Protein 3OZY (pdb70)

Nearest PDB structures (foldseek):
  3h12-assembly1_A  TM=1.002E+00  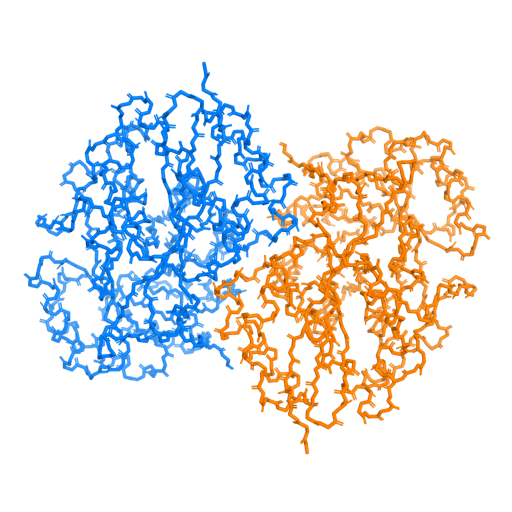e=3.584E-82  Bordetella bronchiseptica
  3op2-assembly1_B  TM=9.947E-01  e=1.536E-73  Bordetella bronchiseptica
  3op2-assembly1_A  TM=9.778E-01  e=6.578E-74  Bordetella bronchiseptica
  3bjs-assembly1_B  TM=9.320E-01  e=1.011E-35  Polaromonas sp. JS666
  1yey-assembly5_D  TM=8.910E-01  e=2.366E-25  Xanthomonas campestris pv. campestris

Foldseek 3Di:
DKAWAFKFWFKFWAADPPVQFFQFLQFTFGIFIWIWIWIAIPVGQIFIFTLFDDDDRVVLRCLGGPQLTVQRGGDDLQPLVVSLCSSCVVGCCPPQHNQHSSLLSLLRVSLRSLLSVQSVVFFESLVVVVHFPQVVFFFEEEEAAGPDDALVRLLVVLVVVVVVQHLEYEYHDADDLVRVLSNLVSNCVNPDDRGAYAYERPQRDDLVSLLVSLVSCLVSVHQEYENSHPLVCLVSLQVSVVVVGNHFYEYEQSGAFLVSVVVSLVSNRGQEHAHQSSHRRHLVRLLVNQVVCVVSVHAYAHDQPRACRSLLRVQSVQRNHPGHGHHYDHPGDHCRQPPQWPDHDDHDNSGDHHATTGRSHIDGPVVSSVVGGDDPDNGGDHGHHD/DKAWAFKFWFKFWAADPPVQFFQFLQFTFGIFIWIWIWIAIPVGQIFIFTLFDDDDRVVLRCLRGPQLTVLRGGDDLQPLVVSLCCRCVVDCCVPQHNQHSSLLSLLRVSLRSLLSVQSVVFFESLVVVVHFPQVVFFFEEEEAAGPDDALVRLLVVLVVVVVVQHLEYEYHDAPDLVRVLSNLVSNCVNPDDRGAYAYERPQRDDLVVLLVSLVSCLVSVHQEYENSHPLVCLVSLQVSVVVVGNHFYEYEQSGAFLVSVVVSLVSNRGQEHAHQSSHRRHLVRLLVNQVVCVVSVHAYAHDQPRACRSLLRVRSVSRHHPGRGHHYDHPGDHCRQPPQWPDHDDADNSGDHHAGTGRSHIDTPVVSSVVGGDDPDRGGDHGHHD

Secondary structure (DSSP, 8-state):
---EEEEEEEEEEEE--GGG--EETTEEB-EEEEEEEEEEETTS--EEE---SSS-HHHHHHIIIIIIHHHHTTS-TT-HHHHHHHHIIIIIHHHH-SBSHHHHHHHHHHHHHHHHHHHHHT-BHHHHTTS-SSTT-EEEEEEEE-SS--HHHHHHHHHHHHHTT-SEEEEE--S-HHHHHHHHHHHHHHH-TTSEEEEE-TT---HHHHHHHHHHHHHTT-SEEES-S-TT-HHHHHHHHTT--SSEEEE-TT--HHHHHHHHHHTT--SEE---TTTSS-HHHHHHHHHHHHHTT-EE----TTSHHHHHHHHHHHHH--SPP-EEEE-SS-GGGTTSBS-----BTTEE----SSBT-S-B-HHHHHHTB--S--SB------/---EEEEEEEEEEEE--GGG--EETTEEB-EEEEEEEEEEETTS--EEE---SSS-HHHHHHIIIIIIHHHHTTS-TT-HHHHHHHHIIIIIHHHH-SBSHHHHHHHHHHHHHHHHHHHHHT-BHHHHTT--SSTT-EEEEEEEE-SS--HHHHHHHHHHHHHTT-SEEEEE-SS-HHHHHHHHHHHHHHH-TTSEEEEE-TT---HHHHHHHHHHHHHTT-SEEES-S-TT-HHHHHHHHTT--SSEEEE-TT--HHHHHHHHHHTT--SEE---TTTTT-HHHHHHHHHHHHHTT-EE----TTSHHHHHHHHHHHHH--SPP-EEEE-SS-HHHHTSBS-----BTTEE----SSBTSS-B-HHHHHHTB--S--SB------

CATH classification: 3.30.390.10 (+1 more: 3.20.20.120)

Solvent-accessible surface area: 26920 Å² total; per-residue (Å²): 137,35,121,2,60,68,12,62,0,44,17,2,10,0,83,16,47,129,193,83,85,35,32,2,0,17,0,60,20,34,25,14,16,1,0,0,0,14,0,81,9,77,129,60,41,40,0,8,0,0,0,1,6,42,6,29,4,26,0,0,80,59,0,0,49,64,7,1,1,75,27,1,84,44,39,35,4,52,71,4,100,97,2,17,67,47,5,16,43,5,31,0,10,22,10,0,0,4,16,0,0,0,0,0,0,5,0,0,5,5,0,0,5,30,0,4,38,0,68,60,104,108,79,15,0,11,87,51,37,72,12,62,108,29,78,191,7,0,63,0,1,1,1,2,0,10,20,100,51,66,48,98,86,0,1,80,57,0,34,35,56,48,144,118,28,3,43,0,0,2,1,16,0,8,124,32,51,217,141,9,10,34,10,0,112,19,0,45,159,111,30,32,95,133,13,48,0,0,0,0,0,3,22,32,13,45,88,148,82,0,46,55,8,3,188,35,0,55,124,8,45,4,23,1,0,0,0,0,2,43,3,15,37,19,34,1,0,84,41,3,79,66,96,66,38,108,6,83,1,0,0,1,18,6,4,1,1,97,41,3,3,77,11,2,37,84,40,87,0,1,31,1,0,2,0,0,0,0,8,1,0,0,0,15,3,0,61,20,0,13,60,50,0,47,91,35,172,29,16,3,4,2,10,0,19,7,0,1,0,0,0,0,0,0,0,0,4,10,0,21,10,86,15,79,16,1,1,4,6,5,28,21,62,6,19,0,14,86,126,0,10,78,30,83,72,150,30,115,144,2,45,2,72,3,5,99,23,49,0,0,12,12,125,19,65,107,119,12,9,81,79,31,54,51,174,51,63,79,22,17,20,54,12,63,40,118,134,28,118,2,61,69,12,59,1,42,16,2,10,0,81,7,71,134,228,94,75,35,35,2,0,17,0,67,21,31,18,12,15,0,0,0,0,13,0,79,9,81,132,61,40,42,0,8,0,0,0,1,5,41,8,28,4,26,0,0,81,61,0,0,49,64,7,0,1,74,26,1,86,46,39,37,4,50,71,5,102,100,2,19,69,44,4,17,42,6,32,0,8,20,10,0,0,5,15,0,0,0,0,0,0,6,0,0,5,4,0,0,5,30,0,4,38,0,55,62,99,109,76,15,0,19,88,54,36,74,11,69,110,28,90,201,8,0,62,0,1,0,1,6,1,12,19,103,39,70,50,101,87,0,2,80,72,0,30,33,60,52,147,122,29,5,48,1,1,1,0,17,0,9,122,32,55,214,137,10,6,34,10,1,112,24,0,43,161,116,31,32,94,140,12,52,0,0,0,0,0,4,23,29,15,46,89,149,84,0,46,53,9,4,189,42,0,55,125,7,46,4,21,1,0,0,0,0,3,43,3,16,35,13,51,1,0,84,40,3,78,62,95,66,38,107,6,84,2,0,0,1,17,6,4,1,1,100,38,3,3,74,18,1,38,128,32,89,0,2,30,0,0,1,0,0,0,0,9,1,0,0,0,17,3,0,63,20,0,12,61,49,0,47,91,37,171,31,18,3,4,2,11,0,18,6,0,1,0,0,0,0,0,0,0,0,4,9,0,22,9,85,14,82,12,1,1,4,8,4,38,21,55,8,20,0,13,86,122,0,11,82,30,79,74,155,31,119,150,1,46,2,77,8,6,159,18,43,0,0,12,10,117,19,66,105,121,12,10,81,77,30,58,50,177,49,63,81,20,17,20,56,13,60,42,116

Organism: Bordetella bronchiseptica (strain ATCC BAA-588 / NCTC 13252 / RB50) (NCBI:txid257310)

Sequence (772 aa):
SLKITEVKAHALSTPIPERMMRVESGAGLKLNRQMILVEVRTDEGVTGVGSPSGPYDLAVLKRAIEDVIGPQLIGEDPANINYLWHKVFHGEVSRNLGHRSVGIAAMSGVDIALWDLKGRAMNQPIYQLLLGGKFHTRGVRAYASSIYWDLTPDQAADELAGWVEQGFTAAKLKVGRAPRKDAANLLRAMRQRRVGADVEILVDANQSLGRHDALAMMLRIILDEAGCYWFEEPLSIIDDIEGHRILRAQGTPVRIATGENLYTRNAFNDYIRRNDAIDVLQADASRAGGITEALAISASSAASSAHLAWNPHTFNDIITVAANLHLVAASSPHPAMFEWDITHNDLMTRLASYDLKLENGLVQPPQGPGLGFEIDWDFVAAHAWKGEPAIGAGHGMSLKITEVKAHALSTPIPERMRVESGAGLKLNRQMILVEVRTDEGVTGVGSPSGPYDLAVLKRAIEDVIGPQLIGEDPANINYLWHKVFHGEVSRNLGHRSVGIAAMSGVDIALWDLKGRAMNQPIYQLLGGKFHTRGVRAYASSIYWDLTPDQAADELAGWVEQGFTAAKLKVGRAPRKDAANLLRAMRQRRVGADVEILVVDANQSSLGRHDALAMMLRIILDEAGCYWFEEPLSIIDDIEGHRILRAQGTPVRIATGENLYTRNAFNDYIRRNDAIDVLQADASRAGGITEALAISASSAASSAHLAWNPHTFNDIITVAANLHLVAASSPHPAMFEWDITHNDLMTRLASYDLKLENGLVQPPQGPGLGFEIDWDFVAAHAWKGEPAIGAGHGM

Radius of gyration: 26.25 Å; Cα contacts (8 Å, |Δi|>4): 1987; chains: 2; bounding box: 61×63×80 Å

B-factor: mean 13.26, std 8.61, range [4.72, 69.17]

Structure (mmCIF, N/CA/C/O backbone):
data_3OZY
#
_entry.id   3OZY
#
_cell.length_a   116.769
_cell.length_b   116.769
_cell.length_c   128.417
_cell.angle_alpha   90.00
_cell.angle_beta   90.00
_cell.angle_gamma   90.00
#
_symmetry.space_group_name_H-M   'I 4'
#
loop_
_entity.id
_entity.type
_entity.pdbx_description
1 polymer 'Putative mandelate racemase'
2 non-polymer 'MAGNESIUM ION'
3 non-polymer GLYCEROL
4 non-polymer 'ACETIC ACID'
5 non-polymer 'D-xylaric acid'
6 water water
#
loop_
_atom_site.group_PDB
_atom_site.id
_atom_site.type_symbol
_atom_site.label_atom_id
_atom_site.label_alt_id
_atom_site.label_comp_id
_atom_site.label_asym_id
_atom_site.label_entity_id
_atom_site.label_seq_id
_atom_site.pdbx_PDB_ins_code
_atom_site.Cartn_x
_atom_site.Cartn_y
_atom_site.Cartn_z
_atom_site.occupancy
_atom_site.B_iso_or_equiv
_atom_site.auth_seq_id
_atom_site.auth_comp_id
_atom_site.auth_asym_id
_atom_site.auth_atom_id
_atom_site.pdbx_PDB_model_num
ATOM 1 N N . SER A 1 2 ? 52.776 -5.934 2.355 1.00 29.20 2 SER A N 1
ATOM 2 C CA . SER A 1 2 ? 51.613 -6.587 2.945 1.00 31.20 2 SER A CA 1
ATOM 3 C C . SER A 1 2 ? 51.947 -8.012 3.375 1.00 29.23 2 SER A C 1
ATOM 4 O O . SER A 1 2 ? 52.713 -8.703 2.706 1.00 26.15 2 SER A O 1
ATOM 7 N N . LEU A 1 3 ? 51.367 -8.443 4.493 1.00 16.30 3 LEU A N 1
ATOM 8 C CA . LEU A 1 3 ? 51.537 -9.810 4.984 1.00 17.21 3 LEU A CA 1
ATOM 9 C C . LEU A 1 3 ? 50.592 -10.778 4.284 1.00 14.82 3 LEU A C 1
ATOM 10 O O . LEU A 1 3 ? 49.643 -10.366 3.621 1.00 15.33 3 LEU A O 1
ATOM 15 N N . LYS A 1 4 ? 50.865 -12.071 4.435 1.00 14.13 4 LYS A N 1
ATOM 16 C CA . LYS A 1 4 ? 49.955 -13.106 3.965 1.00 14.41 4 LYS A CA 1
ATOM 17 C C . LYS A 1 4 ? 49.737 -14.130 5.072 1.00 13.53 4 LYS A C 1
ATOM 18 O O . LYS A 1 4 ? 50.682 -14.557 5.737 1.00 12.43 4 LYS A O 1
ATOM 24 N N . ILE A 1 5 ? 48.481 -14.515 5.279 1.00 11.99 5 ILE A N 1
ATOM 25 C CA . ILE A 1 5 ? 48.163 -15.538 6.264 1.00 13.28 5 ILE A CA 1
ATOM 26 C C . ILE A 1 5 ? 48.697 -16.893 5.795 1.00 11.61 5 ILE A C 1
ATOM 27 O O . ILE A 1 5 ? 48.462 -17.299 4.656 1.00 12.81 5 ILE A O 1
ATOM 32 N N . THR A 1 6 ? 49.402 -17.594 6.680 1.00 11.96 6 THR A N 1
ATOM 33 C CA . THR A 1 6 ? 49.959 -18.901 6.342 1.00 13.61 6 THR A CA 1
ATOM 34 C C . THR A 1 6 ? 49.241 -20.062 7.040 1.00 11.84 6 THR A C 1
ATOM 35 O O . THR A 1 6 ? 49.136 -21.154 6.485 1.00 14.37 6 THR A O 1
ATOM 39 N N . GLU A 1 7 ? 48.740 -19.823 8.251 1.00 13.49 7 GLU A N 1
ATOM 40 C CA . GLU A 1 7 ? 48.063 -20.871 9.011 1.00 12.16 7 GLU A CA 1
ATOM 41 C C . GLU A 1 7 ? 46.977 -20.285 9.895 1.00 11.84 7 GLU A C 1
ATOM 42 O O . GLU A 1 7 ? 47.121 -19.179 10.419 1.00 12.02 7 GLU A O 1
ATOM 48 N N . VAL A 1 8 ? 45.899 -21.043 10.058 1.00 11.58 8 VAL A N 1
ATOM 49 C CA . VAL A 1 8 ? 44.868 -20.730 11.042 1.00 9.61 8 VAL A CA 1
ATOM 50 C C . VAL A 1 8 ? 44.722 -21.957 11.937 1.00 10.17 8 VAL A C 1
ATOM 51 O O . VAL A 1 8 ? 44.254 -23.007 11.489 1.00 13.22 8 VAL A O 1
ATOM 55 N N . LYS A 1 9 ? 45.159 -21.823 13.187 1.00 10.94 9 LYS A N 1
ATOM 56 C CA . LYS A 1 9 ? 45.188 -22.942 14.127 1.00 10.55 9 LYS A CA 1
ATOM 57 C C . LYS A 1 9 ? 44.178 -22.749 15.240 1.00 9.68 9 LYS A C 1
ATOM 58 O O . LYS A 1 9 ? 43.887 -21.621 15.637 1.00 11.62 9 LYS A O 1
ATOM 64 N N . ALA A 1 10 ? 43.660 -23.859 15.748 1.00 9.31 10 ALA A N 1
ATOM 65 C CA . ALA A 1 10 ? 42.721 -23.816 16.861 1.00 9.35 10 ALA A CA 1
ATOM 66 C C . ALA A 1 10 ? 43.172 -24.809 17.929 1.00 11.33 10 ALA A C 1
ATOM 67 O O . ALA A 1 10 ? 43.041 -26.021 17.743 1.00 13.21 10 ALA A O 1
ATOM 69 N N . HIS A 1 11 ? 43.704 -24.290 19.038 1.00 10.01 11 HIS A N 1
ATOM 70 C CA . HIS A 1 11 ? 44.209 -25.124 20.137 1.00 10.53 11 HIS A CA 1
ATOM 71 C C . HIS A 1 11 ? 43.096 -25.403 21.131 1.00 9.78 11 HIS A C 1
ATOM 72 O O . HIS A 1 11 ? 42.624 -24.495 21.804 1.00 10.04 11 HIS A O 1
ATOM 79 N N . ALA A 1 12 ? 42.689 -26.661 21.240 1.00 8.72 12 ALA A N 1
ATOM 80 C CA . ALA A 1 12 ? 41.663 -27.048 22.205 1.00 9.26 12 ALA A CA 1
ATOM 81 C C . ALA A 1 12 ? 42.250 -27.214 23.603 1.00 9.13 12 ALA A C 1
ATOM 82 O O . ALA A 1 12 ? 43.169 -28.017 23.809 1.00 9.42 12 ALA A O 1
ATOM 84 N N . LEU A 1 13 ? 41.702 -26.466 24.560 1.00 8.52 13 LEU A N 1
ATOM 85 C CA . LEU A 1 13 ? 42.213 -26.443 25.925 1.00 8.20 13 LEU A CA 1
ATOM 86 C C . LEU A 1 13 ? 41.132 -26.777 26.945 1.00 9.04 13 LEU A C 1
ATOM 87 O O . LEU A 1 13 ? 39.972 -26.387 26.790 1.00 9.02 13 LEU A O 1
ATOM 92 N N . SER A 1 14 ? 41.517 -27.501 27.996 1.00 8.58 14 SER A N 1
ATOM 93 C CA . SER A 1 14 ? 40.599 -27.796 29.083 1.00 9.70 14 SER A CA 1
ATOM 94 C C . SER A 1 14 ? 41.284 -27.580 30.425 1.00 9.34 14 SER A C 1
ATOM 95 O O . SER A 1 14 ? 42.459 -27.921 30.597 1.00 10.48 14 SER A O 1
ATOM 98 N N . THR A 1 15 ? 40.552 -26.987 31.365 1.00 8.06 15 THR A N 1
ATOM 99 C CA . THR A 1 15 ? 41.055 -26.793 32.726 1.00 8.99 15 THR A CA 1
ATOM 100 C C . THR A 1 15 ? 40.017 -27.305 33.718 1.00 9.48 15 THR A C 1
ATOM 101 O O . THR A 1 15 ? 38.815 -27.147 33.507 1.00 9.40 15 THR A O 1
ATOM 105 N N . PRO A 1 16 ? 40.472 -27.925 34.815 1.00 8.85 16 PRO A N 1
ATOM 106 C CA . PRO A 1 16 ? 39.527 -28.573 35.729 1.00 8.88 16 PRO A CA 1
ATOM 107 C C . PRO A 1 16 ? 38.870 -27.600 36.705 1.00 7.19 16 PRO A C 1
ATOM 108 O O . PRO A 1 16 ? 39.321 -26.466 36.869 1.00 8.25 16 PRO A O 1
ATOM 112 N N . ILE A 1 17 ? 37.799 -28.058 37.334 1.00 7.58 17 ILE A N 1
ATOM 113 C CA . ILE A 1 17 ? 37.104 -27.299 38.366 1.00 8.27 17 ILE A CA 1
ATOM 114 C C . ILE A 1 17 ? 36.942 -28.222 39.569 1.00 8.51 17 ILE A C 1
ATOM 115 O O . ILE A 1 17 ? 36.402 -29.309 39.427 1.00 9.32 17 ILE A O 1
ATOM 120 N N . PRO A 1 18 ? 37.415 -27.802 40.757 1.00 8.48 18 PRO A N 1
ATOM 121 C CA . PRO A 1 18 ? 37.165 -28.645 41.933 1.00 9.44 18 PRO A CA 1
ATOM 122 C C . PRO A 1 18 ? 35.672 -28.907 42.076 1.00 9.91 18 PRO A C 1
ATOM 123 O O . PRO A 1 18 ? 34.876 -27.994 41.847 1.00 8.58 18 PRO A O 1
ATOM 127 N N . GLU A 1 19 ? 35.300 -30.132 42.430 1.00 8.57 19 GLU A N 1
ATOM 128 C CA . GLU A 1 19 ? 33.903 -30.533 42.488 1.00 9.78 19 GLU A CA 1
ATOM 129 C C . GLU A 1 19 ? 33.034 -29.526 43.239 1.00 9.51 19 GLU A C 1
ATOM 130 O O . GLU A 1 19 ? 31.945 -29.175 42.773 1.00 9.99 19 GLU A O 1
ATOM 136 N N . ARG A 1 20 ? 33.505 -29.057 44.394 1.00 8.84 20 ARG A N 1
ATOM 137 C CA . ARG A 1 20 ? 32.706 -28.150 45.212 1.00 8.96 20 ARG A CA 1
ATOM 138 C C . ARG A 1 20 ? 32.531 -26.771 44.580 1.00 8.11 20 ARG A C 1
ATOM 139 O O . ARG A 1 20 ? 31.607 -26.032 44.938 1.00 9.51 20 ARG A O 1
ATOM 147 N N A MET A 1 21 ? 33.434 -26.420 43.666 0.80 8.53 21 MET A N 1
ATOM 148 N N B MET A 1 21 ? 33.414 -26.428 43.650 0.20 8.58 21 MET A N 1
ATOM 149 C CA A MET A 1 21 ? 33.436 -25.102 43.026 0.80 8.80 21 MET A CA 1
ATOM 150 C CA B MET A 1 21 ? 33.402 -25.105 43.039 0.20 8.86 21 MET A CA 1
ATOM 151 C C A MET A 1 21 ? 32.637 -25.079 41.722 0.80 8.95 21 MET A C 1
ATOM 152 C C B MET A 1 21 ? 32.532 -25.059 41.788 0.20 8.97 21 MET A C 1
ATOM 153 O O A MET A 1 21 ? 32.540 -24.034 41.064 0.80 8.41 21 MET A O 1
ATOM 154 O O B MET A 1 21 ? 32.280 -23.985 41.235 0.20 8.90 21 MET A O 1
ATOM 163 N N . ARG A 1 22 ? 32.077 -26.221 41.336 1.00 8.34 22 ARG A N 1
ATOM 164 C CA . ARG A 1 22 ? 31.186 -26.263 40.186 1.00 8.28 22 ARG A CA 1
ATOM 165 C C . ARG A 1 22 ? 29.975 -25.427 40.537 1.00 9.50 22 ARG A C 1
ATOM 166 O O . ARG A 1 22 ? 29.488 -25.461 41.676 1.00 11.77 22 ARG A O 1
ATOM 174 N N . VAL A 1 23 ? 29.480 -24.668 39.565 1.00 8.90 23 VAL A N 1
ATOM 175 C CA . VAL A 1 23 ? 28.246 -23.918 39.764 1.00 8.98 23 VAL A CA 1
ATOM 176 C C . VAL A 1 23 ? 27.239 -24.287 38.682 1.00 7.55 23 VAL A C 1
ATOM 177 O O . VAL A 1 23 ? 27.623 -24.763 37.605 1.00 8.63 23 VAL A O 1
ATOM 181 N N . GLU A 1 24 ? 25.957 -24.104 38.988 1.00 7.18 24 GLU A N 1
ATOM 182 C CA . GLU A 1 24 ? 24.895 -24.411 38.042 1.00 8.38 24 GLU A CA 1
ATOM 183 C C . GLU A 1 24 ? 23.999 -23.200 37.824 1.00 8.19 24 GLU A C 1
ATOM 184 O O . GLU A 1 24 ? 23.675 -22.467 38.761 1.00 7.65 24 GLU A O 1
ATOM 190 N N . SER A 1 25 ? 23.611 -23.021 36.560 1.00 7.48 25 SER A N 1
ATOM 191 C CA . SER A 1 25 ? 22.609 -22.052 36.140 1.00 8.48 25 SER A CA 1
ATOM 192 C C . SER A 1 25 ? 21.737 -22.749 35.109 1.00 7.79 25 SER A C 1
ATOM 193 O O . SER A 1 25 ? 21.886 -23.947 34.853 1.00 7.94 25 SER A O 1
ATOM 196 N N . GLY A 1 26 ? 20.848 -21.996 34.476 1.00 7.34 26 GLY A N 1
ATOM 197 C CA . GLY A 1 26 ? 20.033 -22.572 33.422 1.00 8.61 26 GLY A CA 1
ATOM 198 C C . GLY A 1 26 ? 20.848 -23.152 32.277 1.00 8.37 26 GLY A C 1
ATOM 199 O O . GLY A 1 26 ? 20.338 -23.978 31.515 1.00 10.97 26 GLY A O 1
ATOM 200 N N . ALA A 1 27 ? 22.095 -22.712 32.133 1.00 7.30 27 ALA A N 1
ATOM 201 C CA . ALA A 1 27 ? 22.967 -23.227 31.083 1.00 8.98 27 ALA A CA 1
ATOM 202 C C . ALA A 1 27 ? 23.536 -24.608 31.401 1.00 8.99 27 ALA A C 1
ATOM 203 O O . ALA A 1 27 ? 24.104 -25.249 30.516 1.00 9.50 27 ALA A O 1
ATOM 205 N N . GLY A 1 28 ? 23.408 -25.049 32.653 1.00 8.33 28 GLY A N 1
ATOM 206 C CA . GLY A 1 28 ? 23.921 -26.347 33.076 1.00 9.14 28 GLY A CA 1
ATOM 207 C C . GLY A 1 28 ? 24.947 -26.264 34.201 1.00 8.52 28 GLY A C 1
ATOM 208 O O . GLY A 1 28 ? 25.351 -25.180 34.622 1.00 9.12 28 GLY A O 1
ATOM 209 N N . LEU A 1 29 ? 25.364 -27.428 34.684 1.00 8.56 29 LEU A N 1
ATOM 210 C CA . LEU A 1 29 ? 26.366 -27.530 35.751 1.00 7.49 29 LEU A CA 1
ATOM 211 C C . LEU A 1 29 ? 27.772 -27.525 35.141 1.00 7.42 29 LEU A C 1
ATOM 212 O O . LEU A 1 29 ? 28.085 -28.369 34.306 1.00 9.13 29 LEU A O 1
ATOM 217 N N . LYS A 1 30 ? 28.617 -26.574 35.528 1.00 7.81 30 LYS A N 1
ATOM 218 C CA . LYS A 1 30 ? 29.961 -26.500 34.960 1.00 7.91 30 LYS A CA 1
ATOM 219 C C . LYS A 1 30 ? 30.819 -27.679 35.410 1.00 8.30 30 LYS A C 1
ATOM 220 O O . LYS A 1 30 ? 30.743 -28.108 36.564 1.00 9.67 30 LYS A O 1
ATOM 226 N N . LEU A 1 31 ? 31.622 -28.202 34.485 1.00 8.30 31 LEU A N 1
ATOM 227 C CA . LEU A 1 31 ? 32.465 -29.369 34.733 1.00 7.70 31 LEU A CA 1
ATOM 228 C C . LEU A 1 31 ? 33.946 -29.076 34.500 1.00 8.98 31 LEU A C 1
ATOM 229 O O . LEU A 1 31 ? 34.795 -29.424 35.328 1.00 8.97 31 LEU A O 1
ATOM 234 N N . ASN A 1 32 ? 34.262 -28.449 33.370 1.00 8.19 32 ASN A N 1
ATOM 235 C CA . ASN A 1 32 ? 35.627 -28.030 33.063 1.00 8.74 32 ASN A CA 1
ATOM 236 C C . ASN A 1 32 ? 35.553 -26.732 32.294 1.00 7.91 32 ASN A C 1
ATOM 237 O O . ASN A 1 32 ? 34.704 -26.606 31.415 1.00 10.61 32 ASN A O 1
ATOM 242 N N . ARG A 1 33 ? 36.400 -25.762 32.626 1.00 7.71 33 ARG A N 1
ATOM 243 C CA . ARG A 1 33 ? 36.441 -24.523 31.859 1.00 7.30 33 ARG A CA 1
ATOM 244 C C . ARG A 1 33 ? 37.336 -24.724 30.641 1.00 9.43 33 ARG A C 1
ATOM 245 O O . ARG A 1 33 ? 38.528 -25.027 30.758 1.00 8.96 33 ARG A O 1
ATOM 253 N N . GLN A 1 34 ? 36.740 -24.580 29.465 1.00 7.73 34 GLN A N 1
ATOM 254 C CA . GLN A 1 34 ? 37.416 -24.904 28.220 1.00 7.21 34 GLN A CA 1
ATOM 255 C C . GLN A 1 34 ? 37.424 -23.717 27.272 1.00 8.06 34 GLN A C 1
ATOM 256 O O . GLN A 1 34 ? 36.677 -22.749 27.450 1.00 8.59 34 GLN A O 1
ATOM 262 N N . MET A 1 35 ? 38.266 -23.814 26.249 1.00 8.33 35 MET A N 1
ATOM 263 C CA . MET A 1 35 ? 38.289 -22.819 25.185 1.00 7.55 35 MET A CA 1
ATOM 264 C C . MET A 1 35 ? 39.052 -23.360 23.999 1.00 8.33 35 MET A C 1
ATOM 265 O O . MET A 1 35 ? 39.785 -24.353 24.099 1.00 9.14 35 MET A O 1
ATOM 270 N N . ILE A 1 36 ? 38.849 -22.704 22.865 1.00 8.04 36 ILE A N 1
ATOM 271 C CA . ILE A 1 36 ? 39.784 -22.772 21.756 1.00 7.77 36 ILE A CA 1
ATOM 272 C C . ILE A 1 36 ? 40.631 -21.511 21.774 1.00 8.19 36 ILE A C 1
ATOM 273 O O . ILE A 1 36 ? 40.102 -20.401 21.822 1.00 8.37 36 ILE A O 1
ATOM 278 N N . LEU A 1 37 ? 41.950 -21.682 21.737 1.00 8.76 37 LEU A N 1
ATOM 279 C CA . LEU A 1 37 ? 42.861 -20.577 21.504 1.00 10.29 37 LEU A CA 1
ATOM 280 C C . LEU A 1 37 ? 43.163 -20.541 20.013 1.00 10.38 37 LEU A C 1
ATOM 281 O O . LEU A 1 37 ? 43.826 -21.439 19.488 1.00 9.80 37 LEU A O 1
ATOM 286 N N . VAL A 1 38 ? 42.637 -19.530 19.327 1.00 8.90 38 VAL A N 1
ATOM 287 C CA . VAL A 1 38 ? 42.892 -19.365 17.904 1.00 9.35 38 VAL A CA 1
ATOM 288 C C . VAL A 1 38 ? 44.257 -18.725 17.720 1.00 8.04 38 VAL A C 1
ATOM 289 O O . VAL A 1 38 ? 44.627 -17.819 18.465 1.00 9.81 38 VAL A O 1
ATOM 293 N N . GLU A 1 39 ? 45.002 -19.213 16.731 1.00 9.54 39 GLU A N 1
ATOM 294 C CA . GLU A 1 39 ? 46.295 -18.642 16.382 1.00 11.69 39 GLU A CA 1
ATOM 295 C C . GLU A 1 39 ? 46.359 -18.445 14.872 1.00 11.90 39 GLU A C 1
ATOM 296 O O . GLU A 1 39 ? 46.290 -19.410 14.112 1.00 12.39 39 GLU A O 1
ATOM 302 N N . VAL A 1 40 ? 46.454 -17.193 14.435 1.00 10.77 40 VAL A N 1
ATOM 303 C CA . VAL A 1 40 ? 46.602 -16.890 13.016 1.00 10.86 40 VAL A CA 1
ATOM 304 C C . VAL A 1 40 ? 48.045 -16.484 12.753 1.00 11.68 40 VAL A C 1
ATOM 305 O O . VAL A 1 40 ? 48.551 -15.531 13.346 1.00 12.68 40 VAL A O 1
ATOM 309 N N . ARG A 1 41 ? 48.706 -17.230 11.874 1.00 10.55 41 ARG A N 1
ATOM 310 C CA . ARG A 1 41 ? 50.108 -16.982 11.555 1.00 12.35 41 ARG A CA 1
ATOM 311 C C . ARG A 1 41 ? 50.255 -16.345 10.182 1.00 10.69 41 ARG A C 1
ATOM 312 O O . ARG A 1 41 ? 49.408 -16.523 9.309 1.00 11.49 41 ARG A O 1
ATOM 320 N N . THR A 1 42 ? 51.348 -15.610 9.998 1.00 12.39 42 THR A N 1
ATOM 321 C CA . THR A 1 42 ? 51.641 -14.978 8.713 1.00 11.85 42 THR A CA 1
ATOM 322 C C . THR A 1 42 ? 53.048 -15.310 8.236 1.00 14.25 42 THR A C 1
ATOM 323 O O . THR A 1 42 ? 53.889 -15.791 9.002 1.00 15.31 42 THR A O 1
ATOM 327 N N . ASP A 1 43 ? 53.298 -15.020 6.966 1.00 14.24 43 ASP A N 1
ATOM 328 C CA . ASP A 1 43 ? 54.599 -15.286 6.360 1.00 14.21 43 ASP A CA 1
ATOM 329 C C . ASP A 1 43 ? 55.753 -14.561 7.051 1.00 17.93 43 ASP A C 1
ATOM 330 O O . ASP A 1 43 ? 56.863 -15.087 7.114 1.00 22.03 43 ASP A O 1
ATOM 335 N N . GLU A 1 44 ? 55.496 -13.369 7.580 1.00 16.54 44 GLU A N 1
ATOM 336 C CA . GLU A 1 44 ? 56.539 -12.586 8.239 1.00 19.59 44 GLU A CA 1
ATOM 337 C C . GLU A 1 44 ? 56.582 -12.784 9.756 1.00 21.76 44 GLU A C 1
ATOM 338 O O . GLU A 1 44 ? 57.309 -12.085 10.462 1.00 23.25 44 GLU A O 1
ATOM 344 N N . GLY A 1 45 ? 55.798 -13.734 10.254 1.00 16.97 45 GLY A N 1
ATOM 345 C CA . GLY A 1 45 ? 55.856 -14.107 11.655 1.00 19.88 45 GLY A CA 1
ATOM 346 C C . GLY A 1 45 ? 55.085 -13.224 12.620 1.00 18.43 45 GLY A C 1
ATOM 347 O O . GLY A 1 45 ? 55.307 -13.299 13.831 1.00 19.48 45 GLY A O 1
ATOM 348 N N . VAL A 1 46 ? 54.193 -12.380 12.105 1.00 16.43 46 VAL A N 1
ATOM 349 C CA . VAL A 1 46 ? 53.290 -11.627 12.977 1.00 15.55 46 VAL A CA 1
ATOM 350 C C . VAL A 1 46 ? 52.069 -12.496 13.247 1.00 13.26 46 VAL A C 1
ATOM 351 O O . VAL A 1 46 ? 51.407 -12.960 12.316 1.00 14.58 46 VAL A O 1
ATOM 355 N N . THR A 1 47 ? 51.786 -12.723 14.524 1.00 13.63 47 THR A N 1
ATOM 356 C CA . THR A 1 47 ? 50.750 -13.667 14.929 1.00 13.61 47 THR A CA 1
ATOM 357 C C . THR A 1 47 ? 49.649 -12.965 15.710 1.00 13.38 47 THR A C 1
ATOM 358 O O . THR A 1 47 ? 49.924 -12.066 16.498 1.00 15.19 47 THR A O 1
ATOM 362 N N . GLY A 1 48 ? 48.402 -13.368 15.474 1.00 11.72 48 GLY A N 1
ATOM 363 C CA . GLY A 1 48 ? 47.292 -12.915 16.299 1.00 10.26 48 GLY A CA 1
ATOM 364 C C . GLY A 1 48 ? 46.621 -14.087 16.986 1.00 10.66 48 GLY A C 1
ATOM 365 O O . GLY A 1 48 ? 46.599 -15.192 16.450 1.00 9.89 48 GLY A O 1
ATOM 366 N N . VAL A 1 49 ? 46.073 -13.853 18.174 1.00 9.41 49 VAL A N 1
ATOM 367 C CA . VAL A 1 49 ? 45.321 -14.889 18.882 1.00 9.96 49 VAL A CA 1
ATOM 368 C C . VAL A 1 49 ? 43.903 -14.424 19.209 1.00 9.21 49 VAL A C 1
ATOM 369 O O . VAL A 1 49 ? 43.617 -13.220 19.256 1.00 9.54 49 VAL A O 1
ATOM 373 N N . GLY A 1 50 ? 43.022 -15.395 19.426 1.00 8.13 50 GLY A N 1
ATOM 374 C CA . GLY A 1 50 ? 41.630 -15.104 19.722 1.00 8.76 50 GLY A CA 1
ATOM 375 C C . GLY A 1 50 ? 40.954 -16.270 20.412 1.00 9.07 50 GLY A C 1
ATOM 376 O O . GLY A 1 50 ? 41.577 -17.297 20.687 1.00 9.66 50 GLY A O 1
ATOM 377 N N . SER A 1 51 ? 39.665 -16.108 20.700 1.00 8.79 51 SER A N 1
ATOM 378 C CA . SER A 1 51 ? 38.855 -17.161 21.311 1.00 7.94 51 SER A CA 1
ATOM 379 C C . SER A 1 51 ? 37.423 -17.023 20.824 1.00 6.97 51 SER A C 1
ATOM 380 O O . SER A 1 51 ? 36.887 -15.914 20.818 1.00 7.80 51 SER A O 1
ATOM 383 N N . PRO A 1 52 ? 36.793 -18.143 20.437 1.00 6.72 52 PRO A N 1
ATOM 384 C CA . PRO A 1 52 ? 35.377 -18.180 20.034 1.00 6.76 52 PRO A CA 1
ATOM 385 C C . PRO A 1 52 ? 34.431 -18.506 21.194 1.00 6.65 52 PRO A C 1
ATOM 386 O O . PRO A 1 52 ? 33.326 -19.001 20.964 1.00 7.85 52 PRO A O 1
ATOM 390 N N . SER A 1 53 ? 34.877 -18.238 22.420 1.00 6.58 53 SER A N 1
ATOM 391 C CA . SER A 1 53 ? 34.042 -18.387 23.606 1.00 7.50 53 SER A CA 1
ATOM 392 C C . SER A 1 53 ? 33.647 -19.847 23.867 1.00 7.46 53 SER A C 1
ATOM 393 O O . SER A 1 53 ? 34.300 -20.790 23.404 1.00 7.56 53 SER A O 1
ATOM 396 N N . GLY A 1 54 ? 32.580 -20.022 24.633 1.00 6.86 54 GLY A N 1
ATOM 397 C CA . GLY A 1 54 ? 32.108 -21.338 25.031 1.00 7.90 54 GLY A CA 1
ATOM 398 C C . GLY A 1 54 ? 30.958 -21.165 26.004 1.00 6.66 54 GLY A C 1
ATOM 399 O O . GLY A 1 54 ? 30.650 -20.046 26.396 1.00 7.07 54 GLY A O 1
ATOM 400 N N . PRO A 1 55 ? 30.313 -22.262 26.410 1.00 7.17 55 PRO A N 1
ATOM 401 C CA . PRO A 1 55 ? 30.621 -23.629 25.989 1.00 7.57 55 PRO A CA 1
ATOM 402 C C . PRO A 1 55 ? 30.092 -23.940 24.591 1.00 9.12 55 PRO A C 1
ATOM 403 O O . PRO A 1 55 ? 28.911 -23.738 24.280 1.00 9.16 55 PRO A O 1
ATOM 407 N N . TYR A 1 56 ? 31.004 -24.421 23.756 1.00 7.97 56 TYR A N 1
ATOM 408 C CA . TYR A 1 56 ? 30.687 -25.025 22.467 1.00 8.09 56 TYR A CA 1
ATOM 409 C C . TYR A 1 56 ? 31.666 -26.183 22.338 1.00 7.91 56 TYR A C 1
ATOM 410 O O . TYR A 1 56 ? 32.840 -26.044 22.715 1.00 8.52 56 TYR A O 1
ATOM 419 N N . ASP A 1 57 ? 31.215 -27.302 21.776 1.00 7.46 57 ASP A N 1
ATOM 420 C CA . ASP A 1 57 ? 32.091 -28.464 21.626 1.00 8.25 57 ASP A CA 1
ATOM 421 C C . ASP A 1 57 ? 33.420 -28.089 20.972 1.00 7.74 57 ASP A C 1
ATOM 422 O O . ASP A 1 57 ? 33.448 -27.446 19.921 1.00 8.27 57 ASP A O 1
ATOM 427 N N . LEU A 1 58 ? 34.524 -28.509 21.585 1.00 8.63 58 LEU A N 1
ATOM 428 C CA . LEU A 1 58 ? 35.837 -28.069 21.130 1.00 7.67 58 LEU A CA 1
ATOM 429 C C . LEU A 1 58 ? 36.216 -28.651 19.771 1.00 7.71 58 LEU A C 1
ATOM 430 O O . LEU A 1 58 ? 36.888 -27.976 18.995 1.00 8.41 58 LEU A O 1
ATOM 435 N N . ALA A 1 59 ? 35.805 -29.888 19.490 1.00 8.17 59 ALA A N 1
ATOM 436 C CA . ALA A 1 59 ? 36.100 -30.491 18.187 1.00 7.41 59 ALA A CA 1
ATOM 437 C C . ALA A 1 59 ? 35.308 -29.796 17.079 1.00 8.07 59 ALA A C 1
ATOM 438 O O . ALA A 1 59 ? 35.841 -29.545 15.994 1.00 9.13 59 ALA A O 1
ATOM 440 N N . VAL A 1 60 ? 34.042 -29.474 17.347 1.00 7.82 60 VAL A N 1
ATOM 441 C CA . VAL A 1 60 ? 33.250 -28.708 16.383 1.00 8.01 60 VAL A CA 1
ATOM 442 C C . VAL A 1 60 ? 33.923 -27.367 16.082 1.00 7.77 60 VAL A C 1
ATOM 443 O O . VAL A 1 60 ? 34.106 -27.004 14.919 1.00 8.89 60 VAL A O 1
ATOM 447 N N . LEU A 1 61 ? 34.318 -26.638 17.121 1.00 7.32 61 LEU A N 1
ATOM 448 C CA . LEU A 1 61 ? 35.000 -25.368 16.927 1.00 8.33 61 LEU A CA 1
ATOM 449 C C . LEU A 1 61 ? 36.306 -25.514 16.153 1.00 9.07 61 LEU A C 1
ATOM 450 O O . LEU A 1 61 ? 36.587 -24.735 15.234 1.00 8.92 61 LEU A O 1
ATOM 455 N N . LYS A 1 62 ? 37.124 -26.482 16.550 1.00 8.59 62 LYS A N 1
ATOM 456 C CA . LYS A 1 62 ? 38.418 -26.676 15.905 1.00 9.23 62 LYS A CA 1
ATOM 457 C C . LYS A 1 62 ? 38.261 -26.954 14.414 1.00 8.08 62 LYS A C 1
ATOM 458 O O . LYS A 1 62 ? 38.966 -26.372 13.582 1.00 8.69 62 LYS A O 1
ATOM 464 N N . ARG A 1 63 ? 37.340 -27.848 14.082 1.00 7.97 63 ARG A N 1
ATOM 465 C CA . ARG A 1 63 ? 37.070 -28.181 12.687 1.00 7.42 63 ARG A CA 1
ATOM 466 C C . ARG A 1 63 ? 36.560 -26.966 11.915 1.00 9.19 63 ARG A C 1
ATOM 467 O O . ARG A 1 63 ? 37.024 -26.682 10.809 1.00 9.42 63 ARG A O 1
ATOM 475 N N . ALA A 1 64 ? 35.597 -26.244 12.482 1.00 7.78 64 ALA A N 1
ATOM 476 C CA . ALA A 1 64 ? 35.065 -25.072 11.797 1.00 8.96 64 ALA A CA 1
ATOM 477 C C . ALA A 1 64 ? 36.153 -24.036 11.543 1.00 8.91 64 ALA A C 1
ATOM 478 O O . ALA A 1 64 ? 36.216 -23.433 10.474 1.00 9.63 64 ALA A O 1
ATOM 480 N N . ILE A 1 65 ? 37.009 -23.818 12.533 1.00 8.28 65 ILE A N 1
ATOM 481 C CA . ILE A 1 65 ? 38.039 -22.801 12.425 1.00 8.50 65 ILE A CA 1
ATOM 482 C C . ILE A 1 65 ? 39.150 -23.204 11.446 1.00 10.01 65 ILE A C 1
ATOM 483 O O . ILE A 1 65 ? 39.504 -22.437 10.545 1.00 9.32 65 ILE A O 1
ATOM 488 N N . GLU A 1 66 ? 39.680 -24.410 11.601 1.00 10.51 66 GLU A N 1
ATOM 489 C CA . GLU A 1 66 ? 40.812 -24.827 10.776 1.00 9.84 66 GLU A CA 1
ATOM 490 C C . GLU A 1 66 ? 40.432 -25.216 9.345 1.00 10.28 66 GLU A C 1
ATOM 491 O O . GLU A 1 66 ? 41.188 -24.949 8.404 1.00 10.83 66 GLU A O 1
ATOM 497 N N . ASP A 1 67 ? 39.259 -25.814 9.174 1.00 9.41 67 ASP A N 1
ATOM 498 C CA . ASP A 1 67 ? 38.946 -26.506 7.922 1.00 10.34 67 ASP A CA 1
ATOM 499 C C . ASP A 1 67 ? 37.752 -25.945 7.150 1.00 11.13 67 ASP A C 1
ATOM 500 O O . ASP A 1 67 ? 37.522 -26.330 5.997 1.00 11.38 67 ASP A O 1
ATOM 505 N N . VAL A 1 68 ? 36.983 -25.055 7.771 1.00 9.40 68 VAL A N 1
ATOM 506 C CA . VAL A 1 68 ? 35.897 -24.382 7.068 1.00 9.38 68 VAL A CA 1
ATOM 507 C C . VAL A 1 68 ? 36.267 -22.917 6.864 1.00 10.10 68 VAL A C 1
ATOM 508 O O . VAL A 1 68 ? 36.323 -22.436 5.734 1.00 10.41 68 VAL A O 1
ATOM 512 N N . ILE A 1 69 ? 36.564 -22.210 7.946 1.00 8.99 69 ILE A N 1
ATOM 513 C CA . ILE A 1 69 ? 36.960 -20.817 7.850 1.00 8.93 69 ILE A CA 1
ATOM 514 C C . ILE A 1 69 ? 38.400 -20.667 7.339 1.00 10.52 69 ILE A C 1
ATOM 515 O O . ILE A 1 69 ? 38.663 -19.870 6.435 1.00 10.86 69 ILE A O 1
ATOM 520 N N . GLY A 1 70 ? 39.319 -21.441 7.913 1.00 11.45 70 GLY A N 1
ATOM 521 C CA . GLY A 1 70 ? 40.735 -21.348 7.592 1.00 11.84 70 GLY A CA 1
ATOM 522 C C . GLY A 1 70 ? 41.082 -21.268 6.111 1.00 10.56 70 GLY A C 1
ATOM 523 O O . GLY A 1 70 ? 41.823 -20.376 5.694 1.00 11.51 70 GLY A O 1
ATOM 524 N N . PRO A 1 71 ? 40.546 -22.194 5.302 1.00 11.09 71 PRO A N 1
ATOM 525 C CA . PRO A 1 71 ? 40.875 -22.186 3.871 1.00 11.34 71 PRO A CA 1
ATOM 526 C C . PRO A 1 71 ? 40.505 -20.879 3.166 1.00 13.04 71 PRO A C 1
ATOM 527 O O . PRO A 1 71 ? 41.124 -20.554 2.154 1.00 14.20 71 PRO A O 1
ATOM 531 N N . GLN A 1 72 ? 39.525 -20.142 3.680 1.00 11.53 72 GLN A N 1
ATOM 532 C CA . GLN A 1 72 ? 39.158 -18.857 3.090 1.00 11.65 72 GLN A CA 1
ATOM 533 C C . GLN A 1 72 ? 40.161 -17.760 3.418 1.00 12.03 72 GLN A C 1
ATOM 534 O O . GLN A 1 72 ? 40.129 -16.688 2.813 1.00 13.08 72 GLN A O 1
ATOM 540 N N . LEU A 1 73 ? 41.041 -18.022 4.377 1.00 10.42 73 LEU A N 1
ATOM 541 C CA . LEU A 1 73 ? 41.993 -17.022 4.837 1.00 11.04 73 LEU A CA 1
ATOM 542 C C . LEU A 1 73 ? 43.412 -17.258 4.330 1.00 11.28 73 LEU A C 1
ATOM 543 O O . LEU A 1 73 ? 44.178 -16.313 4.211 1.00 11.09 73 LEU A O 1
ATOM 548 N N . ILE A 1 74 ? 43.770 -18.512 4.068 1.00 12.32 74 ILE A N 1
ATOM 549 C CA . ILE A 1 74 ? 45.149 -18.808 3.688 1.00 12.87 74 ILE A CA 1
ATOM 550 C C . ILE A 1 74 ? 45.521 -18.060 2.414 1.00 11.02 74 ILE A C 1
ATOM 551 O O . ILE A 1 74 ? 44.807 -18.130 1.413 1.00 13.16 74 ILE A O 1
ATOM 556 N N . GLY A 1 75 ? 46.625 -17.321 2.468 1.00 11.27 75 GLY A N 1
ATOM 557 C CA . GLY A 1 75 ? 47.102 -16.578 1.314 1.00 13.21 75 GLY A CA 1
ATOM 558 C C . GLY A 1 75 ? 46.595 -15.149 1.257 1.00 15.49 75 GLY A C 1
ATOM 559 O O . GLY A 1 75 ? 47.030 -14.358 0.419 1.00 15.32 75 GLY A O 1
ATOM 560 N N . GLU A 1 76 ? 45.666 -14.812 2.147 1.00 12.60 76 GLU A N 1
ATOM 561 C CA . GLU A 1 76 ? 45.075 -13.478 2.160 1.00 11.57 76 GLU A CA 1
ATOM 562 C C . GLU A 1 76 ? 45.861 -12.493 3.017 1.00 11.44 76 GLU A C 1
ATOM 563 O O . GLU A 1 76 ? 46.497 -12.872 3.994 1.00 12.91 76 GLU A O 1
ATOM 569 N N . ASP A 1 77 ? 45.788 -11.219 2.650 1.00 11.28 77 ASP A N 1
ATOM 570 C CA . ASP A 1 77 ? 46.316 -10.140 3.472 1.00 10.41 77 ASP A CA 1
ATOM 571 C C . ASP A 1 77 ? 45.439 -9.986 4.730 1.00 11.06 77 ASP A C 1
ATOM 572 O O . ASP A 1 77 ? 44.260 -9.657 4.628 1.00 9.97 77 ASP A O 1
ATOM 577 N N . PRO A 1 78 ? 46.005 -10.233 5.921 1.00 9.34 78 PRO A N 1
ATOM 578 C CA . PRO A 1 78 ? 45.188 -10.154 7.140 1.00 9.44 78 PRO A CA 1
ATOM 579 C C . PRO A 1 78 ? 44.723 -8.734 7.450 1.00 9.57 78 PRO A C 1
ATOM 580 O O . PRO A 1 78 ? 43.821 -8.561 8.273 1.00 9.25 78 PRO A O 1
ATOM 584 N N . ALA A 1 79 ? 45.315 -7.730 6.813 1.00 9.76 79 ALA A N 1
ATOM 585 C CA . ALA A 1 79 ? 44.953 -6.348 7.113 1.00 9.90 79 ALA A CA 1
ATOM 586 C C . ALA A 1 79 ? 43.520 -6.006 6.721 1.00 9.30 79 ALA A C 1
ATOM 587 O O . ALA A 1 79 ? 42.931 -5.093 7.292 1.00 9.18 79 ALA A O 1
ATOM 589 N N . ASN A 1 80 ? 42.985 -6.715 5.733 1.00 9.37 80 ASN A N 1
ATOM 590 C CA . ASN A 1 80 ? 41.625 -6.483 5.237 1.00 8.48 80 ASN A CA 1
ATOM 591 C C . ASN A 1 80 ? 40.603 -7.256 6.058 1.00 8.78 80 ASN A C 1
ATOM 592 O O . ASN A 1 80 ? 39.929 -8.153 5.546 1.00 9.12 80 ASN A O 1
ATOM 597 N N . ILE A 1 81 ? 40.490 -6.906 7.335 1.00 8.86 81 ILE A N 1
ATOM 598 C CA . ILE A 1 81 ? 39.599 -7.632 8.233 1.00 8.40 81 ILE A CA 1
ATOM 599 C C . ILE A 1 81 ? 38.160 -7.532 7.753 1.00 8.70 81 ILE A C 1
ATOM 600 O O . ILE A 1 81 ? 37.419 -8.515 7.768 1.00 8.00 81 ILE A O 1
ATOM 605 N N . ASN A 1 82 ? 37.766 -6.348 7.299 1.00 8.05 82 ASN A N 1
ATOM 606 C CA . ASN A 1 82 ? 36.401 -6.170 6.812 1.00 7.76 82 ASN A CA 1
ATOM 607 C C . ASN A 1 82 ? 36.073 -7.064 5.617 1.00 10.59 82 ASN A C 1
ATOM 608 O O . ASN A 1 82 ? 35.037 -7.748 5.599 1.00 10.04 82 ASN A O 1
ATOM 613 N N . TYR A 1 83 ? 36.962 -7.077 4.626 1.00 8.07 83 TYR A N 1
ATOM 614 C CA . TYR A 1 83 ? 36.795 -7.972 3.491 1.00 8.59 83 TYR A CA 1
ATOM 615 C C . TYR A 1 83 ? 36.696 -9.426 3.952 1.00 8.27 83 TYR A C 1
ATOM 616 O O . TYR A 1 83 ? 35.813 -10.166 3.521 1.00 8.87 83 TYR A O 1
ATOM 625 N N . LEU A 1 84 ? 37.603 -9.834 4.834 1.00 8.31 84 LEU A N 1
ATOM 626 C CA . LEU A 1 84 ? 37.670 -11.238 5.236 1.00 9.12 84 LEU A CA 1
ATOM 627 C C . LEU A 1 84 ? 36.443 -11.699 6.023 1.00 8.22 84 LEU A C 1
ATOM 628 O O . LEU A 1 84 ? 36.021 -12.857 5.895 1.00 8.94 84 LEU A O 1
ATOM 633 N N . TRP A 1 85 ? 35.847 -10.798 6.806 1.00 7.75 85 TRP A N 1
ATOM 634 C CA . TRP A 1 85 ? 34.628 -11.142 7.539 1.00 8.03 85 TRP A CA 1
ATOM 635 C C . TRP A 1 85 ? 33.554 -11.574 6.553 1.00 8.05 85 TRP A C 1
ATOM 636 O O . TRP A 1 85 ? 32.913 -12.616 6.705 1.00 7.83 85 TRP A O 1
ATOM 647 N N . HIS A 1 86 ? 33.364 -10.755 5.528 1.00 7.71 86 HIS A N 1
ATOM 648 C CA . HIS A 1 86 ? 32.317 -11.006 4.550 1.00 9.17 86 HIS A CA 1
ATOM 649 C C . HIS A 1 86 ? 32.637 -12.162 3.617 1.00 8.27 86 HIS A C 1
ATOM 650 O O . HIS A 1 86 ? 31.748 -12.948 3.272 1.00 9.54 86 HIS A O 1
ATOM 657 N N . LYS A 1 87 ? 33.908 -12.316 3.265 1.00 8.80 87 LYS A N 1
ATOM 658 C CA . LYS A 1 87 ? 34.319 -13.458 2.469 1.00 9.06 87 LYS A CA 1
ATOM 659 C C . LYS A 1 87 ? 33.932 -14.751 3.193 1.00 8.37 87 LYS A C 1
ATOM 660 O O . LYS A 1 87 ? 33.399 -15.688 2.589 1.00 9.53 87 LYS A O 1
ATOM 666 N N . VAL A 1 88 ? 34.190 -14.799 4.495 1.00 8.79 88 VAL A N 1
ATOM 667 C CA . VAL A 1 88 ? 33.912 -15.998 5.282 1.00 9.04 88 VAL A CA 1
ATOM 668 C C . VAL A 1 88 ? 32.412 -16.215 5.506 1.00 7.31 88 VAL A C 1
ATOM 669 O O . VAL A 1 88 ? 31.901 -17.327 5.340 1.00 8.25 88 VAL A O 1
ATOM 673 N N . PHE A 1 89 ? 31.702 -15.149 5.863 1.00 7.64 89 PHE A N 1
ATOM 674 C CA . PHE A 1 89 ? 30.271 -15.266 6.151 1.00 8.29 89 PHE A CA 1
ATOM 675 C C . PHE A 1 89 ? 29.463 -15.712 4.934 1.00 8.03 89 PHE A C 1
ATOM 676 O O . PHE A 1 89 ? 28.677 -16.657 5.004 1.00 8.58 89 PHE A O 1
ATOM 684 N N . HIS A 1 90 ? 29.655 -15.017 3.816 1.00 7.89 90 HIS A N 1
ATOM 685 C CA . HIS A 1 90 ? 28.896 -15.311 2.602 1.00 9.34 90 HIS A CA 1
ATOM 686 C C . HIS A 1 90 ? 29.437 -16.526 1.859 1.00 9.30 90 HIS A C 1
ATOM 687 O O . HIS A 1 90 ? 28.679 -17.249 1.206 1.00 10.07 90 HIS A O 1
ATOM 694 N N . GLY A 1 91 ? 30.741 -16.758 1.962 1.00 9.28 91 GLY A N 1
ATOM 695 C CA . GLY A 1 91 ? 31.351 -17.868 1.252 1.00 9.87 91 GLY A CA 1
ATOM 696 C C . GLY A 1 91 ? 31.045 -19.213 1.875 1.00 9.94 91 GLY A C 1
ATOM 697 O O . GLY A 1 91 ? 30.829 -20.191 1.158 1.00 11.11 91 GLY A O 1
ATOM 698 N N . GLU A 1 92 ? 31.008 -19.264 3.207 1.00 9.69 92 GLU A N 1
ATOM 699 C CA . GLU A 1 92 ? 30.850 -20.529 3.933 1.00 9.32 92 GLU A CA 1
ATOM 700 C C . GLU A 1 92 ? 29.855 -20.527 5.086 1.00 9.20 92 GLU A C 1
ATOM 701 O O . GLU A 1 92 ? 28.987 -21.386 5.159 1.00 8.87 92 GLU A O 1
ATOM 707 N N . VAL A 1 93 ? 30.034 -19.611 6.033 1.00 9.20 93 VAL A N 1
ATOM 708 C CA . VAL A 1 93 ? 29.465 -19.820 7.365 1.00 7.15 93 VAL A CA 1
ATOM 709 C C . VAL A 1 93 ? 27.942 -19.697 7.440 1.00 6.93 93 VAL A C 1
ATOM 710 O O . VAL A 1 93 ? 27.284 -20.564 8.017 1.00 7.71 93 VAL A O 1
ATOM 714 N N . SER A 1 94 ? 27.374 -18.648 6.855 1.00 8.36 94 SER A N 1
ATOM 715 C CA . SER A 1 94 ? 25.934 -18.454 6.960 1.00 8.68 94 SER A CA 1
ATOM 716 C C . SER A 1 94 ? 25.162 -19.680 6.464 1.00 7.72 94 SER A C 1
ATOM 717 O O . SER A 1 94 ? 24.386 -20.288 7.197 1.00 8.31 94 SER A O 1
ATOM 720 N N . ARG A 1 95 ? 25.400 -20.068 5.215 1.00 7.10 95 ARG A N 1
ATOM 721 C CA . ARG A 1 95 ? 24.677 -21.204 4.657 1.00 7.76 95 ARG A CA 1
ATOM 722 C C . ARG A 1 95 ? 25.147 -22.539 5.216 1.00 7.20 95 ARG A C 1
ATOM 723 O O . ARG A 1 95 ? 24.330 -23.403 5.532 1.00 7.79 95 ARG A O 1
ATOM 731 N N . ASN A 1 96 ? 26.457 -22.720 5.328 1.00 8.53 96 ASN A N 1
ATOM 732 C CA . ASN A 1 96 ? 26.994 -24.060 5.554 1.00 7.61 96 ASN A CA 1
ATOM 733 C C . ASN A 1 96 ? 27.249 -24.404 7.021 1.00 8.08 96 ASN A C 1
ATOM 734 O O . ASN A 1 96 ? 27.546 -25.555 7.342 1.00 7.98 96 ASN A O 1
ATOM 739 N N . LEU A 1 97 ? 27.133 -23.413 7.908 1.00 7.61 97 LEU A N 1
ATOM 740 C CA . LEU A 1 97 ? 27.114 -23.693 9.345 1.00 7.70 97 LEU A CA 1
ATOM 741 C C . LEU A 1 97 ? 25.875 -23.134 10.038 1.00 6.57 97 LEU A C 1
ATOM 742 O O . LEU A 1 97 ? 25.646 -23.431 11.208 1.00 7.38 97 LEU A O 1
ATOM 747 N N . GLY A 1 98 ? 25.064 -22.360 9.310 1.00 6.99 98 GLY A N 1
ATOM 748 C CA . GLY A 1 98 ? 23.842 -21.771 9.843 1.00 6.19 98 GLY A CA 1
ATOM 749 C C . GLY A 1 98 ? 24.032 -20.331 10.266 1.00 6.25 98 GLY A C 1
ATOM 750 O O . GLY A 1 98 ? 25.068 -19.966 10.824 1.00 7.22 98 GLY A O 1
ATOM 751 N N . HIS A 1 99 ? 23.031 -19.500 10.004 1.00 6.45 99 HIS A N 1
ATOM 752 C CA . HIS A 1 99 ? 23.207 -18.065 10.179 1.00 6.41 99 HIS A CA 1
ATOM 753 C C . HIS A 1 99 ? 23.307 -17.584 11.643 1.00 6.83 99 HIS A C 1
ATOM 754 O O . HIS A 1 99 ? 23.825 -16.494 11.871 1.00 6.82 99 HIS A O 1
ATOM 761 N N . ARG A 1 100 ? 22.828 -18.376 12.612 1.00 5.99 100 ARG A N 1
ATOM 762 C CA . ARG A 1 100 ? 22.920 -18.004 14.039 1.00 5.44 100 ARG A CA 1
ATOM 763 C C . ARG A 1 100 ? 23.461 -19.202 14.807 1.00 6.87 100 ARG A C 1
ATOM 764 O O . ARG A 1 100 ? 22.711 -19.954 15.436 1.00 7.38 100 ARG A O 1
ATOM 772 N N . SER A 1 101 ? 24.776 -19.377 14.753 1.00 7.47 101 SER A N 1
ATOM 773 C CA . SER A 1 101 ? 25.340 -20.688 15.014 1.00 6.90 101 SER A CA 1
ATOM 774 C C . SER A 1 101 ? 26.709 -20.650 15.664 1.00 7.42 101 SER A C 1
ATOM 775 O O . SER A 1 101 ? 27.366 -19.610 15.742 1.00 6.51 101 SER A O 1
ATOM 778 N N . VAL A 1 102 ? 27.147 -21.832 16.089 1.00 6.85 102 VAL A N 1
ATOM 779 C CA . VAL A 1 102 ? 28.527 -22.058 16.493 1.00 7.45 102 VAL A CA 1
ATOM 780 C C . VAL A 1 102 ? 29.529 -21.610 15.412 1.00 6.97 102 VAL A C 1
ATOM 781 O O . VAL A 1 102 ? 30.666 -21.260 15.731 1.00 7.59 102 VAL A O 1
ATOM 785 N N . GLY A 1 103 ? 29.122 -21.618 14.140 1.00 6.57 103 GLY A N 1
ATOM 786 C CA . GLY A 1 103 ? 29.991 -21.112 13.090 1.00 7.10 103 GLY A CA 1
ATOM 787 C C . GLY A 1 103 ? 30.242 -19.615 13.216 1.00 7.25 103 GLY A C 1
ATOM 788 O O . GLY A 1 103 ? 31.323 -19.122 12.882 1.00 6.96 103 GLY A O 1
ATOM 789 N N . ILE A 1 104 ? 29.238 -18.883 13.687 1.00 7.25 104 ILE A N 1
ATOM 790 C CA . ILE A 1 104 ? 29.405 -17.453 13.940 1.00 7.26 104 ILE A CA 1
ATOM 791 C C . ILE A 1 104 ? 30.361 -17.217 15.120 1.00 6.78 104 ILE A C 1
ATOM 792 O O . ILE A 1 104 ? 31.192 -16.308 15.073 1.00 6.95 104 ILE A O 1
ATOM 797 N N . ALA A 1 105 ? 30.256 -18.049 16.159 1.00 6.61 105 ALA A N 1
ATOM 798 C CA . ALA A 1 105 ? 31.219 -17.985 17.256 1.00 6.72 105 ALA A CA 1
ATOM 799 C C . ALA A 1 105 ? 32.630 -18.291 16.742 1.00 5.94 105 ALA A C 1
ATOM 800 O O . ALA A 1 105 ? 33.581 -17.581 17.058 1.00 6.59 105 ALA A O 1
ATOM 802 N N . ALA A 1 106 ? 32.758 -19.328 15.921 1.00 6.70 106 ALA A N 1
ATOM 803 C CA . ALA A 1 106 ? 34.047 -19.651 15.302 1.00 8.89 106 ALA A CA 1
ATOM 804 C C . ALA A 1 106 ? 34.632 -18.457 14.531 1.00 7.45 106 ALA A C 1
ATOM 805 O O . ALA A 1 106 ? 35.808 -18.114 14.690 1.00 8.86 106 ALA A O 1
ATOM 807 N N . MET A 1 107 ? 33.801 -17.810 13.716 1.00 7.12 107 MET A N 1
ATOM 808 C CA . MET A 1 107 ? 34.223 -16.615 12.976 1.00 8.93 107 MET A CA 1
ATOM 809 C C . MET A 1 107 ? 34.708 -15.543 13.929 1.00 7.47 107 MET A C 1
ATOM 810 O O . MET A 1 107 ? 35.626 -14.773 13.620 1.00 8.02 107 MET A O 1
ATOM 815 N N . SER A 1 108 ? 34.026 -15.445 15.066 1.00 7.02 108 SER A N 1
ATOM 816 C CA . SER A 1 108 ? 34.336 -14.426 16.055 1.00 7.00 108 SER A CA 1
ATOM 817 C C . SER A 1 108 ? 35.739 -14.589 16.617 1.00 6.85 108 SER A C 1
ATOM 818 O O . SER A 1 108 ? 36.462 -13.613 16.789 1.00 7.62 108 SER A O 1
ATOM 821 N N . GLY A 1 109 ? 36.110 -15.831 16.910 1.00 6.92 109 GLY A N 1
ATOM 822 C CA . GLY A 1 109 ? 37.440 -16.134 17.423 1.00 7.44 109 GLY A CA 1
ATOM 823 C C . GLY A 1 109 ? 38.522 -15.754 16.423 1.00 6.96 109 GLY A C 1
ATOM 824 O O . GLY A 1 109 ? 39.558 -15.182 16.783 1.00 7.37 109 GLY A O 1
ATOM 825 N N . VAL A 1 110 ? 38.263 -16.053 15.150 1.00 7.64 110 VAL A N 1
ATOM 826 C CA . VAL A 1 110 ? 39.196 -15.716 14.079 1.00 8.09 110 VAL A CA 1
ATOM 827 C C . VAL A 1 110 ? 39.275 -14.202 13.873 1.00 8.05 110 VAL A C 1
ATOM 828 O O . VAL A 1 110 ? 40.363 -13.633 13.721 1.00 8.09 110 VAL A O 1
ATOM 832 N N . ASP A 1 111 ? 38.122 -13.540 13.899 1.00 7.65 111 ASP A N 1
ATOM 833 C CA . ASP A 1 111 ? 38.070 -12.083 13.772 1.00 8.83 111 ASP A CA 1
ATOM 834 C C . ASP A 1 111 ? 38.854 -11.385 14.891 1.00 7.58 111 ASP A C 1
ATOM 835 O O . ASP A 1 111 ? 39.603 -10.435 14.640 1.00 7.58 111 ASP A O 1
ATOM 840 N N . ILE A 1 112 ? 38.685 -11.850 16.124 1.00 6.75 112 ILE A N 1
ATOM 841 C CA . ILE A 1 112 ? 39.466 -11.316 17.233 1.00 7.95 112 ILE A CA 1
ATOM 842 C C . ILE A 1 112 ? 40.959 -11.501 16.957 1.00 8.37 112 ILE A C 1
ATOM 843 O O . ILE A 1 112 ? 41.744 -10.582 17.167 1.00 8.10 112 ILE A O 1
ATOM 848 N N . ALA A 1 113 ? 41.346 -12.674 16.461 1.00 7.73 113 ALA A N 1
ATOM 849 C CA . ALA A 1 113 ? 42.757 -12.920 16.160 1.00 9.30 113 ALA A CA 1
ATOM 850 C C . ALA A 1 113 ? 43.278 -11.958 15.088 1.00 8.91 113 ALA A C 1
ATOM 851 O O . ALA A 1 113 ? 44.419 -11.498 15.169 1.00 8.80 113 ALA A O 1
ATOM 853 N N . LEU A 1 114 ? 42.451 -11.644 14.091 1.00 7.59 114 LEU A N 1
ATOM 854 C CA . LEU A 1 114 ? 42.868 -10.699 13.060 1.00 8.18 114 LEU A CA 1
ATOM 855 C C . LEU A 1 114 ? 43.069 -9.301 13.643 1.00 9.04 114 LEU A C 1
ATOM 856 O O . LEU A 1 114 ? 43.990 -8.593 13.256 1.00 9.50 114 LEU A O 1
ATOM 861 N N . TRP A 1 115 ? 42.209 -8.897 14.577 1.00 8.51 115 TRP A N 1
ATOM 862 C CA . TRP A 1 115 ? 42.370 -7.602 15.230 1.00 7.49 115 TRP A CA 1
ATOM 863 C C . TRP A 1 115 ? 43.611 -7.583 16.126 1.00 8.55 115 TRP A C 1
ATOM 864 O O . TRP A 1 115 ? 44.324 -6.577 16.194 1.00 9.24 115 TRP A O 1
ATOM 875 N N . ASP A 1 116 ? 43.865 -8.686 16.819 1.00 8.87 116 ASP A N 1
ATOM 876 C CA . ASP A 1 116 ? 45.064 -8.796 17.638 1.00 9.72 116 ASP A CA 1
ATOM 877 C C . ASP A 1 116 ? 46.292 -8.671 16.741 1.00 9.77 116 ASP A C 1
ATOM 878 O O . ASP A 1 116 ? 47.228 -7.935 17.046 1.00 10.09 116 ASP A O 1
ATOM 883 N N . LEU A 1 117 ? 46.263 -9.374 15.615 1.00 9.63 117 LEU A N 1
ATOM 884 C CA . LEU A 1 117 ? 47.352 -9.353 14.648 1.00 8.91 117 LEU A CA 1
ATOM 885 C C . LEU A 1 117 ? 47.577 -7.930 14.144 1.00 10.31 117 LEU A C 1
ATOM 886 O O . LEU A 1 117 ? 48.707 -7.438 14.112 1.00 11.63 117 LEU A O 1
ATOM 891 N N . LYS A 1 118 ? 46.487 -7.256 13.778 1.00 8.53 118 LYS A N 1
ATOM 892 C CA . LYS A 1 118 ? 46.576 -5.879 13.302 1.00 9.26 118 LYS A CA 1
ATOM 893 C C . LYS A 1 118 ? 47.211 -4.950 14.349 1.00 11.41 118 LYS A C 1
ATOM 894 O O . LYS A 1 118 ? 48.118 -4.165 14.035 1.00 9.72 118 LYS A O 1
ATOM 900 N N . GLY A 1 119 ? 46.740 -5.032 15.592 1.00 9.40 119 GLY A N 1
ATOM 901 C CA . GLY A 1 119 ? 47.322 -4.237 16.658 1.00 9.50 119 GLY A CA 1
ATOM 902 C C . GLY A 1 119 ? 48.795 -4.554 16.870 1.00 10.50 119 GLY A C 1
ATOM 903 O O . GLY A 1 119 ? 49.598 -3.651 17.085 1.00 11.72 119 GLY A O 1
ATOM 904 N N . ARG A 1 120 ? 49.158 -5.831 16.820 1.00 10.58 120 ARG A N 1
ATOM 905 C CA . ARG A 1 120 ? 50.572 -6.189 16.979 1.00 10.78 120 ARG A CA 1
ATOM 906 C C . ARG A 1 120 ? 51.416 -5.636 15.828 1.00 11.69 120 ARG A C 1
ATOM 907 O O . ARG A 1 120 ? 52.505 -5.092 16.052 1.00 15.70 120 ARG A O 1
ATOM 915 N N . ALA A 1 121 ? 50.902 -5.742 14.607 1.00 11.15 121 ALA A N 1
ATOM 916 C CA . ALA A 1 121 ? 51.601 -5.216 13.435 1.00 12.86 121 ALA A CA 1
ATOM 917 C C . ALA A 1 121 ? 51.807 -3.709 13.542 1.00 13.77 121 ALA A C 1
ATOM 918 O O . ALA A 1 121 ? 52.842 -3.183 13.120 1.00 17.07 121 ALA A O 1
ATOM 920 N N . MET A 1 122 ? 50.826 -3.016 14.112 1.00 11.12 122 MET A N 1
ATOM 921 C CA . MET A 1 122 ? 50.892 -1.564 14.257 1.00 12.03 122 MET A CA 1
ATOM 922 C C . MET A 1 122 ? 51.549 -1.125 15.562 1.00 13.74 122 MET A C 1
ATOM 923 O O . MET A 1 122 ? 51.799 0.066 15.767 1.00 14.74 122 MET A O 1
ATOM 928 N N . ASN A 1 123 ? 51.812 -2.080 16.453 1.00 11.83 123 ASN A N 1
ATOM 929 C CA . ASN A 1 123 ? 52.308 -1.774 17.798 1.00 11.51 123 ASN A CA 1
ATOM 930 C C . ASN A 1 123 ? 51.371 -0.857 18.585 1.00 12.58 123 ASN A C 1
ATOM 931 O O . ASN A 1 123 ? 51.811 0.089 19.246 1.00 13.82 123 ASN A O 1
ATOM 936 N N . GLN A 1 124 ? 50.073 -1.150 18.515 1.00 12.30 124 GLN A N 1
ATOM 937 C CA . GLN A 1 124 ? 49.056 -0.371 19.214 1.00 11.92 124 GLN A CA 1
ATOM 938 C C . GLN A 1 124 ? 48.024 -1.284 19.867 1.00 10.25 124 GLN A C 1
ATOM 939 O O . GLN A 1 124 ? 47.641 -2.295 19.279 1.00 10.81 124 GLN A O 1
ATOM 945 N N . PRO A 1 125 ? 47.539 -0.912 21.064 1.00 11.12 125 PRO A N 1
ATOM 946 C CA . PRO A 1 125 ? 46.411 -1.625 21.676 1.00 9.35 125 PRO A CA 1
ATOM 947 C C . PRO A 1 125 ? 45.173 -1.486 20.793 1.00 9.58 125 PRO A C 1
ATOM 948 O O . PRO A 1 125 ? 44.991 -0.451 20.153 1.00 10.43 125 PRO A O 1
ATOM 952 N N . ILE A 1 126 ? 44.329 -2.508 20.766 1.00 8.68 126 ILE A N 1
ATOM 953 C CA . ILE A 1 126 ? 43.125 -2.440 19.948 1.00 9.00 126 ILE A CA 1
ATOM 954 C C . ILE A 1 126 ? 42.288 -1.200 20.269 1.00 9.11 126 ILE A C 1
ATOM 955 O O . ILE A 1 126 ? 41.792 -0.544 19.351 1.00 8.79 126 ILE A O 1
ATOM 960 N N . TYR A 1 127 ? 42.139 -0.847 21.545 1.00 8.86 127 TYR A N 1
ATOM 961 C CA . TYR A 1 127 ? 41.275 0.290 21.858 1.00 7.55 127 TYR A CA 1
ATOM 962 C C . TYR A 1 127 ? 41.767 1.576 21.189 1.00 8.85 127 TYR A C 1
ATOM 963 O O . TYR A 1 127 ? 40.968 2.451 20.887 1.00 9.29 127 TYR A O 1
ATOM 972 N N . GLN A 1 128 ? 43.072 1.698 20.949 1.00 8.08 128 GLN A N 1
ATOM 973 C CA . GLN A 1 128 ? 43.579 2.887 20.253 1.00 9.35 128 GLN A CA 1
ATOM 974 C C . GLN A 1 128 ? 43.146 2.939 18.789 1.00 8.44 128 GLN A C 1
ATOM 975 O O . GLN A 1 128 ? 42.853 4.013 18.264 1.00 9.73 128 GLN A O 1
ATOM 981 N N A LEU A 1 129 ? 43.115 1.789 18.124 0.40 8.90 129 LEU A N 1
ATOM 982 N N B LEU A 1 129 ? 43.100 1.777 18.141 0.60 8.89 129 LEU A N 1
ATOM 983 C CA A LEU A 1 129 ? 42.632 1.744 16.748 0.40 10.08 129 LEU A CA 1
ATOM 984 C CA B LEU A 1 129 ? 42.637 1.683 16.759 0.60 10.12 129 LEU A CA 1
ATOM 985 C C A LEU A 1 129 ? 41.176 2.189 16.685 0.40 8.71 129 LEU A C 1
ATOM 986 C C B LEU A 1 129 ? 41.167 2.073 16.639 0.60 8.65 129 LEU A C 1
ATOM 987 O O A LEU A 1 129 ? 40.769 2.891 15.758 0.40 9.01 129 LEU A O 1
ATOM 988 O O B LEU A 1 129 ? 40.741 2.609 15.619 0.60 9.86 129 LEU A O 1
ATOM 997 N N . LEU A 1 130 ? 40.403 1.788 17.691 1.00 8.54 130 LEU A N 1
ATOM 998 C CA . LEU A 1 130 ? 38.959 2.033 17.715 1.00 8.06 130 LEU A CA 1
ATOM 999 C C . LEU A 1 130 ? 38.597 3.454 18.101 1.00 9.35 130 LEU A C 1
ATOM 1000 O O . LEU A 1 130 ? 37.463 3.724 18.511 1.00 12.45 130 LEU A O 1
ATOM 1005 N N . GLY A 1 131 ? 39.554 4.369 17.996 1.00 9.09 131 GLY A N 1
ATOM 1006 C CA . GLY A 1 131 ? 39.292 5.760 18.309 1.00 8.97 131 GLY A CA 1
ATOM 1007 C C . GLY A 1 131 ? 39.692 6.153 19.720 1.00 8.30 131 GLY A C 1
ATOM 1008 O O . GLY A 1 131 ? 39.407 7.261 20.161 1.00 8.44 131 GLY A O 1
ATOM 1009 N N . GLY A 1 132 ? 40.354 5.247 20.431 1.00 8.28 132 GLY A N 1
ATOM 1010 C CA . GLY A 1 132 ? 40.814 5.533 21.783 1.00 9.35 132 GLY A CA 1
ATOM 1011 C C . GLY A 1 132 ? 39.726 5.414 22.840 1.00 9.15 132 GLY A C 1
ATOM 1012 O O . GLY A 1 132 ? 38.575 5.061 22.551 1.00 10.03 132 GLY A O 1
ATOM 1013 N N . LYS A 1 133 ? 40.079 5.719 24.081 1.00 9.42 133 LYS A N 1
ATOM 1014 C CA . LYS A 1 133 ? 39.135 5.530 25.172 1.00 8.36 133 LYS A CA 1
ATOM 1015 C C . LYS A 1 133 ? 38.004 6.542 25.154 1.00 8.70 133 LYS A C 1
ATOM 1016 O O . LYS A 1 133 ? 38.198 7.702 24.778 1.00 9.74 133 LYS A O 1
ATOM 1022 N N . PHE A 1 134 ? 36.817 6.077 25.537 1.00 8.49 134 PHE A N 1
ATOM 1023 C CA . PHE A 1 134 ? 35.785 6.945 26.075 1.00 8.92 134 PHE A CA 1
ATOM 1024 C C . PHE A 1 134 ? 35.908 6.970 27.606 1.00 9.80 134 PHE A C 1
ATOM 1025 O O . PHE A 1 134 ? 35.928 8.031 28.223 1.00 11.20 134 PHE A O 1
ATOM 1033 N N . HIS A 1 135 ? 35.986 5.784 28.207 1.00 9.05 135 HIS A N 1
ATOM 1034 C CA . HIS A 1 135 ? 36.075 5.653 29.658 1.00 10.17 135 HIS A CA 1
ATOM 1035 C C . HIS A 1 135 ? 37.520 5.820 30.105 1.00 10.65 135 HIS A C 1
ATOM 1036 O O . HIS A 1 135 ? 38.193 4.854 30.452 1.00 12.04 135 HIS A O 1
ATOM 1043 N N . THR A 1 136 ? 37.990 7.063 30.096 1.00 12.03 136 THR A N 1
ATOM 1044 C CA . THR A 1 136 ? 39.408 7.333 30.316 1.00 12.02 136 THR A CA 1
ATOM 1045 C C . THR A 1 136 ? 39.906 6.917 31.705 1.00 12.74 136 THR A C 1
ATOM 1046 O O . THR A 1 136 ? 41.072 6.546 31.856 1.00 15.96 136 THR A O 1
ATOM 1050 N N . ARG A 1 137 ? 39.028 6.969 32.704 1.00 12.78 137 ARG A N 1
ATOM 1051 C CA . ARG A 1 137 ? 39.413 6.634 34.077 1.00 13.95 137 ARG A CA 1
ATOM 1052 C C . ARG A 1 137 ? 39.331 5.136 34.364 1.00 14.75 137 ARG A C 1
ATOM 1053 O O . ARG A 1 137 ? 39.813 4.668 35.399 1.00 19.37 137 ARG A O 1
ATOM 1061 N N . GLY A 1 138 ? 38.708 4.389 33.459 1.00 11.45 138 GLY A N 1
ATOM 1062 C CA . GLY A 1 138 ? 38.492 2.968 33.662 1.00 12.04 138 GLY A CA 1
ATOM 1063 C C . GLY A 1 138 ? 37.040 2.575 33.470 1.00 9.89 138 GLY A C 1
ATOM 1064 O O . GLY A 1 138 ? 36.170 3.434 33.341 1.00 10.61 138 GLY A O 1
ATOM 1065 N N . VAL A 1 139 ? 36.801 1.269 33.486 1.00 9.18 139 VAL A N 1
ATOM 1066 C CA . VAL A 1 139 ? 35.519 0.679 33.137 1.00 9.47 139 VAL A CA 1
ATOM 1067 C C . VAL A 1 139 ? 34.893 -0.019 34.349 1.00 8.04 139 VAL A C 1
ATOM 1068 O O . VAL A 1 139 ? 35.495 -0.921 34.928 1.00 9.01 139 VAL A O 1
ATOM 1072 N N . ARG A 1 140 ? 33.689 0.397 34.730 1.00 8.23 140 ARG A N 1
ATOM 1073 C CA . ARG A 1 140 ? 33.010 -0.226 35.864 1.00 10.00 140 ARG A CA 1
ATOM 1074 C C . ARG A 1 140 ? 32.653 -1.684 35.578 1.00 9.44 140 ARG A C 1
ATOM 1075 O O . ARG A 1 140 ? 31.990 -1.984 34.573 1.00 8.92 140 ARG A O 1
ATOM 1083 N N . ALA A 1 141 ? 33.099 -2.580 36.457 1.00 8.44 141 ALA A N 1
ATOM 1084 C CA . ALA A 1 141 ? 32.892 -4.019 36.291 1.00 8.18 141 ALA A CA 1
ATOM 1085 C C . ALA A 1 141 ? 31.839 -4.557 37.250 1.00 8.19 141 ALA A C 1
ATOM 1086 O O . ALA A 1 141 ? 31.532 -3.942 38.283 1.00 9.08 141 ALA A O 1
ATOM 1088 N N . TYR A 1 142 ? 31.282 -5.710 36.914 1.00 6.49 142 TYR A N 1
ATOM 1089 C CA . TYR A 1 142 ? 30.420 -6.420 37.835 1.00 7.48 142 TYR A CA 1
ATOM 1090 C C . TYR A 1 142 ? 30.899 -7.846 38.004 1.00 6.39 142 TYR A C 1
ATOM 1091 O O . TYR A 1 142 ? 31.453 -8.440 37.078 1.00 7.39 142 TYR A O 1
ATOM 1100 N N . ALA A 1 143 ? 30.660 -8.395 39.191 1.00 7.77 143 ALA A N 1
ATOM 1101 C CA . ALA A 1 143 ? 31.080 -9.750 39.518 1.00 6.81 143 ALA A CA 1
ATOM 1102 C C . ALA A 1 143 ? 30.069 -10.736 38.954 1.00 6.84 143 ALA A C 1
ATOM 1103 O O . ALA A 1 143 ? 28.892 -10.709 39.323 1.00 7.69 143 ALA A O 1
ATOM 1105 N N . SER A 1 144 ? 30.542 -11.614 38.075 1.00 6.82 144 SER A N 1
ATOM 1106 C CA . SER A 1 144 ? 29.685 -12.564 37.391 1.00 6.81 144 SER A CA 1
ATOM 1107 C C . SER A 1 144 ? 30.078 -13.990 37.794 1.00 7.38 144 SER A C 1
ATOM 1108 O O . SER A 1 144 ? 31.180 -14.415 37.457 1.00 7.53 144 SER A O 1
ATOM 1111 N N . SER A 1 145 ? 29.240 -14.741 38.519 1.00 7.16 145 SER A N 1
ATOM 1112 C CA . SER A 1 145 ? 27.963 -14.348 39.116 1.00 7.06 145 SER A CA 1
ATOM 1113 C C . SER A 1 145 ? 27.814 -15.158 40.400 1.00 7.52 145 SER A C 1
ATOM 1114 O O . SER A 1 145 ? 28.613 -16.052 40.673 1.00 8.78 145 SER A O 1
ATOM 1117 N N . ILE A 1 146 ? 26.777 -14.841 41.164 1.00 7.07 146 ILE A N 1
ATOM 1118 C CA . ILE A 1 146 ? 26.310 -15.643 42.293 1.00 7.37 146 ILE A CA 1
ATOM 1119 C C . ILE A 1 146 ? 25.331 -16.650 41.694 1.00 7.77 146 ILE A C 1
ATOM 1120 O O . ILE A 1 146 ? 24.355 -16.257 41.041 1.00 7.75 146 ILE A O 1
ATOM 1125 N N . TYR A 1 147 ? 25.616 -17.940 41.849 1.00 7.43 147 TYR A N 1
ATOM 1126 C CA . TYR A 1 147 ? 24.879 -18.985 41.141 1.00 6.97 147 TYR A CA 1
ATOM 1127 C C . TYR A 1 147 ? 23.738 -19.593 41.967 1.00 7.04 147 TYR A C 1
ATOM 1128 O O . TYR A 1 147 ? 23.418 -19.108 43.059 1.00 8.23 147 TYR A O 1
ATOM 1137 N N . TRP A 1 148 ? 23.106 -20.631 41.428 1.00 8.02 148 TRP A N 1
ATOM 1138 C CA . TRP A 1 148 ? 22.048 -21.351 42.122 1.00 8.56 148 TRP A CA 1
ATOM 1139 C C . TRP A 1 148 ? 22.591 -22.060 43.365 1.00 9.89 148 TRP A C 1
ATOM 1140 O O . TRP A 1 148 ? 23.783 -21.995 43.659 1.00 10.00 148 TRP A O 1
ATOM 1151 N N . ASP A 1 149 ? 21.701 -22.735 44.088 1.00 10.21 149 ASP A N 1
ATOM 1152 C CA . ASP A 1 149 ? 22.082 -23.598 45.212 1.00 9.90 149 ASP A CA 1
ATOM 1153 C C . ASP A 1 149 ? 22.532 -22.845 46.466 1.00 10.66 149 ASP A C 1
ATOM 1154 O O . ASP A 1 149 ? 23.306 -23.374 47.266 1.00 10.96 149 ASP A O 1
ATOM 1159 N N . LEU A 1 150 ? 22.041 -21.624 46.650 1.00 9.67 150 LEU A N 1
ATOM 1160 C CA . LEU A 1 150 ? 22.339 -20.851 47.853 1.00 9.84 150 LEU A CA 1
ATOM 1161 C C . LEU A 1 150 ? 21.072 -20.511 48.619 1.00 11.20 150 LEU A C 1
ATOM 1162 O O . LEU A 1 150 ? 19.999 -20.372 48.031 1.00 11.86 150 LEU A O 1
ATOM 1167 N N . THR A 1 151 ? 21.200 -20.358 49.933 1.00 9.77 151 THR A N 1
ATOM 1168 C CA . THR A 1 151 ? 20.137 -19.784 50.754 1.00 9.71 151 THR A CA 1
ATOM 1169 C C . THR A 1 151 ? 20.200 -18.261 50.651 1.00 10.19 151 THR A C 1
ATOM 1170 O O . THR A 1 151 ? 21.184 -17.712 50.172 1.00 10.03 151 THR A O 1
ATOM 1174 N N . PRO A 1 152 ? 19.167 -17.562 51.141 1.00 10.40 152 PRO A N 1
ATOM 1175 C CA . PRO A 1 152 ? 19.234 -16.096 51.051 1.00 11.63 152 PRO A CA 1
ATOM 1176 C C . PRO A 1 152 ? 20.420 -15.483 51.804 1.00 9.60 152 PRO A C 1
ATOM 1177 O O . PRO A 1 152 ? 21.083 -14.578 51.290 1.00 10.95 152 PRO A O 1
ATOM 1181 N N . ASP A 1 153 ? 20.694 -15.961 53.017 1.00 10.50 153 ASP A N 1
ATOM 1182 C CA . ASP A 1 153 ? 21.829 -15.429 53.765 1.00 11.98 153 ASP A CA 1
ATOM 1183 C C . ASP A 1 153 ? 23.140 -15.684 53.040 1.00 8.82 153 ASP A C 1
ATOM 1184 O O . ASP A 1 153 ? 24.038 -14.852 53.071 1.00 10.32 153 ASP A O 1
ATOM 1189 N N . GLN A 1 154 ? 23.250 -16.849 52.408 1.00 10.55 154 GLN A N 1
ATOM 1190 C CA . GLN A 1 154 ? 24.459 -17.191 51.662 1.00 9.61 154 GLN A CA 1
ATOM 1191 C C . GLN A 1 154 ? 24.625 -16.319 50.418 1.00 9.66 154 GLN A C 1
ATOM 1192 O O . GLN A 1 154 ? 25.730 -15.899 50.096 1.00 9.57 154 GLN A O 1
ATOM 1198 N N . ALA A 1 155 ? 23.525 -16.053 49.721 1.00 9.25 155 ALA A N 1
ATOM 1199 C CA . ALA A 1 155 ? 23.569 -15.172 48.555 1.00 9.35 155 ALA A CA 1
ATOM 1200 C C . ALA A 1 155 ? 24.001 -13.772 48.984 1.00 7.92 155 ALA A C 1
ATOM 1201 O O . ALA A 1 155 ? 24.830 -13.132 48.337 1.00 9.10 155 ALA A O 1
ATOM 1203 N N . ALA A 1 156 ? 23.457 -13.303 50.105 1.00 9.20 156 ALA A N 1
ATOM 1204 C CA . ALA A 1 156 ? 23.843 -12.007 50.643 1.00 9.80 156 ALA A CA 1
ATOM 1205 C C . ALA A 1 156 ? 25.312 -11.989 51.061 1.00 9.50 156 ALA A C 1
ATOM 1206 O O . ALA A 1 156 ? 26.022 -11.025 50.796 1.00 9.74 156 ALA A O 1
ATOM 1208 N N . ASP A 1 157 ? 25.763 -13.061 51.711 1.00 9.73 157 ASP A N 1
ATOM 1209 C CA . ASP A 1 157 ? 27.168 -13.183 52.111 1.00 10.94 157 ASP A CA 1
ATOM 1210 C C . ASP A 1 157 ? 28.077 -13.113 50.891 1.00 9.74 157 ASP A C 1
ATOM 1211 O O . ASP A 1 157 ? 29.092 -12.420 50.898 1.00 10.88 157 ASP A O 1
ATOM 1216 N N . GLU A 1 158 ? 27.723 -13.848 49.838 1.00 9.35 158 GLU A N 1
ATOM 1217 C CA . GLU A 1 158 ? 28.579 -13.852 48.662 1.00 9.76 158 GLU A CA 1
ATOM 1218 C C . GLU A 1 158 ? 28.619 -12.467 48.010 1.00 9.26 158 GLU A C 1
ATOM 1219 O O . GLU A 1 158 ? 29.688 -11.995 47.614 1.00 10.07 158 GLU A O 1
ATOM 1225 N N . LEU A 1 159 ? 27.466 -11.804 47.919 1.00 8.79 159 LEU A N 1
ATOM 1226 C CA . LEU A 1 159 ? 27.439 -10.451 47.369 1.00 8.77 159 LEU A CA 1
ATOM 1227 C C . LEU A 1 159 ? 28.321 -9.512 48.175 1.00 9.92 159 LEU A C 1
ATOM 1228 O O . LEU A 1 159 ? 29.135 -8.770 47.617 1.00 10.66 159 LEU A O 1
ATOM 1233 N N . ALA A 1 160 ? 28.158 -9.539 49.495 1.00 9.99 160 ALA A N 1
ATOM 1234 C CA . ALA A 1 160 ? 28.968 -8.693 50.365 1.00 11.43 160 ALA A CA 1
ATOM 1235 C C . ALA A 1 160 ? 30.460 -8.963 50.173 1.00 10.15 160 ALA A C 1
ATOM 1236 O O . ALA A 1 160 ? 31.263 -8.036 50.187 1.00 12.08 160 ALA A O 1
ATOM 1238 N N . GLY A 1 161 ? 30.820 -10.229 49.974 1.00 11.46 161 GLY A N 1
ATOM 1239 C CA . GLY A 1 161 ? 32.198 -10.598 49.693 1.00 11.49 161 GLY A CA 1
ATOM 1240 C C . GLY A 1 161 ? 32.749 -9.958 48.422 1.00 12.39 161 GLY A C 1
ATOM 1241 O O . GLY A 1 161 ? 33.864 -9.435 48.414 1.00 12.29 161 GLY A O 1
ATOM 1242 N N . TRP A 1 162 ? 31.979 -9.992 47.333 1.00 11.09 162 TRP A N 1
ATOM 1243 C CA . TRP A 1 162 ? 32.446 -9.378 46.083 1.00 11.72 162 TRP A CA 1
ATOM 1244 C C . TRP A 1 162 ? 32.535 -7.855 46.199 1.00 9.80 162 TRP A C 1
ATOM 1245 O O . TRP A 1 162 ? 33.449 -7.231 45.653 1.00 12.09 162 TRP A O 1
ATOM 1256 N N . VAL A 1 163 ? 31.599 -7.257 46.927 1.00 10.18 163 VAL A N 1
ATOM 1257 C CA . VAL A 1 163 ? 31.663 -5.827 47.206 1.00 12.89 163 VAL A CA 1
ATOM 1258 C C . VAL A 1 163 ? 32.934 -5.478 47.994 1.00 13.94 163 VAL A C 1
ATOM 1259 O O . VAL A 1 163 ? 33.607 -4.489 47.694 1.00 13.94 163 VAL A O 1
ATOM 1263 N N . GLU A 1 164 ? 33.268 -6.306 48.982 1.00 12.99 164 GLU A N 1
ATOM 1264 C CA . GLU A 1 164 ? 34.486 -6.106 49.769 1.00 16.63 164 GLU A CA 1
ATOM 1265 C C . GLU A 1 164 ? 35.736 -6.163 48.889 1.00 17.71 164 GLU A C 1
ATOM 1266 O O . GLU A 1 164 ? 36.730 -5.485 49.159 1.00 17.73 164 GLU A O 1
ATOM 1272 N N . GLN A 1 165 ? 35.681 -6.960 47.827 1.00 15.52 165 GLN A N 1
ATOM 1273 C CA . GLN A 1 165 ? 36.802 -7.075 46.895 1.00 15.35 165 GLN A CA 1
ATOM 1274 C C . GLN A 1 165 ? 36.926 -5.867 45.968 1.00 16.20 165 GLN A C 1
ATOM 1275 O O . GLN A 1 165 ? 37.919 -5.729 45.251 1.00 19.71 165 GLN A O 1
ATOM 1281 N N . GLY A 1 166 ? 35.921 -4.998 45.981 1.00 13.79 166 GLY A N 1
ATOM 1282 C CA . GLY A 1 166 ? 35.971 -3.771 45.206 1.00 14.28 166 GLY A CA 1
ATOM 1283 C C . GLY A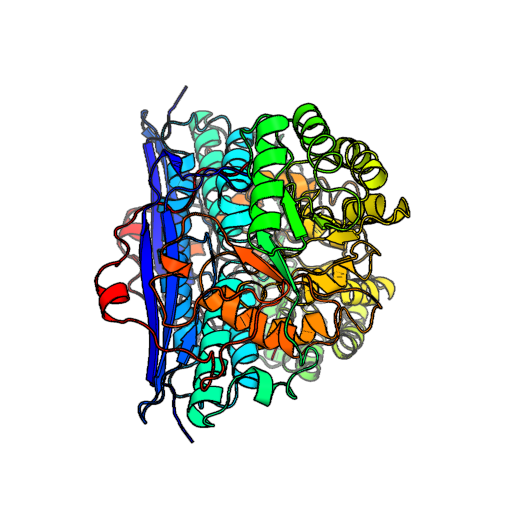 1 166 ? 34.891 -3.630 44.147 1.00 13.37 166 GLY A C 1
ATOM 1284 O O . GLY A 1 166 ? 34.787 -2.586 43.513 1.00 15.22 166 GLY A O 1
ATOM 1285 N N . PHE A 1 167 ? 34.080 -4.664 43.949 1.00 12.50 167 PHE A N 1
ATOM 1286 C CA . PHE A 1 167 ? 33.011 -4.570 42.953 1.00 9.69 167 PHE A CA 1
ATOM 1287 C C . PHE A 1 167 ? 31.873 -3.664 43.428 1.00 10.64 167 PHE A C 1
ATOM 1288 O O . PHE A 1 167 ? 31.486 -3.704 44.599 1.00 12.30 167 PHE A O 1
ATOM 1296 N N . THR A 1 168 ? 31.324 -2.866 42.513 1.00 9.17 168 THR A N 1
ATOM 1297 C CA . THR A 1 168 ? 30.194 -1.992 42.806 1.00 10.07 168 THR A CA 1
ATOM 1298 C C . THR A 1 168 ? 28.901 -2.551 42.212 1.00 8.32 168 THR A C 1
ATOM 1299 O O . THR A 1 168 ? 27.862 -1.894 42.232 1.00 9.34 168 THR A O 1
ATOM 1303 N N . ALA A 1 169 ? 28.980 -3.772 41.689 1.00 8.60 169 ALA A N 1
ATOM 1304 C CA . ALA A 1 169 ? 27.868 -4.405 40.990 1.00 8.09 169 ALA A CA 1
ATOM 1305 C C . ALA A 1 169 ? 28.134 -5.902 40.916 1.00 7.27 169 ALA A C 1
ATOM 1306 O O . ALA A 1 169 ? 29.289 -6.334 40.884 1.00 8.00 169 ALA A O 1
ATOM 1308 N N . ALA A 1 170 ? 27.071 -6.700 40.882 1.00 6.98 170 ALA A N 1
ATOM 1309 C CA . ALA A 1 170 ? 27.212 -8.146 40.767 1.00 6.92 170 ALA A CA 1
ATOM 1310 C C . ALA A 1 170 ? 25.920 -8.725 40.217 1.00 7.56 170 ALA A C 1
ATOM 1311 O O . ALA A 1 170 ? 24.876 -8.072 40.251 1.00 7.28 170 ALA A O 1
ATOM 1313 N N . LYS A 1 171 ? 26.002 -9.954 39.725 1.00 6.36 171 LYS A N 1
ATOM 1314 C CA . LYS A 1 171 ? 24.875 -10.617 39.080 1.00 6.43 171 LYS A CA 1
ATOM 1315 C C . LYS A 1 171 ? 24.487 -11.905 39.802 1.00 8.23 171 LYS A C 1
ATOM 1316 O O . LYS A 1 171 ? 25.349 -12.656 40.269 1.00 7.99 171 LYS A O 1
ATOM 1322 N N . LEU A 1 172 ? 23.181 -12.148 39.880 1.00 6.77 172 LEU A N 1
ATOM 1323 C CA . LEU A 1 172 ? 22.597 -13.347 40.472 1.00 6.40 172 LEU A CA 1
ATOM 1324 C C . LEU A 1 172 ? 21.922 -14.209 39.414 1.00 6.61 172 LEU A C 1
ATOM 1325 O O . LEU A 1 172 ? 21.122 -13.708 38.614 1.00 7.36 172 LEU A O 1
ATOM 1330 N N . LYS A 1 173 ? 22.235 -15.498 39.401 1.00 6.49 173 LYS A N 1
ATOM 1331 C CA . LYS A 1 173 ? 21.523 -16.444 38.552 1.00 7.08 173 LYS A CA 1
ATOM 1332 C C . LYS A 1 173 ? 20.204 -16.860 39.190 1.00 6.92 173 LYS A C 1
ATOM 1333 O O . LYS A 1 173 ? 20.150 -17.163 40.388 1.00 8.11 173 LYS A O 1
ATOM 1339 N N . VAL A 1 174 ? 19.151 -16.905 38.383 1.00 7.01 174 VAL A N 1
ATOM 1340 C CA . VAL A 1 174 ? 17.817 -17.256 38.850 1.00 7.73 174 VAL A CA 1
ATOM 1341 C C . VAL A 1 174 ? 17.143 -18.177 37.837 1.00 8.66 174 VAL A C 1
ATOM 1342 O O . VAL A 1 174 ? 17.708 -18.498 36.786 1.00 8.40 174 VAL A O 1
ATOM 1346 N N . GLY A 1 175 ? 15.940 -18.633 38.170 1.00 9.88 175 GLY A N 1
ATOM 1347 C CA . GLY A 1 175 ? 15.107 -19.278 37.174 1.00 11.16 175 GLY A CA 1
ATOM 1348 C C . GLY A 1 175 ? 14.547 -20.639 37.521 1.00 13.63 175 GLY A C 1
ATOM 1349 O O . GLY A 1 175 ? 13.548 -21.055 36.931 1.00 16.40 175 GLY A O 1
ATOM 1350 N N . ARG A 1 176 ? 15.180 -21.343 38.450 1.00 12.22 176 ARG A N 1
ATOM 1351 C CA . ARG A 1 176 ? 14.713 -22.676 38.815 1.00 13.35 176 ARG A CA 1
ATOM 1352 C C . ARG A 1 176 ? 13.618 -22.634 39.871 1.00 12.53 176 ARG A C 1
ATOM 1353 O O . ARG A 1 176 ? 12.614 -23.343 39.771 1.00 15.81 176 ARG A O 1
ATOM 1361 N N . ALA A 1 177 ? 13.824 -21.805 40.885 1.00 12.90 177 ALA A N 1
ATOM 1362 C CA . ALA A 1 177 ? 12.881 -21.703 41.993 1.00 12.72 177 ALA A CA 1
ATOM 1363 C C . ALA A 1 177 ? 12.629 -20.237 42.300 1.00 10.16 177 ALA A C 1
ATOM 1364 O O . ALA A 1 177 ? 13.278 -19.659 43.163 1.00 10.96 177 ALA A O 1
ATOM 1366 N N . PRO A 1 178 ? 11.699 -19.615 41.559 1.00 12.68 178 PRO A N 1
ATOM 1367 C CA . PRO A 1 178 ? 11.493 -18.167 41.670 1.00 13.60 178 PRO A CA 1
ATOM 1368 C C . PRO A 1 178 ? 11.234 -17.645 43.082 1.00 14.73 178 PRO A C 1
ATOM 1369 O O . PRO A 1 178 ? 11.625 -16.522 43.379 1.00 13.97 178 PRO A O 1
ATOM 1373 N N . ARG A 1 179 ? 10.591 -18.429 43.944 1.00 13.91 179 ARG A N 1
ATOM 1374 C CA . ARG A 1 179 ? 10.379 -17.983 45.317 1.00 14.67 179 ARG A CA 1
ATOM 1375 C C . ARG A 1 179 ? 11.700 -17.865 46.075 1.00 12.61 179 ARG A C 1
ATOM 1376 O O . ARG A 1 179 ? 11.910 -16.932 46.865 1.00 13.21 179 ARG A O 1
ATOM 1384 N N . LYS A 1 180 ? 12.602 -18.809 45.829 1.00 12.81 180 LYS A N 1
ATOM 1385 C CA . LYS A 1 180 ? 13.922 -18.741 46.439 1.00 13.80 180 LYS A CA 1
ATOM 1386 C C . LYS A 1 180 ? 14.738 -17.607 45.834 1.00 9.93 180 LYS A C 1
ATOM 1387 O O . LYS A 1 180 ? 15.462 -16.908 46.537 1.00 11.06 180 LYS A O 1
ATOM 1393 N N . ASP A 1 181 ? 14.616 -17.432 44.520 1.00 11.47 181 ASP A N 1
ATOM 1394 C CA . ASP A 1 181 ? 15.306 -16.341 43.833 1.00 10.40 181 ASP A CA 1
ATOM 1395 C C . ASP A 1 181 ? 14.903 -15.011 44.451 1.00 9.76 181 ASP A C 1
ATOM 1396 O O . ASP A 1 181 ? 15.749 -14.150 44.712 1.00 10.61 181 ASP A O 1
ATOM 1401 N N . ALA A 1 182 ? 13.601 -14.841 44.683 1.00 10.36 182 ALA A N 1
ATOM 1402 C CA . ALA A 1 182 ? 13.101 -13.609 45.280 1.00 12.46 182 ALA A CA 1
ATOM 1403 C C . ALA A 1 182 ? 13.654 -13.406 46.681 1.00 12.09 182 ALA A C 1
ATOM 1404 O O . ALA A 1 182 ? 14.048 -12.304 47.052 1.00 11.58 182 ALA A O 1
ATOM 1406 N N . ALA A 1 183 ? 13.683 -14.477 47.467 1.00 10.86 183 ALA A N 1
ATOM 1407 C CA . ALA A 1 183 ? 14.187 -14.366 48.830 1.00 12.95 183 ALA A CA 1
ATOM 1408 C C . ALA A 1 183 ? 15.671 -14.002 48.819 1.00 9.05 183 ALA A C 1
ATOM 1409 O O . ALA A 1 183 ? 16.125 -13.194 49.623 1.00 10.79 183 ALA A O 1
ATOM 1411 N N . ASN A 1 184 ? 16.421 -14.589 47.888 1.00 9.34 184 ASN A N 1
ATOM 1412 C CA . ASN A 1 184 ? 17.838 -14.272 47.745 1.00 10.42 184 ASN A CA 1
ATOM 1413 C C . ASN A 1 184 ? 18.044 -12.797 47.423 1.00 10.89 184 ASN A C 1
ATOM 1414 O O . ASN A 1 184 ? 18.869 -12.115 48.030 1.00 11.82 184 ASN A O 1
ATOM 1419 N N A LEU A 1 185 ? 17.287 -12.300 46.448 0.57 11.50 185 LEU A N 1
ATOM 1420 N N B LEU A 1 185 ? 17.270 -12.314 46.460 0.43 11.47 185 LEU A N 1
ATOM 1421 C CA A LEU A 1 185 ? 17.394 -10.898 46.047 0.57 11.21 185 LEU A CA 1
ATOM 1422 C CA B LEU A 1 185 ? 17.369 -10.932 46.021 0.43 11.26 185 LEU A CA 1
ATOM 1423 C C A LEU A 1 185 ? 17.047 -9.947 47.178 0.57 11.71 185 LEU A C 1
ATOM 1424 C C B LEU A 1 185 ? 17.023 -9.949 47.138 0.43 11.69 185 LEU A C 1
ATOM 1425 O O A LEU A 1 185 ? 17.727 -8.943 47.389 0.57 12.35 185 LEU A O 1
ATOM 1426 O O B LEU A 1 185 ? 17.696 -8.933 47.311 0.43 12.34 185 LEU A O 1
ATOM 1435 N N . ARG A 1 186 ? 15.977 -10.253 47.902 1.00 11.11 186 ARG A N 1
ATOM 1436 C CA . ARG A 1 186 ? 15.585 -9.396 49.009 1.00 12.92 186 ARG A CA 1
ATOM 1437 C C . ARG A 1 186 ? 16.692 -9.347 50.068 1.00 11.78 186 ARG A C 1
ATOM 1438 O O . ARG A 1 186 ? 17.010 -8.286 50.586 1.00 12.95 186 ARG A O 1
ATOM 1446 N N . ALA A 1 187 ? 17.294 -10.495 50.370 1.00 10.79 187 ALA A N 1
ATOM 1447 C CA . ALA A 1 187 ? 18.360 -10.538 51.369 1.00 11.82 187 ALA A CA 1
ATOM 1448 C C . ALA A 1 187 ? 19.597 -9.793 50.874 1.00 10.63 187 ALA A C 1
ATOM 1449 O O . ALA A 1 187 ? 20.251 -9.076 51.628 1.00 11.94 187 ALA A O 1
ATOM 1451 N N . MET A 1 188 ? 19.922 -9.979 49.596 1.00 10.40 188 MET A N 1
ATOM 1452 C CA . MET A 1 188 ? 21.055 -9.291 48.987 1.00 9.25 188 MET A CA 1
ATOM 1453 C C . MET A 1 188 ? 20.923 -7.772 49.061 1.00 9.58 188 MET A C 1
ATOM 1454 O O . MET A 1 188 ? 21.846 -7.082 49.477 1.00 10.57 188 MET A O 1
ATOM 1459 N N . ARG A 1 189 ? 19.764 -7.253 48.662 1.00 9.95 189 ARG A N 1
ATOM 1460 C CA . ARG A 1 189 ? 19.541 -5.811 48.678 1.00 11.58 189 ARG A CA 1
ATOM 1461 C C . ARG A 1 189 ? 19.608 -5.248 50.097 1.00 11.98 189 ARG A C 1
ATOM 1462 O O . ARG A 1 189 ? 20.201 -4.195 50.331 1.00 11.76 189 ARG A O 1
ATOM 1470 N N . GLN A 1 190 ? 19.010 -5.958 51.046 1.00 11.67 190 GLN A N 1
ATOM 1471 C CA . GLN A 1 190 ? 19.040 -5.505 52.432 1.00 12.99 190 GLN A CA 1
ATOM 1472 C C . GLN A 1 190 ? 20.472 -5.435 52.954 1.00 15.19 190 GLN A C 1
ATOM 1473 O O . GLN A 1 190 ? 20.841 -4.513 53.680 1.00 14.28 190 GLN A O 1
ATOM 1479 N N A ARG A 1 191 ? 21.284 -6.412 52.571 0.58 13.09 191 ARG A N 1
ATOM 1480 N N B ARG A 1 191 ? 21.277 -6.415 52.563 0.42 13.11 191 ARG A N 1
ATOM 1481 C CA A ARG A 1 191 ? 22.657 -6.488 53.056 0.58 13.11 191 ARG A CA 1
ATOM 1482 C CA B ARG A 1 191 ? 22.655 -6.514 53.025 0.42 13.15 191 ARG A CA 1
ATOM 1483 C C A ARG A 1 191 ? 23.535 -5.341 52.545 0.58 13.62 191 ARG A C 1
ATOM 1484 C C B ARG A 1 191 ? 23.537 -5.362 52.539 0.42 13.62 191 ARG A C 1
ATOM 1485 O O A ARG A 1 191 ? 24.281 -4.731 53.313 0.58 15.51 191 ARG A O 1
ATOM 1486 O O B ARG A 1 191 ? 24.284 -4.771 53.319 0.42 15.54 191 ARG A O 1
ATOM 1501 N N . VAL A 1 192 ? 23.447 -5.036 51.252 1.00 13.10 192 VAL A N 1
ATOM 1502 C CA . VAL A 1 192 ? 24.371 -4.073 50.657 1.00 13.21 192 VAL A CA 1
ATOM 1503 C C . VAL A 1 192 ? 23.873 -2.636 50.539 1.00 12.19 192 VAL A C 1
ATOM 1504 O O . VAL A 1 192 ? 24.669 -1.721 50.337 1.00 15.70 192 VAL A O 1
ATOM 1508 N N . GLY A 1 193 ? 22.565 -2.442 50.653 1.00 14.92 193 GLY A N 1
ATOM 1509 C CA . GLY A 1 193 ? 21.995 -1.119 50.506 1.00 15.89 193 GLY A CA 1
ATOM 1510 C C . GLY A 1 193 ? 21.829 -0.724 49.051 1.00 16.60 193 GLY A C 1
ATOM 1511 O O . GLY A 1 193 ? 21.998 -1.543 48.142 1.00 15.30 193 GLY A O 1
ATOM 1512 N N . ALA A 1 194 ? 21.525 0.548 48.824 1.00 17.18 194 ALA A N 1
ATOM 1513 C CA . ALA A 1 194 ? 21.136 1.020 47.496 1.00 18.46 194 ALA A CA 1
ATOM 1514 C C . ALA A 1 194 ? 22.281 1.318 46.520 1.00 20.86 194 ALA A C 1
ATOM 1515 O O . ALA A 1 194 ? 22.046 1.465 45.319 1.00 24.85 194 ALA A O 1
ATOM 1517 N N . ASP A 1 195 ? 23.511 1.404 47.017 1.00 18.29 195 ASP A N 1
ATOM 1518 C CA . ASP A 1 195 ? 24.627 1.875 46.194 1.00 23.66 195 ASP A CA 1
ATOM 1519 C C . ASP A 1 195 ? 25.344 0.790 45.386 1.00 20.72 195 ASP A C 1
ATOM 1520 O O . ASP A 1 195 ? 26.303 1.077 44.666 1.00 23.96 195 ASP A O 1
ATOM 1525 N N . VAL A 1 196 ? 24.884 -0.448 45.505 1.00 13.15 196 VAL A N 1
ATOM 1526 C CA . VAL A 1 196 ? 25.462 -1.548 44.745 1.00 11.47 196 VAL A CA 1
ATOM 1527 C C . VAL A 1 196 ? 24.431 -2.007 43.729 1.00 10.71 196 VAL A C 1
ATOM 1528 O O . VAL A 1 196 ? 23.277 -2.222 44.081 1.00 12.12 196 VAL A O 1
ATOM 1532 N N . GLU A 1 197 ? 24.834 -2.142 42.466 1.00 7.50 197 GLU A N 1
ATOM 1533 C CA . GLU A 1 197 ? 23.893 -2.598 41.443 1.00 7.82 197 GLU A CA 1
ATOM 1534 C C . GLU A 1 197 ? 23.755 -4.107 41.491 1.00 8.54 197 GLU A C 1
ATOM 1535 O O . GLU A 1 197 ? 24.753 -4.825 41.597 1.00 9.21 197 GLU A O 1
ATOM 1541 N N . ILE A 1 198 ? 22.518 -4.587 41.434 1.00 6.89 198 ILE A N 1
ATOM 1542 C CA . ILE A 1 198 ? 22.257 -6.015 41.418 1.00 8.14 198 ILE A CA 1
ATOM 1543 C C . ILE A 1 198 ? 21.586 -6.371 40.103 1.00 6.85 198 ILE A C 1
ATOM 1544 O O . ILE A 1 198 ? 20.516 -5.840 39.771 1.00 7.98 198 ILE A O 1
ATOM 1549 N N . LEU A 1 199 ? 22.239 -7.255 39.359 1.00 6.48 199 LEU A N 1
ATOM 1550 C CA . LEU A 1 199 ? 21.771 -7.736 38.062 1.00 5.69 199 LEU A CA 1
ATOM 1551 C C . LEU A 1 199 ? 21.238 -9.149 38.251 1.00 6.82 199 LEU A C 1
ATOM 1552 O O . LEU A 1 199 ? 21.693 -9.859 39.144 1.00 6.94 199 LEU A O 1
ATOM 1557 N N . VAL A 1 200 ? 20.285 -9.563 37.421 1.00 7.73 200 VAL A N 1
ATOM 1558 C CA . VAL A 1 200 ? 19.700 -10.896 37.513 1.00 8.21 200 VAL A CA 1
ATOM 1559 C C . VAL A 1 200 ? 19.743 -11.556 36.133 1.00 6.68 200 VAL A C 1
ATOM 1560 O O . VAL A 1 200 ? 19.591 -10.864 35.113 1.00 8.18 200 VAL A O 1
ATOM 1564 N N . ASP A 1 201 ? 19.965 -12.871 36.094 1.00 6.64 201 ASP A N 1
ATOM 1565 C CA . ASP A 1 201 ? 20.130 -13.601 34.840 1.00 5.84 201 ASP A CA 1
ATOM 1566 C C . ASP A 1 201 ? 19.435 -14.951 34.959 1.00 6.76 201 ASP A C 1
ATOM 1567 O O . ASP A 1 201 ? 19.829 -15.781 35.792 1.00 6.70 201 ASP A O 1
ATOM 1572 N N . ALA A 1 202 ? 18.392 -15.156 34.147 1.00 6.64 202 ALA A N 1
ATOM 1573 C CA . ALA A 1 202 ? 17.587 -16.372 34.209 1.00 6.76 202 A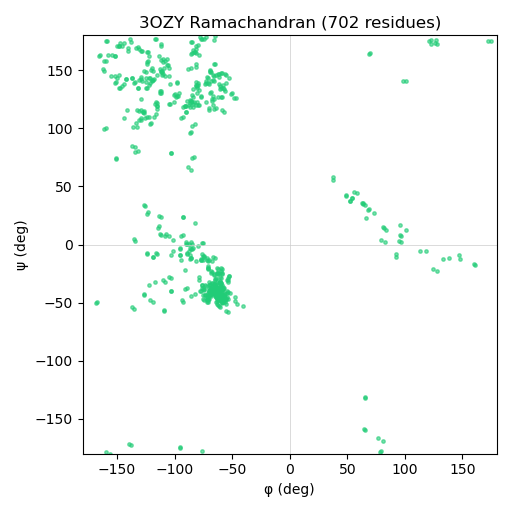LA A CA 1
ATOM 1574 C C . ALA A 1 202 ? 18.014 -17.446 33.207 1.00 5.97 202 ALA A C 1
ATOM 1575 O O . ALA A 1 202 ? 17.433 -18.520 33.198 1.00 7.18 202 ALA A O 1
ATOM 1577 N N . ASN A 1 203 ? 19.004 -17.169 32.361 1.00 6.99 203 ASN A N 1
ATOM 1578 C CA . ASN A 1 203 ? 19.454 -18.167 31.384 1.00 6.20 203 ASN A CA 1
ATOM 1579 C C . ASN A 1 203 ? 18.301 -18.814 30.605 1.00 6.73 203 ASN A C 1
ATOM 1580 O O . ASN A 1 203 ? 18.300 -20.028 30.367 1.00 6.91 203 ASN A O 1
ATOM 1585 N N . GLN A 1 204 ? 17.333 -17.992 30.197 1.00 6.05 204 GLN A N 1
ATOM 1586 C CA . GLN A 1 204 ? 16.208 -18.439 29.364 1.00 6.15 204 GLN A CA 1
ATOM 1587 C C . GLN A 1 204 ? 15.272 -19.415 30.064 1.00 8.62 204 GLN A C 1
ATOM 1588 O O . GLN A 1 204 ? 14.546 -20.162 29.400 1.00 9.22 204 GLN A O 1
ATOM 1594 N N . SER A 1 205 ? 15.269 -19.405 31.395 1.00 8.57 205 SER A N 1
ATOM 1595 C CA . SER A 1 205 ? 14.591 -20.449 32.169 1.00 8.72 205 SER A CA 1
ATOM 1596 C C . SER A 1 205 ? 13.121 -20.228 32.448 1.00 9.28 205 SER A C 1
ATOM 1597 O O . SER A 1 205 ? 12.451 -21.140 32.935 1.00 12.60 205 SER A O 1
ATOM 1600 N N . LEU A 1 206 ? 12.619 -19.028 32.200 1.00 7.76 206 LEU A N 1
ATOM 1601 C CA . LEU A 1 206 ? 11.250 -18.707 32.583 1.00 8.42 206 LEU A CA 1
ATOM 1602 C C . LEU A 1 206 ? 10.337 -18.576 31.384 1.00 8.54 206 LEU A C 1
ATOM 1603 O O . LEU A 1 206 ? 10.785 -18.212 30.289 1.00 8.74 206 LEU A O 1
ATOM 1608 N N . GLY A 1 207 ? 9.057 -18.856 31.602 1.00 7.65 207 GLY A N 1
ATOM 1609 C CA . GLY A 1 207 ? 8.019 -18.477 30.663 1.00 7.87 207 GLY A CA 1
ATOM 1610 C C . GLY A 1 207 ? 7.550 -17.053 30.924 1.00 7.00 207 GLY A C 1
ATOM 1611 O O . GLY A 1 207 ? 7.957 -16.425 31.903 1.00 7.68 207 GLY A O 1
ATOM 1612 N N . ARG A 1 208 ? 6.686 -16.543 30.055 1.00 7.99 208 ARG A N 1
ATOM 1613 C CA . ARG A 1 208 ? 6.281 -15.141 30.131 1.00 6.98 208 ARG A CA 1
ATOM 1614 C C . ARG A 1 208 ? 5.635 -14.744 31.451 1.00 7.41 208 ARG A C 1
ATOM 1615 O O . ARG A 1 208 ? 5.952 -13.693 32.010 1.00 6.71 208 ARG A O 1
ATOM 1623 N N . HIS A 1 209 ? 4.718 -15.569 31.946 1.00 7.12 209 HIS A N 1
ATOM 1624 C CA . HIS A 1 209 ? 3.981 -15.191 33.148 1.00 6.32 209 HIS A CA 1
ATOM 1625 C C . HIS A 1 209 ? 4.837 -15.217 34.394 1.00 6.66 209 HIS A C 1
ATOM 1626 O O . HIS A 1 209 ? 4.772 -14.296 35.210 1.00 7.13 209 HIS A O 1
ATOM 1633 N N . ASP A 1 210 ? 5.675 -16.239 34.520 1.00 6.34 210 ASP A N 1
ATOM 1634 C CA . ASP A 1 210 ? 6.623 -16.271 35.626 1.00 7.66 210 ASP A CA 1
ATOM 1635 C C . ASP A 1 210 ? 7.632 -15.130 35.507 1.00 6.66 210 ASP A C 1
ATOM 1636 O O . ASP A 1 210 ? 8.064 -14.571 36.512 1.00 7.09 210 ASP A O 1
ATOM 1641 N N . ALA A 1 211 ? 8.015 -14.768 34.284 1.00 7.06 211 ALA A N 1
ATOM 1642 C CA . ALA A 1 211 ? 8.926 -13.640 34.101 1.00 6.10 211 ALA A CA 1
ATOM 1643 C C . ALA A 1 211 ? 8.270 -12.316 34.502 1.00 6.20 211 ALA A C 1
ATOM 1644 O O . ALA A 1 211 ? 8.916 -11.464 35.112 1.00 6.65 211 ALA A O 1
ATOM 1646 N N . LEU A 1 212 ? 6.991 -12.141 34.179 1.00 6.05 212 LEU A N 1
ATOM 1647 C CA . LEU A 1 212 ? 6.264 -10.957 34.625 1.00 6.38 212 LEU A CA 1
ATOM 1648 C C . LEU A 1 212 ? 6.184 -10.893 36.148 1.00 6.13 212 LEU A C 1
ATOM 1649 O O . LEU A 1 212 ? 6.349 -9.826 36.742 1.00 6.93 212 LEU A O 1
ATOM 1654 N N . ALA A 1 213 ? 5.940 -12.034 36.786 1.00 6.50 213 ALA A N 1
ATOM 1655 C CA . ALA A 1 213 ? 5.885 -12.068 38.246 1.00 6.79 213 ALA A CA 1
ATOM 1656 C C . ALA A 1 213 ? 7.259 -11.718 38.810 1.00 7.48 213 ALA A C 1
ATOM 1657 O O . ALA A 1 213 ? 7.367 -10.943 39.769 1.00 7.56 213 ALA A O 1
ATOM 1659 N N A MET A 1 214 ? 8.310 -12.271 38.221 0.74 6.52 214 MET A N 1
ATOM 1660 N N B MET A 1 214 ? 8.305 -12.281 38.207 0.26 6.58 214 MET A N 1
ATOM 1661 C CA A MET A 1 214 ? 9.634 -11.975 38.745 0.74 7.59 214 MET A CA 1
ATOM 1662 C CA B MET A 1 214 ? 9.682 -12.029 38.639 0.26 7.73 214 MET A CA 1
ATOM 1663 C C A MET A 1 214 ? 10.006 -10.511 38.523 0.74 7.22 214 MET A C 1
ATOM 1664 C C B MET A 1 214 ? 10.065 -10.558 38.478 0.26 7.24 214 MET A C 1
ATOM 1665 O O A MET A 1 214 ? 10.586 -9.879 39.410 0.74 7.96 214 MET A O 1
ATOM 1666 O O B MET A 1 214 ? 10.710 -9.978 39.351 0.26 7.96 214 MET A O 1
ATOM 1675 N N . LEU A 1 215 ? 9.666 -9.963 37.357 1.00 6.82 215 LEU A N 1
ATOM 1676 C CA . LEU A 1 215 ? 9.976 -8.558 37.067 1.00 6.17 215 LEU A CA 1
ATOM 1677 C C . LEU A 1 215 ? 9.452 -7.623 38.168 1.00 7.44 215 LEU A C 1
ATOM 1678 O O . LEU A 1 215 ? 10.110 -6.639 38.537 1.00 6.74 215 LEU A O 1
ATOM 1683 N N . ARG A 1 216 ? 8.278 -7.923 38.713 1.00 6.68 216 ARG A N 1
ATOM 1684 C CA . ARG A 1 216 ? 7.740 -7.115 39.814 1.00 7.16 216 ARG A CA 1
ATOM 1685 C C . ARG A 1 216 ? 8.694 -7.098 41.008 1.00 7.48 216 ARG A C 1
ATOM 1686 O O . ARG A 1 216 ? 8.910 -6.060 41.637 1.00 9.11 216 ARG A O 1
ATOM 1694 N N A ILE A 1 217 ? 9.241 -8.272 41.325 0.50 7.36 217 ILE A N 1
ATOM 1695 N N B ILE A 1 217 ? 9.281 -8.242 41.317 0.50 7.36 217 ILE A N 1
ATOM 1696 C CA A ILE A 1 217 ? 10.224 -8.431 42.396 0.50 7.94 217 ILE A CA 1
ATOM 1697 C CA B ILE A 1 217 ? 10.190 -8.308 42.449 0.50 7.92 217 ILE A CA 1
ATOM 1698 C C A ILE A 1 217 ? 11.482 -7.633 42.081 0.50 7.55 217 ILE A C 1
ATOM 1699 C C B ILE A 1 217 ? 11.552 -7.690 42.114 0.50 7.60 217 ILE A C 1
ATOM 1700 O O A ILE A 1 217 ? 12.001 -6.896 42.926 0.50 7.15 217 ILE A O 1
ATOM 1701 O O B ILE A 1 217 ? 12.205 -7.109 42.983 0.50 7.31 217 ILE A O 1
ATOM 1710 N N . LEU A 1 218 ? 11.978 -7.784 40.855 1.00 7.30 218 LEU A N 1
ATOM 1711 C CA . LEU A 1 218 ? 13.211 -7.105 40.440 1.00 6.01 218 LEU A CA 1
ATOM 1712 C C . LEU A 1 218 ? 13.044 -5.594 40.551 1.00 7.17 218 LEU A C 1
ATOM 1713 O O . LEU A 1 218 ? 13.963 -4.868 40.938 1.00 6.91 218 LEU A O 1
ATOM 1718 N N . ASP A 1 219 ? 11.856 -5.116 40.204 1.00 6.91 219 ASP A N 1
ATOM 1719 C CA . ASP A 1 219 ? 11.541 -3.695 40.293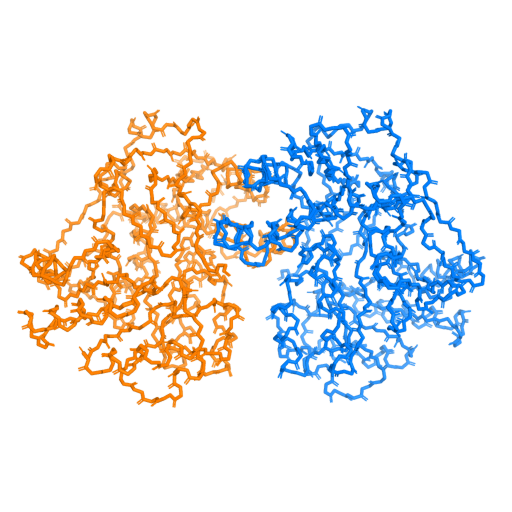 1.00 7.09 219 ASP A CA 1
ATOM 1720 C C . ASP A 1 219 ? 11.586 -3.248 41.764 1.00 7.16 219 ASP A C 1
ATOM 1721 O O . ASP A 1 219 ? 12.252 -2.275 42.109 1.00 7.97 219 ASP A O 1
ATOM 1726 N N . GLU A 1 220 ? 10.913 -3.995 42.625 1.00 7.90 220 GLU A N 1
ATOM 1727 C CA . GLU A 1 220 ? 10.921 -3.721 44.056 1.00 9.32 220 GLU A CA 1
ATOM 1728 C C . GLU A 1 220 ? 12.348 -3.639 44.607 1.00 9.44 220 GLU A C 1
ATOM 1729 O O . GLU A 1 220 ? 12.656 -2.764 45.435 1.00 11.06 220 GLU A O 1
ATOM 1735 N N . ALA A 1 221 ? 13.216 -4.539 44.143 1.00 8.19 221 ALA A N 1
ATOM 1736 C CA . ALA A 1 221 ? 14.607 -4.611 44.607 1.00 9.77 221 ALA A CA 1
ATOM 1737 C C . ALA A 1 221 ? 15.537 -3.655 43.867 1.00 10.17 221 ALA A C 1
ATOM 1738 O O . ALA A 1 221 ? 16.738 -3.618 44.135 1.00 9.49 221 ALA A O 1
ATOM 1740 N N . GLY A 1 222 ? 14.994 -2.892 42.928 1.00 8.14 222 GLY A N 1
ATOM 1741 C CA . GLY A 1 222 ? 15.789 -1.924 42.195 1.00 8.33 222 GLY A CA 1
ATOM 1742 C C . GLY A 1 222 ? 16.892 -2.534 41.350 1.00 7.67 222 GLY A C 1
ATOM 1743 O O . GLY A 1 222 ? 17.961 -1.948 41.182 1.00 8.35 222 GLY A O 1
ATOM 1744 N N . CYS A 1 223 ? 16.627 -3.707 40.785 1.00 6.49 223 CYS A N 1
ATOM 1745 C CA . CYS A 1 223 ? 17.641 -4.379 39.972 1.00 7.07 223 CYS A CA 1
ATOM 1746 C C . CYS A 1 223 ? 17.991 -3.620 38.696 1.00 6.98 223 CYS A C 1
ATOM 1747 O O . CYS A 1 223 ? 17.135 -3.001 38.061 1.00 8.08 223 CYS A O 1
ATOM 1750 N N . TYR A 1 224 ? 19.258 -3.688 38.309 1.00 6.34 224 TYR A N 1
ATOM 1751 C CA . TYR A 1 224 ? 19.752 -2.982 37.129 1.00 6.88 224 TYR A CA 1
ATOM 1752 C C . TYR A 1 224 ? 19.219 -3.575 35.816 1.00 5.54 224 TYR A C 1
ATOM 1753 O O . TYR A 1 224 ? 18.773 -2.842 34.922 1.00 6.34 224 TYR A O 1
ATOM 1762 N N . TRP A 1 225 ? 19.282 -4.897 35.686 1.00 6.04 225 TRP A N 1
ATOM 1763 C CA . TRP A 1 225 ? 18.759 -5.565 34.504 1.00 5.36 225 TRP A CA 1
ATOM 1764 C C . TRP A 1 225 ? 18.288 -6.976 34.793 1.00 6.27 225 TRP A C 1
ATOM 1765 O O . TRP A 1 225 ? 18.634 -7.548 35.832 1.00 6.68 225 TRP A O 1
ATOM 1776 N N . PHE A 1 226 ? 17.478 -7.490 33.865 1.00 5.36 226 PHE A N 1
ATOM 1777 C CA . PHE A 1 226 ? 16.899 -8.836 33.865 1.00 5.49 226 PHE A CA 1
ATOM 1778 C C . PHE A 1 226 ? 17.411 -9.462 32.567 1.00 5.72 226 PHE A C 1
ATOM 1779 O O . PHE A 1 226 ? 16.939 -9.122 31.471 1.00 6.58 226 PHE A O 1
ATOM 1787 N N . GLU A 1 227 ? 18.392 -10.354 32.684 1.00 6.14 227 GLU A N 1
ATOM 1788 C CA . GLU A 1 227 ? 19.105 -10.925 31.541 1.00 6.05 227 GLU A CA 1
ATOM 1789 C C . GLU A 1 227 ? 18.552 -12.301 31.167 1.00 6.32 227 GLU A C 1
ATOM 1790 O O . GLU A 1 227 ? 18.237 -13.109 32.048 1.00 5.85 227 GLU A O 1
ATOM 1796 N N . GLU A 1 228 ? 18.443 -12.556 29.859 1.00 6.49 228 GLU A N 1
ATOM 1797 C CA . GLU A 1 228 ? 17.830 -13.781 29.333 1.00 5.47 228 GLU A CA 1
ATOM 1798 C C . GLU A 1 228 ? 16.623 -14.217 30.165 1.00 5.72 228 GLU A C 1
ATOM 1799 O O . GLU A 1 228 ? 16.542 -15.351 30.639 1.00 5.67 228 GLU A O 1
ATOM 1805 N N . PRO A 1 229 ? 15.648 -13.319 30.330 1.00 5.70 229 PRO A N 1
ATOM 1806 C CA . PRO A 1 229 ? 14.483 -13.703 31.136 1.00 6.36 229 PRO A CA 1
ATOM 1807 C C . PRO A 1 229 ? 13.695 -14.840 30.489 1.00 6.65 229 PRO A C 1
ATOM 1808 O O . PRO A 1 229 ? 13.092 -15.650 31.203 1.00 8.78 229 PRO A O 1
ATOM 1812 N N . LEU A 1 230 ? 13.713 -14.900 29.154 1.00 6.59 230 LEU A N 1
ATOM 1813 C CA . LEU A 1 230 ? 12.935 -15.863 28.376 1.00 5.92 230 LEU A CA 1
ATOM 1814 C C . LEU A 1 230 ? 13.826 -16.524 27.345 1.00 5.63 230 LEU A C 1
ATOM 1815 O O . LEU A 1 230 ? 14.950 -16.088 27.103 1.00 6.53 230 LEU A O 1
ATOM 1820 N N . SER A 1 231 ? 13.303 -17.564 26.711 1.00 7.06 231 SER A N 1
ATOM 1821 C CA . SER A 1 231 ? 13.905 -18.087 25.497 1.00 6.16 231 SER A CA 1
ATOM 1822 C C . SER A 1 231 ? 14.284 -16.946 24.563 1.00 6.46 231 SER A C 1
ATOM 1823 O O . SER A 1 231 ? 13.472 -16.043 24.311 1.00 6.86 231 SER A O 1
ATOM 1826 N N A ILE A 1 232 ? 15.500 -16.987 24.027 0.48 6.45 232 ILE A N 1
ATOM 1827 N N B ILE A 1 232 ? 15.497 -16.995 24.017 0.52 6.44 232 ILE A N 1
ATOM 1828 C CA A ILE A 1 232 ? 15.909 -15.987 23.043 0.48 6.75 232 ILE A CA 1
ATOM 1829 C CA B ILE A 1 232 ? 15.907 -15.979 23.049 0.52 6.75 232 ILE A CA 1
ATOM 1830 C C A ILE A 1 232 ? 15.015 -16.008 21.808 0.48 7.10 232 ILE A C 1
ATOM 1831 C C B ILE A 1 232 ? 15.089 -16.047 21.764 0.52 7.07 232 ILE A C 1
ATOM 1832 O O A ILE A 1 232 ? 14.967 -15.038 21.057 0.48 6.56 232 ILE A O 1
ATOM 1833 O O B ILE A 1 232 ? 15.163 -15.141 20.942 0.52 6.60 232 ILE A O 1
ATOM 1842 N N . ASP A 1 233 ? 14.312 -17.115 21.603 1.00 5.57 233 ASP A N 1
ATOM 1843 C CA . ASP A 1 233 ? 13.452 -17.260 20.441 1.00 7.39 233 ASP A CA 1
ATOM 1844 C C . ASP A 1 233 ? 12.123 -16.531 20.571 1.00 8.35 233 ASP A C 1
ATOM 1845 O O . ASP A 1 233 ? 11.382 -16.421 19.584 1.00 7.59 233 ASP A O 1
ATOM 1850 N N . ASP A 1 234 ? 11.805 -16.048 21.773 1.00 7.22 234 ASP A N 1
ATOM 1851 C CA . ASP A 1 234 ? 10.529 -15.384 22.021 1.00 7.06 234 ASP A CA 1
ATOM 1852 C C . ASP A 1 234 ? 10.719 -13.863 22.073 1.00 5.52 234 ASP A C 1
ATOM 1853 O O . ASP A 1 234 ? 10.779 -13.261 23.154 1.00 6.18 234 ASP A O 1
ATOM 1858 N N . ILE A 1 235 ? 10.834 -13.235 20.906 1.00 6.32 235 ILE A N 1
ATOM 1859 C CA . ILE A 1 235 ? 11.042 -11.791 20.860 1.00 7.37 235 ILE A CA 1
ATOM 1860 C C . ILE A 1 235 ? 9.867 -11.022 21.477 1.00 7.20 235 ILE A C 1
ATOM 1861 O O . ILE A 1 235 ? 10.060 -10.079 22.259 1.00 7.34 235 ILE A O 1
ATOM 1866 N N . GLU A 1 236 ? 8.648 -11.427 21.135 1.00 7.60 236 GLU A N 1
ATOM 1867 C CA . GLU A 1 236 ? 7.455 -10.750 21.637 1.00 8.37 236 GLU A CA 1
ATOM 1868 C C . GLU A 1 236 ? 7.364 -10.773 23.168 1.00 6.99 236 GLU A C 1
ATOM 1869 O O . GLU A 1 236 ? 6.936 -9.792 23.788 1.00 7.95 236 GLU A O 1
ATOM 1875 N N . GLY A 1 237 ? 7.775 -11.879 23.783 1.00 6.73 237 GLY A N 1
ATOM 1876 C CA . GLY A 1 237 ? 7.795 -11.948 25.235 1.00 7.20 237 GLY A CA 1
ATOM 1877 C C . GLY A 1 237 ? 8.669 -10.873 25.850 1.00 6.41 237 GLY A C 1
ATOM 1878 O O . GLY A 1 237 ? 8.333 -10.306 26.896 1.00 7.21 237 GLY A O 1
ATOM 1879 N N . HIS A 1 238 ? 9.803 -10.591 25.217 1.00 6.24 238 HIS A N 1
ATOM 1880 C CA . HIS A 1 238 ? 10.697 -9.558 25.726 1.00 7.69 238 HIS A CA 1
ATOM 1881 C C . HIS A 1 238 ? 10.051 -8.181 25.578 1.00 6.84 238 HIS A C 1
ATOM 1882 O O . HIS A 1 238 ? 10.187 -7.318 26.450 1.00 7.43 238 HIS A O 1
ATOM 1889 N N . ARG A 1 239 ? 9.333 -7.971 24.474 1.00 7.54 239 ARG A N 1
ATOM 1890 C CA . ARG A 1 239 ? 8.594 -6.725 24.311 1.00 6.97 239 ARG A CA 1
ATOM 1891 C C . ARG A 1 239 ? 7.570 -6.559 25.434 1.00 6.89 239 ARG A C 1
ATOM 1892 O O . ARG A 1 239 ? 7.431 -5.475 26.000 1.00 7.50 239 ARG A O 1
ATOM 1900 N N . ILE A 1 240 ? 6.863 -7.637 25.759 1.00 7.05 240 ILE A N 1
ATOM 1901 C CA . ILE A 1 240 ? 5.870 -7.591 26.827 1.00 7.50 240 ILE A CA 1
ATOM 1902 C C . ILE A 1 240 ? 6.511 -7.168 28.151 1.00 7.16 240 ILE A C 1
ATOM 1903 O O . ILE A 1 240 ? 5.965 -6.334 28.881 1.00 7.46 240 ILE A O 1
ATOM 1908 N N . LEU A 1 241 ? 7.676 -7.724 28.461 1.00 6.33 241 LEU A N 1
ATOM 1909 C CA . LEU A 1 241 ? 8.374 -7.351 29.694 1.00 7.02 241 LEU A CA 1
ATOM 1910 C C . LEU A 1 241 ? 8.782 -5.879 29.679 1.00 6.86 241 LEU A C 1
ATOM 1911 O O . LEU A 1 241 ? 8.575 -5.151 30.646 1.00 7.55 241 LEU A O 1
ATOM 1916 N N . ARG A 1 242 ? 9.351 -5.443 28.565 1.00 6.68 242 ARG A N 1
ATOM 1917 C CA . ARG A 1 242 ? 9.777 -4.064 28.444 1.00 8.73 242 ARG A CA 1
ATOM 1918 C C . ARG A 1 242 ? 8.592 -3.093 28.496 1.00 9.48 242 ARG A C 1
ATOM 1919 O O . ARG A 1 242 ? 8.702 -1.993 29.046 1.00 10.10 242 ARG A O 1
ATOM 1927 N N . ALA A 1 243 ? 7.456 -3.509 27.940 1.00 8.78 243 ALA A N 1
ATOM 1928 C CA . ALA A 1 243 ? 6.254 -2.683 27.909 1.00 10.28 243 ALA A CA 1
ATOM 1929 C C . ALA A 1 243 ? 5.688 -2.403 29.299 1.00 10.07 243 ALA A C 1
ATOM 1930 O O . ALA A 1 243 ? 4.798 -1.562 29.454 1.00 12.30 243 ALA A O 1
ATOM 1932 N N . GLN A 1 244 ? 6.179 -3.100 30.322 1.00 8.41 244 GLN A N 1
ATOM 1933 C CA . GLN A 1 244 ? 5.701 -2.822 31.671 1.00 9.07 244 GLN A CA 1
ATOM 1934 C C . GLN A 1 244 ? 6.229 -1.485 32.188 1.00 8.15 244 GLN A C 1
ATOM 1935 O O . GLN A 1 244 ? 5.737 -0.971 33.189 1.00 10.95 244 GLN A O 1
ATOM 1941 N N . GLY A 1 245 ? 7.225 -0.930 31.504 1.00 8.52 245 GLY A N 1
ATOM 1942 C CA . GLY A 1 245 ? 7.714 0.404 31.814 1.00 10.99 245 GLY A CA 1
ATOM 1943 C C . GLY A 1 245 ? 8.428 0.534 33.146 1.00 10.17 245 GLY A C 1
ATOM 1944 O O . GLY A 1 245 ? 8.408 1.597 33.764 1.00 9.76 245 GLY A O 1
ATOM 1945 N N . THR A 1 246 ? 9.073 -0.532 33.601 1.00 8.03 246 THR A N 1
ATOM 1946 C CA . THR A 1 246 ? 9.809 -0.451 34.856 1.00 7.64 246 THR A CA 1
ATOM 1947 C C . THR A 1 246 ? 11.207 0.101 34.617 1.00 7.53 246 THR A C 1
ATOM 1948 O O . THR A 1 246 ? 11.672 0.161 33.483 1.00 8.02 246 THR A O 1
ATOM 1952 N N . PRO A 1 247 ? 11.886 0.518 35.691 1.00 6.86 247 PRO A N 1
ATOM 1953 C CA . PRO A 1 247 ? 13.283 0.942 35.543 1.00 7.00 247 PRO A CA 1
ATOM 1954 C C . PRO A 1 247 ? 14.260 -0.222 35.383 1.00 7.27 247 PRO A C 1
ATOM 1955 O O . PRO A 1 247 ? 15.463 0.026 35.284 1.00 8.61 247 PRO A O 1
ATOM 1959 N N . VAL A 1 248 ? 13.761 -1.456 35.363 1.00 7.30 248 VAL A N 1
ATOM 1960 C CA . VAL A 1 248 ? 14.631 -2.619 35.185 1.00 6.26 248 VAL A CA 1
ATOM 1961 C C . VAL A 1 248 ? 14.845 -2.862 33.695 1.00 6.58 248 VAL A C 1
ATOM 1962 O O . VAL A 1 248 ? 13.880 -3.014 32.941 1.00 7.12 248 VAL A O 1
ATOM 1966 N N . ARG A 1 249 ? 16.103 -2.877 33.264 1.00 5.55 249 ARG A N 1
ATOM 1967 C CA . ARG A 1 249 ? 16.419 -3.073 31.851 1.00 6.44 249 ARG A CA 1
ATOM 1968 C C . ARG A 1 249 ? 16.207 -4.525 31.439 1.00 5.98 249 ARG A C 1
ATOM 1969 O O . ARG A 1 249 ? 16.582 -5.436 32.182 1.00 6.75 249 ARG A O 1
ATOM 1977 N N . ILE A 1 250 ? 15.626 -4.741 30.262 1.00 5.69 250 ILE A N 1
ATOM 1978 C CA . ILE A 1 250 ? 15.542 -6.081 29.692 1.00 5.84 250 ILE A CA 1
ATOM 1979 C C . ILE A 1 250 ? 16.796 -6.317 28.843 1.00 5.92 250 ILE A C 1
ATOM 1980 O O . ILE A 1 250 ? 17.060 -5.579 27.882 1.00 6.91 250 ILE A O 1
ATOM 1985 N N . ALA A 1 251 ? 17.587 -7.323 29.219 1.00 4.82 251 ALA A N 1
ATOM 1986 C CA . ALA A 1 251 ? 18.884 -7.581 28.602 1.00 5.79 251 ALA A CA 1
ATOM 1987 C C . ALA A 1 251 ? 18.943 -8.973 28.001 1.00 5.52 251 ALA A C 1
ATOM 1988 O O . ALA A 1 251 ? 18.465 -9.933 28.597 1.00 5.45 251 ALA A O 1
ATOM 1990 N N . THR A 1 252 ? 19.542 -9.085 26.823 1.00 5.69 252 THR A N 1
ATOM 1991 C CA . THR A 1 252 ? 19.817 -10.390 26.245 1.00 6.83 252 THR A CA 1
ATOM 1992 C C . THR A 1 252 ? 20.879 -10.232 25.169 1.00 6.26 252 THR A C 1
ATOM 1993 O O . THR A 1 252 ? 21.111 -9.134 24.659 1.00 6.36 252 THR A O 1
ATOM 1997 N N . GLY A 1 253 ? 21.572 -11.320 24.853 1.00 5.97 253 GLY A N 1
ATOM 1998 C CA . GLY A 1 253 ? 22.460 -11.281 23.708 1.00 6.47 253 GLY A CA 1
ATOM 1999 C C . GLY A 1 253 ? 23.561 -12.312 23.616 1.00 5.80 253 GLY A C 1
ATOM 2000 O O . GLY A 1 253 ? 24.115 -12.493 22.531 1.00 6.59 253 GLY A O 1
ATOM 2001 N N . GLU A 1 254 ? 23.895 -12.996 24.705 1.00 6.66 254 GLU A N 1
ATOM 2002 C CA . GLU A 1 254 ? 24.973 -13.980 24.606 1.00 7.02 254 GLU A CA 1
ATOM 2003 C C . GLU A 1 254 ? 24.629 -15.113 23.643 1.00 9.17 254 GLU A C 1
ATOM 2004 O O . GLU A 1 254 ? 25.524 -15.748 23.089 1.00 8.79 254 GLU A O 1
ATOM 2010 N N . ASN A 1 255 ? 23.338 -15.359 23.430 1.00 6.71 255 ASN A N 1
ATOM 2011 C CA . ASN A 1 255 ? 22.920 -16.460 22.573 1.00 6.46 255 ASN A CA 1
ATOM 2012 C C . ASN A 1 255 ? 22.216 -16.014 21.293 1.00 6.19 255 ASN A C 1
ATOM 2013 O O . ASN A 1 255 ? 21.607 -16.823 20.597 1.00 7.53 255 ASN A O 1
ATOM 2018 N N . LEU A 1 256 ? 22.341 -14.724 20.989 1.00 5.94 256 LEU A N 1
ATOM 2019 C CA . LEU A 1 256 ? 21.871 -14.137 19.734 1.00 7.07 256 LEU A CA 1
ATOM 2020 C C . LEU A 1 256 ? 23.084 -13.785 18.896 1.00 6.36 256 LEU A C 1
ATOM 2021 O O . LEU A 1 256 ? 24.118 -13.390 19.425 1.00 7.82 256 LEU A O 1
ATOM 2026 N N . TYR A 1 257 ? 22.959 -13.935 17.582 1.00 6.37 257 TYR A N 1
ATOM 2027 C CA . TYR A 1 257 ? 24.106 -13.854 16.686 1.00 6.77 257 TYR A CA 1
ATOM 2028 C C . TYR A 1 257 ? 23.925 -12.825 15.580 1.00 7.05 257 TYR A C 1
ATOM 2029 O O . TYR A 1 257 ? 22.883 -12.791 14.917 1.00 6.60 257 TYR A O 1
ATOM 2038 N N . THR A 1 258 ? 24.975 -12.032 15.365 1.00 6.12 258 THR A N 1
ATOM 2039 C CA . THR A 1 258 ? 25.050 -10.971 14.348 1.00 6.46 258 THR A CA 1
ATOM 2040 C C . THR A 1 258 ? 24.139 -9.796 14.656 1.00 7.06 258 THR A C 1
ATOM 2041 O O . THR A 1 258 ? 23.206 -9.885 15.463 1.00 7.35 258 THR A O 1
ATOM 2045 N N . ARG A 1 259 ? 24.402 -8.692 13.967 1.00 6.69 259 ARG A N 1
ATOM 2046 C CA . ARG A 1 259 ? 23.573 -7.510 14.120 1.00 6.91 259 ARG A CA 1
ATOM 2047 C C . ARG A 1 259 ? 22.126 -7.770 13.692 1.00 6.97 259 ARG A C 1
ATOM 2048 O O . ARG A 1 259 ? 21.221 -7.041 14.101 1.00 8.87 259 ARG A O 1
ATOM 2056 N N . ASN A 1 260 ? 21.905 -8.799 12.876 1.00 6.96 260 ASN A N 1
ATOM 2057 C CA . ASN A 1 260 ? 20.553 -9.091 12.399 1.00 7.58 260 ASN A CA 1
ATOM 2058 C C . ASN A 1 260 ? 19.613 -9.489 13.530 1.00 6.40 260 ASN A C 1
ATOM 2059 O O . ASN A 1 260 ? 18.440 -9.112 13.543 1.00 7.42 260 ASN A O 1
ATOM 2064 N N . ALA A 1 261 ? 20.127 -10.259 14.486 1.00 6.27 261 ALA A N 1
ATOM 2065 C CA . ALA A 1 261 ? 19.315 -10.677 15.627 1.00 6.48 261 ALA A CA 1
ATOM 2066 C C . ALA A 1 261 ? 18.888 -9.463 16.440 1.00 6.97 261 ALA A C 1
ATOM 2067 O O . ALA A 1 261 ? 17.724 -9.316 16.823 1.00 6.88 261 ALA A O 1
ATOM 2069 N N . PHE A 1 262 ? 19.848 -8.582 16.704 1.00 6.35 262 PHE A N 1
ATOM 2070 C CA . PHE A 1 262 ? 19.576 -7.415 17.534 1.00 7.53 262 PHE A CA 1
ATOM 2071 C C . PHE A 1 262 ? 18.659 -6.413 16.837 1.00 7.23 262 PHE A C 1
ATOM 2072 O O . PHE A 1 262 ? 17.832 -5.774 17.482 1.00 7.48 262 PHE A O 1
ATOM 2080 N N . ASN A 1 263 ? 18.781 -6.308 15.517 1.00 7.66 263 ASN A N 1
ATOM 2081 C CA . ASN A 1 263 ? 17.880 -5.459 14.747 1.00 7.48 263 ASN A CA 1
ATOM 2082 C C . ASN A 1 263 ? 16.442 -5.941 14.902 1.00 6.91 263 ASN A C 1
ATOM 2083 O O . ASN A 1 263 ? 15.523 -5.141 15.077 1.00 7.65 263 ASN A O 1
ATOM 2088 N N . ASP A 1 264 ? 16.245 -7.253 14.878 1.00 7.20 264 ASP A N 1
ATOM 2089 C CA . ASP A 1 264 ? 14.899 -7.785 15.072 1.00 7.74 264 ASP A CA 1
ATOM 2090 C C . ASP A 1 264 ? 14.350 -7.443 16.457 1.00 6.46 264 ASP A C 1
ATOM 2091 O O . ASP A 1 264 ? 13.178 -7.120 16.593 1.00 8.22 264 ASP A O 1
ATOM 2096 N N . TYR A 1 265 ? 15.185 -7.531 17.493 1.00 6.91 265 TYR A N 1
ATOM 2097 C CA . TYR A 1 265 ? 14.732 -7.126 18.819 1.00 6.90 265 TYR A CA 1
ATOM 2098 C C . TYR A 1 265 ? 14.405 -5.640 18.867 1.00 7.75 265 TYR A C 1
ATOM 2099 O O . TYR A 1 265 ? 13.375 -5.249 19.410 1.00 9.19 265 TYR A O 1
ATOM 2108 N N . ILE A 1 266 ? 15.274 -4.815 18.299 1.00 7.11 266 ILE A N 1
ATOM 2109 C CA . ILE A 1 266 ? 15.054 -3.370 18.323 1.00 8.63 266 ILE A CA 1
ATOM 2110 C C . ILE A 1 266 ? 13.776 -2.981 17.576 1.00 9.97 266 ILE A C 1
ATOM 2111 O O . ILE A 1 266 ? 12.987 -2.166 18.062 1.00 10.12 266 ILE A O 1
ATOM 2116 N N A ARG A 1 267 ? 13.584 -3.582 16.404 0.45 9.21 267 ARG A N 1
ATOM 2117 N N B ARG A 1 267 ? 13.556 -3.583 16.413 0.55 9.19 267 ARG A N 1
ATOM 2118 C CA A ARG A 1 267 ? 12.404 -3.328 15.575 0.45 10.66 267 ARG A CA 1
ATOM 2119 C CA B ARG A 1 267 ? 12.380 -3.266 15.595 0.55 10.59 267 ARG A CA 1
ATOM 2120 C C A ARG A 1 267 ? 11.131 -3.586 16.360 0.45 11.22 267 ARG A C 1
ATOM 2121 C C B ARG A 1 267 ? 11.077 -3.692 16.261 0.55 11.31 267 ARG A C 1
ATOM 2122 O O A ARG A 1 267 ? 10.122 -2.902 16.171 0.45 13.62 267 ARG A O 1
ATOM 2123 O O B ARG A 1 267 ? 9.989 -3.231 15.893 0.55 12.76 267 ARG A O 1
ATOM 2138 N N . ASN A 1 268 ? 11.186 -4.588 17.231 1.00 9.34 268 ASN A N 1
ATOM 2139 C CA . ASN A 1 268 ? 10.029 -5.013 17.989 1.00 9.72 268 ASN A CA 1
ATOM 2140 C C . ASN A 1 268 ? 9.969 -4.431 19.399 1.00 7.70 268 ASN A C 1
ATOM 2141 O O . ASN A 1 268 ? 9.210 -4.917 20.236 1.00 9.18 268 ASN A O 1
ATOM 2146 N N . ASP A 1 269 ? 10.767 -3.394 19.649 1.00 8.69 269 ASP A N 1
ATOM 2147 C CA . ASP A 1 269 ? 10.761 -2.705 20.944 1.00 7.68 269 ASP A CA 1
ATOM 2148 C C . ASP A 1 269 ? 10.970 -3.687 22.099 1.00 7.96 269 ASP A C 1
ATOM 2149 O O . ASP A 1 269 ? 10.362 -3.567 23.165 1.00 8.40 269 ASP A O 1
ATOM 2154 N N . ALA A 1 270 ? 11.867 -4.643 21.883 1.00 7.37 270 ALA A N 1
ATOM 2155 C CA . ALA A 1 270 ? 11.966 -5.798 22.760 1.00 7.41 270 ALA A CA 1
ATOM 2156 C C . ALA A 1 270 ? 13.260 -5.852 23.579 1.00 7.06 270 ALA A C 1
ATOM 2157 O O . ALA A 1 270 ? 13.528 -6.861 24.226 1.00 7.83 270 ALA A O 1
ATOM 2159 N N . ILE A 1 271 ? 14.065 -4.793 23.571 1.00 6.29 271 ILE A N 1
ATOM 2160 C CA . ILE A 1 271 ? 15.359 -4.883 24.259 1.00 6.41 271 ILE A CA 1
ATOM 2161 C C . ILE A 1 271 ? 15.849 -3.536 24.778 1.00 6.39 271 ILE A C 1
ATOM 2162 O O . ILE A 1 271 ? 15.717 -2.516 24.094 1.00 7.66 271 ILE A O 1
ATOM 2167 N N . ASP A 1 272 ? 16.416 -3.534 25.985 1.00 6.56 272 ASP A N 1
ATOM 2168 C CA . ASP A 1 272 ? 17.049 -2.345 26.560 1.00 6.17 272 ASP A CA 1
ATOM 2169 C C . ASP A 1 272 ? 18.569 -2.411 26.476 1.00 6.38 272 ASP A C 1
ATOM 2170 O O . ASP A 1 272 ? 19.234 -1.403 26.230 1.00 7.29 272 ASP A O 1
ATOM 2175 N N . VAL A 1 273 ? 19.112 -3.601 26.726 1.00 5.91 273 VAL A N 1
ATOM 2176 C CA . VAL A 1 273 ? 20.555 -3.808 26.772 1.00 5.05 273 VAL A CA 1
ATOM 2177 C C . VAL A 1 273 ? 20.918 -4.951 25.834 1.00 5.97 273 VAL A C 1
ATOM 2178 O O . VAL A 1 273 ? 20.504 -6.097 26.044 1.00 6.61 273 VAL A O 1
ATOM 2182 N N . LEU A 1 274 ? 21.675 -4.617 24.790 1.00 5.64 274 LEU A N 1
ATOM 2183 C CA . LEU A 1 274 ? 22.177 -5.609 23.847 1.00 5.54 274 LEU A CA 1
ATOM 2184 C C . LEU A 1 274 ? 23.457 -6.188 24.423 1.00 6.07 274 LEU A C 1
ATOM 2185 O O . LEU A 1 274 ? 24.359 -5.438 24.785 1.00 6.91 274 LEU A O 1
ATOM 2190 N N . GLN A 1 275 ? 23.547 -7.513 24.489 1.00 5.79 275 GLN A N 1
ATOM 2191 C CA . GLN A 1 275 ? 24.695 -8.140 25.144 1.00 6.08 275 GLN A CA 1
ATOM 2192 C C . GLN A 1 275 ? 25.587 -8.928 24.191 1.00 6.37 275 GLN A C 1
ATOM 2193 O O . GLN A 1 275 ? 26.326 -9.822 24.602 1.00 7.06 275 GLN A O 1
ATOM 2199 N N . ALA A 1 276 ? 25.544 -8.560 22.914 1.00 7.04 276 ALA A N 1
ATOM 2200 C CA . ALA A 1 276 ? 26.416 -9.174 21.912 1.00 6.59 276 ALA A CA 1
ATOM 2201 C C . ALA A 1 276 ? 27.866 -9.218 22.396 1.00 6.03 276 ALA A C 1
ATOM 2202 O O . ALA A 1 276 ? 28.438 -8.193 22.763 1.00 7.79 276 ALA A O 1
ATOM 2204 N N . ASP A 1 277 ? 28.440 -10.415 22.372 1.00 6.03 277 ASP A N 1
ATOM 2205 C CA . ASP A 1 277 ? 29.800 -10.687 22.825 1.00 6.89 277 ASP A CA 1
ATOM 2206 C C . ASP A 1 277 ? 30.694 -10.694 21.586 1.00 6.28 277 ASP A C 1
ATOM 2207 O O . ASP A 1 277 ? 30.408 -11.397 20.613 1.00 6.53 277 ASP A O 1
ATOM 2212 N N . ALA A 1 278 ? 31.774 -9.922 21.599 1.00 6.75 278 ALA A N 1
ATOM 2213 C CA . ALA A 1 278 ? 32.691 -9.913 20.458 1.00 6.80 278 ALA A CA 1
ATOM 2214 C C . ALA A 1 278 ? 33.178 -11.309 20.067 1.00 7.84 278 ALA A C 1
ATOM 2215 O O . ALA A 1 278 ? 33.499 -11.549 18.900 1.00 7.46 278 ALA A O 1
ATOM 2217 N N . SER A 1 279 ? 33.251 -12.217 21.044 1.00 6.03 279 SER A N 1
ATOM 2218 C CA . SER A 1 279 ? 33.758 -13.574 20.810 1.00 6.53 279 SER A CA 1
ATOM 2219 C C . SER A 1 279 ? 32.685 -14.596 20.415 1.00 5.81 279 SER A C 1
ATOM 2220 O O . SER A 1 279 ? 33.001 -15.770 20.213 1.00 6.97 279 SER A O 1
ATOM 2223 N N . ARG A 1 280 ? 31.427 -14.155 20.323 1.00 6.01 280 ARG A N 1
ATOM 2224 C CA . ARG A 1 280 ? 30.317 -15.046 19.980 1.00 6.47 280 ARG A CA 1
ATOM 2225 C C . ARG A 1 280 ? 29.479 -14.547 18.806 1.00 6.66 280 ARG A C 1
ATOM 2226 O O . ARG A 1 280 ? 29.109 -15.331 17.937 1.00 7.40 280 ARG A O 1
ATOM 2234 N N . ALA A 1 281 ? 29.168 -13.250 18.797 1.00 6.51 281 ALA A N 1
ATOM 2235 C CA . ALA A 1 281 ? 28.131 -12.710 17.921 1.00 6.01 281 ALA A CA 1
ATOM 2236 C C . ALA A 1 281 ? 28.649 -12.343 16.536 1.00 5.97 281 ALA A C 1
ATOM 2237 O O . ALA A 1 281 ? 27.865 -11.909 15.688 1.00 6.82 281 ALA A O 1
ATOM 2239 N N . GLY A 1 282 ? 29.952 -12.501 16.316 1.00 6.30 282 GLY A N 1
ATOM 2240 C CA . GLY A 1 282 ? 30.540 -12.312 14.999 1.00 6.59 282 GLY A CA 1
ATOM 2241 C C . GLY A 1 282 ? 31.963 -11.775 15.002 1.00 9.26 282 GLY A C 1
ATOM 2242 O O . GLY A 1 282 ? 32.626 -11.799 13.960 1.00 12.61 282 GLY A O 1
ATOM 2243 N N . GLY A 1 283 ? 32.455 -11.287 16.142 1.00 7.08 283 GLY A N 1
ATOM 2244 C CA . GLY A 1 283 ? 33.810 -10.755 16.201 1.00 8.30 283 GLY A CA 1
ATOM 2245 C C . GLY A 1 283 ? 33.846 -9.354 16.770 1.00 6.98 283 GLY A C 1
ATOM 2246 O O . GLY A 1 283 ? 32.801 -8.779 17.070 1.00 8.28 283 GLY A O 1
ATOM 2247 N N . ILE A 1 284 ? 35.046 -8.808 16.943 1.00 7.35 284 ILE A N 1
ATOM 2248 C CA . ILE A 1 284 ? 35.174 -7.383 17.205 1.00 7.78 284 ILE A CA 1
ATOM 2249 C C . ILE A 1 284 ? 34.501 -6.580 16.078 1.00 8.06 284 ILE A C 1
ATOM 2250 O O . ILE A 1 284 ? 33.787 -5.618 16.334 1.00 8.06 284 ILE A O 1
ATOM 2255 N N . THR A 1 285 ? 34.702 -7.000 14.835 1.00 7.90 285 THR A N 1
ATOM 2256 C CA . THR A 1 285 ? 34.098 -6.309 13.696 1.00 8.15 285 THR A CA 1
ATOM 2257 C C . THR A 1 285 ? 32.578 -6.191 13.851 1.00 8.96 285 THR A C 1
ATOM 2258 O O . THR A 1 285 ? 31.991 -5.122 13.652 1.00 8.66 285 THR A O 1
ATOM 2262 N N . GLU A 1 286 ? 31.948 -7.289 14.242 1.00 6.46 286 GLU A N 1
ATOM 2263 C CA . GLU A 1 286 ? 30.497 -7.313 14.357 1.00 7.85 286 GLU A CA 1
ATOM 2264 C C . GLU A 1 286 ? 30.003 -6.613 15.634 1.00 8.27 286 GLU A C 1
ATOM 2265 O O . GLU A 1 286 ? 29.005 -5.884 15.606 1.00 8.01 286 GLU A O 1
ATOM 2271 N N . ALA A 1 287 ? 30.698 -6.810 16.750 1.00 7.24 287 ALA A N 1
ATOM 2272 C CA . ALA A 1 287 ? 30.314 -6.131 17.986 1.00 6.90 287 ALA A CA 1
ATOM 2273 C C . ALA A 1 287 ? 30.380 -4.611 17.844 1.00 8.11 287 ALA A C 1
ATOM 2274 O O . ALA A 1 287 ? 29.551 -3.899 18.413 1.00 7.95 287 ALA A O 1
ATOM 2276 N N . LEU A 1 288 ? 31.360 -4.109 17.093 1.00 8.33 288 LEU A N 1
ATOM 2277 C CA . LEU A 1 288 ? 31.451 -2.674 16.836 1.00 8.77 288 LEU A CA 1
ATOM 2278 C C . LEU A 1 288 ? 30.169 -2.157 16.197 1.00 8.16 288 LEU A C 1
ATOM 2279 O O . LEU A 1 288 ? 29.649 -1.097 16.577 1.00 8.83 288 LEU A O 1
ATOM 2284 N N . ALA A 1 289 ? 29.665 -2.899 15.219 1.00 7.74 289 ALA A N 1
ATOM 2285 C CA . ALA A 1 289 ? 28.466 -2.489 14.500 1.00 8.40 289 ALA A CA 1
ATOM 2286 C C . ALA A 1 289 ? 27.252 -2.568 15.422 1.00 7.64 289 ALA A C 1
ATOM 2287 O O . ALA A 1 289 ? 26.376 -1.701 15.388 1.00 8.53 289 ALA A O 1
ATOM 2289 N N . ILE A 1 290 ? 27.198 -3.606 16.251 1.00 7.39 290 ILE A N 1
ATOM 2290 C CA . ILE A 1 290 ? 26.074 -3.784 17.166 1.00 8.12 290 ILE A CA 1
ATOM 2291 C C . ILE A 1 290 ? 26.057 -2.683 18.222 1.00 8.10 290 ILE A C 1
ATOM 2292 O O . ILE A 1 290 ? 24.998 -2.138 18.541 1.00 8.36 290 ILE A O 1
ATOM 2297 N N . SER A 1 291 ? 27.227 -2.330 18.748 1.00 6.70 291 SER A N 1
ATOM 2298 C CA . SER A 1 291 ? 27.320 -1.262 19.737 1.00 8.30 291 SER A CA 1
ATOM 2299 C C . SER A 1 291 ? 26.817 0.060 19.158 1.00 8.41 291 SER A C 1
ATOM 2300 O O . SER A 1 291 ? 26.080 0.811 19.804 1.00 7.92 291 SER A O 1
ATOM 2303 N N . ALA A 1 292 ? 27.233 0.343 17.928 1.00 8.36 292 ALA A N 1
ATOM 2304 C CA . ALA A 1 292 ? 26.791 1.553 17.240 1.00 8.47 292 ALA A CA 1
ATOM 2305 C C . ALA A 1 292 ? 25.285 1.563 17.031 1.00 7.56 292 ALA A C 1
ATOM 2306 O O . ALA A 1 292 ? 24.624 2.590 17.255 1.00 9.23 292 ALA A O 1
ATOM 2308 N N A SER A 1 293 ? 24.742 0.424 16.621 0.75 7.31 293 SER A N 1
ATOM 2309 N N B SER A 1 293 ? 24.741 0.424 16.610 0.25 7.38 293 SER A N 1
ATOM 2310 C CA A SER A 1 293 ? 23.310 0.317 16.360 0.75 8.71 293 SER A CA 1
ATOM 2311 C CA B SER A 1 293 ? 23.307 0.310 16.367 0.25 8.69 293 SER A CA 1
ATOM 2312 C C A SER A 1 293 ? 22.487 0.472 17.637 0.75 7.26 293 SER A C 1
ATOM 2313 C C B SER A 1 293 ? 22.521 0.535 17.652 0.25 7.33 293 SER A C 1
ATOM 2314 O O A SER A 1 293 ? 21.389 1.030 17.605 0.75 7.95 293 SER A O 1
ATOM 2315 O O B SER A 1 293 ? 21.487 1.203 17.640 0.25 8.03 293 SER A O 1
ATOM 2320 N N . ALA A 1 294 ? 23.007 -0.020 18.761 1.00 7.40 294 ALA A N 1
ATOM 2321 C CA . ALA A 1 294 ? 22.348 0.185 20.046 1.00 6.18 294 ALA A CA 1
ATOM 2322 C C . ALA A 1 294 ? 22.275 1.679 20.352 1.00 7.86 294 ALA A C 1
ATOM 2323 O O . ALA A 1 294 ? 21.220 2.195 20.720 1.00 7.57 294 ALA A O 1
ATOM 2325 N N . ALA A 1 295 ? 23.391 2.380 20.184 1.00 7.27 295 ALA A N 1
ATOM 2326 C CA . ALA A 1 295 ? 23.430 3.805 20.498 1.00 8.55 295 ALA A CA 1
ATOM 2327 C C . ALA A 1 295 ? 22.465 4.603 19.609 1.00 8.11 295 ALA A C 1
ATOM 2328 O O . ALA A 1 295 ? 21.777 5.511 20.078 1.00 8.27 295 ALA A O 1
ATOM 2330 N N A SER A 1 296 ? 22.418 4.261 18.326 0.68 8.07 296 SER A N 1
ATOM 2331 N N B SER A 1 296 ? 22.414 4.248 18.330 0.32 8.13 296 SER A N 1
ATOM 2332 C CA A SER A 1 296 ? 21.496 4.925 17.406 0.68 8.47 296 SER A CA 1
ATOM 2333 C CA B SER A 1 296 ? 21.517 4.918 17.396 0.32 8.54 296 SER A CA 1
ATOM 2334 C C A SER A 1 296 ? 20.056 4.823 17.875 0.68 9.40 296 SER A C 1
ATOM 2335 C C B SER A 1 296 ? 20.057 4.803 17.834 0.32 9.38 296 SER A C 1
ATOM 2336 O O A SER A 1 296 ? 19.270 5.758 17.706 0.68 9.10 296 SER A O 1
ATOM 2337 O O B SER A 1 296 ? 19.261 5.716 17.609 0.32 9.15 296 SER A O 1
ATOM 2342 N N . ALA A 1 297 ? 19.716 3.684 18.467 1.00 8.08 297 ALA A N 1
ATOM 2343 C CA . ALA A 1 297 ? 18.355 3.440 18.937 1.00 8.47 297 ALA A CA 1
ATOM 2344 C C . ALA A 1 297 ? 18.118 3.913 20.364 1.00 8.15 297 ALA A C 1
ATOM 2345 O O . ALA A 1 297 ? 17.049 3.658 20.930 1.00 9.97 297 ALA A O 1
ATOM 2347 N N . HIS A 1 298 ? 19.109 4.582 20.954 1.00 7.53 298 HIS A N 1
ATOM 2348 C CA . HIS A 1 298 ? 19.016 5.089 22.328 1.00 7.12 298 HIS A CA 1
ATOM 2349 C C . HIS A 1 298 ? 18.921 3.949 23.336 1.00 8.43 298 HIS A C 1
ATOM 2350 O O . HIS A 1 298 ? 18.266 4.072 24.375 1.00 8.87 298 HIS A O 1
ATOM 2357 N N . LEU A 1 299 ? 19.600 2.851 23.004 1.00 7.13 299 LEU A N 1
ATOM 2358 C CA . LEU A 1 299 ? 19.702 1.676 23.860 1.00 8.18 299 LEU A CA 1
ATOM 2359 C C . LEU A 1 299 ? 21.161 1.482 24.264 1.00 7.73 299 LEU A C 1
ATOM 2360 O O . LEU A 1 299 ? 22.039 2.210 23.810 1.00 10.32 299 LEU A O 1
ATOM 2365 N N . ALA A 1 300 ? 21.424 0.486 25.103 1.00 7.38 300 ALA A N 1
ATOM 2366 C CA . ALA A 1 300 ? 22.767 0.256 25.612 1.00 7.51 300 ALA A CA 1
ATOM 2367 C C . ALA A 1 300 ? 23.351 -1.023 25.030 1.00 7.33 300 ALA A C 1
ATOM 2368 O O . ALA A 1 300 ? 22.616 -1.960 24.725 1.00 7.77 300 ALA A O 1
ATOM 2370 N N . TRP A 1 301 ? 24.674 -1.045 24.865 1.00 7.03 301 TRP A N 1
ATOM 2371 C CA . TRP A 1 301 ? 25.415 -2.276 24.588 1.00 7.10 301 TRP A CA 1
ATOM 2372 C C . TRP A 1 301 ? 26.338 -2.535 25.768 1.00 6.72 301 TRP A C 1
ATOM 2373 O O . TRP A 1 301 ? 27.187 -1.700 26.083 1.00 7.55 301 TRP A O 1
ATOM 2384 N N . ASN A 1 302 ? 26.132 -3.676 26.427 1.00 6.18 302 ASN A N 1
ATOM 2385 C CA . ASN A 1 302 ? 26.954 -4.135 27.551 1.00 5.06 302 ASN A CA 1
ATOM 2386 C C . ASN A 1 302 ? 27.186 -5.612 27.266 1.00 6.13 302 ASN A C 1
ATOM 2387 O O . ASN A 1 302 ? 26.293 -6.432 27.479 1.00 6.58 302 ASN A O 1
ATOM 2392 N N . PRO A 1 303 ? 28.373 -5.965 26.742 1.00 5.79 303 PRO A N 1
ATOM 2393 C CA . PRO A 1 303 ? 28.565 -7.329 26.239 1.00 6.93 303 PRO A CA 1
ATOM 2394 C C . PRO A 1 303 ? 28.594 -8.390 27.329 1.00 6.18 303 PRO A C 1
ATOM 2395 O O . PRO A 1 303 ? 29.045 -8.145 28.447 1.00 6.65 303 PRO A O 1
ATOM 2399 N N . HIS A 1 304 ? 28.124 -9.576 26.971 1.00 6.40 304 HIS A N 1
ATOM 2400 C CA . HIS A 1 304 ? 28.526 -10.792 27.649 1.00 6.17 304 HIS A CA 1
ATOM 2401 C C . HIS A 1 304 ? 30.017 -11.006 27.347 1.00 6.53 304 HIS A C 1
ATOM 2402 O O . HIS A 1 304 ? 30.473 -10.725 26.232 1.00 7.27 304 HIS A O 1
ATOM 2409 N N . THR A 1 305 ? 30.784 -11.469 28.339 1.00 7.08 305 THR A N 1
ATOM 2410 C CA . THR A 1 305 ? 32.231 -11.660 28.171 1.00 6.68 305 THR A CA 1
ATOM 2411 C C . THR A 1 305 ? 32.733 -13.004 28.718 1.00 6.75 305 THR A C 1
ATOM 2412 O O . THR A 1 305 ? 33.932 -13.284 28.682 1.00 8.72 305 THR A O 1
ATOM 2416 N N . PHE A 1 306 ? 31.813 -13.827 29.205 1.00 7.54 306 PHE A N 1
ATOM 2417 C CA . PHE A 1 306 ? 32.128 -14.953 30.087 1.00 7.31 306 PHE A CA 1
ATOM 2418 C C . PHE A 1 306 ? 32.590 -16.196 29.321 1.00 8.22 306 PHE A C 1
ATOM 2419 O O . PHE A 1 306 ? 31.776 -16.887 28.714 1.00 8.17 306 PHE A O 1
ATOM 2427 N N . ASN A 1 307 ? 33.903 -16.448 29.337 1.00 8.37 307 ASN A N 1
ATOM 2428 C CA . ASN A 1 307 ? 34.486 -17.750 28.986 1.00 8.33 307 ASN A CA 1
ATOM 2429 C C . ASN A 1 307 ? 35.953 -17.836 29.371 1.00 7.33 307 ASN A C 1
ATOM 2430 O O . ASN A 1 307 ? 36.370 -18.804 30.000 1.00 8.17 307 ASN A O 1
ATOM 2435 N N . ASP A 1 308 ? 36.742 -16.845 28.977 1.00 6.75 308 ASP A N 1
ATOM 2436 C CA . ASP A 1 308 ? 38.181 -16.879 29.238 1.00 7.72 308 ASP A CA 1
ATOM 2437 C C . ASP A 1 308 ? 38.749 -15.463 29.177 1.00 8.32 308 ASP A C 1
ATOM 2438 O O . ASP A 1 308 ? 38.033 -14.519 28.853 1.00 8.64 308 ASP A O 1
ATOM 2443 N N . ILE A 1 309 ? 40.029 -15.302 29.486 1.00 8.33 309 ILE A N 1
ATOM 2444 C CA . ILE A 1 309 ? 40.590 -13.965 29.574 1.00 8.17 309 ILE A CA 1
ATOM 2445 C C . ILE A 1 309 ? 40.675 -13.274 28.207 1.00 8.94 309 ILE A C 1
ATOM 2446 O O . ILE A 1 309 ? 40.699 -12.049 28.128 1.00 7.84 309 ILE A O 1
ATOM 2451 N N . ILE A 1 310 ? 40.728 -14.057 27.136 1.00 9.07 310 ILE A N 1
ATOM 2452 C CA . ILE A 1 310 ? 40.747 -13.469 25.801 1.00 8.94 310 ILE A CA 1
ATOM 2453 C C . ILE A 1 310 ? 39.382 -12.895 25.452 1.00 8.15 310 ILE A C 1
ATOM 2454 O O . ILE A 1 310 ? 39.292 -11.778 24.941 1.00 8.04 310 ILE A O 1
ATOM 2459 N N . THR A 1 311 ? 38.317 -13.629 25.756 1.00 7.54 311 THR A N 1
ATOM 2460 C CA . THR A 1 311 ? 36.992 -13.075 25.482 1.00 7.22 311 THR A CA 1
ATOM 2461 C C . THR A 1 311 ? 36.749 -11.834 26.334 1.00 8.90 311 THR A C 1
ATOM 2462 O O . THR A 1 311 ? 36.146 -10.865 25.880 1.00 8.45 311 THR A O 1
ATOM 2466 N N . VAL A 1 312 ? 37.226 -11.855 27.573 1.00 7.48 312 VAL A N 1
ATOM 2467 C CA . VAL A 1 312 ? 37.164 -10.675 28.419 1.00 7.35 312 VAL A CA 1
ATOM 2468 C C . VAL A 1 312 ? 37.945 -9.501 27.816 1.00 7.62 312 VAL A C 1
ATOM 2469 O O . VAL A 1 312 ? 37.402 -8.404 27.645 1.00 8.09 312 VAL A O 1
ATOM 2473 N N . ALA A 1 313 ? 39.215 -9.723 27.490 1.00 7.88 313 ALA A N 1
ATOM 2474 C CA . ALA A 1 313 ? 40.037 -8.650 26.948 1.00 8.20 313 ALA A CA 1
ATOM 2475 C C . ALA A 1 313 ? 39.487 -8.074 25.648 1.00 8.18 313 ALA A C 1
ATOM 2476 O O . ALA A 1 313 ? 39.488 -6.860 25.465 1.00 8.71 313 ALA A O 1
ATOM 2478 N N . ALA A 1 314 ? 39.037 -8.938 24.742 1.00 7.71 314 ALA A N 1
ATOM 2479 C CA . ALA A 1 314 ? 38.541 -8.472 23.445 1.00 8.72 314 ALA A CA 1
ATOM 2480 C C . ALA A 1 314 ? 37.376 -7.514 23.654 1.00 8.44 314 ALA A C 1
ATOM 2481 O O . ALA A 1 314 ? 37.339 -6.429 23.069 1.00 9.27 314 ALA A O 1
ATOM 2483 N N . ASN A 1 315 ? 36.412 -7.917 24.477 1.00 7.58 315 ASN A N 1
ATOM 2484 C CA . ASN A 1 315 ? 35.294 -7.027 24.782 1.00 7.25 315 ASN A CA 1
ATOM 2485 C C . ASN A 1 315 ? 35.723 -5.760 25.517 1.00 7.58 315 ASN A C 1
ATOM 2486 O O . ASN A 1 315 ? 35.179 -4.687 25.273 1.00 8.19 315 ASN A O 1
ATOM 2491 N N . LEU A 1 316 ? 36.696 -5.874 26.416 1.00 7.51 316 LEU A N 1
ATOM 2492 C CA . LEU A 1 316 ? 37.100 -4.721 27.210 1.00 7.62 316 LEU A CA 1
ATOM 2493 C C . LEU A 1 316 ? 37.693 -3.596 26.355 1.00 8.04 316 LEU A C 1
ATOM 2494 O O . LEU A 1 316 ? 37.470 -2.420 26.642 1.00 8.15 316 LEU A O 1
ATOM 2499 N N . HIS A 1 317 ? 38.458 -3.945 25.324 1.00 7.92 317 HIS A N 1
ATOM 2500 C CA . HIS A 1 317 ? 38.956 -2.916 24.412 1.00 7.38 317 HIS A CA 1
ATOM 2501 C C . HIS A 1 317 ? 37.799 -2.120 23.822 1.00 7.58 317 HIS A C 1
ATOM 2502 O O . HIS A 1 317 ? 37.842 -0.888 23.747 1.00 9.73 317 HIS A O 1
ATOM 2509 N N . LEU A 1 318 ? 36.755 -2.831 23.403 1.00 8.10 318 LEU A N 1
ATOM 2510 C CA . LEU A 1 318 ? 35.610 -2.164 22.794 1.00 8.64 318 LEU A CA 1
ATOM 2511 C C . LEU A 1 318 ? 34.827 -1.353 23.815 1.00 8.18 318 LEU A C 1
ATOM 2512 O O . LEU A 1 318 ? 34.426 -0.223 23.546 1.00 8.45 318 LEU A O 1
ATOM 2517 N N . VAL A 1 319 ? 34.601 -1.936 24.989 1.00 7.47 319 VAL A N 1
ATOM 2518 C CA . VAL A 1 319 ? 33.855 -1.246 26.032 1.00 7.92 319 VAL A CA 1
ATOM 2519 C C . VAL A 1 319 ? 34.572 0.029 26.471 1.00 8.64 319 VAL A C 1
ATOM 2520 O O . VAL A 1 319 ? 33.942 1.075 26.651 1.00 9.60 319 VAL A O 1
ATOM 2524 N N . ALA A 1 320 ? 35.891 -0.049 26.623 1.00 8.55 320 ALA A N 1
ATOM 2525 C CA . ALA A 1 320 ? 36.659 1.129 27.023 1.00 9.77 320 ALA A CA 1
ATOM 2526 C C . ALA A 1 320 ? 36.504 2.279 26.018 1.00 9.93 320 ALA A C 1
ATOM 2527 O O . ALA A 1 320 ? 36.521 3.455 26.397 1.00 9.29 320 ALA A O 1
ATOM 2529 N N . ALA A 1 321 ? 36.355 1.921 24.746 1.00 9.28 321 ALA A N 1
ATOM 2530 C CA . ALA A 1 321 ? 36.261 2.895 23.656 1.00 9.88 321 ALA A CA 1
ATOM 2531 C C . ALA A 1 321 ? 34.842 3.408 23.416 1.00 10.44 321 ALA A C 1
ATOM 2532 O O . ALA A 1 321 ? 34.646 4.383 22.686 1.00 12.78 321 ALA A O 1
ATOM 2534 N N A SER A 1 322 ? 33.863 2.759 24.042 0.76 10.03 322 SER A N 1
ATOM 2535 N N B SER A 1 322 ? 33.857 2.752 24.024 0.24 10.08 322 SER A N 1
ATOM 2536 C CA A SER A 1 322 ? 32.454 3.046 23.778 0.76 11.44 322 SER A CA 1
ATOM 2537 C CA B SER A 1 322 ? 32.451 3.053 23.754 0.24 11.43 322 SER A CA 1
ATOM 2538 C C A SER A 1 322 ? 31.813 3.985 24.800 0.76 10.42 322 SER A C 1
ATOM 2539 C C B SER A 1 322 ? 31.821 3.985 24.789 0.24 10.47 322 SER A C 1
ATOM 2540 O O A SER A 1 322 ? 32.037 3.849 26.002 0.76 10.48 322 SER A O 1
ATOM 2541 O O B SER A 1 322 ? 32.074 3.852 25.986 0.24 10.52 322 SER A O 1
ATOM 2546 N N . PRO A 1 323 ? 30.987 4.932 24.327 1.00 11.06 323 PRO A N 1
ATOM 2547 C CA . PRO A 1 323 ? 30.275 5.843 25.232 1.00 10.92 323 PRO A CA 1
ATOM 2548 C C . PRO A 1 323 ? 29.131 5.186 26.012 1.00 10.30 323 PRO A C 1
ATOM 2549 O O . PRO A 1 323 ? 28.522 5.837 26.858 1.00 13.17 323 PRO A O 1
ATOM 2553 N N . HIS A 1 324 ? 28.834 3.918 25.766 1.00 9.10 324 HIS A N 1
ATOM 2554 C CA . HIS A 1 324 ? 27.791 3.265 26.551 1.00 9.63 324 HIS A CA 1
ATOM 2555 C C . HIS A 1 324 ? 28.155 3.240 28.028 1.00 10.36 324 HIS A C 1
ATOM 2556 O O . HIS A 1 324 ? 29.324 3.103 28.367 1.00 9.87 324 HIS A O 1
ATOM 2563 N N . PRO A 1 325 ? 27.147 3.339 28.914 1.00 10.32 325 PRO A N 1
ATOM 2564 C CA . PRO A 1 325 ? 27.437 3.226 30.349 1.00 10.36 325 PRO A CA 1
ATOM 2565 C C . PRO A 1 325 ? 28.106 1.889 30.612 1.00 10.37 325 PRO A C 1
ATOM 2566 O O . PRO A 1 325 ? 27.684 0.863 30.077 1.00 12.86 325 PRO A O 1
ATOM 2570 N N . ALA A 1 326 ? 29.141 1.885 31.435 1.00 8.57 326 ALA A N 1
ATOM 2571 C CA . ALA A 1 326 ? 29.889 0.657 31.678 1.00 9.24 326 ALA A CA 1
ATOM 2572 C C . ALA A 1 326 ? 29.199 -0.258 32.685 1.00 8.61 326 ALA A C 1
ATOM 2573 O O . ALA A 1 326 ? 28.804 0.186 33.763 1.00 10.13 326 ALA A O 1
ATOM 2575 N N . MET A 1 327 ? 29.061 -1.528 32.326 1.00 8.24 327 MET A N 1
ATOM 2576 C CA . MET A 1 327 ? 28.581 -2.545 33.254 1.00 6.95 327 MET A CA 1
ATOM 2577 C C . MET A 1 327 ? 29.240 -3.831 32.776 1.00 6.63 327 MET A C 1
ATOM 2578 O O . MET A 1 327 ? 28.617 -4.679 32.127 1.00 7.84 327 MET A O 1
ATOM 2583 N N . PHE A 1 328 ? 30.533 -3.932 33.068 1.00 7.48 328 PHE A N 1
ATOM 2584 C CA . PHE A 1 328 ? 31.413 -4.856 32.370 1.00 7.48 328 PHE A CA 1
ATOM 2585 C C . PHE A 1 328 ? 31.523 -6.196 33.077 1.00 6.76 328 PHE A C 1
ATOM 2586 O O . PHE A 1 328 ? 31.991 -6.274 34.214 1.00 7.56 328 PHE A O 1
ATOM 2594 N N . GLU A 1 329 ? 31.110 -7.261 32.391 1.00 6.54 329 GLU A N 1
ATOM 2595 C CA . GLU A 1 329 ? 31.067 -8.593 32.991 1.00 6.98 329 GLU A CA 1
ATOM 2596 C C . GLU A 1 329 ? 32.458 -9.145 33.304 1.00 7.22 329 GLU A C 1
ATOM 2597 O O . GLU A 1 329 ? 33.316 -9.225 32.426 1.00 7.42 329 GLU A O 1
ATOM 2603 N N . TRP A 1 330 ? 32.664 -9.539 34.562 1.00 6.82 330 TRP A N 1
ATOM 2604 C CA . TRP A 1 330 ? 33.921 -10.156 34.975 1.00 8.19 330 TRP A CA 1
ATOM 2605 C C . TRP A 1 330 ? 33.674 -11.465 35.723 1.00 6.46 330 TRP A C 1
ATOM 2606 O O . TRP A 1 330 ? 33.210 -11.462 36.863 1.00 7.68 330 TRP A O 1
ATOM 2617 N N . ASP A 1 331 ? 34.010 -12.573 35.072 1.00 7.32 331 ASP A N 1
ATOM 2618 C CA . ASP A 1 331 ? 33.878 -13.926 35.624 1.00 8.24 331 ASP A CA 1
ATOM 2619 C C . ASP A 1 331 ? 34.694 -14.070 36.906 1.00 8.57 331 ASP A C 1
ATOM 2620 O O . ASP A 1 331 ? 35.928 -13.985 36.864 1.00 8.60 331 ASP A O 1
ATOM 2625 N N . ILE A 1 332 ? 34.009 -14.304 38.030 1.00 7.60 332 ILE A N 1
ATOM 2626 C CA . ILE A 1 332 ? 34.688 -14.506 39.320 1.00 8.90 332 ILE A CA 1
ATOM 2627 C C . ILE A 1 332 ? 34.626 -15.950 39.806 1.00 8.32 332 ILE A C 1
ATOM 2628 O O . ILE A 1 332 ? 35.032 -16.255 40.936 1.00 9.25 332 ILE A O 1
ATOM 2633 N N . THR A 1 333 ? 34.123 -16.845 38.963 1.00 7.91 333 THR A N 1
ATOM 2634 C CA . THR A 1 333 ? 34.053 -18.260 39.318 1.00 7.68 333 THR A CA 1
ATOM 2635 C C . THR A 1 333 ? 35.423 -18.918 39.128 1.00 8.13 333 THR A C 1
ATOM 2636 O O . THR A 1 333 ? 36.338 -18.311 38.574 1.00 9.24 333 THR A O 1
ATOM 2640 N N . HIS A 1 334 ? 35.566 -20.161 39.574 1.00 8.54 334 HIS A N 1
ATOM 2641 C CA . HIS A 1 334 ? 36.841 -20.848 39.416 1.00 8.39 334 HIS A CA 1
ATOM 2642 C C . HIS A 1 334 ? 37.154 -21.099 37.944 1.00 8.05 334 HIS A C 1
ATOM 2643 O O . HIS A 1 334 ? 36.450 -21.850 37.281 1.00 8.72 334 HIS A O 1
ATOM 2650 N N . ASN A 1 335 ? 38.226 -20.496 37.448 1.00 8.12 335 ASN A N 1
ATOM 2651 C CA . ASN A 1 335 ? 38.520 -20.567 36.022 1.00 8.85 335 ASN A CA 1
ATOM 2652 C C . ASN A 1 335 ? 39.981 -20.260 35.737 1.00 8.16 335 ASN A C 1
ATOM 2653 O O . ASN A 1 335 ? 40.386 -19.101 35.708 1.00 8.97 335 ASN A O 1
ATOM 2658 N N . ASP A 1 336 ? 40.772 -21.309 35.523 1.00 8.27 336 ASP A N 1
ATOM 2659 C CA . ASP A 1 336 ? 42.188 -21.125 35.223 1.00 9.67 336 ASP A CA 1
ATOM 2660 C C . ASP A 1 336 ? 42.417 -20.314 33.950 1.00 9.46 336 ASP A C 1
ATOM 2661 O O . ASP A 1 336 ? 43.471 -19.703 33.782 1.00 8.99 336 ASP A O 1
ATOM 2666 N N . LEU A 1 337 ? 41.438 -20.306 33.048 1.00 8.11 337 LEU A N 1
ATOM 2667 C CA . LEU A 1 337 ? 41.569 -19.519 31.826 1.00 8.88 337 LEU A CA 1
ATOM 2668 C C . LEU A 1 337 ? 41.459 -18.014 32.079 1.00 9.30 337 LEU A C 1
ATOM 2669 O O . LEU A 1 337 ? 41.780 -17.207 31.198 1.00 11.15 337 LEU A O 1
ATOM 2674 N N . MET A 1 338 ? 41.025 -17.644 33.286 1.00 9.85 338 MET A N 1
ATOM 2675 C CA . MET A 1 338 ? 40.969 -16.241 33.701 1.00 10.44 338 MET A CA 1
ATOM 2676 C C . MET A 1 338 ? 42.216 -15.797 34.459 1.00 12.99 338 MET A C 1
ATOM 2677 O O . MET A 1 338 ? 42.420 -14.601 34.680 1.00 17.28 338 MET A O 1
ATOM 2682 N N . THR A 1 339 ? 43.036 -16.747 34.887 1.00 11.15 339 THR A N 1
ATOM 2683 C CA . THR A 1 339 ? 44.156 -16.410 35.769 1.00 12.46 339 THR A CA 1
ATOM 2684 C C . THR A 1 339 ? 45.520 -16.808 35.223 1.00 14.40 339 THR A C 1
ATOM 2685 O O . THR A 1 339 ? 46.503 -16.105 35.446 1.00 16.51 339 THR A O 1
ATOM 2689 N N . ARG A 1 340 ? 45.588 -17.928 34.514 1.00 13.02 340 ARG A N 1
ATOM 2690 C CA . ARG A 1 340 ? 46.884 -18.521 34.172 1.00 14.49 340 ARG A CA 1
ATOM 2691 C C . ARG A 1 340 ? 47.219 -18.570 32.683 1.00 14.28 340 ARG A C 1
ATOM 2692 O O . ARG A 1 340 ? 48.336 -18.927 32.299 1.00 14.76 340 ARG A O 1
ATOM 2700 N N . LEU A 1 341 ? 46.261 -18.213 31.835 1.00 12.98 341 LEU A N 1
ATOM 2701 C CA . LEU A 1 341 ? 46.497 -18.244 30.398 1.00 13.71 341 LEU A CA 1
ATOM 2702 C C . LEU A 1 341 ? 47.356 -17.077 29.932 1.00 11.72 341 LEU A C 1
ATOM 2703 O O . LEU A 1 341 ? 48.201 -17.235 29.045 1.00 13.83 341 LEU A O 1
ATOM 2708 N N . ALA A 1 342 ? 47.135 -15.906 30.517 1.00 13.06 342 ALA A N 1
ATOM 2709 C CA . ALA A 1 342 ? 47.806 -14.697 30.055 1.00 14.75 342 ALA A CA 1
ATOM 2710 C C . ALA A 1 342 ? 48.233 -13.782 31.193 1.00 17.99 342 ALA A C 1
ATOM 2711 O O . ALA A 1 342 ? 47.788 -13.929 32.326 1.00 18.19 342 ALA A O 1
ATOM 2713 N N . SER A 1 343 ? 49.082 -12.819 30.857 1.00 21.27 343 SER A N 1
ATOM 2714 C CA . SER A 1 343 ? 49.671 -11.907 31.828 1.00 19.41 343 SER A CA 1
ATOM 2715 C C . SER A 1 343 ? 48.706 -10.837 32.343 1.00 21.84 343 SER A C 1
ATOM 2716 O O . SER A 1 343 ? 49.024 -10.121 33.289 1.00 28.15 343 SER A O 1
ATOM 2719 N N . TYR A 1 344 ? 47.535 -10.726 31.722 1.00 22.76 344 TYR A N 1
ATOM 2720 C CA . TYR A 1 344 ? 46.550 -9.724 32.130 1.00 20.35 344 TYR A CA 1
ATOM 2721 C C . TYR A 1 344 ? 45.606 -10.266 33.204 1.00 19.60 344 TYR A C 1
ATOM 2722 O O . TYR A 1 344 ? 44.947 -11.285 32.991 1.00 22.44 344 TYR A O 1
ATOM 2731 N N . ASP A 1 345 ? 45.544 -9.570 34.342 1.00 17.77 345 ASP A N 1
ATOM 2732 C CA . ASP A 1 345 ? 44.820 -10.019 35.537 1.00 21.52 345 ASP A CA 1
ATOM 2733 C C . ASP A 1 345 ? 43.756 -9.020 35.991 1.00 17.58 345 ASP A C 1
ATOM 2734 O O . ASP A 1 345 ? 43.812 -7.849 35.629 1.00 18.74 345 ASP A O 1
ATOM 2739 N N . LEU A 1 346 ? 42.814 -9.479 36.816 1.00 15.98 346 LEU A N 1
ATOM 2740 C CA . LEU A 1 346 ? 41.859 -8.573 37.459 1.00 15.55 346 LEU A CA 1
ATOM 2741 C C . LEU A 1 346 ? 42.570 -7.581 38.370 1.00 19.91 346 LEU A C 1
ATOM 2742 O O . LEU A 1 346 ? 43.346 -7.974 39.246 1.00 20.33 346 LEU A O 1
ATOM 2747 N N . LYS A 1 347 ? 42.294 -6.299 38.164 1.00 16.28 347 LYS A N 1
ATOM 2748 C CA . LYS A 1 347 ? 42.750 -5.246 39.067 1.00 16.26 347 LYS A CA 1
ATOM 2749 C C . LYS A 1 347 ? 41.681 -4.167 39.165 1.00 17.19 347 LYS A C 1
ATOM 2750 O O . LYS A 1 347 ? 41.448 -3.422 38.205 1.00 18.20 347 LYS A O 1
ATOM 2756 N N . LEU A 1 348 ? 41.019 -4.098 40.316 1.00 17.12 348 LEU A N 1
ATOM 2757 C CA . LEU A 1 348 ? 39.974 -3.104 40.553 1.00 17.19 348 LEU A CA 1
ATOM 2758 C C . LEU A 1 348 ? 40.494 -1.883 41.289 1.00 22.31 348 LEU A C 1
ATOM 2759 O O . LEU A 1 348 ? 41.147 -2.001 42.323 1.00 23.57 348 LEU A O 1
ATOM 2764 N N . GLU A 1 349 ? 40.187 -0.711 40.750 1.00 17.20 349 GLU A N 1
ATOM 2765 C CA . GLU A 1 349 ? 40.432 0.557 41.426 1.00 19.94 349 GLU A CA 1
ATOM 2766 C C . GLU A 1 349 ? 39.143 1.358 41.440 1.00 20.13 349 GLU A C 1
ATOM 2767 O O . GLU A 1 349 ? 38.649 1.767 40.389 1.00 17.41 349 GLU A O 1
ATOM 2773 N N . ASN A 1 350 ? 38.599 1.581 42.631 1.00 19.06 350 ASN A N 1
ATOM 2774 C CA . ASN A 1 350 ? 37.321 2.265 42.760 1.00 21.00 350 ASN A CA 1
ATOM 2775 C C . ASN A 1 350 ? 36.266 1.602 41.881 1.00 15.48 350 ASN A C 1
ATOM 2776 O O . ASN A 1 350 ? 35.423 2.274 41.292 1.00 17.49 350 ASN A O 1
ATOM 2781 N N . GLY A 1 351 ? 36.331 0.276 41.805 1.00 15.23 351 GLY A N 1
ATOM 2782 C CA . GLY A 1 351 ? 35.341 -0.506 41.082 1.00 12.61 351 GLY A CA 1
ATOM 2783 C C . GLY A 1 351 ? 35.575 -0.609 39.585 1.00 11.28 351 GLY A C 1
ATOM 2784 O O . GLY A 1 351 ? 34.773 -1.229 38.877 1.00 10.53 351 GLY A O 1
ATOM 2785 N N . LEU A 1 352 ? 36.673 -0.025 39.106 1.00 11.21 352 LEU A N 1
ATOM 2786 C CA . LEU A 1 352 ? 36.963 0.053 37.674 1.00 10.68 352 LEU A CA 1
ATOM 2787 C C . LEU A 1 352 ? 38.131 -0.833 37.266 1.00 11.73 352 LEU A C 1
ATOM 2788 O O . LEU A 1 352 ? 39.082 -1.015 38.033 1.00 13.30 352 LEU A O 1
ATOM 2793 N N . VAL A 1 353 ? 38.067 -1.367 36.046 1.00 11.84 353 VAL A N 1
ATOM 2794 C CA . VAL A 1 353 ? 39.202 -2.056 35.436 1.00 11.44 353 VAL A CA 1
ATOM 2795 C C . VAL A 1 353 ? 39.719 -1.230 34.256 1.00 12.69 353 VAL A C 1
ATOM 2796 O O . VAL A 1 353 ? 39.003 -0.392 33.709 1.00 13.31 353 VAL A O 1
ATOM 2800 N N . GLN A 1 354 ? 40.967 -1.467 33.870 1.00 15.53 354 GLN A N 1
ATOM 2801 C CA . GLN A 1 354 ? 41.537 -0.815 32.695 1.00 15.54 354 GLN A CA 1
ATOM 2802 C C . GLN A 1 354 ? 41.847 -1.865 31.644 1.00 14.16 354 GLN A C 1
ATOM 2803 O O . GLN A 1 354 ? 42.226 -2.986 31.979 1.00 13.51 354 GLN A O 1
ATOM 2809 N N . PRO A 1 355 ? 41.691 -1.513 30.361 1.00 16.30 355 PRO A N 1
ATOM 2810 C CA . PRO A 1 355 ? 42.046 -2.476 29.318 1.00 14.29 355 PRO A CA 1
ATOM 2811 C C . PRO A 1 355 ? 43.548 -2.760 29.333 1.00 16.13 355 PRO A C 1
ATOM 2812 O O . PRO A 1 355 ? 44.314 -1.929 29.816 1.00 15.54 355 PRO A O 1
ATOM 2816 N N . PRO A 1 356 ? 43.959 -3.929 28.824 1.00 16.80 356 PRO A N 1
ATOM 2817 C CA . PRO A 1 356 ? 45.387 -4.230 28.679 1.00 18.78 356 PRO A CA 1
ATOM 2818 C C . PRO A 1 356 ? 46.065 -3.159 27.831 1.00 15.35 356 PRO A C 1
ATOM 2819 O O . PRO A 1 356 ? 45.454 -2.619 26.906 1.00 16.86 356 PRO A O 1
ATOM 2823 N N . GLN A 1 357 ? 47.326 -2.863 28.132 1.00 17.56 357 GLN A N 1
ATOM 2824 C CA . GLN A 1 357 ? 47.997 -1.721 27.523 1.00 17.79 357 GLN A CA 1
ATOM 2825 C C . GLN A 1 357 ? 48.993 -2.054 26.410 1.00 16.36 357 GLN A C 1
ATOM 2826 O O . GLN A 1 357 ? 49.485 -1.156 25.727 1.00 19.10 357 GLN A O 1
ATOM 2832 N N . GLY A 1 358 ? 49.286 -3.333 26.223 1.00 13.50 358 GLY A N 1
ATOM 2833 C CA . GLY A 1 358 ? 50.210 -3.739 25.177 1.00 12.62 358 GLY A CA 1
ATOM 2834 C C . GLY A 1 358 ? 49.589 -3.701 23.789 1.00 12.77 358 GLY A C 1
ATOM 2835 O O . GLY A 1 358 ? 48.434 -3.303 23.615 1.00 13.34 358 GLY A O 1
ATOM 2836 N N . PRO A 1 359 ? 50.355 -4.112 22.776 1.00 11.81 359 PRO A N 1
ATOM 2837 C CA . PRO A 1 359 ? 49.845 -4.133 21.400 1.00 11.86 359 PRO A CA 1
ATOM 2838 C C . PRO A 1 359 ? 48.773 -5.199 21.195 1.00 11.68 359 PRO A C 1
ATOM 2839 O O . PRO A 1 359 ? 48.805 -6.244 21.841 1.00 11.75 359 PRO A O 1
ATOM 2843 N N . GLY A 1 360 ? 47.842 -4.942 20.282 1.00 11.00 360 GLY A N 1
ATOM 2844 C CA . GLY A 1 360 ? 46.779 -5.891 19.996 1.00 10.77 360 GLY A CA 1
ATOM 2845 C C . GLY A 1 360 ? 45.873 -6.058 21.205 1.00 9.21 360 GLY A C 1
ATOM 2846 O O . GLY A 1 360 ? 45.444 -5.072 21.824 1.00 10.02 360 GLY A O 1
ATOM 2847 N N . LEU A 1 361 ? 45.591 -7.306 21.569 1.00 10.34 361 LEU A N 1
ATOM 2848 C CA . LEU A 1 361 ? 44.829 -7.569 22.787 1.00 10.25 361 LEU A CA 1
ATOM 2849 C C . LEU A 1 361 ? 45.585 -7.078 24.021 1.00 10.03 361 LEU A C 1
ATOM 2850 O O . LEU A 1 361 ? 44.986 -6.806 25.053 1.00 10.94 361 LEU A O 1
ATOM 2855 N N . GLY A 1 362 ? 46.908 -6.991 23.907 1.00 11.60 362 GLY A N 1
ATOM 2856 C CA . GLY A 1 362 ? 47.695 -6.253 24.881 1.00 14.84 362 GLY A CA 1
ATOM 2857 C C . GLY A 1 362 ? 48.327 -7.022 26.024 1.00 14.04 362 GLY A C 1
ATOM 2858 O O . GLY A 1 362 ? 48.724 -6.420 27.018 1.00 15.87 362 GLY A O 1
ATOM 2859 N N . PHE A 1 363 ? 48.413 -8.339 25.893 1.00 13.12 363 PHE A N 1
ATOM 2860 C CA . PHE A 1 363 ? 49.082 -9.166 26.896 1.00 16.83 363 PHE A CA 1
ATOM 2861 C C . PHE A 1 363 ? 49.817 -10.315 26.226 1.00 17.08 363 PHE A C 1
ATOM 2862 O O . PHE A 1 363 ? 49.680 -10.531 25.027 1.00 17.98 363 PHE A O 1
ATOM 2870 N N . GLU A 1 364 ? 50.576 -11.062 27.023 1.00 19.88 364 GLU A N 1
ATOM 2871 C CA . GLU A 1 364 ? 51.305 -12.224 26.535 1.00 25.40 364 GLU A CA 1
ATOM 2872 C C . GLU A 1 364 ? 50.623 -13.529 26.941 1.00 14.56 364 GLU A C 1
ATOM 2873 O O . GLU A 1 364 ? 50.160 -13.672 28.073 1.00 20.29 364 GLU A O 1
ATOM 2879 N N . ILE A 1 365 ? 50.567 -14.474 26.005 1.00 18.28 365 ILE A N 1
ATOM 2880 C CA . ILE A 1 365 ? 50.079 -15.823 26.289 1.00 18.70 365 ILE A CA 1
ATOM 2881 C C . ILE A 1 365 ? 51.185 -16.657 26.936 1.00 18.02 365 ILE A C 1
ATOM 2882 O O . ILE A 1 365 ? 52.340 -16.616 26.497 1.00 19.75 365 ILE A O 1
ATOM 2887 N N . ASP A 1 366 ? 50.833 -17.421 27.966 1.00 15.18 366 ASP A N 1
ATOM 2888 C CA . ASP A 1 366 ? 51.770 -18.384 28.552 1.00 15.35 366 ASP A CA 1
ATOM 2889 C C . ASP A 1 366 ? 51.658 -19.670 27.748 1.00 15.10 366 ASP A C 1
ATOM 2890 O O . ASP A 1 366 ? 50.766 -20.489 27.981 1.00 15.62 366 ASP A O 1
ATOM 2895 N N . TRP A 1 367 ? 52.566 -19.846 26.795 1.00 15.78 367 TRP A N 1
ATOM 2896 C CA . TRP A 1 367 ? 52.496 -20.991 25.898 1.00 15.85 367 TRP A CA 1
ATOM 2897 C C . TRP A 1 367 ? 52.836 -22.311 26.592 1.00 14.40 367 TRP A C 1
ATOM 2898 O O . TRP A 1 367 ? 52.443 -23.377 26.127 1.00 15.06 367 TRP A O 1
ATOM 2909 N N . ASP A 1 368 ? 53.539 -22.238 27.718 1.00 17.42 368 ASP A N 1
ATOM 2910 C CA . ASP A 1 368 ? 53.772 -23.438 28.511 1.00 18.38 368 ASP A CA 1
ATOM 2911 C C . ASP A 1 368 ? 52.453 -23.903 29.130 1.00 16.04 368 ASP A C 1
ATOM 2912 O O . ASP A 1 368 ? 52.145 -25.096 29.142 1.00 17.18 368 ASP A O 1
ATOM 2917 N N . PHE A 1 369 ? 51.667 -22.956 29.638 1.00 14.52 369 PHE A N 1
ATOM 2918 C CA . PHE A 1 369 ? 50.346 -23.285 30.154 1.00 15.30 369 PHE A CA 1
ATOM 2919 C C . PHE A 1 369 ? 49.491 -23.912 29.046 1.00 13.67 369 PHE A C 1
ATOM 2920 O O . PHE A 1 369 ? 48.853 -24.939 29.255 1.00 13.12 369 PHE A O 1
ATOM 2928 N N . VAL A 1 370 ? 49.498 -23.303 27.862 1.00 12.98 370 VAL A N 1
ATOM 2929 C CA . VAL A 1 370 ? 48.749 -23.836 26.727 1.00 13.42 370 VAL A CA 1
ATOM 2930 C C . VAL A 1 370 ? 49.138 -25.285 26.445 1.00 12.38 370 VAL A C 1
ATOM 2931 O O . VAL A 1 370 ? 48.286 -26.165 26.352 1.00 13.41 370 VAL A O 1
ATOM 2935 N N . ALA A 1 371 ? 50.440 -25.531 26.335 1.00 14.63 371 ALA A N 1
ATOM 2936 C CA . ALA A 1 371 ? 50.926 -26.871 26.024 1.00 17.52 371 ALA A CA 1
ATOM 2937 C C . ALA A 1 371 ? 50.515 -27.900 27.080 1.00 16.30 371 ALA A C 1
ATOM 2938 O O . ALA A 1 371 ? 50.281 -29.065 26.759 1.00 20.19 371 ALA A O 1
ATOM 2940 N N . ALA A 1 372 ? 50.416 -27.464 28.334 1.00 13.17 372 ALA A N 1
ATOM 2941 C CA . ALA A 1 372 ? 50.097 -28.374 29.438 1.00 14.73 372 ALA A CA 1
ATOM 2942 C C . ALA A 1 372 ? 48.602 -28.620 29.647 1.00 15.83 372 ALA A C 1
ATOM 2943 O O . ALA A 1 372 ? 48.223 -29.416 30.501 1.00 16.00 372 ALA A O 1
ATOM 2945 N N . HIS A 1 373 ? 47.754 -27.941 28.879 1.00 13.45 373 HIS A N 1
ATOM 2946 C CA . HIS A 1 373 ? 46.310 -28.078 29.080 1.00 11.75 373 HIS A CA 1
ATOM 2947 C C . HIS A 1 373 ? 45.542 -28.479 27.827 1.00 12.76 373 HIS A C 1
ATOM 2948 O O . HIS A 1 373 ? 44.380 -28.090 27.640 1.00 11.81 373 HIS A O 1
ATOM 2955 N N . ALA A 1 374 ? 46.176 -29.278 26.982 1.00 11.68 374 ALA A N 1
ATOM 2956 C CA . ALA A 1 374 ? 45.490 -29.812 25.814 1.00 11.88 374 ALA A CA 1
ATOM 2957 C C . ALA A 1 374 ? 44.256 -30.618 26.212 1.00 13.87 374 ALA A C 1
ATOM 2958 O O . ALA A 1 374 ? 44.292 -31.442 27.127 1.00 13.96 374 ALA A O 1
ATOM 2960 N N . TRP A 1 375 ? 43.157 -30.373 25.512 1.00 11.19 375 TRP A N 1
ATOM 2961 C CA . TRP A 1 375 ? 41.913 -31.093 25.715 1.00 10.73 375 TRP A CA 1
ATOM 2962 C C . TRP A 1 375 ? 42.089 -32.580 25.435 1.00 11.37 375 TRP A C 1
ATOM 2963 O O . TRP A 1 375 ? 42.748 -32.965 24.467 1.00 13.37 375 TRP A O 1
ATOM 2974 N N . LYS A 1 376 ? 41.497 -33.410 26.288 1.00 11.93 376 LYS A N 1
ATOM 2975 C CA . LYS A 1 376 ? 41.553 -34.860 26.111 1.00 12.15 376 LYS A CA 1
ATOM 2976 C C . LYS A 1 376 ? 40.159 -35.486 26.046 1.00 15.69 376 LYS A C 1
ATOM 2977 O O . LYS A 1 376 ? 39.970 -36.653 26.389 1.00 19.87 376 LYS A O 1
ATOM 2983 N N . GLY A 1 377 ? 39.179 -34.701 25.612 1.00 12.78 377 GLY A N 1
ATOM 2984 C CA . GLY A 1 377 ? 37.819 -35.191 25.463 1.00 13.33 377 GLY A CA 1
ATOM 2985 C C . GLY A 1 377 ? 36.898 -34.925 26.647 1.00 12.33 377 GLY A C 1
ATOM 2986 O O . GLY A 1 377 ? 35.746 -35.351 26.632 1.00 15.33 377 GLY A O 1
ATOM 2987 N N . GLU A 1 378 ? 37.395 -34.225 27.666 1.00 10.54 378 GLU A N 1
ATOM 2988 C CA . GLU A 1 378 ? 36.576 -33.863 28.824 1.00 11.16 378 GLU A CA 1
ATOM 2989 C C . GLU A 1 378 ? 35.374 -33.017 28.396 1.00 10.29 378 GLU A C 1
ATOM 2990 O O . GLU A 1 378 ? 35.461 -32.242 27.434 1.00 9.96 378 GLU A O 1
ATOM 2996 N N . PRO A 1 379 ? 34.248 -33.155 29.105 1.00 11.31 379 PRO A N 1
ATOM 2997 C CA . PRO A 1 379 ? 33.089 -32.301 28.828 1.00 10.77 379 PRO A CA 1
ATOM 2998 C C . PRO A 1 379 ? 33.246 -30.938 29.504 1.00 9.79 379 PRO A C 1
ATOM 2999 O O . PRO A 1 379 ? 33.927 -30.835 30.526 1.00 10.84 379 PRO A O 1
ATOM 3003 N N . ALA A 1 380 ? 32.628 -29.897 28.955 1.00 9.07 380 ALA A N 1
ATOM 3004 C CA . ALA A 1 380 ? 32.689 -28.579 29.585 1.00 9.25 380 ALA A CA 1
ATOM 3005 C C . ALA A 1 380 ? 31.565 -28.355 30.594 1.00 8.31 380 ALA A C 1
ATOM 3006 O O . ALA A 1 380 ? 31.769 -27.727 31.636 1.00 8.74 380 ALA A O 1
ATOM 3008 N N . ILE A 1 381 ? 30.375 -28.856 30.290 1.00 8.39 381 ILE A N 1
ATOM 3009 C CA . ILE A 1 381 ? 29.187 -28.469 31.038 1.00 8.91 381 ILE A CA 1
ATOM 3010 C C . ILE A 1 381 ? 28.141 -29.565 30.931 1.00 8.42 381 ILE A C 1
ATOM 3011 O O . ILE A 1 381 ? 28.041 -30.250 29.911 1.00 9.97 381 ILE A O 1
ATOM 3016 N N . GLY A 1 382 ? 27.380 -29.759 31.998 1.00 9.15 382 GLY A N 1
ATOM 3017 C CA . GLY A 1 382 ? 26.300 -30.724 31.998 1.00 9.46 382 GLY A CA 1
ATOM 3018 C C . GLY A 1 382 ? 25.096 -30.197 31.257 1.00 9.78 382 GLY A C 1
ATOM 3019 O O . GLY A 1 382 ? 25.093 -29.043 30.820 1.00 10.60 382 GLY A O 1
ATOM 3020 N N . ALA A 1 383 ? 24.067 -31.026 31.130 1.00 10.48 383 ALA A N 1
ATOM 3021 C CA . ALA A 1 383 ? 22.911 -30.674 30.310 1.00 10.48 383 ALA A CA 1
ATOM 3022 C C . ALA A 1 383 ? 22.240 -29.405 30.810 1.00 10.15 383 ALA A C 1
ATOM 3023 O O . ALA A 1 383 ? 22.010 -29.236 32.016 1.00 12.52 383 ALA A O 1
ATOM 3025 N N . GLY A 1 384 ? 21.912 -28.512 29.881 1.00 9.29 384 GLY A N 1
ATOM 3026 C CA . GLY A 1 384 ? 21.188 -27.299 30.210 1.00 10.11 384 GLY A CA 1
ATOM 3027 C C . GLY A 1 384 ? 19.706 -27.524 30.469 1.00 9.21 384 GLY A C 1
ATOM 3028 O O . GLY A 1 384 ? 19.186 -28.632 30.327 1.00 10.47 384 GLY A O 1
ATOM 3029 N N . HIS A 1 385 ? 19.029 -26.446 30.838 1.00 10.10 385 HIS A N 1
ATOM 3030 C CA . HIS A 1 385 ? 17.627 -26.506 31.229 1.00 10.49 385 HIS A CA 1
ATOM 3031 C C . HIS A 1 385 ? 16.731 -25.808 30.206 1.00 13.37 385 HIS A C 1
ATOM 3032 O O . HIS A 1 385 ? 17.216 -25.134 29.299 1.00 13.45 385 HIS A O 1
ATOM 3039 N N . GLY A 1 386 ? 15.420 -25.967 30.354 1.00 16.19 386 GLY A N 1
ATOM 3040 C CA . GLY A 1 386 ? 14.483 -25.243 29.511 1.00 16.34 386 GLY A CA 1
ATOM 3041 C C . GLY A 1 386 ? 13.327 -26.091 29.039 1.00 27.03 386 GLY A C 1
ATOM 3042 O O . GLY A 1 386 ? 12.337 -25.588 28.493 1.00 24.18 386 GLY A O 1
ATOM 3043 N N . MET A 1 387 ? 13.466 -27.392 29.245 1.00 23.44 387 MET A N 1
ATOM 3044 C CA . MET A 1 387 ? 12.429 -28.343 28.892 1.00 28.36 387 MET A CA 1
ATOM 3045 C C . MET A 1 387 ? 11.141 -28.060 29.653 1.00 36.53 387 MET A C 1
ATOM 3046 O O . MET A 1 387 ? 10.083 -28.589 29.310 1.00 40.19 387 MET A O 1
ATOM 3051 N N . SER B 1 2 ? 9.891 -52.292 25.964 1.00 33.49 2 SER B N 1
ATOM 3052 C CA . SER B 1 2 ? 10.398 -51.081 25.325 1.00 26.61 2 SER B CA 1
ATOM 3053 C C . SER B 1 2 ? 11.885 -51.198 24.996 1.00 28.99 2 SER B C 1
ATOM 3054 O O . SER B 1 2 ? 12.643 -51.839 25.725 1.00 29.23 2 SER B O 1
ATOM 3057 N N . LEU B 1 3 ? 12.292 -50.571 23.897 1.00 16.67 3 LEU B N 1
ATOM 3058 C CA . LEU B 1 3 ? 13.676 -50.612 23.441 1.00 15.31 3 LEU B CA 1
ATOM 3059 C C . LEU B 1 3 ? 14.548 -49.589 24.152 1.00 13.89 3 LEU B C 1
ATOM 3060 O O . LEU B 1 3 ? 14.054 -48.672 24.815 1.00 14.24 3 LEU B O 1
ATOM 3065 N N . LYS B 1 4 ? 15.857 -49.760 24.004 1.00 13.60 4 LYS B N 1
ATOM 3066 C CA . LYS B 1 4 ? 16.819 -48.779 24.475 1.00 12.65 4 LYS B CA 1
ATOM 3067 C C . LYS B 1 4 ? 17.826 -48.485 23.374 1.00 14.35 4 LYS B C 1
ATOM 3068 O O . LYS B 1 4 ? 18.330 -49.398 22.717 1.00 13.53 4 LYS B O 1
ATOM 3074 N N . ILE B 1 5 ? 18.109 -47.204 23.169 1.00 11.20 5 ILE B N 1
ATOM 3075 C CA . ILE B 1 5 ? 19.113 -46.802 22.196 1.00 12.09 5 ILE B CA 1
ATOM 3076 C C . ILE B 1 5 ? 20.506 -47.200 22.684 1.00 9.96 5 ILE B C 1
ATOM 3077 O O . ILE B 1 5 ? 20.880 -46.909 23.822 1.00 12.30 5 ILE B O 1
ATOM 3082 N N . THR B 1 6 ? 21.272 -47.850 21.812 1.00 10.72 6 THR B N 1
ATOM 3083 C CA . THR B 1 6 ? 22.615 -48.302 22.166 1.00 12.06 6 THR B CA 1
ATOM 3084 C C . THR B 1 6 ? 23.713 -47.521 21.456 1.00 10.99 6 THR B C 1
ATOM 3085 O O . THR B 1 6 ? 24.802 -47.360 22.001 1.00 14.70 6 THR B O 1
ATOM 3089 N N . GLU B 1 7 ? 23.433 -47.042 20.244 1.00 12.13 7 GLU B N 1
ATOM 3090 C CA . GLU B 1 7 ? 24.429 -46.306 19.470 1.00 11.79 7 GLU B CA 1
ATOM 3091 C C . GLU B 1 7 ? 23.756 -45.284 18.565 1.00 10.37 7 GLU B C 1
ATOM 3092 O O . GLU B 1 7 ? 22.676 -45.535 18.030 1.00 12.24 7 GLU B O 1
ATOM 3098 N N . VAL B 1 8 ? 24.410 -44.137 18.414 1.00 10.86 8 VAL B N 1
ATOM 3099 C CA . VAL B 1 8 ? 24.035 -43.143 17.414 1.00 10.11 8 VAL B CA 1
ATOM 3100 C C . VAL B 1 8 ? 25.257 -42.910 16.525 1.00 10.84 8 VAL B C 1
ATOM 3101 O O . VAL B 1 8 ? 26.262 -42.359 16.980 1.00 11.50 8 VAL B O 1
ATOM 3105 N N . LYS B 1 9 ? 25.173 -43.369 15.279 1.00 10.22 9 LYS B N 1
ATOM 3106 C CA . LYS B 1 9 ? 26.297 -43.315 14.345 1.00 10.51 9 LYS B CA 1
ATOM 3107 C C . LYS B 1 9 ? 26.026 -42.334 13.223 1.00 8.81 9 LYS B C 1
ATOM 3108 O O . LYS B 1 9 ? 24.879 -42.152 12.811 1.00 10.62 9 LYS B O 1
ATOM 3114 N N . ALA B 1 10 ? 27.093 -41.722 12.730 1.00 9.37 10 ALA B N 1
ATOM 3115 C CA . ALA B 1 10 ? 27.001 -40.794 11.610 1.00 9.52 10 ALA B CA 1
ATOM 3116 C C . ALA B 1 10 ? 28.025 -41.183 10.553 1.00 10.51 10 ALA B C 1
ATOM 3117 O O . ALA B 1 10 ? 29.220 -40.966 10.739 1.00 12.38 10 ALA B O 1
ATOM 3119 N N . HIS B 1 11 ? 27.551 -41.750 9.447 1.00 9.41 11 HIS B N 1
ATOM 3120 C CA . HIS B 1 11 ? 28.433 -42.186 8.364 1.00 9.18 11 HIS B CA 1
ATOM 3121 C C . HIS B 1 11 ? 28.629 -41.053 7.369 1.00 8.81 11 HIS B C 1
ATOM 3122 O O . HIS B 1 11 ? 27.679 -40.653 6.685 1.00 9.30 11 HIS B O 1
ATOM 3129 N N . ALA B 1 12 ? 29.853 -40.542 7.279 1.00 9.23 12 ALA B N 1
ATOM 3130 C CA . ALA B 1 12 ? 30.170 -39.476 6.328 1.00 8.97 12 ALA B CA 1
ATOM 3131 C C . ALA B 1 12 ? 30.382 -40.044 4.928 1.00 9.03 12 ALA B C 1
ATOM 3132 O O . ALA B 1 12 ? 31.284 -40.871 4.716 1.00 10.13 12 ALA B O 1
ATOM 3134 N N . LEU B 1 13 ? 29.565 -39.598 3.974 1.00 9.37 13 LEU B N 1
ATOM 3135 C CA . LEU B 1 13 ? 29.603 -40.113 2.605 1.00 8.49 13 LEU B CA 1
ATOM 3136 C C . LEU B 1 13 ? 29.853 -39.007 1.592 1.00 8.57 13 LEU B C 1
ATOM 3137 O O . LEU B 1 13 ? 29.339 -37.893 1.737 1.00 8.84 13 LEU B O 1
ATOM 3142 N N . SER B 1 14 ? 30.618 -39.321 0.547 1.00 8.79 14 SER B N 1
ATOM 3143 C CA . SER B 1 14 ? 30.838 -38.379 -0.551 1.00 9.82 14 SER B CA 1
ATOM 3144 C C . SER B 1 14 ? 30.675 -39.083 -1.891 1.00 9.26 14 SER B C 1
ATOM 3145 O O . SER B 1 14 ? 31.084 -40.235 -2.046 1.00 10.82 14 SER B O 1
ATOM 3148 N N . THR B 1 15 ? 30.040 -38.400 -2.839 1.00 8.68 15 THR B N 1
ATOM 3149 C CA . THR B 1 15 ? 29.887 -38.924 -4.196 1.00 9.85 15 THR B CA 1
ATOM 3150 C C . THR B 1 15 ? 30.307 -37.839 -5.177 1.00 10.46 15 THR B C 1
ATOM 3151 O O . THR B 1 15 ? 30.043 -36.656 -4.963 1.00 9.83 15 THR B O 1
ATOM 3155 N N . PRO B 1 16 ? 30.981 -38.235 -6.265 1.00 9.73 16 PRO B N 1
ATOM 3156 C CA . PRO B 1 16 ? 31.530 -37.214 -7.158 1.00 8.75 16 PRO B CA 1
ATOM 3157 C C . PRO B 1 16 ? 30.504 -36.587 -8.099 1.00 8.09 16 PRO B C 1
ATOM 3158 O O . PRO B 1 16 ? 29.411 -37.118 -8.314 1.00 9.02 16 PRO B O 1
ATOM 3162 N N . ILE B 1 17 ? 30.886 -35.444 -8.654 1.00 9.14 17 ILE B N 1
ATOM 3163 C CA . ILE B 1 17 ? 30.112 -34.827 -9.726 1.00 8.39 17 ILE B CA 1
ATOM 3164 C C . ILE B 1 17 ? 31.061 -34.544 -10.881 1.00 8.30 17 ILE B C 1
ATOM 3165 O O . ILE B 1 17 ? 31.958 -33.712 -10.758 1.00 8.72 17 ILE B O 1
ATOM 3170 N N . PRO B 1 18 ? 30.869 -35.235 -12.017 1.00 8.66 18 PRO B N 1
ATOM 3171 C CA . PRO B 1 18 ? 31.706 -34.942 -13.187 1.00 9.69 18 PRO B CA 1
ATOM 3172 C C . PRO B 1 18 ? 31.695 -33.450 -13.524 1.00 8.72 18 PRO B C 1
ATOM 3173 O O . PRO B 1 18 ? 30.660 -32.790 -13.386 1.00 8.74 18 PRO B O 1
ATOM 3177 N N . GLU B 1 19 ? 32.836 -32.930 -13.965 1.00 8.27 19 GLU B N 1
ATOM 3178 C CA . GLU B 1 19 ? 33.006 -31.509 -14.277 1.00 10.56 19 GLU B CA 1
ATOM 3179 C C . GLU B 1 19 ? 31.819 -30.874 -14.995 1.00 9.41 19 GLU B C 1
ATOM 3180 O O . GLU B 1 19 ? 31.309 -29.833 -14.573 1.00 9.32 19 GLU B O 1
ATOM 3186 N N . ARG B 1 20 ? 31.384 -31.482 -16.095 1.00 8.99 20 ARG B N 1
ATOM 3187 C CA . ARG B 1 20 ? 30.334 -30.877 -16.904 1.00 9.04 20 ARG B CA 1
ATOM 3188 C C . ARG B 1 20 ? 28.989 -30.863 -16.189 1.00 10.00 20 ARG B C 1
ATOM 3189 O O . ARG B 1 20 ? 28.117 -30.058 -16.517 1.00 8.81 20 ARG B O 1
ATOM 3197 N N . MET B 1 21 ? 28.820 -31.760 -15.222 1.00 8.65 21 MET B N 1
ATOM 3198 C CA . MET B 1 21 ? 27.563 -31.864 -14.487 1.00 8.71 21 MET B CA 1
ATOM 3199 C C . MET B 1 21 ? 27.486 -30.931 -13.281 1.00 8.49 21 MET B C 1
ATOM 3200 O O . MET B 1 21 ? 26.437 -30.832 -12.639 1.00 10.02 21 MET B O 1
ATOM 3205 N N . ARG B 1 22 ? 28.579 -30.243 -12.977 1.00 8.50 22 ARG B N 1
ATOM 3206 C CA . ARG B 1 22 ? 28.608 -29.328 -11.837 1.00 9.30 22 ARG B CA 1
ATOM 3207 C C . ARG B 1 22 ? 27.796 -28.086 -12.164 1.00 9.16 22 ARG B C 1
ATOM 3208 O O . ARG B 1 22 ? 28.063 -27.408 -13.163 1.00 10.59 22 ARG B O 1
ATOM 3216 N N . VAL B 1 23 ? 26.793 -27.800 -11.337 1.00 10.06 23 VAL B N 1
ATOM 3217 C CA . VAL B 1 23 ? 25.961 -26.611 -11.533 1.00 9.95 23 VAL B CA 1
ATOM 3218 C C . VAL B 1 23 ? 26.268 -25.565 -10.470 1.00 8.03 23 VAL B C 1
ATOM 3219 O O . VAL B 1 23 ? 26.798 -25.891 -9.400 1.00 9.75 23 VAL B O 1
ATOM 3223 N N . GLU B 1 24 ? 25.953 -24.308 -10.774 1.00 9.50 24 GLU B N 1
ATOM 3224 C CA . GLU B 1 24 ? 26.214 -23.217 -9.849 1.00 10.78 24 GLU B CA 1
ATOM 3225 C C . GLU B 1 24 ? 24.955 -22.387 -9.623 1.00 9.64 24 GLU B C 1
ATOM 3226 O O . GLU B 1 24 ? 24.176 -22.139 -10.549 1.00 9.83 24 GLU B O 1
ATOM 3232 N N . SER B 1 25 ? 24.766 -21.981 -8.368 1.00 9.07 25 SER B N 1
ATOM 3233 C CA . SER B 1 25 ? 23.724 -21.038 -7.976 1.00 8.89 25 SER B CA 1
ATOM 3234 C C . SER B 1 25 ? 24.343 -20.105 -6.942 1.00 9.47 25 SER B C 1
ATOM 3235 O O . SER B 1 25 ? 25.549 -20.166 -6.677 1.00 10.26 25 SER B O 1
ATOM 3238 N N . GLY B 1 26 ? 23.524 -19.266 -6.315 1.00 8.98 26 GLY B N 1
ATOM 3239 C CA . GLY B 1 26 ? 24.040 -18.398 -5.268 1.00 9.65 26 GLY B CA 1
ATOM 3240 C C . GLY B 1 26 ? 24.658 -19.150 -4.097 1.00 10.42 26 GLY B C 1
ATOM 3241 O O . GLY B 1 26 ? 25.439 -18.579 -3.334 1.00 12.45 26 GLY B O 1
ATOM 3242 N N . ALA B 1 27 ? 24.308 -20.424 -3.929 1.00 9.91 27 ALA B N 1
ATOM 3243 C CA . ALA B 1 27 ? 24.874 -21.224 -2.846 1.00 10.49 27 ALA B CA 1
ATOM 3244 C C . ALA B 1 27 ? 26.299 -21.693 -3.138 1.00 11.40 27 ALA B C 1
ATOM 3245 O O . ALA B 1 27 ? 26.982 -22.186 -2.239 1.00 11.60 27 ALA B O 1
ATOM 3247 N N . GLY B 1 28 ? 26.731 -21.553 -4.390 1.00 10.04 28 GLY B N 1
ATOM 3248 C CA . GLY B 1 28 ? 28.059 -21.980 -4.806 1.00 9.71 28 GLY B CA 1
ATOM 3249 C C . GLY B 1 28 ? 28.056 -22.987 -5.950 1.00 10.85 28 GLY B C 1
ATOM 3250 O O . GLY B 1 28 ? 27.000 -23.474 -6.374 1.00 11.61 28 GLY B O 1
ATOM 3251 N N . LEU B 1 29 ? 29.255 -23.283 -6.449 1.00 9.81 29 LEU B N 1
ATOM 3252 C CA . LEU B 1 29 ? 29.462 -24.300 -7.481 1.00 9.81 29 LEU B CA 1
ATOM 3253 C C . LEU B 1 29 ? 29.539 -25.668 -6.814 1.00 8.66 29 LEU B C 1
ATOM 3254 O O . LEU B 1 29 ? 30.371 -25.879 -5.930 1.00 10.34 29 LEU B O 1
ATOM 3259 N N . LYS B 1 30 ? 28.672 -26.596 -7.215 1.00 8.81 30 LYS B N 1
ATOM 3260 C CA . LYS B 1 30 ? 28.666 -27.930 -6.614 1.00 9.07 30 LYS B CA 1
ATOM 3261 C C . LYS B 1 30 ? 29.902 -28.722 -7.020 1.00 10.38 30 LYS B C 1
ATOM 3262 O O . LYS B 1 30 ? 30.315 -28.684 -8.185 1.00 9.71 30 LYS B O 1
ATOM 3268 N N . LEU B 1 31 ? 30.486 -29.431 -6.055 1.00 8.67 31 LEU B N 1
ATOM 3269 C CA . LEU B 1 31 ? 31.720 -30.183 -6.277 1.00 8.73 31 LEU B CA 1
ATOM 3270 C C . LEU B 1 31 ? 31.528 -31.679 -6.039 1.00 10.33 31 LEU B C 1
ATOM 3271 O O . LEU B 1 31 ? 31.913 -32.503 -6.873 1.00 9.59 31 LEU B O 1
ATOM 3276 N N . ASN B 1 32 ? 30.931 -32.025 -4.903 1.00 8.78 32 ASN B N 1
ATOM 3277 C CA . ASN B 1 32 ? 30.614 -33.410 -4.570 1.00 9.20 32 ASN B CA 1
ATOM 3278 C C . ASN B 1 32 ? 29.290 -33.432 -3.828 1.00 8.17 32 ASN B C 1
ATOM 3279 O O . ASN B 1 32 ? 29.062 -32.581 -2.967 1.00 10.55 32 ASN B O 1
ATOM 3284 N N . ARG B 1 33 ? 28.422 -34.390 -4.134 1.00 8.24 33 ARG B N 1
ATOM 3285 C CA . ARG B 1 33 ? 27.187 -34.532 -3.368 1.00 7.85 33 ARG B CA 1
ATOM 3286 C C . ARG B 1 33 ? 27.473 -35.404 -2.153 1.00 9.34 33 ARG B C 1
ATOM 3287 O O . ARG B 1 33 ? 27.894 -36.564 -2.273 1.00 9.59 33 ARG B O 1
ATOM 3295 N N . GLN B 1 34 ? 27.282 -34.812 -0.979 1.00 7.95 34 GLN B N 1
ATOM 3296 C CA . GLN B 1 34 ? 27.667 -35.434 0.278 1.00 7.75 34 GLN B CA 1
ATOM 3297 C C . GLN B 1 34 ? 26.479 -35.554 1.216 1.00 8.74 34 GLN B C 1
ATOM 3298 O O . GLN B 1 34 ? 25.429 -34.934 1.008 1.00 8.88 34 GLN B O 1
ATOM 3304 N N . MET B 1 35 ? 26.655 -36.368 2.251 1.00 7.65 35 MET B N 1
ATOM 3305 C CA . MET B 1 35 ? 25.662 -36.491 3.306 1.00 7.85 35 MET B CA 1
ATOM 3306 C C . MET B 1 35 ? 26.264 -37.188 4.504 1.00 8.24 35 MET B C 1
ATOM 3307 O O . MET B 1 35 ? 27.303 -37.844 4.402 1.00 8.13 35 MET B O 1
ATOM 3312 N N . ILE B 1 36 ? 25.599 -37.030 5.641 1.00 7.74 36 ILE B N 1
ATOM 3313 C CA . ILE B 1 36 ? 25.724 -37.961 6.756 1.00 7.19 36 ILE B CA 1
ATOM 3314 C C . ILE B 1 36 ? 24.544 -38.921 6.715 1.00 7.90 36 ILE B C 1
ATOM 3315 O O . ILE B 1 36 ? 23.391 -38.501 6.654 1.00 7.79 36 ILE B O 1
ATOM 3320 N N . LEU B 1 37 ? 24.835 -40.219 6.733 1.00 8.63 37 LEU B N 1
ATOM 3321 C CA . LEU B 1 37 ? 23.807 -41.215 6.969 1.00 9.24 37 LEU B CA 1
ATOM 3322 C C . LEU B 1 37 ? 23.793 -41.489 8.467 1.00 8.38 37 LEU B C 1
ATOM 3323 O O . LEU B 1 37 ? 24.743 -42.061 9.014 1.00 8.62 37 LEU B O 1
ATOM 3328 N N . VAL B 1 38 ? 22.732 -41.041 9.137 1.00 8.22 38 VAL B N 1
ATOM 3329 C CA . VAL B 1 38 ? 22.568 -41.311 10.558 1.00 8.53 38 VAL B CA 1
ATOM 3330 C C . VAL B 1 38 ? 22.032 -42.722 10.744 1.00 8.45 38 VAL B C 1
ATOM 3331 O O . VAL B 1 38 ? 21.134 -43.154 10.023 1.00 8.82 38 VAL B O 1
ATOM 3335 N N . GLU B 1 39 ? 22.585 -43.434 11.726 1.00 8.88 39 GLU B N 1
ATOM 3336 C CA . GLU B 1 39 ? 22.117 -44.763 12.082 1.00 11.15 39 GLU B CA 1
ATOM 3337 C C . GLU B 1 39 ? 21.919 -44.830 13.596 1.00 11.03 39 GLU B C 1
ATOM 3338 O O . GLU B 1 39 ? 22.876 -44.686 14.357 1.00 12.06 39 GLU B O 1
ATOM 3344 N N . VAL B 1 40 ? 20.674 -45.011 14.025 1.00 11.17 40 VAL B N 1
ATOM 3345 C CA . VAL B 1 40 ? 20.358 -45.184 15.442 1.00 9.93 40 VAL B CA 1
ATOM 3346 C C . VAL B 1 40 ? 20.065 -46.656 15.691 1.00 11.14 40 VAL B C 1
ATOM 3347 O O . VAL B 1 40 ? 19.166 -47.234 15.076 1.00 11.96 40 VAL B O 1
ATOM 3351 N N . ARG B 1 41 ? 20.850 -47.259 16.582 1.00 10.82 41 ARG B N 1
ATOM 3352 C CA . ARG B 1 41 ? 20.722 -48.680 16.898 1.00 12.58 41 ARG B CA 1
ATOM 3353 C C . ARG B 1 41 ? 20.099 -48.870 18.272 1.00 11.25 41 ARG B C 1
ATOM 3354 O O . ARG B 1 41 ? 20.218 -48.007 19.141 1.00 11.30 41 ARG B O 1
ATOM 3362 N N . THR B 1 42 ? 19.456 -50.016 18.472 1.00 13.18 42 THR B N 1
ATOM 3363 C CA . THR B 1 42 ? 18.857 -50.328 19.762 1.00 13.23 42 THR B CA 1
ATOM 3364 C C . THR B 1 42 ? 19.286 -51.699 20.260 1.00 16.84 42 THR B C 1
ATOM 3365 O O . THR B 1 42 ? 19.833 -52.509 19.504 1.00 15.49 42 THR B O 1
ATOM 3369 N N . ASP B 1 43 ? 19.018 -51.952 21.536 1.00 14.10 43 ASP B N 1
ATOM 3370 C CA . ASP B 1 43 ? 19.380 -53.227 22.149 1.00 16.53 43 ASP B CA 1
ATOM 3371 C C . ASP B 1 43 ? 18.740 -54.432 21.460 1.00 18.16 43 ASP B C 1
ATOM 3372 O O . ASP B 1 43 ? 19.351 -55.499 21.376 1.00 20.58 43 ASP B O 1
ATOM 3377 N N . GLU B 1 44 ? 17.520 -54.272 20.959 1.00 15.63 44 GLU B N 1
ATOM 3378 C CA . GLU B 1 44 ? 16.843 -55.370 20.275 1.00 20.26 44 GLU B CA 1
ATOM 3379 C C . GLU B 1 44 ? 17.048 -55.407 18.758 1.00 21.91 44 GLU B C 1
ATOM 3380 O O . GLU B 1 44 ? 16.412 -56.200 18.064 1.00 21.83 44 GLU B O 1
ATOM 3386 N N . GLY B 1 45 ? 17.930 -54.556 18.242 1.00 16.42 45 GLY B N 1
ATOM 3387 C CA . GLY B 1 45 ? 18.298 -54.627 16.841 1.00 19.13 45 GLY B CA 1
ATOM 3388 C C . GLY B 1 45 ? 17.373 -53.928 15.858 1.00 18.23 45 GLY B C 1
ATOM 3389 O O . GLY B 1 45 ? 17.489 -54.139 14.651 1.00 20.75 45 GLY B O 1
ATOM 3390 N N . VAL B 1 46 ? 16.451 -53.107 16.357 1.00 16.06 46 VAL B N 1
ATOM 3391 C CA . VAL B 1 46 ? 15.649 -52.256 15.477 1.00 15.95 46 VAL B CA 1
ATOM 3392 C C . VAL B 1 46 ? 16.423 -50.970 15.207 1.00 13.76 46 VAL B C 1
ATOM 3393 O O . VAL B 1 46 ? 16.805 -50.253 16.134 1.00 15.00 46 VAL B O 1
ATOM 3397 N N . THR B 1 47 ? 16.651 -50.683 13.932 1.00 13.54 47 THR B N 1
ATOM 3398 C CA . THR B 1 47 ? 17.509 -49.568 13.539 1.00 13.38 47 THR B CA 1
ATOM 3399 C C . THR B 1 47 ? 16.713 -48.538 12.754 1.00 11.71 47 THR B C 1
ATOM 3400 O O . THR B 1 47 ? 15.837 -48.896 11.968 1.00 15.48 47 THR B O 1
ATOM 3404 N N . GLY B 1 48 ? 17.016 -47.259 12.968 1.00 10.39 48 GLY B N 1
ATOM 3405 C CA . GLY B 1 48 ? 16.469 -46.210 12.120 1.00 11.11 48 GLY B CA 1
ATOM 3406 C C . GLY B 1 48 ? 17.580 -45.433 11.440 1.00 8.42 48 GLY B C 1
ATOM 3407 O O . GLY B 1 48 ? 18.668 -45.309 11.987 1.00 8.83 48 GLY B O 1
ATOM 3408 N N . VAL B 1 49 ? 17.309 -44.902 10.249 1.00 8.81 49 VAL B N 1
ATOM 3409 C CA . VAL B 1 49 ? 18.300 -44.093 9.547 1.00 9.57 49 VAL B CA 1
ATOM 3410 C C . VAL B 1 49 ? 17.736 -42.714 9.217 1.00 8.31 49 VAL B C 1
ATOM 3411 O O . VAL B 1 49 ? 16.514 -42.523 9.156 1.00 8.37 49 VAL B O 1
ATOM 3415 N N . GLY B 1 50 ? 18.639 -41.752 9.032 1.00 7.87 50 GLY B N 1
ATOM 3416 C CA . GLY B 1 50 ? 18.240 -40.384 8.738 1.00 7.91 50 GLY B CA 1
ATOM 3417 C C . GLY B 1 50 ? 19.339 -39.625 8.024 1.00 8.44 50 GLY B C 1
ATOM 3418 O O . GLY B 1 50 ? 20.412 -40.160 7.762 1.00 8.90 50 GLY B O 1
ATOM 3419 N N . SER B 1 51 ? 19.069 -38.360 7.712 1.00 7.39 51 SER B N 1
ATOM 3420 C CA . SER B 1 51 ? 20.054 -37.477 7.101 1.00 7.74 51 SER B CA 1
ATOM 3421 C C . SER B 1 51 ? 19.806 -36.058 7.587 1.00 6.47 51 SER B C 1
ATOM 3422 O O . SER B 1 51 ? 18.656 -35.615 7.599 1.00 7.49 51 SER B O 1
ATOM 3425 N N . PRO B 1 52 ? 20.873 -35.336 7.971 1.00 6.77 52 PRO B N 1
ATOM 3426 C CA . PRO B 1 52 ? 20.787 -33.916 8.350 1.00 6.46 52 PRO B CA 1
ATOM 3427 C C . PRO B 1 52 ? 21.044 -32.969 7.168 1.00 6.74 52 PRO B C 1
ATOM 3428 O O . PRO B 1 52 ? 21.457 -31.837 7.396 1.00 7.63 52 PRO B O 1
ATOM 3432 N N . SER B 1 53 ? 20.827 -33.444 5.941 1.00 6.58 53 SER B N 1
ATOM 3433 C CA . SER B 1 53 ? 20.916 -32.596 4.755 1.00 6.84 53 SER B CA 1
ATOM 3434 C C . SER B 1 53 ? 22.342 -32.068 4.523 1.00 6.61 53 SER B C 1
ATOM 3435 O O . SER B 1 53 ? 23.329 -32.635 5.013 1.00 7.79 53 SER B O 1
ATOM 3438 N N . GLY B 1 54 ? 22.440 -30.985 3.764 1.00 6.90 54 GLY B N 1
ATOM 3439 C CA . GLY B 1 54 ? 23.714 -30.415 3.369 1.00 8.63 54 GLY B CA 1
ATOM 3440 C C . GLY B 1 54 ? 23.458 -29.316 2.355 1.00 6.56 54 GLY B C 1
ATOM 3441 O O . GLY B 1 54 ? 22.321 -29.097 1.929 1.00 8.17 54 GLY B O 1
ATOM 3442 N N . PRO B 1 55 ? 24.509 -28.609 1.950 1.00 7.52 55 PRO B N 1
ATOM 3443 C CA . PRO B 1 55 ? 25.887 -28.810 2.395 1.00 7.81 55 PRO B CA 1
ATOM 3444 C C . PRO B 1 55 ? 26.168 -28.251 3.795 1.00 8.52 55 PRO B C 1
ATOM 3445 O O . PRO B 1 55 ? 25.860 -27.092 4.093 1.00 9.33 55 PRO B O 1
ATOM 3449 N N . TYR B 1 56 ? 26.733 -29.113 4.639 1.00 7.79 56 TYR B N 1
ATOM 3450 C CA . TYR B 1 56 ? 27.299 -28.739 5.930 1.00 7.49 56 TYR B CA 1
ATOM 3451 C C . TYR B 1 56 ? 28.538 -29.605 6.095 1.00 8.57 56 TYR B C 1
ATOM 3452 O O . TYR B 1 56 ? 28.507 -30.785 5.732 1.00 9.67 56 TYR B O 1
ATOM 3461 N N . ASP B 1 57 ? 29.604 -29.056 6.666 1.00 7.90 57 ASP B N 1
ATOM 3462 C CA . ASP B 1 57 ? 30.833 -29.830 6.825 1.00 8.06 57 ASP B CA 1
ATOM 3463 C C . ASP B 1 57 ? 30.561 -31.181 7.478 1.00 8.20 57 ASP B C 1
ATOM 3464 O O . ASP B 1 57 ? 29.919 -31.261 8.528 1.00 8.10 57 ASP B O 1
ATOM 3469 N N . LEU B 1 58 ? 31.068 -32.249 6.874 1.00 7.85 58 LEU B N 1
ATOM 3470 C CA . LEU B 1 58 ? 30.727 -33.582 7.362 1.00 8.59 58 LEU B CA 1
ATOM 3471 C C . LEU B 1 58 ? 31.336 -33.921 8.721 1.00 8.22 58 LEU B C 1
ATOM 3472 O O . LEU B 1 58 ? 30.723 -34.654 9.499 1.00 8.48 58 LEU B O 1
ATOM 3477 N N . ALA B 1 59 ? 32.526 -33.397 9.003 1.00 7.96 59 ALA B N 1
ATOM 3478 C CA . ALA B 1 59 ? 33.157 -33.651 10.298 1.00 7.59 59 ALA B CA 1
ATOM 3479 C C . ALA B 1 59 ? 32.406 -32.913 11.405 1.00 7.88 59 ALA B C 1
ATOM 3480 O O . ALA B 1 59 ? 32.226 -33.442 12.507 1.00 8.60 59 ALA B O 1
ATOM 3482 N N . VAL B 1 60 ? 31.956 -31.693 11.118 1.00 8.37 60 VAL B N 1
ATOM 3483 C CA . VAL B 1 60 ? 31.148 -30.950 12.083 1.00 7.70 60 VAL B CA 1
ATOM 3484 C C . VAL B 1 60 ? 29.871 -31.728 12.383 1.00 8.27 60 VAL B C 1
ATOM 3485 O O . VAL B 1 60 ? 29.512 -31.928 13.550 1.00 8.06 60 VAL B O 1
ATOM 3489 N N . LEU B 1 61 ? 29.193 -32.189 11.337 1.00 7.47 61 LEU B N 1
ATOM 3490 C CA . LEU B 1 61 ? 27.971 -32.964 11.517 1.00 7.27 61 LEU B CA 1
ATOM 3491 C C . LEU B 1 61 ? 28.206 -34.252 12.298 1.00 8.32 61 LEU B C 1
ATOM 3492 O O . LEU B 1 61 ? 27.451 -34.580 13.218 1.00 8.37 61 LEU B O 1
ATOM 3497 N N . LYS B 1 62 ? 29.244 -34.990 11.920 1.00 7.82 62 LYS B N 1
ATOM 3498 C CA . LYS B 1 62 ? 29.532 -36.276 12.554 1.00 8.37 62 LYS B CA 1
ATOM 3499 C C . LYS B 1 62 ? 29.789 -36.098 14.049 1.00 7.74 62 LYS B C 1
ATOM 3500 O O . LYS B 1 62 ? 29.238 -36.835 14.875 1.00 8.68 62 LYS B O 1
ATOM 3506 N N . ARG B 1 63 ? 30.614 -35.123 14.391 1.00 8.31 63 ARG B N 1
ATOM 3507 C CA . ARG B 1 63 ? 30.908 -34.834 15.792 1.00 8.03 63 ARG B CA 1
ATOM 3508 C C . ARG B 1 63 ? 29.649 -34.398 16.540 1.00 8.33 63 ARG B C 1
ATOM 3509 O O . ARG B 1 63 ? 29.371 -34.879 17.641 1.00 8.66 63 ARG B O 1
ATOM 3517 N N . ALA B 1 64 ? 28.872 -33.494 15.952 1.00 8.45 64 ALA B N 1
ATOM 3518 C CA . ALA B 1 64 ? 27.663 -33.040 16.627 1.00 8.68 64 ALA B CA 1
ATOM 3519 C C . ALA B 1 64 ? 26.713 -34.196 16.883 1.00 7.49 64 ALA B C 1
ATOM 3520 O O . ALA B 1 64 ? 26.128 -34.306 17.958 1.00 9.04 64 ALA B O 1
ATOM 3522 N N . ILE B 1 65 ? 26.557 -35.066 15.897 1.00 7.52 65 ILE B N 1
ATOM 3523 C CA . ILE B 1 65 ? 25.625 -36.167 16.015 1.00 8.56 65 ILE B CA 1
ATOM 3524 C C . ILE B 1 65 ? 26.106 -37.234 17.002 1.00 8.50 65 ILE B C 1
ATOM 3525 O O . ILE B 1 65 ? 25.354 -37.648 17.885 1.00 8.03 65 ILE B O 1
ATOM 3530 N N . GLU B 1 66 ? 27.353 -37.680 16.858 1.00 9.26 66 GLU B N 1
ATOM 3531 C CA . GLU B 1 66 ? 27.848 -38.787 17.684 1.00 8.11 66 GLU B CA 1
ATOM 3532 C C . GLU B 1 66 ? 28.189 -38.373 19.108 1.00 9.53 66 GLU B C 1
ATOM 3533 O O . GLU B 1 66 ? 27.978 -39.143 20.046 1.00 11.04 66 GLU B O 1
ATOM 3539 N N . ASP B 1 67 ? 28.699 -37.161 19.274 1.00 8.47 67 ASP B N 1
ATOM 3540 C CA . ASP B 1 67 ? 29.336 -36.802 20.535 1.00 8.76 67 ASP B CA 1
ATOM 3541 C C . ASP B 1 67 ? 28.684 -35.648 21.293 1.00 10.19 67 ASP B C 1
ATOM 3542 O O . ASP B 1 67 ? 29.036 -35.395 22.450 1.00 10.40 67 ASP B O 1
ATOM 3547 N N . VAL B 1 68 ? 27.751 -34.941 20.660 1.00 8.34 68 VAL B N 1
ATOM 3548 C CA . VAL B 1 68 ? 27.000 -33.907 21.362 1.00 8.85 68 VAL B CA 1
ATOM 3549 C C . VAL B 1 68 ? 25.561 -34.379 21.567 1.00 9.50 68 VAL B C 1
ATOM 3550 O O . VAL B 1 68 ? 25.071 -34.451 22.696 1.00 9.77 68 VAL B O 1
ATOM 3554 N N . ILE B 1 69 ? 24.883 -34.717 20.476 1.00 8.71 69 ILE B N 1
ATOM 3555 C CA . ILE B 1 69 ? 23.515 -35.207 20.559 1.00 8.43 69 ILE B CA 1
ATOM 3556 C C . ILE B 1 69 ? 23.468 -36.646 21.079 1.00 9.77 69 ILE B C 1
ATOM 3557 O O . ILE B 1 69 ? 22.702 -36.963 21.990 1.00 9.46 69 ILE B O 1
ATOM 3562 N N . GLY B 1 70 ? 24.305 -37.505 20.510 1.00 9.68 70 GLY B N 1
ATOM 3563 C CA . GLY B 1 70 ? 24.302 -38.918 20.844 1.00 10.48 70 GLY B CA 1
ATOM 3564 C C . GLY B 1 70 ? 24.277 -39.250 22.328 1.00 9.36 70 GLY B C 1
ATOM 3565 O O . GLY B 1 70 ? 23.470 -40.071 22.759 1.00 10.39 70 GLY B O 1
ATOM 3566 N N . PRO B 1 71 ? 25.157 -38.624 23.123 1.00 10.09 71 PRO B N 1
ATOM 3567 C CA . PRO B 1 71 ? 25.157 -38.967 24.552 1.00 11.00 71 PRO B CA 1
ATOM 3568 C C . PRO B 1 71 ? 23.827 -38.698 25.252 1.00 11.42 71 PRO B C 1
ATOM 3569 O O . PRO B 1 71 ? 23.562 -39.318 26.285 1.00 12.20 71 PRO B O 1
ATOM 3573 N N . GLN B 1 72 ? 23.006 -37.802 24.710 1.00 9.83 72 GLN B N 1
ATOM 3574 C CA . GLN B 1 72 ? 21.695 -37.536 25.298 1.00 11.66 72 GLN B CA 1
ATOM 3575 C C . GLN B 1 72 ? 20.681 -38.624 24.968 1.00 9.66 72 GLN B C 1
ATOM 3576 O O . GLN B 1 72 ? 19.607 -38.674 25.570 1.00 11.07 72 GLN B O 1
ATOM 3582 N N . LEU B 1 73 ? 21.013 -39.482 24.007 1.00 8.77 73 LEU B N 1
ATOM 3583 C CA . LEU B 1 73 ? 20.104 -40.525 23.560 1.00 10.66 73 LEU B CA 1
ATOM 3584 C C . LEU B 1 73 ? 20.446 -41.918 24.089 1.00 11.53 73 LEU B C 1
ATOM 3585 O O . LEU B 1 73 ? 19.558 -42.758 24.216 1.00 11.19 73 LEU B O 1
ATOM 3590 N N . ILE B 1 74 ? 21.725 -42.175 24.361 1.00 10.98 74 ILE B N 1
ATOM 3591 C CA . ILE B 1 74 ? 22.135 -43.521 24.768 1.00 12.26 74 ILE B CA 1
ATOM 3592 C C . ILE B 1 74 ? 21.398 -43.939 26.034 1.00 11.06 74 ILE B C 1
ATOM 3593 O O . ILE B 1 74 ? 21.390 -43.206 27.024 1.00 12.79 74 ILE B O 1
ATOM 3598 N N . GLY B 1 75 ? 20.758 -45.102 25.986 1.00 10.60 75 GLY B N 1
ATOM 3599 C CA . GLY B 1 75 ? 20.046 -45.629 27.139 1.00 12.16 75 GLY B CA 1
ATOM 3600 C C . GLY B 1 75 ? 18.576 -45.247 27.191 1.00 13.48 75 GLY B C 1
ATOM 3601 O O . GLY B 1 75 ? 17.817 -45.784 27.999 1.00 14.71 75 GLY B O 1
ATOM 3602 N N . GLU B 1 76 ? 18.173 -44.321 26.327 1.00 11.15 76 GLU B N 1
ATOM 3603 C CA . GLU B 1 76 ? 16.793 -43.844 26.284 1.00 11.66 76 GLU B CA 1
ATOM 3604 C C . GLU B 1 76 ? 15.893 -44.717 25.416 1.00 9.85 76 GLU B C 1
ATOM 3605 O O . GLU B 1 76 ? 16.345 -45.336 24.459 1.00 11.16 76 GLU B O 1
ATOM 3611 N N . ASP B 1 77 ? 14.609 -44.746 25.751 1.00 9.46 77 ASP B N 1
ATOM 3612 C CA . ASP B 1 77 ? 13.583 -45.360 24.917 1.00 10.06 77 ASP B CA 1
ATOM 3613 C C . ASP B 1 77 ? 13.387 -44.506 23.659 1.00 10.61 77 ASP B C 1
ATOM 3614 O O . ASP B 1 77 ? 12.983 -43.348 23.756 1.00 10.19 77 ASP B O 1
ATOM 3619 N N . PRO B 1 78 ? 13.657 -45.070 22.471 1.00 8.86 78 PRO B N 1
ATOM 3620 C CA . PRO B 1 78 ? 13.547 -44.248 21.258 1.00 8.48 78 PRO B CA 1
ATOM 3621 C C . PRO B 1 78 ? 12.105 -43.885 20.920 1.00 9.83 78 PRO B C 1
ATOM 3622 O O . PRO B 1 78 ? 11.894 -43.002 20.086 1.00 8.91 78 PRO B O 1
ATOM 3626 N N . ALA B 1 79 ? 11.135 -44.540 21.550 1.00 8.88 79 ALA B N 1
ATOM 3627 C CA . ALA B 1 79 ? 9.731 -44.292 21.240 1.00 8.94 79 ALA B CA 1
ATOM 3628 C C . ALA B 1 79 ? 9.292 -42.883 21.631 1.00 9.10 79 ALA B C 1
ATOM 3629 O O . ALA B 1 79 ? 8.342 -42.359 21.059 1.00 8.67 79 ALA B O 1
ATOM 3631 N N . ASN B 1 80 ? 9.971 -42.290 22.609 1.00 9.03 80 ASN B N 1
ATOM 3632 C CA . ASN B 1 80 ? 9.600 -40.960 23.102 1.00 8.70 80 ASN B CA 1
ATOM 3633 C C . ASN B 1 80 ? 10.295 -39.872 22.292 1.00 7.91 80 ASN B C 1
ATOM 3634 O O . ASN B 1 80 ? 11.131 -39.135 22.814 1.00 8.43 80 ASN B O 1
ATOM 3639 N N . ILE B 1 81 ? 9.930 -39.765 21.021 1.00 7.89 81 ILE B N 1
ATOM 3640 C CA . ILE B 1 81 ? 10.599 -38.831 20.127 1.00 8.48 81 ILE B CA 1
ATOM 3641 C C . ILE B 1 81 ? 10.387 -37.400 20.592 1.00 9.23 81 ILE B C 1
ATOM 3642 O O . ILE B 1 81 ? 11.306 -36.589 20.556 1.00 7.96 81 ILE B O 1
ATOM 3647 N N . ASN B 1 82 ? 9.180 -37.089 21.050 1.00 7.84 82 ASN B N 1
ATOM 3648 C CA . ASN B 1 82 ? 8.906 -35.741 21.527 1.00 8.67 82 ASN B CA 1
ATOM 3649 C C . ASN B 1 82 ? 9.762 -35.361 22.731 1.00 8.24 82 ASN B C 1
ATOM 3650 O O . ASN B 1 82 ? 10.362 -34.282 22.753 1.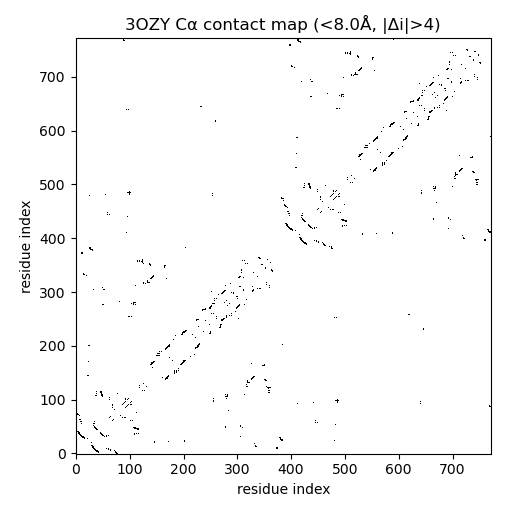00 9.14 82 ASN B O 1
ATOM 3655 N N . TYR B 1 83 ? 9.830 -36.244 23.728 1.00 7.66 83 TYR B N 1
ATOM 3656 C CA . TYR B 1 83 ? 10.709 -36.025 24.871 1.00 8.97 83 TYR B CA 1
ATOM 3657 C C . TYR B 1 83 ? 12.155 -35.826 24.418 1.00 7.73 83 TYR B C 1
ATOM 3658 O O . TYR B 1 83 ? 12.824 -34.886 24.851 1.00 9.31 83 TYR B O 1
ATOM 3667 N N . LEU B 1 84 ? 12.633 -36.696 23.535 1.00 7.55 84 LEU B N 1
ATOM 3668 C CA . LEU B 1 84 ? 14.041 -36.636 23.139 1.00 8.45 84 LEU B CA 1
ATOM 3669 C C . LEU B 1 84 ? 14.404 -35.379 22.343 1.00 7.42 84 LEU B C 1
ATOM 3670 O O . LEU B 1 84 ? 15.522 -34.872 22.453 1.00 8.19 84 LEU B O 1
ATOM 3675 N N . TRP B 1 85 ? 13.467 -34.871 21.547 1.00 7.85 85 TRP B N 1
ATOM 3676 C CA . TRP B 1 85 ? 13.718 -33.643 20.795 1.00 7.42 85 TRP B CA 1
ATOM 3677 C C . TRP B 1 85 ? 14.079 -32.527 21.772 1.00 6.98 85 TRP B C 1
ATOM 3678 O O . TRP B 1 85 ? 15.061 -31.796 21.603 1.00 7.71 85 TRP B O 1
ATOM 3689 N N . HIS B 1 86 ? 13.262 -32.401 22.808 1.00 6.98 86 HIS B N 1
ATOM 3690 C CA . HIS B 1 86 ? 13.445 -31.335 23.780 1.00 7.28 86 HIS B CA 1
ATOM 3691 C C . HIS B 1 86 ? 14.626 -31.572 24.708 1.00 7.98 86 HIS B C 1
ATOM 3692 O O . HIS B 1 86 ? 15.333 -30.631 25.080 1.00 8.19 86 HIS B O 1
ATOM 3699 N N . LYS B 1 87 ? 14.869 -32.828 25.055 1.00 7.94 87 LYS B N 1
ATOM 3700 C CA . LYS B 1 87 ? 16.029 -33.144 25.859 1.00 9.06 87 LYS B CA 1
ATOM 3701 C C . LYS B 1 87 ? 17.286 -32.664 25.138 1.00 8.18 87 LYS B C 1
ATOM 3702 O O . LYS B 1 87 ? 18.190 -32.072 25.735 1.00 8.17 87 LYS B O 1
ATOM 3708 N N . VAL B 1 88 ? 17.332 -32.914 23.834 1.00 7.14 88 VAL B N 1
ATOM 3709 C CA . VAL B 1 88 ? 18.490 -32.540 23.028 1.00 8.33 88 VAL B CA 1
ATOM 3710 C C . VAL B 1 88 ? 18.591 -31.029 22.805 1.00 6.51 88 VAL B C 1
ATOM 3711 O O . VAL B 1 88 ? 19.665 -30.447 22.954 1.00 7.31 88 VAL B O 1
ATOM 3715 N N . PHE B 1 89 ? 17.477 -30.402 22.440 1.00 7.53 89 PHE B N 1
ATOM 3716 C CA . PHE B 1 89 ? 17.482 -28.967 22.143 1.00 7.01 89 PHE B CA 1
ATOM 3717 C C . PHE B 1 89 ? 17.868 -28.137 23.370 1.00 7.35 89 PHE B C 1
ATOM 3718 O O . PHE B 1 89 ? 18.763 -27.293 23.307 1.00 7.12 89 PHE B O 1
ATOM 3726 N N . HIS B 1 90 ? 17.182 -28.369 24.489 1.00 7.30 90 HIS B N 1
ATOM 3727 C CA . HIS B 1 90 ? 17.457 -27.594 25.707 1.00 8.56 90 HIS B CA 1
ATOM 3728 C C . HIS B 1 90 ? 18.696 -28.063 26.453 1.00 8.14 90 HIS B C 1
ATOM 3729 O O . HIS B 1 90 ? 19.352 -27.269 27.120 1.00 9.49 90 HIS B O 1
ATOM 3736 N N . GLY B 1 91 ? 19.027 -29.341 26.322 1.00 7.55 91 GLY B N 1
ATOM 3737 C CA . GLY B 1 91 ? 20.174 -29.886 27.032 1.00 9.16 91 GLY B CA 1
ATOM 3738 C C . GLY B 1 91 ? 21.488 -29.444 26.421 1.00 8.95 91 GLY B C 1
ATOM 3739 O O . GLY B 1 91 ? 22.448 -29.145 27.138 1.00 9.89 91 GLY B O 1
ATOM 3740 N N . GLU B 1 92 ? 21.528 -29.389 25.090 1.00 7.56 92 GLU B N 1
ATOM 3741 C CA . GLU B 1 92 ? 22.770 -29.140 24.362 1.00 7.60 92 GLU B CA 1
ATOM 3742 C C . GLU B 1 92 ? 22.688 -28.164 23.194 1.00 7.11 92 GLU B C 1
ATOM 3743 O O . GLU B 1 92 ? 23.496 -27.248 23.094 1.00 7.78 92 GLU B O 1
ATOM 3749 N N . VAL B 1 93 ? 21.771 -28.409 22.262 1.00 7.12 93 VAL B N 1
ATOM 3750 C CA . VAL B 1 93 ? 21.945 -27.836 20.927 1.00 7.16 93 VAL B CA 1
ATOM 3751 C C . VAL B 1 93 ? 21.712 -26.325 20.842 1.00 7.78 93 VAL B C 1
ATOM 3752 O O . VAL B 1 93 ? 22.529 -25.591 20.277 1.00 6.96 93 VAL B O 1
ATOM 3756 N N . SER B 1 94 ? 20.617 -25.850 21.421 1.00 6.79 94 SER B N 1
ATOM 3757 C CA . SER B 1 94 ? 20.320 -24.426 21.334 1.00 7.92 94 SER B CA 1
ATOM 3758 C C . SER B 1 94 ? 21.489 -23.577 21.815 1.00 6.52 94 SER B C 1
ATOM 3759 O O . SER B 1 94 ? 22.024 -22.754 21.073 1.00 6.70 94 SER B O 1
ATOM 3762 N N . ARG B 1 95 ? 21.908 -23.785 23.060 1.00 7.06 95 ARG B N 1
ATOM 3763 C CA . ARG B 1 95 ? 22.970 -22.963 23.623 1.00 7.20 95 ARG B CA 1
ATOM 3764 C C . ARG B 1 95 ? 24.346 -23.335 23.074 1.00 6.69 95 ARG B C 1
ATOM 3765 O O . ARG B 1 95 ? 25.151 -22.450 22.772 1.00 7.46 95 ARG B O 1
ATOM 3773 N N . ASN B 1 96 ? 24.624 -24.636 22.971 1.00 6.37 96 ASN B N 1
ATOM 3774 C CA . ASN B 1 96 ? 25.999 -25.078 22.759 1.00 6.72 96 ASN B CA 1
ATOM 3775 C C . ASN B 1 96 ? 26.356 -25.311 21.295 1.00 7.92 96 ASN B C 1
ATOM 3776 O O . ASN B 1 96 ? 27.525 -25.523 20.973 1.00 7.77 96 ASN B O 1
ATOM 3781 N N . LEU B 1 97 ? 25.357 -25.265 20.410 1.00 7.15 97 LEU B N 1
ATOM 3782 C CA . LEU B 1 97 ? 25.639 -25.228 18.976 1.00 6.99 97 LEU B CA 1
ATOM 3783 C C . LEU B 1 97 ? 24.997 -24.032 18.282 1.00 6.53 97 LEU B C 1
ATOM 3784 O O . LEU B 1 97 ? 25.306 -23.768 17.120 1.00 6.81 97 LEU B O 1
ATOM 3789 N N . GLY B 1 98 ? 24.143 -23.292 18.991 1.00 6.67 98 GLY B N 1
ATOM 3790 C CA . GLY B 1 98 ? 23.483 -22.118 18.426 1.00 7.01 98 GLY B CA 1
ATOM 3791 C C . GLY B 1 98 ? 22.054 -22.422 18.009 1.00 6.53 98 GLY B C 1
ATOM 3792 O O . GLY B 1 98 ? 21.766 -23.481 17.440 1.00 6.56 98 GLY B O 1
ATOM 3793 N N . HIS B 1 99 ? 21.154 -21.482 18.250 1.00 6.71 99 HIS B N 1
ATOM 3794 C CA . HIS B 1 99 ? 19.732 -21.762 18.065 1.00 6.99 99 HIS B CA 1
ATOM 3795 C C . HIS B 1 99 ? 19.259 -21.904 16.610 1.00 6.44 99 HIS B C 1
ATOM 3796 O O . HIS B 1 99 ? 18.201 -22.478 16.381 1.00 6.61 99 HIS B O 1
ATOM 3803 N N . ARG B 1 100 ? 20.032 -21.403 15.645 1.00 5.99 100 ARG B N 1
ATOM 3804 C CA . ARG B 1 100 ? 19.661 -21.514 14.223 1.00 5.46 100 ARG B CA 1
ATOM 3805 C C . ARG B 1 100 ? 20.892 -21.961 13.449 1.00 6.46 100 ARG B C 1
ATOM 3806 O O . ARG B 1 100 ? 21.580 -21.157 12.817 1.00 6.74 100 ARG B O 1
ATOM 3814 N N . SER B 1 101 ? 21.172 -23.259 13.513 1.00 6.08 101 SER B N 1
ATOM 3815 C CA . SER B 1 101 ? 22.531 -23.720 13.266 1.00 6.37 101 SER B CA 1
ATOM 3816 C C . SER B 1 101 ? 22.610 -25.094 12.640 1.00 5.32 101 SER B C 1
ATOM 3817 O O . SER B 1 101 ? 21.632 -25.834 12.566 1.00 6.52 101 SER B O 1
ATOM 3820 N N . VAL B 1 102 ? 23.832 -25.434 12.236 1.00 6.29 102 VAL B N 1
ATOM 3821 C CA . VAL B 1 102 ? 24.176 -26.796 11.848 1.00 7.84 102 VAL B CA 1
ATOM 3822 C C . VAL B 1 102 ? 23.798 -27.820 12.937 1.00 6.32 102 VAL B C 1
ATOM 3823 O O . VAL B 1 102 ? 23.523 -28.973 12.635 1.00 6.94 102 VAL B O 1
ATOM 3827 N N . GLY B 1 103 ? 23.769 -27.391 14.199 1.00 6.58 103 GLY B N 1
ATOM 3828 C CA . GLY B 1 103 ? 23.284 -28.254 15.269 1.00 6.39 103 GLY B CA 1
ATOM 3829 C C . GLY B 1 103 ? 21.817 -28.625 15.133 1.00 5.01 103 GLY B C 1
ATOM 3830 O O . GLY B 1 103 ? 21.417 -29.741 15.462 1.00 6.87 103 GLY B O 1
ATOM 3831 N N . ILE B 1 104 ? 21.012 -27.680 14.656 1.00 6.76 104 ILE B N 1
ATOM 3832 C CA . ILE B 1 104 ? 19.609 -27.954 14.378 1.00 6.83 104 ILE B CA 1
ATOM 3833 C C . ILE B 1 104 ? 19.467 -28.945 13.213 1.00 6.16 104 ILE B C 1
ATOM 3834 O O . ILE B 1 104 ? 18.636 -29.843 13.268 1.00 6.34 104 ILE B O 1
ATOM 3839 N N . ALA B 1 105 ? 20.286 -28.787 12.173 1.00 6.90 105 ALA B N 1
ATOM 3840 C CA . ALA B 1 105 ? 20.286 -29.756 11.076 1.00 6.25 105 ALA B CA 1
ATOM 3841 C C . ALA B 1 105 ? 20.683 -31.145 11.604 1.00 5.68 105 ALA B C 1
ATOM 3842 O O . ALA B 1 105 ? 20.023 -32.147 11.306 1.00 6.16 105 ALA B O 1
ATOM 3844 N N . ALA B 1 106 ? 21.745 -31.196 12.411 1.00 6.36 106 ALA B N 1
ATOM 3845 C CA . ALA B 1 106 ? 22.171 -32.446 13.042 1.00 7.60 106 ALA B CA 1
ATOM 3846 C C . ALA B 1 106 ? 21.024 -33.112 13.820 1.00 6.52 106 ALA B C 1
ATOM 3847 O O . ALA B 1 106 ? 20.770 -34.319 13.677 1.00 7.68 106 ALA B O 1
ATOM 3849 N N . MET B 1 107 ? 20.317 -32.319 14.629 1.00 6.86 107 MET B N 1
ATOM 3850 C CA . MET B 1 107 ? 19.145 -32.817 15.364 1.00 8.22 107 MET B CA 1
ATOM 3851 C C . MET B 1 107 ? 18.114 -33.386 14.420 1.00 6.58 107 MET B C 1
ATOM 3852 O O . MET B 1 107 ? 17.408 -34.343 14.749 1.00 7.82 107 MET B O 1
ATOM 3857 N N . SER B 1 108 ? 17.972 -32.735 13.268 1.00 6.81 108 SER B N 1
ATOM 3858 C CA . SER B 1 108 ? 16.961 -33.125 12.288 1.00 7.58 108 SER B CA 1
ATOM 3859 C C . SER B 1 108 ? 17.239 -34.517 11.740 1.00 5.83 108 SER B C 1
ATOM 3860 O O . SER B 1 108 ? 16.326 -35.319 11.569 1.00 7.99 108 SER B O 1
ATOM 3863 N N . GLY B 1 109 ? 18.501 -34.788 11.440 1.00 6.46 109 GLY B N 1
ATOM 3864 C CA . GLY B 1 109 ? 18.896 -36.099 10.948 1.00 8.24 109 GLY B CA 1
ATOM 3865 C C . GLY B 1 109 ? 18.599 -37.195 11.963 1.00 7.37 109 GLY B C 1
ATOM 3866 O O . GLY B 1 109 ? 18.147 -38.290 11.607 1.00 7.67 109 GLY B O 1
ATOM 3867 N N . VAL B 1 110 ? 18.864 -36.891 13.233 1.00 6.77 110 VAL B N 1
ATOM 3868 C CA . VAL B 1 110 ? 18.630 -37.835 14.322 1.00 8.75 110 VAL B CA 1
ATOM 3869 C C . VAL B 1 110 ? 17.130 -38.041 14.519 1.00 8.08 110 VAL B C 1
ATOM 3870 O O . VAL B 1 110 ? 16.657 -39.173 14.656 1.00 8.00 110 VAL B O 1
ATOM 3874 N N . ASP B 1 111 ? 16.372 -36.948 14.483 1.00 6.72 111 ASP B N 1
ATOM 3875 C CA . ASP B 1 111 ? 14.917 -37.013 14.602 1.00 7.43 111 ASP B CA 1
ATOM 3876 C C . ASP B 1 111 ? 14.299 -37.863 13.483 1.00 7.50 111 ASP B C 1
ATOM 3877 O O . ASP B 1 111 ? 13.425 -38.698 13.731 1.00 7.63 111 ASP B O 1
ATOM 3882 N N . ILE B 1 112 ? 14.766 -37.673 12.254 1.00 6.88 112 ILE B N 1
ATOM 3883 C CA . ILE B 1 112 ? 14.272 -38.484 11.154 1.00 7.83 112 ILE B CA 1
ATOM 3884 C C . ILE B 1 112 ? 14.563 -39.963 11.428 1.00 7.82 112 ILE B C 1
ATOM 3885 O O . ILE B 1 112 ? 13.705 -40.815 11.221 1.00 7.60 112 ILE B O 1
ATOM 3890 N N . ALA B 1 113 ? 15.771 -40.256 11.903 1.00 8.17 113 ALA B N 1
ATOM 3891 C CA . ALA B 1 113 ? 16.131 -41.636 12.223 1.00 8.61 113 ALA B CA 1
ATOM 3892 C C . ALA B 1 113 ? 15.224 -42.226 13.307 1.00 7.94 113 ALA B C 1
ATOM 3893 O O . ALA B 1 113 ? 14.869 -43.404 13.243 1.00 8.43 113 ALA B O 1
ATOM 3895 N N . LEU B 1 114 ? 14.836 -41.422 14.297 1.00 7.96 114 LEU B N 1
ATOM 3896 C CA . LEU B 1 114 ? 13.915 -41.903 15.334 1.00 7.50 114 LEU B CA 1
ATOM 3897 C C . LEU B 1 114 ? 12.529 -42.217 14.753 1.00 7.90 114 LEU B C 1
ATOM 3898 O O . LEU B 1 114 ? 11.888 -43.194 15.146 1.00 8.45 114 LEU B O 1
ATOM 3903 N N . TRP B 1 115 ? 12.057 -41.396 13.815 1.00 7.92 115 TRP B N 1
ATOM 3904 C CA . TRP B 1 115 ? 10.781 -41.664 13.153 1.00 8.35 115 TRP B CA 1
ATOM 3905 C C . TRP B 1 115 ? 10.855 -42.911 12.261 1.00 7.63 115 TRP B C 1
ATOM 3906 O O . TRP B 1 115 ? 9.908 -43.695 12.195 1.00 8.35 115 TRP B O 1
ATOM 3917 N N . ASP B 1 116 ? 11.984 -43.080 11.579 1.00 7.89 116 ASP B N 1
ATOM 3918 C CA . ASP B 1 116 ? 12.209 -44.266 10.759 1.00 8.87 116 ASP B CA 1
ATOM 3919 C C . ASP B 1 116 ? 12.171 -45.502 11.656 1.00 8.92 116 ASP B C 1
ATOM 3920 O O . ASP B 1 116 ? 11.511 -46.499 11.340 1.00 9.94 116 ASP B O 1
ATOM 3925 N N . LEU B 1 117 ? 12.876 -45.426 12.779 1.00 8.83 117 LEU B N 1
ATOM 3926 C CA . LEU B 1 117 ? 12.913 -46.519 13.747 1.00 8.91 117 LEU B CA 1
ATOM 3927 C C . LEU B 1 117 ? 11.503 -46.837 14.245 1.00 9.82 117 LEU B C 1
ATOM 3928 O O . LEU B 1 117 ? 11.101 -47.998 14.298 1.00 10.98 117 LEU B O 1
ATOM 3933 N N . LYS B 1 118 ? 10.743 -45.801 14.602 1.00 7.55 118 LYS B N 1
ATOM 3934 C CA . LYS B 1 118 ? 9.374 -45.988 15.077 1.00 8.40 118 LYS B CA 1
ATOM 3935 C C . LYS B 1 118 ? 8.511 -46.696 14.023 1.00 9.68 118 LYS B C 1
ATOM 3936 O O . LYS B 1 118 ? 7.793 -47.660 14.325 1.00 9.86 118 LYS B O 1
ATOM 3942 N N . GLY B 1 119 ? 8.571 -46.228 12.778 1.00 9.06 119 GLY B N 1
ATOM 3943 C CA . GLY B 1 119 ? 7.829 -46.871 11.706 1.00 9.62 119 GLY B CA 1
ATOM 3944 C C . GLY B 1 119 ? 8.238 -48.324 11.494 1.00 9.17 119 GLY B C 1
ATOM 3945 O O . GLY B 1 119 ? 7.391 -49.199 11.276 1.00 11.22 119 GLY B O 1
ATOM 3946 N N . ARG B 1 120 ? 9.535 -48.584 11.561 1.00 9.32 120 ARG B N 1
ATOM 3947 C CA . ARG B 1 120 ? 10.022 -49.955 11.403 1.00 10.21 120 ARG B CA 1
ATOM 3948 C C . ARG B 1 120 ? 9.547 -50.839 12.554 1.00 12.09 120 ARG B C 1
ATOM 3949 O O . ARG B 1 120 ? 9.121 -51.968 12.330 1.00 13.96 120 ARG B O 1
ATOM 3957 N N . ALA B 1 121 ? 9.599 -50.320 13.777 1.00 11.63 121 ALA B N 1
ATOM 3958 C CA . ALA B 1 121 ? 9.109 -51.052 14.946 1.00 10.01 121 ALA B CA 1
ATOM 3959 C C . ALA B 1 121 ? 7.621 -51.380 14.808 1.00 13.74 121 ALA B C 1
ATOM 3960 O O . ALA B 1 121 ? 7.170 -52.460 15.211 1.00 15.87 121 ALA B O 1
ATOM 3962 N N . MET B 1 122 ? 6.860 -50.453 14.234 1.00 12.39 122 MET B N 1
ATOM 3963 C CA . MET B 1 122 ? 5.412 -50.613 14.094 1.00 12.20 122 MET B CA 1
ATOM 3964 C C . MET B 1 122 ? 5.019 -51.302 12.795 1.00 13.09 122 MET B C 1
ATOM 3965 O O . MET B 1 122 ? 3.841 -51.608 12.578 1.00 15.83 122 MET B O 1
ATOM 3970 N N . ASN B 1 123 ? 6.003 -51.514 11.924 1.00 12.75 123 ASN B N 1
ATOM 3971 C CA . ASN B 1 123 ? 5.756 -52.025 10.581 1.00 11.00 123 ASN B CA 1
ATOM 3972 C C . ASN B 1 123 ? 4.763 -51.166 9.796 1.00 12.44 123 ASN B C 1
ATOM 3973 O O . ASN B 1 123 ? 3.856 -51.684 9.149 1.00 13.99 123 ASN B O 1
ATOM 3978 N N . GLN B 1 124 ? 4.954 -49.847 9.854 1.00 11.90 124 GLN B N 1
ATOM 3979 C CA . GLN B 1 124 ? 4.101 -48.896 9.146 1.00 11.01 124 GLN B CA 1
ATOM 3980 C C . GLN B 1 124 ? 4.932 -47.797 8.491 1.00 11.51 124 GLN B C 1
ATOM 3981 O O . GLN B 1 124 ? 5.905 -47.333 9.071 1.00 11.32 124 GLN B O 1
ATOM 3987 N N . PRO B 1 125 ? 4.519 -47.342 7.298 1.00 10.15 125 PRO B N 1
ATOM 3988 C CA . PRO B 1 125 ? 5.163 -46.174 6.685 1.00 10.45 125 PRO B CA 1
ATOM 3989 C C . PRO B 1 125 ? 4.924 -44.952 7.565 1.00 9.90 125 PRO B C 1
ATOM 3990 O O . PRO B 1 125 ? 3.862 -44.838 8.183 1.00 10.04 125 PRO B O 1
ATOM 3994 N N . ILE B 1 126 ? 5.890 -44.044 7.623 1.00 8.01 126 ILE B N 1
ATOM 3995 C CA . ILE B 1 126 ? 5.716 -42.837 8.425 1.00 8.98 126 ILE B CA 1
ATOM 3996 C C . ILE B 1 126 ? 4.410 -42.104 8.100 1.00 8.80 126 ILE B C 1
ATOM 3997 O O . ILE B 1 126 ? 3.708 -41.667 9.020 1.00 9.02 126 ILE B O 1
ATOM 4002 N N . TYR B 1 127 ? 4.041 -41.995 6.826 1.00 8.42 127 TYR B N 1
ATOM 4003 C CA . TYR B 1 127 ? 2.844 -41.212 6.520 1.00 8.47 127 TYR B CA 1
ATOM 4004 C C . TYR B 1 127 ? 1.594 -41.792 7.183 1.00 9.61 127 TYR B C 1
ATOM 4005 O O . TYR B 1 127 ? 0.662 -41.057 7.485 1.00 8.96 127 TYR B O 1
ATOM 4014 N N . GLN B 1 128 ? 1.568 -43.099 7.430 1.00 8.68 128 GLN B N 1
ATOM 4015 C CA . GLN B 1 128 ? 0.413 -43.687 8.104 1.00 10.09 128 GLN B CA 1
ATOM 4016 C C . GLN B 1 128 ? 0.341 -43.259 9.570 1.00 8.62 128 GLN B C 1
ATOM 4017 O O . GLN B 1 128 ? -0.745 -43.053 10.103 1.00 9.58 128 GLN B O 1
ATOM 4023 N N . LEU B 1 129 ? 1.498 -43.141 10.222 1.00 9.14 129 LEU B N 1
ATOM 4024 C CA . LEU B 1 129 ? 1.544 -42.668 11.601 1.00 9.46 129 LEU B CA 1
ATOM 4025 C C . LEU B 1 129 ? 1.026 -41.244 11.696 1.00 9.26 129 LEU B C 1
ATOM 4026 O O . LEU B 1 129 ? 0.420 -40.874 12.702 1.00 10.12 129 LEU B O 1
ATOM 4031 N N . LEU B 1 130 ? 1.287 -40.454 10.653 1.00 8.25 130 LEU B N 1
ATOM 4032 C CA . LEU B 1 130 ? 0.941 -39.033 10.633 1.00 9.15 130 LEU B CA 1
ATOM 4033 C C . LEU B 1 130 ? -0.508 -38.774 10.251 1.00 10.45 130 LEU B C 1
ATOM 4034 O O . LEU B 1 130 ? -0.863 -37.659 9.847 1.00 13.95 130 LEU B O 1
ATOM 4039 N N . GLY B 1 131 ? -1.347 -39.798 10.365 1.00 9.89 131 GLY B N 1
ATOM 4040 C CA . GLY B 1 131 ? -2.755 -39.653 10.040 1.00 10.53 131 GLY B CA 1
ATOM 4041 C C . GLY B 1 131 ? -3.120 -40.077 8.629 1.00 8.12 131 GLY B C 1
ATOM 4042 O O . GLY B 1 131 ? -4.250 -39.865 8.187 1.00 8.83 131 GLY B O 1
ATOM 4043 N N . GLY B 1 132 ? -2.172 -40.687 7.922 1.00 8.90 132 GLY B N 1
ATOM 4044 C CA . GLY B 1 132 ? -2.421 -41.145 6.567 1.00 10.34 132 GLY B CA 1
ATOM 4045 C C . GLY B 1 132 ? -2.381 -40.048 5.524 1.00 8.54 132 GLY B C 1
ATOM 4046 O O . GLY B 1 132 ? -2.128 -38.883 5.818 1.00 9.23 132 GLY B O 1
ATOM 4047 N N . LYS B 1 133 ? -2.643 -40.432 4.283 1.00 9.49 133 LYS B N 1
ATOM 4048 C CA . LYS B 1 133 ? -2.552 -39.484 3.186 1.00 8.44 133 LYS B CA 1
ATOM 4049 C C . LYS B 1 133 ? -3.662 -38.443 3.193 1.00 8.20 133 LYS B C 1
ATOM 4050 O O . LYS B 1 133 ? -4.807 -38.725 3.563 1.00 9.59 133 LYS B O 1
ATOM 4056 N N . PHE B 1 134 ? -3.293 -37.227 2.806 1.00 8.97 134 PHE B N 1
ATOM 4057 C CA . PHE B 1 134 ? -4.241 -36.272 2.271 1.00 10.37 134 PHE B CA 1
ATOM 4058 C C . PHE B 1 134 ? -4.249 -36.396 0.746 1.00 11.35 134 PHE B C 1
ATOM 4059 O O . PHE B 1 134 ? -5.309 -36.482 0.124 1.00 12.18 134 PHE B O 1
ATOM 4067 N N . HIS B 1 135 ? -3.056 -36.410 0.149 1.00 9.65 135 HIS B N 1
ATOM 4068 C CA . HIS B 1 135 ? -2.903 -36.489 -1.304 1.00 9.35 135 HIS B CA 1
ATOM 4069 C C . HIS B 1 135 ? -2.959 -37.942 -1.749 1.00 10.41 135 HIS B C 1
ATOM 4070 O O . HIS B 1 135 ? -1.943 -38.539 -2.106 1.00 11.42 135 HIS B O 1
ATOM 4077 N N . THR B 1 136 ? -4.160 -38.509 -1.736 1.00 11.33 136 THR B N 1
ATOM 4078 C CA . THR B 1 136 ? -4.297 -39.949 -1.943 1.00 12.06 136 THR B CA 1
ATOM 4079 C C . THR B 1 136 ? -3.842 -40.411 -3.334 1.00 12.89 136 THR B C 1
ATOM 4080 O O . THR B 1 136 ? -3.375 -41.536 -3.487 1.00 15.83 136 THR B O 1
ATOM 4084 N N . ARG B 1 137 ? -3.958 -39.537 -4.332 1.00 14.06 137 ARG B N 1
ATOM 4085 C CA . ARG B 1 137 ? -3.614 -39.897 -5.711 1.00 13.01 137 ARG B CA 1
ATOM 4086 C C . ARG B 1 137 ? -2.129 -39.705 -6.010 1.00 13.32 137 ARG B C 1
ATOM 4087 O O . ARG B 1 137 ? -1.630 -40.166 -7.042 1.00 17.09 137 ARG B O 1
ATOM 4095 N N . GLY B 1 138 ? -1.429 -39.028 -5.104 1.00 12.15 138 GLY B N 1
ATOM 4096 C CA . GLY B 1 138 ? -0.032 -38.694 -5.299 1.00 12.09 138 GLY B CA 1
ATOM 4097 C C . GLY B 1 138 ? 0.223 -37.206 -5.128 1.00 10.04 138 GLY B C 1
ATOM 4098 O O . GLY B 1 138 ? -0.713 -36.406 -5.027 1.00 10.98 138 GLY B O 1
ATOM 4099 N N . VAL B 1 139 ? 1.503 -36.852 -5.149 1.00 9.63 139 VAL B N 1
ATOM 4100 C CA . VAL B 1 139 ? 1.980 -35.519 -4.800 1.00 8.77 139 VAL B CA 1
ATOM 4101 C C . VAL B 1 139 ? 2.630 -34.850 -6.012 1.00 8.22 139 VAL B C 1
ATOM 4102 O O . VAL B 1 139 ? 3.582 -35.389 -6.595 1.00 8.68 139 VAL B O 1
ATOM 4106 N N . ARG B 1 140 ? 2.127 -33.679 -6.396 1.00 8.28 140 ARG B N 1
ATOM 4107 C CA . ARG B 1 140 ? 2.675 -32.972 -7.551 1.00 8.24 140 ARG B CA 1
ATOM 4108 C C . ARG B 1 140 ? 4.096 -32.500 -7.273 1.00 7.86 140 ARG B C 1
ATOM 4109 O O . ARG B 1 140 ? 4.348 -31.829 -6.271 1.00 8.53 140 ARG B O 1
ATOM 4117 N N . ALA B 1 141 ? 5.017 -32.840 -8.172 1.00 7.69 141 ALA B N 1
ATOM 4118 C CA . ALA B 1 141 ? 6.429 -32.519 -7.986 1.00 7.88 141 ALA B CA 1
ATOM 4119 C C . ALA B 1 141 ? 6.900 -31.456 -8.966 1.00 7.97 141 ALA B C 1
ATOM 4120 O O . ALA B 1 141 ? 6.280 -31.233 -10.015 1.00 8.82 141 ALA B O 1
ATOM 4122 N N . TYR B 1 142 ? 8.008 -30.807 -8.627 1.00 6.76 142 TYR B N 1
ATOM 4123 C CA . TYR B 1 142 ? 8.662 -29.914 -9.572 1.00 6.66 142 TYR B CA 1
ATOM 4124 C C . TYR B 1 142 ? 10.121 -30.309 -9.765 1.00 6.16 142 TYR B C 1
ATOM 4125 O O . TYR B 1 142 ? 10.760 -30.816 -8.841 1.00 7.36 142 TYR B O 1
ATOM 4134 N N . ALA B 1 143 ? 10.637 -30.071 -10.970 1.00 7.53 143 ALA B N 1
ATOM 4135 C CA . ALA B 1 143 ? 12.023 -30.370 -11.303 1.00 6.58 143 ALA B CA 1
ATOM 4136 C C . ALA B 1 143 ? 12.934 -29.278 -10.748 1.00 6.53 143 ALA B C 1
ATOM 4137 O O . ALA B 1 143 ? 12.800 -28.102 -11.107 1.00 7.45 143 ALA B O 1
ATOM 4139 N N . SER B 1 144 ? 13.860 -29.674 -9.878 1.00 7.55 144 SER B N 1
ATOM 4140 C CA . SER B 1 144 ? 14.744 -28.734 -9.186 1.00 6.83 144 SER B CA 1
ATOM 4141 C C . SER B 1 144 ? 16.190 -29.037 -9.587 1.00 8.67 144 SER B C 1
ATOM 4142 O O . SER B 1 144 ? 16.710 -30.076 -9.192 1.00 7.99 144 SER B O 1
ATOM 4145 N N . SER B 1 145 ? 16.862 -28.180 -10.361 1.00 7.12 145 SER B N 1
ATOM 4146 C CA . SER B 1 145 ? 16.376 -26.941 -10.956 1.00 7.29 145 SER B CA 1
ATOM 4147 C C . SER B 1 145 ? 17.159 -26.743 -12.251 1.00 7.60 145 SER B C 1
ATOM 4148 O O . SER B 1 145 ? 18.138 -27.450 -12.504 1.00 8.54 145 SER B O 1
ATOM 4151 N N . ILE B 1 146 ? 16.742 -25.763 -13.041 1.00 6.80 146 ILE B N 1
ATOM 4152 C CA . ILE B 1 146 ? 17.533 -25.238 -14.151 1.00 7.15 146 ILE B CA 1
ATOM 4153 C C . ILE B 1 146 ? 18.479 -24.203 -13.545 1.00 7.84 146 ILE B C 1
ATOM 4154 O O . ILE B 1 146 ? 18.025 -23.248 -12.900 1.00 8.84 146 ILE B O 1
ATOM 4159 N N . TYR B 1 147 ? 19.787 -24.401 -13.700 1.00 8.01 147 TYR B N 1
ATOM 4160 C CA . TYR B 1 147 ? 20.784 -23.589 -13.009 1.00 7.87 147 TYR B CA 1
ATOM 4161 C C . TYR B 1 147 ? 21.315 -22.426 -13.846 1.00 8.05 147 TYR B C 1
ATOM 4162 O O . TYR B 1 147 ? 20.809 -22.159 -14.941 1.00 9.91 147 TYR B O 1
ATOM 4171 N N . TRP B 1 148 ? 22.303 -21.722 -13.300 1.00 9.38 148 TRP B N 1
ATOM 4172 C CA . TRP B 1 148 ? 22.935 -20.594 -13.973 1.00 9.76 148 TRP B CA 1
ATOM 4173 C C . TRP B 1 148 ? 23.698 -21.039 -15.225 1.00 12.36 148 TRP B C 1
ATOM 4174 O O . TRP B 1 148 ? 23.806 -22.233 -15.506 1.00 11.93 148 TRP B O 1
ATOM 4185 N N . ASP B 1 149 ? 24.240 -20.069 -15.961 1.00 12.95 149 ASP B N 1
ATOM 4186 C CA . ASP B 1 149 ? 25.172 -20.347 -17.065 1.00 15.18 149 ASP B CA 1
ATOM 4187 C C . ASP B 1 149 ? 24.522 -20.766 -18.396 1.00 15.80 149 ASP B C 1
ATOM 4188 O O . ASP B 1 149 ? 25.215 -21.257 -19.287 1.00 17.91 149 ASP B O 1
ATOM 4193 N N . LEU B 1 150 ? 23.218 -20.551 -18.543 1.00 12.72 150 LEU B N 1
ATOM 4194 C CA . LEU B 1 150 ? 22.514 -20.926 -19.770 1.00 11.35 150 LEU B CA 1
ATOM 4195 C C . LEU B 1 150 ? 22.091 -19.702 -20.570 1.00 12.91 150 LEU B C 1
ATOM 4196 O O . LEU B 1 150 ? 21.943 -18.617 -20.011 1.00 13.97 150 LEU B O 1
ATOM 4201 N N . THR B 1 151 ? 21.890 -19.890 -21.874 1.00 11.94 151 THR B N 1
ATOM 4202 C CA . THR B 1 151 ? 21.252 -18.887 -22.721 1.00 12.35 151 THR B CA 1
ATOM 4203 C C . THR B 1 151 ? 19.742 -19.046 -22.598 1.00 11.77 151 THR B C 1
ATOM 4204 O O . THR B 1 151 ? 19.264 -20.057 -22.094 1.00 11.40 151 THR B O 1
ATOM 4208 N N . PRO B 1 152 ? 18.975 -18.058 -23.084 1.00 10.85 152 PRO B N 1
ATOM 4209 C CA . PRO B 1 152 ? 17.517 -18.195 -23.006 1.00 12.25 152 PRO B CA 1
ATOM 4210 C C . PRO B 1 152 ? 16.985 -19.405 -23.782 1.00 12.32 152 PRO B C 1
ATOM 4211 O O . PRO B 1 152 ? 16.091 -20.095 -23.295 1.00 11.79 152 PRO B O 1
ATOM 4215 N N . ASP B 1 153 ? 17.527 -19.681 -24.968 1.00 12.08 153 ASP B N 1
ATOM 4216 C CA . ASP B 1 153 ? 17.078 -20.857 -25.705 1.00 12.68 153 ASP B CA 1
ATOM 4217 C C . ASP B 1 153 ? 17.400 -22.145 -24.944 1.00 8.89 153 ASP B C 1
ATOM 4218 O O . ASP B 1 153 ? 16.615 -23.093 -24.954 1.00 10.17 153 ASP B O 1
ATOM 4223 N N . GLN B 1 154 ? 18.558 -22.170 -24.288 1.00 10.36 154 GLN B N 1
ATOM 4224 C CA . GLN B 1 154 ? 18.946 -23.321 -23.480 1.00 10.55 154 GLN B CA 1
ATOM 4225 C C . GLN B 1 154 ? 18.007 -23.508 -22.291 1.00 9.52 154 GLN B C 1
ATOM 4226 O O . GLN B 1 154 ? 17.554 -24.617 -22.018 1.00 9.94 154 GLN B O 1
ATOM 4232 N N . ALA B 1 155 ? 17.684 -22.417 -21.607 1.00 9.38 155 ALA B N 1
ATOM 4233 C CA . ALA B 1 155 ? 16.773 -22.508 -20.465 1.00 10.76 155 ALA B CA 1
ATOM 4234 C C . ALA B 1 155 ? 15.400 -23.005 -20.902 1.00 9.52 155 ALA B C 1
ATOM 4235 O O . ALA B 1 155 ? 14.787 -23.838 -20.240 1.00 10.13 155 ALA B O 1
ATOM 4237 N N . ALA B 1 156 ? 14.919 -22.502 -22.036 1.00 8.49 156 ALA B N 1
ATOM 4238 C CA . ALA B 1 156 ? 13.620 -22.917 -22.542 1.00 10.73 156 ALA B CA 1
ATOM 4239 C C . ALA B 1 156 ? 13.630 -24.388 -22.956 1.00 9.72 156 ALA B C 1
ATOM 4240 O O . ALA B 1 156 ? 12.677 -25.120 -22.703 1.00 10.62 156 ALA B O 1
ATOM 4242 N N . ASP B 1 157 ? 14.710 -24.813 -23.612 1.00 9.65 157 ASP B N 1
ATOM 4243 C CA . ASP B 1 157 ? 14.841 -26.220 -23.986 1.00 10.24 157 ASP B CA 1
ATOM 4244 C C . ASP B 1 157 ? 14.894 -27.137 -22.762 1.00 9.20 157 ASP B C 1
ATOM 4245 O O . ASP B 1 157 ? 14.255 -28.188 -22.752 1.00 10.17 157 ASP B O 1
ATOM 4250 N N . GLU B 1 158 ? 15.616 -26.730 -21.717 1.00 9.69 158 GLU B N 1
ATOM 4251 C CA . GLU B 1 158 ? 15.675 -27.554 -20.509 1.00 9.36 158 GLU B CA 1
ATOM 4252 C C . GLU B 1 158 ? 14.293 -27.671 -19.871 1.00 8.07 158 GLU B C 1
ATOM 4253 O O . GLU B 1 158 ? 13.880 -28.757 -19.468 1.00 9.47 158 GLU B O 1
ATOM 4259 N N . LEU B 1 159 ? 13.561 -26.564 -19.820 1.00 8.53 159 LEU B N 1
ATOM 4260 C CA . LEU B 1 159 ? 12.213 -26.597 -19.263 1.00 10.12 159 LEU B CA 1
ATOM 4261 C C . LEU B 1 159 ? 11.297 -27.513 -20.072 1.00 8.00 159 LEU B C 1
ATOM 4262 O O . LEU B 1 159 ? 10.577 -28.348 -19.515 1.00 10.14 159 LEU B O 1
ATOM 4267 N N . ALA B 1 160 ? 11.339 -27.363 -21.396 1.00 9.72 160 ALA B N 1
ATOM 4268 C CA . ALA B 1 160 ? 10.535 -28.215 -22.264 1.00 10.11 160 ALA B CA 1
ATOM 4269 C C . ALA B 1 160 ? 10.882 -29.686 -22.046 1.00 9.60 160 ALA B C 1
ATOM 4270 O O . ALA B 1 160 ? 10.010 -30.555 -22.087 1.00 11.48 160 ALA B O 1
ATOM 4272 N N . GLY B 1 161 ? 12.161 -29.956 -21.802 1.00 9.81 161 GLY B N 1
ATOM 4273 C CA . GLY B 1 161 ? 12.608 -31.310 -21.519 1.00 11.79 161 GLY B CA 1
ATOM 4274 C C . GLY B 1 161 ? 11.982 -31.888 -20.258 1.00 9.76 161 GLY B C 1
ATOM 4275 O O . GLY B 1 161 ? 11.550 -33.043 -20.239 1.00 12.53 161 GLY B O 1
ATOM 4276 N N . TRP B 1 162 ? 11.921 -31.096 -19.187 1.00 9.70 162 TRP B N 1
ATOM 4277 C CA . TRP B 1 162 ? 11.298 -31.591 -17.955 1.00 8.88 162 TRP B CA 1
ATOM 4278 C C . TRP B 1 162 ? 9.805 -31.809 -18.132 1.00 8.62 162 TRP B C 1
ATOM 4279 O O . TRP B 1 162 ? 9.243 -32.759 -17.595 1.00 11.15 162 TRP B O 1
ATOM 4290 N N . VAL B 1 163 ? 9.167 -30.933 -18.899 1.00 9.82 163 VAL B N 1
ATOM 4291 C CA . VAL B 1 163 ? 7.749 -31.090 -19.197 1.00 10.31 163 VAL B CA 1
ATOM 4292 C C . VAL B 1 163 ? 7.509 -32.391 -19.971 1.00 12.70 163 VAL B C 1
ATOM 4293 O O . VAL B 1 163 ? 6.561 -33.127 -19.683 1.00 13.96 163 VAL B O 1
ATOM 4297 N N . GLU B 1 164 ? 8.385 -32.680 -20.932 1.00 13.47 164 GLU B N 1
ATOM 4298 C CA . GLU B 1 164 ? 8.289 -33.918 -21.714 1.00 14.85 164 GLU B CA 1
ATOM 4299 C C . GLU B 1 164 ? 8.418 -35.157 -20.824 1.00 17.87 164 GLU B C 1
ATOM 4300 O O . GLU B 1 164 ? 7.797 -36.194 -21.093 1.00 16.53 164 GLU B O 1
ATOM 4306 N N . GLN B 1 165 ? 9.220 -35.043 -19.766 1.00 14.49 165 GLN B N 1
ATOM 4307 C CA . GLN B 1 165 ? 9.410 -36.135 -18.815 1.00 15.87 165 GLN B CA 1
ATOM 4308 C C . GLN B 1 165 ? 8.220 -36.300 -17.871 1.00 16.17 165 GLN B C 1
ATOM 4309 O O . GLN B 1 165 ? 8.164 -37.264 -17.107 1.00 19.54 165 GLN B O 1
ATOM 4315 N N . GLY B 1 166 ? 7.276 -35.361 -17.919 1.00 13.65 166 GLY B N 1
ATOM 4316 C CA . GLY B 1 166 ? 6.076 -35.450 -17.102 1.00 14.28 166 GLY B CA 1
ATOM 4317 C C . GLY B 1 166 ? 5.919 -34.402 -16.007 1.00 13.36 166 GLY B C 1
ATOM 4318 O O . GLY B 1 166 ? 4.880 -34.352 -15.342 1.00 13.37 166 GLY B O 1
ATOM 4319 N N . PHE B 1 167 ? 6.927 -33.562 -15.808 1.00 10.89 167 PHE B N 1
ATOM 4320 C CA . PHE B 1 167 ? 6.804 -32.517 -14.787 1.00 9.36 167 PHE B CA 1
ATOM 4321 C C . PHE B 1 167 ? 5.813 -31.434 -15.210 1.00 10.34 167 PHE B C 1
ATOM 4322 O O . PHE B 1 167 ? 5.795 -31.010 -16.375 1.00 11.13 167 PHE B O 1
ATOM 4330 N N . THR B 1 168 ? 4.998 -30.978 -14.259 1.00 7.77 168 THR B N 1
ATOM 4331 C CA . THR B 1 168 ? 4.043 -29.897 -14.483 1.00 10.07 168 THR B CA 1
ATOM 4332 C C . THR B 1 168 ? 4.570 -28.583 -13.918 1.00 7.80 168 THR B C 1
ATOM 4333 O O . THR B 1 168 ? 3.879 -27.565 -13.946 1.00 9.29 168 THR B O 1
ATOM 4337 N N . ALA B 1 169 ? 5.797 -28.616 -13.407 1.00 7.99 169 ALA B N 1
ATOM 4338 C CA . ALA B 1 169 ? 6.406 -27.466 -12.742 1.00 6.93 169 ALA B CA 1
ATOM 4339 C C . ALA B 1 169 ? 7.913 -27.655 -12.697 1.00 7.26 169 ALA B C 1
ATOM 4340 O O . ALA B 1 169 ? 8.406 -28.782 -12.617 1.00 7.20 169 ALA B O 1
ATOM 4342 N N . ALA B 1 170 ? 8.652 -26.552 -12.731 1.00 6.35 170 ALA B N 1
ATOM 4343 C CA . ALA B 1 170 ? 10.108 -26.593 -12.591 1.00 5.91 170 ALA B CA 1
ATOM 4344 C C . ALA B 1 170 ? 10.623 -25.276 -12.038 1.00 6.73 170 ALA B C 1
ATOM 4345 O O . ALA B 1 170 ? 9.917 -24.267 -12.082 1.00 6.99 170 ALA B O 1
ATOM 4347 N N . LYS B 1 171 ? 11.857 -25.286 -11.543 1.00 6.35 171 LYS B N 1
ATOM 4348 C CA . LYS B 1 171 ? 12.446 -24.115 -10.890 1.00 6.08 171 LYS B CA 1
ATOM 4349 C C . LYS B 1 171 ? 13.696 -23.655 -11.630 1.00 7.04 171 LYS B C 1
ATOM 4350 O O . LYS B 1 171 ? 14.482 -24.479 -12.117 1.00 7.78 171 LYS B O 1
ATOM 4356 N N . LEU B 1 172 ? 13.845 -22.334 -11.725 1.00 7.06 172 LEU B N 1
ATOM 4357 C CA . LEU B 1 172 ? 14.996 -21.680 -12.335 1.00 6.56 172 LEU B CA 1
ATOM 4358 C C . LEU B 1 172 ? 15.818 -20.933 -11.291 1.00 6.11 172 LEU B C 1
ATOM 4359 O O . LEU B 1 172 ? 15.263 -20.175 -10.490 1.00 7.41 172 LEU B O 1
ATOM 4364 N N . LYS B 1 173 ? 17.133 -21.128 -11.301 1.00 7.50 173 LYS B N 1
ATOM 4365 C CA . LYS B 1 173 ? 18.032 -20.354 -10.450 1.00 7.87 173 LYS B CA 1
ATOM 4366 C C . LYS B 1 173 ? 18.334 -19.010 -11.086 1.00 8.25 173 LYS B C 1
ATOM 4367 O O . LYS B 1 173 ? 18.584 -18.931 -12.294 1.00 8.92 173 LYS B O 1
ATOM 4373 N N . VAL B 1 174 ? 18.310 -17.956 -10.273 1.00 7.99 174 VAL B N 1
ATOM 4374 C CA . VAL B 1 174 ? 18.540 -16.590 -10.751 1.00 8.81 174 VAL B CA 1
ATOM 4375 C C . VAL B 1 174 ? 19.434 -15.842 -9.764 1.00 9.09 174 VAL B C 1
ATOM 4376 O O . VAL B 1 174 ? 19.793 -16.371 -8.713 1.00 9.10 174 VAL B O 1
ATOM 4380 N N . GLY B 1 175 ? 19.824 -14.623 -10.122 1.00 11.40 175 GLY B N 1
ATOM 4381 C CA . GLY B 1 175 ? 20.432 -13.729 -9.156 1.00 12.74 175 GLY B CA 1
ATOM 4382 C C . GLY B 1 175 ? 21.793 -13.173 -9.509 1.00 16.51 175 GLY B C 1
ATOM 4383 O O . GLY B 1 175 ? 22.195 -12.150 -8.959 1.00 19.93 175 GLY B O 1
ATOM 4384 N N . ARG B 1 176 ? 22.515 -13.834 -10.405 1.00 14.33 176 ARG B N 1
ATOM 4385 C CA . ARG B 1 176 ? 23.828 -13.320 -10.791 1.00 17.15 176 ARG B CA 1
ATOM 4386 C C . ARG B 1 176 ? 23.722 -12.226 -11.852 1.00 18.36 176 ARG B C 1
ATOM 4387 O O . ARG B 1 176 ? 24.412 -11.201 -11.779 1.00 18.82 176 ARG B O 1
ATOM 4395 N N . ALA B 1 177 ? 22.855 -12.447 -12.833 1.00 14.53 177 ALA B N 1
ATOM 4396 C CA . ALA B 1 177 ? 22.691 -11.504 -13.937 1.00 13.30 177 ALA B CA 1
ATOM 4397 C C . ALA B 1 177 ? 21.208 -11.317 -14.249 1.00 12.60 177 ALA B C 1
ATOM 4398 O O . ALA B 1 177 ? 20.662 -11.982 -15.124 1.00 12.31 177 ALA B O 1
ATOM 4400 N N . PRO B 1 178 ? 20.539 -10.416 -13.511 1.00 13.85 178 PRO B N 1
ATOM 4401 C CA . PRO B 1 178 ? 19.082 -10.291 -13.639 1.00 13.61 178 PRO B CA 1
ATOM 4402 C C . PRO B 1 178 ? 18.546 -10.050 -15.055 1.00 14.62 178 PRO B C 1
ATOM 4403 O O . PRO B 1 178 ? 17.435 -10.485 -15.352 1.00 15.04 178 PRO B O 1
ATOM 4407 N N . ARG B 1 179 ? 19.304 -9.390 -15.926 1.00 14.92 179 ARG B N 1
ATOM 4408 C CA . ARG B 1 179 ? 18.841 -9.214 -17.299 1.00 15.78 179 ARG B CA 1
ATOM 4409 C C . ARG B 1 179 ? 18.785 -10.545 -18.043 1.00 12.88 179 ARG B C 1
ATOM 4410 O O . ARG B 1 179 ? 17.871 -10.797 -18.830 1.00 14.51 179 ARG B O 1
ATOM 4418 N N . LYS B 1 180 ? 19.777 -11.395 -17.799 1.00 13.28 180 LYS B N 1
ATOM 4419 C CA . LYS B 1 180 ? 19.787 -12.729 -18.387 1.00 13.76 180 LYS B CA 1
ATOM 4420 C C . LYS B 1 180 ? 18.681 -13.585 -17.773 1.00 11.15 180 LYS B C 1
ATOM 4421 O O . LYS B 1 180 ? 17.990 -14.320 -18.474 1.00 11.74 180 LYS B O 1
ATOM 4427 N N . ASP B 1 181 ? 18.508 -13.475 -16.455 1.00 11.81 181 ASP B N 1
ATOM 4428 C CA . ASP B 1 181 ? 17.432 -14.195 -15.773 1.00 10.86 181 ASP B CA 1
ATOM 4429 C C . ASP B 1 181 ? 16.091 -13.862 -16.414 1.00 10.40 181 ASP B C 1
ATOM 4430 O O . ASP B 1 181 ? 15.275 -14.747 -16.689 1.00 12.22 181 ASP B O 1
ATOM 4435 N N . ALA B 1 182 ? 15.853 -12.573 -16.647 1.00 11.52 182 ALA B N 1
ATOM 4436 C CA . ALA B 1 182 ? 14.609 -12.132 -17.268 1.00 11.41 182 ALA B CA 1
ATOM 4437 C C . ALA B 1 182 ? 14.438 -12.708 -18.667 1.00 12.68 182 ALA B C 1
ATOM 4438 O O . ALA B 1 182 ? 13.358 -13.162 -19.036 1.00 13.25 182 ALA B O 1
ATOM 4440 N N . ALA B 1 183 ? 15.505 -12.677 -19.458 1.00 11.89 183 ALA B N 1
ATOM 4441 C CA . ALA B 1 183 ? 15.432 -13.233 -20.804 1.00 13.21 183 ALA B CA 1
ATOM 4442 C C . ALA B 1 183 ? 15.149 -14.741 -20.777 1.00 8.84 183 ALA B C 1
ATOM 4443 O O . ALA B 1 183 ? 14.377 -15.252 -21.592 1.00 11.48 183 ALA B O 1
ATOM 4445 N N . ASN B 1 184 ? 15.769 -15.445 -19.835 1.00 10.62 184 ASN B N 1
ATOM 4446 C CA . ASN B 1 184 ? 15.525 -16.878 -19.676 1.00 9.91 184 ASN B CA 1
ATOM 4447 C C . ASN B 1 184 ? 14.062 -17.147 -19.363 1.00 10.71 184 ASN B C 1
ATOM 4448 O O . ASN B 1 184 ? 13.426 -18.001 -19.976 1.00 10.79 184 ASN B O 1
ATOM 4453 N N A LEU B 1 185 ? 13.525 -16.411 -18.393 0.58 12.07 185 LEU B N 1
ATOM 4454 N N B LEU B 1 185 ? 13.536 -16.395 -18.405 0.42 12.05 185 LEU B N 1
ATOM 4455 C CA A LEU B 1 185 ? 12.133 -16.588 -17.985 0.58 11.94 185 LEU B CA 1
ATOM 4456 C CA B LEU B 1 185 ? 12.165 -16.573 -17.959 0.42 11.96 185 LEU B CA 1
ATOM 4457 C C A LEU B 1 185 ? 11.167 -16.322 -19.123 0.58 11.58 185 LEU B C 1
ATOM 4458 C C B LEU B 1 185 ? 11.161 -16.294 -19.078 0.42 11.56 185 LEU B C 1
ATOM 4459 O O A LEU B 1 185 ? 10.219 -17.075 -19.337 0.58 12.61 185 LEU B O 1
ATOM 4460 O O B LEU B 1 185 ? 10.192 -17.032 -19.248 0.42 12.62 185 LEU B O 1
ATOM 4469 N N . ARG B 1 186 ? 11.399 -15.236 -19.848 1.00 12.55 186 ARG B N 1
ATOM 4470 C CA . ARG B 1 186 ? 10.510 -14.890 -20.941 1.00 12.16 186 ARG B CA 1
ATOM 4471 C C . ARG B 1 186 ? 10.505 -15.990 -21.998 1.00 10.51 186 ARG B C 1
ATOM 4472 O O . ARG B 1 186 ? 9.451 -16.383 -22.484 1.00 13.33 186 ARG B O 1
ATOM 4480 N N . ALA B 1 187 ? 11.688 -16.506 -22.324 1.00 12.50 187 ALA B N 1
ATOM 4481 C CA . ALA B 1 187 ? 11.788 -17.577 -23.313 1.00 13.05 187 ALA B CA 1
ATOM 4482 C C . ALA B 1 187 ? 11.123 -18.857 -22.808 1.00 11.97 187 ALA B C 1
ATOM 4483 O O . ALA B 1 187 ? 10.424 -19.552 -23.553 1.00 13.08 187 ALA B O 1
ATOM 4485 N N . MET B 1 188 ? 11.338 -19.160 -21.532 1.00 11.11 188 MET B N 1
ATOM 4486 C CA . MET B 1 188 ? 10.723 -20.325 -20.910 1.00 10.90 188 MET B CA 1
ATOM 4487 C C . MET B 1 188 ? 9.197 -20.279 -20.968 1.00 12.38 188 MET B C 1
ATOM 4488 O O . MET B 1 188 ? 8.551 -21.240 -21.381 1.00 11.68 188 MET B O 1
ATOM 4493 N N . ARG B 1 189 ? 8.621 -19.156 -20.549 1.00 11.99 189 ARG B N 1
ATOM 4494 C CA . ARG B 1 189 ? 7.171 -19.037 -20.516 1.00 12.14 189 ARG B CA 1
ATOM 4495 C C . ARG B 1 189 ? 6.585 -19.113 -21.926 1.00 13.06 189 ARG B C 1
ATOM 4496 O O . ARG B 1 189 ? 5.551 -19.744 -22.137 1.00 14.06 189 ARG B O 1
ATOM 4504 N N . GLN B 1 190 ? 7.250 -18.486 -22.893 1.00 12.31 190 GLN B N 1
ATOM 4505 C CA . GLN B 1 190 ? 6.756 -18.516 -24.263 1.00 16.56 190 GLN B CA 1
ATOM 4506 C C . GLN B 1 190 ? 6.743 -19.946 -24.794 1.00 16.73 190 GLN B C 1
ATOM 4507 O O . GLN B 1 190 ? 5.838 -20.339 -25.528 1.00 17.38 190 GLN B O 1
ATOM 4513 N N A ARG B 1 191 ? 7.749 -20.722 -24.409 0.37 14.58 191 ARG B N 1
ATOM 4514 N N B ARG B 1 191 ? 7.743 -20.727 -24.403 0.63 14.54 191 ARG B N 1
ATOM 4515 C CA A ARG B 1 191 ? 7.866 -22.105 -24.859 0.37 16.36 191 ARG B CA 1
ATOM 4516 C CA B ARG B 1 191 ? 7.875 -22.103 -24.874 0.63 16.37 191 ARG B CA 1
ATOM 4517 C C A ARG B 1 191 ? 6.731 -22.998 -24.368 0.37 16.93 191 ARG B C 1
ATOM 4518 C C B ARG B 1 191 ? 6.797 -23.057 -24.352 0.63 16.94 191 ARG B C 1
ATOM 4519 O O A ARG B 1 191 ? 6.108 -23.713 -25.153 0.37 16.98 191 ARG B O 1
ATOM 4520 O O B ARG B 1 191 ? 6.271 -23.876 -25.106 0.63 16.79 191 ARG B O 1
ATOM 4535 N N . VAL B 1 192 ? 6.467 -22.961 -23.067 1.00 14.07 192 VAL B N 1
ATOM 4536 C CA . VAL B 1 192 ? 5.563 -23.936 -22.457 1.00 15.29 192 VAL B CA 1
ATOM 4537 C C . VAL B 1 192 ? 4.113 -23.499 -22.300 1.00 15.61 192 VAL B C 1
ATOM 4538 O O . VAL B 1 192 ? 3.241 -24.330 -22.058 1.00 18.31 192 VAL B O 1
ATOM 4542 N N . GLY B 1 193 ? 3.849 -22.206 -22.444 1.00 16.02 193 GLY B N 1
ATOM 4543 C CA . GLY B 1 193 ? 2.503 -21.703 -22.246 1.00 19.78 193 GLY B CA 1
ATOM 4544 C C . GLY B 1 193 ? 2.148 -21.600 -20.774 1.00 17.53 193 GLY B C 1
ATOM 4545 O O . GLY B 1 193 ? 3.020 -21.713 -19.916 1.00 17.67 193 GLY B O 1
ATOM 4546 N N . ALA B 1 194 ? 0.866 -21.414 -20.475 1.00 21.67 194 ALA B N 1
ATOM 4547 C CA . ALA B 1 194 ? 0.444 -21.077 -19.115 1.00 22.81 194 ALA B CA 1
ATOM 4548 C C . ALA B 1 194 ? 0.186 -22.249 -18.161 1.00 22.67 194 ALA B C 1
ATOM 4549 O O . ALA B 1 194 ? -0.011 -22.035 -16.967 1.00 30.84 194 ALA B O 1
ATOM 4551 N N . ASP B 1 195 ? 0.182 -23.478 -18.667 1.00 19.16 195 ASP B N 1
ATOM 4552 C CA . ASP B 1 195 ? -0.212 -24.621 -17.844 1.00 20.99 195 ASP B CA 1
ATOM 4553 C C . ASP B 1 195 ? 0.946 -25.282 -17.090 1.00 19.23 195 ASP B C 1
ATOM 4554 O O . ASP B 1 195 ? 0.754 -26.286 -16.398 1.00 29.11 195 ASP B O 1
ATOM 4559 N N . VAL B 1 196 ? 2.142 -24.723 -17.230 1.00 12.39 196 VAL B N 1
ATOM 4560 C CA . VAL B 1 196 ? 3.301 -25.221 -16.501 1.00 11.53 196 VAL B CA 1
ATOM 4561 C C . VAL B 1 196 ? 3.703 -24.167 -15.485 1.00 9.83 196 VAL B C 1
ATOM 4562 O O . VAL B 1 196 ? 3.780 -22.986 -15.816 1.00 10.47 196 VAL B O 1
ATOM 4566 N N . GLU B 1 197 ? 3.931 -24.579 -14.246 1.00 8.34 197 GLU B 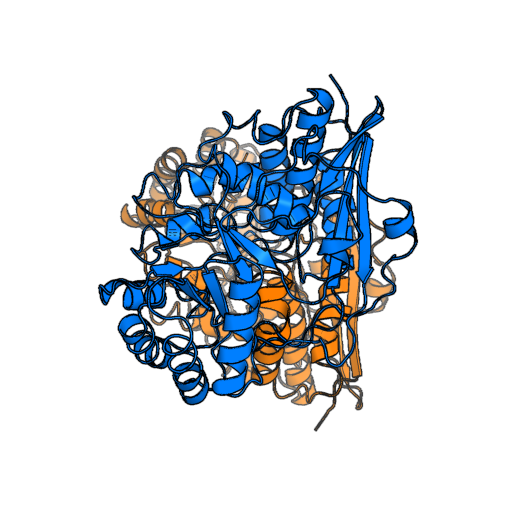N 1
ATOM 4567 C CA . GLU B 1 197 ? 4.340 -23.615 -13.232 1.00 6.79 197 GLU B CA 1
ATOM 4568 C C . GLU B 1 197 ? 5.841 -23.401 -13.304 1.00 7.60 197 GLU B C 1
ATOM 4569 O O . GLU B 1 197 ? 6.614 -24.369 -13.410 1.00 8.35 197 GLU B O 1
ATOM 4575 N N . ILE B 1 198 ? 6.251 -22.138 -13.262 1.00 7.30 198 ILE B N 1
ATOM 4576 C CA . ILE B 1 198 ? 7.657 -21.773 -13.261 1.00 7.13 198 ILE B CA 1
ATOM 4577 C C . ILE B 1 198 ? 7.978 -21.097 -11.933 1.00 5.93 198 ILE B C 1
ATOM 4578 O O . ILE B 1 198 ? 7.383 -20.067 -11.587 1.00 7.14 198 ILE B O 1
ATOM 4583 N N . LEU B 1 199 ? 8.898 -21.698 -11.187 1.00 6.13 199 LEU B N 1
ATOM 4584 C CA . LEU B 1 199 ? 9.345 -21.201 -9.888 1.00 5.72 199 LEU B CA 1
ATOM 4585 C C . LEU B 1 199 ? 10.708 -20.570 -10.087 1.00 5.86 199 LEU B C 1
ATOM 4586 O O . LEU B 1 199 ? 11.459 -20.998 -10.959 1.00 6.79 199 LEU B O 1
ATOM 4591 N N A VAL B 1 200 ? 11.048 -19.601 -9.235 0.53 6.83 200 VAL B N 1
ATOM 4592 N N B VAL B 1 200 ? 11.036 -19.530 -9.331 0.47 6.86 200 VAL B N 1
ATOM 4593 C CA A VAL B 1 200 ? 12.306 -18.863 -9.339 0.53 6.96 200 VAL B CA 1
ATOM 4594 C CA B VAL B 1 200 ? 12.405 -19.037 -9.390 0.47 6.93 200 VAL B CA 1
ATOM 4595 C C A VAL B 1 200 ? 13.027 -18.814 -7.983 0.53 6.09 200 VAL B C 1
ATOM 4596 C C B VAL B 1 200 ? 13.020 -19.049 -7.999 0.47 5.70 200 VAL B C 1
ATOM 4597 O O A VAL B 1 200 ? 12.388 -18.552 -6.968 0.53 5.94 200 VAL B O 1
ATOM 4598 O O B VAL B 1 200 ? 12.310 -19.079 -6.987 0.47 6.80 200 VAL B O 1
ATOM 4605 N N . ASP B 1 201 ? 14.346 -19.041 -7.962 1.00 6.36 201 ASP B N 1
ATOM 4606 C CA . ASP B 1 201 ? 15.101 -19.149 -6.713 1.00 6.27 201 ASP B CA 1
ATOM 4607 C C . ASP B 1 201 ? 16.375 -18.330 -6.842 1.00 6.70 201 ASP B C 1
ATOM 4608 O O . ASP B 1 201 ? 17.232 -18.636 -7.680 1.00 7.23 201 ASP B O 1
ATOM 4613 N N . ALA B 1 202 ? 16.490 -17.278 -6.035 1.00 6.61 202 ALA B N 1
ATOM 4614 C CA . ALA B 1 202 ? 17.638 -16.378 -6.104 1.00 6.45 202 ALA B CA 1
ATOM 4615 C C . ALA B 1 202 ? 18.743 -16.707 -5.100 1.00 7.05 202 ALA B C 1
ATOM 4616 O O . ALA B 1 202 ? 19.769 -16.046 -5.103 1.00 7.54 202 ALA B O 1
ATOM 4618 N N . ASN B 1 203 ? 18.536 -17.694 -4.227 1.00 7.32 203 ASN B N 1
ATOM 4619 C CA . ASN B 1 203 ? 19.560 -18.065 -3.235 1.00 6.23 203 ASN B CA 1
ATOM 4620 C C . ASN B 1 203 ? 20.135 -16.873 -2.472 1.00 7.79 203 ASN B C 1
ATOM 4621 O O . ASN B 1 203 ? 21.349 -16.802 -2.254 1.00 7.51 203 ASN B O 1
ATOM 4626 N N . GLN B 1 204 ? 19.261 -15.952 -2.061 1.00 7.03 204 GLN B N 1
ATOM 4627 C CA . GLN B 1 204 ? 19.644 -14.797 -1.234 1.00 6.57 204 GLN B CA 1
ATOM 4628 C C . GLN B 1 204 ? 20.554 -13.802 -1.945 1.00 8.46 204 GLN B C 1
ATOM 4629 O O . GLN B 1 204 ? 21.252 -13.030 -1.290 1.00 10.38 204 GLN B O 1
ATOM 4635 N N A SER B 1 205 ? 20.539 -13.798 -3.272 0.42 7.96 205 SER B N 1
ATOM 4636 N N B SER B 1 205 ? 20.536 -13.811 -3.273 0.58 7.95 205 SER B N 1
ATOM 4637 C CA A SER B 1 205 ? 21.554 -13.062 -4.021 0.42 7.93 205 SER B CA 1
ATOM 4638 C CA B SER B 1 205 ? 21.525 -13.069 -4.055 0.58 7.89 205 SER B CA 1
ATOM 4639 C C A SER B 1 205 ? 21.148 -11.662 -4.465 0.42 8.68 205 SER B C 1
ATOM 4640 C C B SER B 1 205 ? 21.222 -11.592 -4.242 0.58 8.27 205 SER B C 1
ATOM 4641 O O A SER B 1 205 ? 21.902 -11.006 -5.184 0.42 11.46 205 SER B O 1
ATOM 4642 O O B SER B 1 205 ? 22.120 -10.816 -4.557 0.58 8.52 205 SER B O 1
ATOM 4647 N N . LEU B 1 206 ? 19.968 -11.205 -4.062 1.00 6.70 206 LEU B N 1
ATOM 4648 C CA . LEU B 1 206 ? 19.540 -9.855 -4.423 1.00 8.80 206 LEU B CA 1
ATOM 4649 C C . LEU B 1 206 ? 19.343 -8.951 -3.226 1.00 8.25 206 LEU B C 1
ATOM 4650 O O . LEU B 1 206 ? 19.002 -9.414 -2.136 1.00 8.70 206 LEU B O 1
ATOM 4655 N N . GLY B 1 207 ? 19.547 -7.655 -3.441 1.00 7.77 207 GLY B N 1
ATOM 4656 C CA . GLY B 1 207 ? 19.090 -6.647 -2.504 1.00 7.09 207 GLY B CA 1
ATOM 4657 C C . GLY B 1 207 ? 17.640 -6.277 -2.772 1.00 5.96 207 GLY B C 1
ATOM 4658 O O . GLY B 1 207 ? 17.045 -6.721 -3.755 1.00 6.83 207 GLY B O 1
ATOM 4659 N N . ARG B 1 208 ? 17.072 -5.449 -1.902 1.00 7.00 208 ARG B N 1
ATOM 4660 C CA . ARG B 1 208 ? 15.653 -5.122 -1.977 1.00 6.67 208 ARG B CA 1
ATOM 4661 C C . ARG B 1 208 ? 15.223 -4.514 -3.301 1.00 7.19 208 ARG B C 1
ATOM 4662 O O . ARG B 1 208 ? 14.222 -4.927 -3.875 1.00 7.18 208 ARG B O 1
ATOM 4670 N N . HIS B 1 209 ? 15.964 -3.525 -3.791 1.00 6.31 209 HIS B N 1
ATOM 4671 C CA . HIS B 1 209 ? 15.511 -2.821 -4.993 1.00 5.79 209 HIS B CA 1
ATOM 4672 C C . HIS B 1 209 ? 15.603 -3.679 -6.236 1.00 6.55 209 HIS B C 1
ATOM 4673 O O . HIS B 1 209 ? 14.679 -3.687 -7.059 1.00 6.67 209 HIS B O 1
ATOM 4680 N N . ASP B 1 210 ? 16.679 -4.440 -6.351 1.00 5.97 210 ASP B N 1
ATOM 4681 C CA . ASP B 1 210 ? 16.787 -5.394 -7.451 1.00 6.72 210 ASP B CA 1
ATOM 4682 C C . ASP B 1 210 ? 15.728 -6.488 -7.340 1.00 6.42 210 ASP B C 1
ATOM 4683 O O . ASP B 1 210 ? 15.227 -6.970 -8.354 1.00 6.95 210 ASP B O 1
ATOM 4688 N N . ALA B 1 211 ? 15.378 -6.888 -6.120 1.00 6.20 211 ALA B N 1
ATOM 4689 C CA . ALA B 1 211 ? 14.323 -7.890 -5.958 1.00 5.91 211 ALA B CA 1
ATOM 4690 C C . ALA B 1 211 ? 12.956 -7.341 -6.354 1.00 6.26 211 ALA B C 1
ATOM 4691 O O . ALA B 1 211 ? 12.152 -8.051 -6.951 1.00 6.72 211 ALA B O 1
ATOM 4693 N N . LEU B 1 212 ? 12.684 -6.078 -6.031 1.00 6.03 212 LEU B N 1
ATOM 4694 C CA . LEU B 1 212 ? 11.449 -5.438 -6.475 1.00 6.42 212 LEU B CA 1
ATOM 4695 C C . LEU B 1 212 ? 11.386 -5.360 -8.003 1.00 7.07 212 LEU B C 1
ATOM 4696 O O . LEU B 1 212 ? 10.343 -5.609 -8.612 1.00 7.02 212 LEU B O 1
ATOM 4701 N N . ALA B 1 213 ? 12.504 -5.011 -8.630 1.00 5.99 213 ALA B N 1
ATOM 4702 C CA . ALA B 1 213 ? 12.571 -4.985 -10.088 1.00 6.19 213 ALA B CA 1
ATOM 4703 C C . ALA B 1 213 ? 12.318 -6.382 -10.664 1.00 6.55 213 ALA B C 1
ATOM 4704 O O . ALA B 1 213 ? 11.544 -6.546 -11.617 1.00 7.22 213 ALA B O 1
ATOM 4706 N N A MET B 1 214 ? 12.947 -7.393 -10.082 0.74 5.77 214 MET B N 1
ATOM 4707 N N B MET B 1 214 ? 12.964 -7.387 -10.077 0.26 5.84 214 MET B N 1
ATOM 4708 C CA A MET B 1 214 ? 12.750 -8.735 -10.603 0.74 6.62 214 MET B CA 1
ATOM 4709 C CA B MET B 1 214 ? 12.795 -8.772 -10.511 0.26 6.71 214 MET B CA 1
ATOM 4710 C C A MET B 1 214 ? 11.327 -9.236 -10.377 0.74 6.36 214 MET B C 1
ATOM 4711 C C B MET B 1 214 ? 11.346 -9.225 -10.369 0.26 6.42 214 MET B C 1
ATOM 4712 O O A MET B 1 214 ? 10.763 -9.904 -11.233 0.74 7.09 214 MET B O 1
ATOM 4713 O O B MET B 1 214 ? 10.793 -9.857 -11.265 0.26 7.09 214 MET B O 1
ATOM 4722 N N . LEU B 1 215 ? 10.736 -8.893 -9.235 1.00 5.96 215 LEU B N 1
ATOM 4723 C CA . LEU B 1 215 ? 9.360 -9.298 -8.948 1.00 6.79 215 LEU B CA 1
ATOM 4724 C C . LEU B 1 215 ? 8.385 -8.828 -10.034 1.00 6.57 215 LEU B C 1
ATOM 4725 O O . LEU B 1 215 ? 7.454 -9.554 -10.402 1.00 6.23 215 LEU B O 1
ATOM 4730 N N . ARG B 1 216 ? 8.603 -7.633 -10.574 1.00 6.95 216 ARG B N 1
ATOM 4731 C CA . ARG B 1 216 ? 7.768 -7.164 -11.679 1.00 6.84 216 ARG B CA 1
ATOM 4732 C C . ARG B 1 216 ? 7.831 -8.121 -12.869 1.00 7.18 216 ARG B C 1
ATOM 4733 O O . ARG B 1 216 ? 6.808 -8.409 -13.507 1.00 8.11 216 ARG B O 1
ATOM 4741 N N A ILE B 1 217 ? 9.020 -8.629 -13.166 0.55 6.61 217 ILE B N 1
ATOM 4742 N N B ILE B 1 217 ? 9.046 -8.588 -13.162 0.45 6.59 217 ILE B N 1
ATOM 4743 C CA A ILE B 1 217 ? 9.164 -9.545 -14.293 0.55 7.17 217 ILE B CA 1
ATOM 4744 C CA B ILE B 1 217 ? 9.294 -9.561 -14.227 0.45 7.21 217 ILE B CA 1
ATOM 4745 C C A ILE B 1 217 ? 8.624 -10.941 -13.965 0.55 7.04 217 ILE B C 1
ATOM 4746 C C B ILE B 1 217 ? 8.570 -10.867 -13.929 0.45 6.98 217 ILE B C 1
ATOM 4747 O O A ILE B 1 217 ? 8.084 -11.622 -14.835 0.55 6.60 217 ILE B O 1
ATOM 4748 O O B ILE B 1 217 ? 7.858 -11.409 -14.779 0.45 6.37 217 ILE B O 1
ATOM 4757 N N . LEU B 1 218 ? 8.752 -11.369 -12.712 1.00 5.98 218 LEU B N 1
ATOM 4758 C CA . LEU B 1 218 ? 8.159 -12.646 -12.306 1.00 6.28 218 LEU B CA 1
ATOM 4759 C C . LEU B 1 218 ? 6.642 -12.582 -12.416 1.00 5.80 218 LEU B C 1
ATOM 4760 O O . LEU B 1 218 ? 5.998 -13.543 -12.818 1.00 6.29 218 LEU B O 1
ATOM 4765 N N . ASP B 1 219 ? 6.075 -11.439 -12.045 1.00 5.96 219 ASP B N 1
ATOM 4766 C CA . ASP B 1 219 ? 4.633 -11.228 -12.139 1.00 6.11 219 ASP B CA 1
ATOM 4767 C C . ASP B 1 219 ? 4.194 -11.285 -13.611 1.00 7.35 219 ASP B C 1
ATOM 4768 O O . ASP B 1 219 ? 3.258 -12.008 -13.967 1.00 7.68 219 ASP B O 1
ATOM 4773 N N . GLU B 1 220 ? 4.903 -10.566 -14.469 1.00 7.18 220 GLU B N 1
ATOM 4774 C CA . GLU B 1 220 ? 4.616 -10.589 -15.905 1.00 8.26 220 GLU B CA 1
ATOM 4775 C C . GLU B 1 220 ? 4.633 -12.021 -16.455 1.00 9.29 220 GLU B C 1
ATOM 4776 O O . GLU B 1 220 ? 3.788 -12.396 -17.283 1.00 10.79 220 GLU B O 1
ATOM 4782 N N . ALA B 1 221 ? 5.587 -12.821 -15.988 1.00 7.69 221 ALA B N 1
ATOM 4783 C CA . ALA B 1 221 ? 5.739 -14.203 -16.452 1.00 8.78 221 ALA B CA 1
ATOM 4784 C C . ALA B 1 221 ? 4.858 -15.198 -15.698 1.00 8.00 221 ALA B C 1
ATOM 4785 O O . ALA B 1 221 ? 4.924 -16.403 -15.956 1.00 8.84 221 ALA B O 1
ATOM 4787 N N . GLY B 1 222 ? 4.044 -14.713 -14.764 1.00 7.14 222 GLY B N 1
ATOM 4788 C CA . GLY B 1 222 ? 3.138 -15.581 -14.033 1.00 8.05 222 GLY B CA 1
ATOM 4789 C C . GLY B 1 222 ? 3.832 -16.637 -13.192 1.00 6.28 222 GLY B C 1
ATOM 4790 O O . GLY B 1 222 ? 3.334 -17.750 -13.052 1.00 7.81 222 GLY B O 1
ATOM 4791 N N . CYS B 1 223 ? 4.972 -16.286 -12.612 1.00 6.39 223 CYS B N 1
ATOM 4792 C CA . CYS B 1 223 ? 5.725 -17.249 -11.807 1.00 6.52 223 CYS B CA 1
ATOM 4793 C C . CYS B 1 223 ? 4.994 -17.662 -10.525 1.00 6.79 223 CYS B C 1
ATOM 4794 O O . CYS B 1 223 ? 4.304 -16.856 -9.894 1.00 7.18 223 CYS B O 1
ATOM 4797 N N . TYR B 1 224 ? 5.171 -18.918 -10.136 1.00 6.07 224 TYR B N 1
ATOM 4798 C CA . TYR B 1 224 ? 4.495 -19.480 -8.969 1.00 6.37 224 TYR B CA 1
ATOM 4799 C C . TYR B 1 224 ? 5.049 -18.918 -7.659 1.00 6.20 224 TYR B C 1
ATOM 4800 O O . TYR B 1 224 ? 4.281 -18.541 -6.763 1.00 5.66 224 TYR B O 1
ATOM 4809 N N . TRP B 1 225 ? 6.373 -18.882 -7.531 1.00 5.82 225 TRP B N 1
ATOM 4810 C CA . TRP B 1 225 ? 7.000 -18.314 -6.349 1.00 5.17 225 TRP B CA 1
ATOM 4811 C C . TRP B 1 225 ? 8.374 -17.750 -6.640 1.00 5.78 225 TRP B C 1
ATOM 4812 O O . TRP B 1 225 ? 8.980 -18.048 -7.675 1.00 6.15 225 TRP B O 1
ATOM 4823 N N . PHE B 1 226 ? 8.820 -16.905 -5.713 1.00 5.44 226 PHE B N 1
ATOM 4824 C CA . PHE B 1 226 ? 10.115 -16.225 -5.725 1.00 5.61 226 PHE B CA 1
ATOM 4825 C C . PHE B 1 226 ? 10.777 -16.679 -4.431 1.00 5.02 226 PHE B C 1
ATOM 4826 O O . PHE B 1 226 ? 10.400 -16.226 -3.337 1.00 5.77 226 PHE B O 1
ATOM 4834 N N . GLU B 1 227 ? 11.736 -17.595 -4.547 1.00 5.75 227 GLU B N 1
ATOM 4835 C CA . GLU B 1 227 ? 12.353 -18.261 -3.409 1.00 5.84 227 GLU B CA 1
ATOM 4836 C C . GLU B 1 227 ? 13.680 -17.609 -3.037 1.00 6.02 227 GLU B C 1
ATOM 4837 O O . GLU B 1 227 ? 14.469 -17.243 -3.920 1.00 6.05 227 GLU B O 1
ATOM 4843 N N . GLU B 1 228 ? 13.913 -17.474 -1.728 1.00 6.03 228 GLU B N 1
ATOM 4844 C CA . GLU B 1 228 ? 15.087 -16.775 -1.184 1.00 5.82 228 GLU B CA 1
ATOM 4845 C C . GLU B 1 228 ? 15.447 -15.548 -2.024 1.00 6.00 228 GLU B C 1
ATOM 4846 O O . GLU B 1 228 ? 16.567 -15.424 -2.516 1.00 6.70 228 GLU B O 1
ATOM 4852 N N . PRO B 1 229 ? 14.498 -14.618 -2.175 1.00 5.20 229 PRO B N 1
ATOM 4853 C CA . PRO B 1 229 ? 14.784 -13.429 -2.989 1.00 6.50 229 PRO B CA 1
ATOM 4854 C C . PRO B 1 229 ? 15.875 -12.558 -2.363 1.00 7.28 229 PRO B C 1
ATOM 4855 O O . PRO B 1 229 ? 16.624 -11.892 -3.086 1.00 8.86 229 PRO B O 1
ATOM 4859 N N . LEU B 1 230 ? 15.965 -12.595 -1.031 1.00 6.47 230 LEU B N 1
ATOM 4860 C CA . LEU B 1 230 ? 16.848 -11.733 -0.247 1.00 5.83 230 LEU B CA 1
ATOM 4861 C C . LEU B 1 230 ? 17.569 -12.576 0.782 1.00 6.19 230 LEU B C 1
ATOM 4862 O O . LEU B 1 230 ? 17.200 -13.727 1.032 1.00 6.42 230 LEU B O 1
ATOM 4867 N N . SER B 1 231 ? 18.571 -11.982 1.422 1.00 6.63 231 SER B N 1
ATOM 4868 C CA . SER B 1 231 ? 19.126 -12.550 2.647 1.00 7.28 231 SER B CA 1
ATOM 4869 C C . SER B 1 231 ? 18.008 -13.004 3.581 1.00 6.21 231 SER B C 1
ATOM 4870 O O . SER B 1 231 ? 17.047 -12.265 3.818 1.00 6.39 231 SER B O 1
ATOM 4873 N N A ILE B 1 232 ? 18.133 -14.210 4.124 0.44 7.25 232 ILE B N 1
ATOM 4874 N N B ILE B 1 232 ? 18.137 -14.209 4.130 0.56 7.26 232 ILE B N 1
ATOM 4875 C CA A ILE B 1 232 ? 17.169 -14.684 5.113 0.44 6.99 232 ILE B CA 1
ATOM 4876 C CA B ILE B 1 232 ? 17.153 -14.680 5.102 0.56 6.99 232 ILE B CA 1
ATOM 4877 C C A ILE B 1 232 ? 17.117 -13.772 6.335 0.44 6.35 232 ILE B C 1
ATOM 4878 C C B ILE B 1 232 ? 17.163 -13.844 6.381 0.56 6.35 232 ILE B C 1
ATOM 4879 O O A ILE B 1 232 ? 16.138 -13.777 7.077 0.44 6.58 232 ILE B O 1
ATOM 4880 O O B ILE B 1 232 ? 16.263 -13.972 7.205 0.56 6.49 232 ILE B O 1
ATOM 4889 N N . ASP B 1 233 ? 18.174 -12.993 6.541 1.00 5.97 233 ASP B N 1
ATOM 4890 C CA . ASP B 1 233 ? 18.267 -12.124 7.710 1.00 7.74 233 ASP B CA 1
ATOM 4891 C C . ASP B 1 233 ? 17.453 -10.851 7.573 1.00 6.64 233 ASP B C 1
ATOM 4892 O O . ASP B 1 233 ? 17.294 -10.121 8.550 1.00 7.34 233 ASP B O 1
ATOM 4897 N N . ASP B 1 234 ? 16.942 -10.582 6.370 1.00 6.99 234 ASP B N 1
ATOM 4898 C CA . ASP B 1 234 ? 16.181 -9.364 6.121 1.00 6.86 234 ASP B CA 1
ATOM 4899 C C . ASP B 1 234 ? 14.682 -9.670 6.062 1.00 6.26 234 ASP B C 1
ATOM 4900 O O . ASP B 1 234 ? 14.100 -9.773 4.984 1.00 6.21 234 ASP B O 1
ATOM 4905 N N . ILE B 1 235 ? 14.056 -9.822 7.221 1.00 7.08 235 ILE B N 1
ATOM 4906 C CA . ILE B 1 235 ? 12.633 -10.132 7.253 1.00 6.86 235 ILE B CA 1
ATOM 4907 C C . ILE B 1 235 ? 11.774 -9.016 6.652 1.00 7.62 235 ILE B C 1
ATOM 4908 O O . ILE B 1 235 ? 10.848 -9.276 5.862 1.00 7.17 235 ILE B O 1
ATOM 4913 N N . GLU B 1 236 ? 12.091 -7.774 7.001 1.00 6.70 236 GLU B N 1
ATOM 4914 C CA . GLU B 1 236 ? 11.328 -6.635 6.495 1.00 7.10 236 GLU B CA 1
ATOM 4915 C C . GLU B 1 236 ? 11.340 -6.546 4.966 1.00 6.90 236 GLU B C 1
ATOM 4916 O O . GLU B 1 236 ? 10.317 -6.196 4.352 1.00 7.17 236 GLU B O 1
ATOM 4922 N N . GLY B 1 237 ? 12.476 -6.857 4.343 1.00 6.36 237 GLY B N 1
ATOM 4923 C CA . GLY B 1 237 ? 12.534 -6.859 2.892 1.00 6.51 237 GLY B CA 1
ATOM 4924 C C . GLY B 1 237 ? 11.547 -7.841 2.274 1.00 6.30 237 GLY B C 1
ATOM 4925 O O . GLY B 1 237 ? 10.956 -7.563 1.224 1.00 7.36 237 GLY B O 1
ATOM 4926 N N . HIS B 1 238 ? 11.352 -8.986 2.913 1.00 6.05 238 HIS B N 1
ATOM 4927 C CA . HIS B 1 238 ? 10.392 -9.964 2.411 1.00 6.31 238 HIS B CA 1
ATOM 4928 C C . HIS B 1 238 ? 8.963 -9.429 2.561 1.00 5.88 238 HIS B C 1
ATOM 4929 O O . HIS B 1 238 ? 8.121 -9.637 1.683 1.00 6.80 238 HIS B O 1
ATOM 4936 N N . ARG B 1 239 ? 8.681 -8.740 3.667 1.00 7.27 239 ARG B N 1
ATOM 4937 C CA . ARG B 1 239 ? 7.397 -8.065 3.814 1.00 7.11 239 ARG B CA 1
ATOM 4938 C C . ARG B 1 239 ? 7.159 -7.058 2.686 1.00 6.13 239 ARG B C 1
ATOM 4939 O O . ARG B 1 239 ? 6.058 -6.991 2.118 1.00 7.14 239 ARG B O 1
ATOM 4947 N N . ILE B 1 240 ? 8.180 -6.276 2.362 1.00 6.15 240 ILE B N 1
ATOM 4948 C CA . ILE B 1 240 ? 8.072 -5.304 1.280 1.00 6.92 240 ILE B CA 1
ATOM 4949 C C . ILE B 1 240 ? 7.696 -5.979 -0.042 1.00 7.15 240 ILE B C 1
ATOM 4950 O O . ILE B 1 240 ? 6.804 -5.514 -0.755 1.00 7.48 240 ILE B O 1
ATOM 4955 N N . LEU B 1 241 ? 8.354 -7.085 -0.364 1.00 6.32 241 LEU B N 1
ATOM 4956 C CA . LEU B 1 241 ? 8.019 -7.816 -1.589 1.00 6.85 241 LEU B CA 1
ATOM 4957 C C . LEU B 1 241 ? 6.589 -8.324 -1.548 1.00 6.59 241 LEU B C 1
ATOM 4958 O O . LEU B 1 241 ? 5.840 -8.175 -2.513 1.00 6.65 241 LEU B O 1
ATOM 4963 N N . ARG B 1 242 ? 6.203 -8.919 -0.426 1.00 6.09 242 ARG B N 1
ATOM 4964 C CA . ARG B 1 242 ? 4.873 -9.479 -0.303 1.00 7.60 242 ARG B CA 1
ATOM 4965 C C . ARG B 1 242 ? 3.799 -8.388 -0.363 1.00 7.91 242 ARG B C 1
ATOM 4966 O O . ARG B 1 242 ? 2.710 -8.585 -0.926 1.00 8.86 242 ARG B O 1
ATOM 4974 N N . ALA B 1 243 ? 4.127 -7.219 0.176 1.00 8.36 243 ALA B N 1
ATOM 4975 C CA . ALA B 1 243 ? 3.200 -6.095 0.210 1.00 8.80 243 ALA B CA 1
ATOM 4976 C C . ALA B 1 243 ? 2.878 -5.541 -1.180 1.00 9.67 243 ALA B C 1
ATOM 4977 O O . ALA B 1 243 ? 1.972 -4.722 -1.331 1.00 11.35 243 ALA B O 1
ATOM 4979 N N . GLN B 1 244 ? 3.613 -5.963 -2.206 1.00 8.35 244 GLN B N 1
ATOM 4980 C CA . GLN B 1 244 ? 3.291 -5.512 -3.556 1.00 9.17 244 GLN B CA 1
ATOM 4981 C C . GLN B 1 244 ? 1.989 -6.141 -4.062 1.00 8.82 244 GLN B C 1
ATOM 4982 O O . GLN B 1 244 ? 1.429 -5.688 -5.053 1.00 10.71 244 GLN B O 1
ATOM 4988 N N . GLY B 1 245 ? 1.511 -7.171 -3.375 1.00 8.35 245 GLY B N 1
ATOM 4989 C CA . GLY B 1 245 ? 0.208 -7.746 -3.667 1.00 10.28 245 GLY B CA 1
ATOM 4990 C C . GLY B 1 245 ? 0.116 -8.473 -4.997 1.00 9.48 245 GLY B C 1
ATOM 4991 O O . GLY B 1 245 ? -0.957 -8.522 -5.609 1.00 9.36 245 GLY B O 1
ATOM 4992 N N . THR B 1 246 ? 1.223 -9.054 -5.451 1.00 7.21 246 THR B N 1
ATOM 4993 C CA . THR B 1 246 ? 1.205 -9.796 -6.708 1.00 8.01 246 THR B CA 1
ATOM 4994 C C . THR B 1 246 ? 0.772 -11.234 -6.465 1.00 7.62 246 THR B C 1
ATOM 4995 O O . THR B 1 246 ? 0.785 -11.725 -5.335 1.00 6.93 246 THR B O 1
ATOM 4999 N N . PRO B 1 247 ? 0.394 -11.935 -7.540 1.00 6.43 247 PRO B N 1
ATOM 5000 C CA . PRO B 1 247 ? 0.095 -13.363 -7.399 1.00 6.35 247 PRO B CA 1
ATOM 5001 C C . PRO B 1 247 ? 1.342 -14.237 -7.248 1.00 7.33 247 PRO B C 1
ATOM 5002 O O . PRO B 1 247 ? 1.198 -15.458 -7.132 1.00 7.65 247 PRO B O 1
ATOM 5006 N N . VAL B 1 248 ? 2.530 -13.638 -7.235 1.00 6.11 248 VAL B N 1
ATOM 5007 C CA . VAL B 1 248 ? 3.756 -14.411 -7.060 1.00 5.53 248 VAL B CA 1
ATOM 5008 C C . VAL B 1 248 ? 4.007 -14.614 -5.567 1.00 6.29 248 VAL B C 1
ATOM 5009 O O . VAL B 1 248 ? 4.104 -13.640 -4.814 1.00 6.63 248 VAL B O 1
ATOM 5013 N N . ARG B 1 249 ? 4.104 -15.867 -5.133 1.00 5.18 249 ARG B N 1
ATOM 5014 C CA . ARG B 1 249 ? 4.342 -16.166 -3.719 1.00 5.46 249 ARG B CA 1
ATOM 5015 C C . ARG B 1 249 ? 5.772 -15.848 -3.307 1.00 5.41 249 ARG B C 1
ATOM 5016 O O . ARG B 1 249 ? 6.716 -16.158 -4.038 1.00 5.91 249 ARG B O 1
ATOM 5024 N N . ILE B 1 250 ? 5.936 -15.266 -2.122 1.00 6.06 250 ILE B N 1
ATOM 5025 C CA . ILE B 1 250 ? 7.262 -15.073 -1.555 1.00 6.23 250 ILE B CA 1
ATOM 5026 C C . ILE B 1 250 ? 7.592 -16.303 -0.698 1.00 4.96 250 ILE B C 1
ATOM 5027 O O . ILE B 1 250 ? 6.886 -16.622 0.259 1.00 6.00 250 ILE B O 1
ATOM 5032 N N . ALA B 1 251 ? 8.661 -17.011 -1.060 1.00 5.31 251 ALA B N 1
ATOM 5033 C CA . ALA B 1 251 ? 9.014 -18.292 -0.448 1.00 5.74 251 ALA B CA 1
ATOM 5034 C C . ALA B 1 251 ? 10.412 -18.248 0.145 1.00 5.81 251 ALA B C 1
ATOM 5035 O O . ALA B 1 251 ? 11.330 -17.716 -0.460 1.00 5.75 251 ALA B O 1
ATOM 5037 N N . THR B 1 252 ? 10.564 -18.803 1.339 1.00 5.82 252 THR B N 1
ATOM 5038 C CA . THR B 1 252 ? 11.885 -18.995 1.910 1.00 5.94 252 THR B CA 1
ATOM 5039 C C . THR B 1 252 ? 11.812 -20.068 2.989 1.00 5.43 252 THR B C 1
ATOM 5040 O O . THR B 1 252 ? 10.736 -20.362 3.506 1.00 6.38 252 THR B O 1
ATOM 5044 N N . GLY B 1 253 ? 12.948 -20.686 3.305 1.00 5.71 253 GLY B N 1
ATOM 5045 C CA . GLY B 1 253 ? 12.971 -21.563 4.459 1.00 5.58 253 GLY B CA 1
ATOM 5046 C C . GLY B 1 253 ? 14.093 -22.571 4.564 1.00 6.27 253 GLY B C 1
ATOM 5047 O O . GLY B 1 253 ? 14.311 -23.105 5.650 1.00 6.70 253 GLY B O 1
ATOM 5048 N N . GLU B 1 254 ? 14.794 -22.872 3.474 1.00 6.54 254 GLU B N 1
ATOM 5049 C CA . GLU B 1 254 ? 15.856 -23.865 3.579 1.00 6.71 254 GLU B CA 1
ATOM 5050 C C . GLU B 1 254 ? 16.960 -23.422 4.540 1.00 7.77 254 GLU B C 1
ATOM 5051 O O . GLU B 1 254 ? 17.670 -24.260 5.107 1.00 9.18 254 GLU B O 1
ATOM 5057 N N . ASN B 1 255 ? 17.108 -22.114 4.742 1.00 6.59 255 ASN B N 1
ATOM 5058 C CA . ASN B 1 255 ? 18.172 -21.619 5.606 1.00 6.20 255 ASN B CA 1
ATOM 5059 C C . ASN B 1 255 ? 17.666 -20.949 6.881 1.00 7.12 255 ASN B C 1
ATOM 5060 O O . ASN B 1 255 ? 18.425 -20.266 7.584 1.00 7.97 255 ASN B O 1
ATOM 5065 N N . LEU B 1 256 ? 16.395 -21.197 7.198 1.00 6.08 256 LEU B N 1
ATOM 5066 C CA . LEU B 1 256 ? 15.783 -20.742 8.444 1.00 6.49 256 LEU B CA 1
ATOM 5067 C C . LEU B 1 256 ? 15.527 -21.973 9.295 1.00 7.27 256 LEU B C 1
ATOM 5068 O O . LEU B 1 256 ? 15.216 -23.046 8.772 1.00 8.24 256 LEU B O 1
ATOM 5073 N N . TYR B 1 257 ? 15.657 -21.824 10.610 1.00 5.98 257 TYR B N 1
ATOM 5074 C CA . TYR B 1 257 ? 15.655 -22.967 11.518 1.00 7.63 257 TYR B CA 1
ATOM 5075 C C . TYR B 1 257 ? 14.590 -22.854 12.599 1.00 6.78 257 TYR B C 1
ATOM 5076 O O . TYR B 1 257 ? 14.458 -21.810 13.243 1.00 7.11 257 TYR B O 1
ATOM 5085 N N . THR B 1 258 ? 13.878 -23.960 12.822 1.00 6.26 258 THR B N 1
ATOM 5086 C CA . THR B 1 258 ? 12.824 -24.105 13.841 1.00 5.82 258 THR B CA 1
ATOM 5087 C C . THR B 1 258 ? 11.579 -23.303 13.523 1.00 6.77 258 THR B C 1
ATOM 5088 O O . THR B 1 258 ? 11.585 -22.392 12.690 1.00 7.15 258 THR B O 1
ATOM 5092 N N . ARG B 1 259 ? 10.508 -23.632 14.228 1.00 7.03 259 ARG B N 1
ATOM 5093 C CA . ARG B 1 259 ? 9.262 -22.905 14.062 1.00 7.26 259 ARG B CA 1
ATOM 5094 C C . ARG B 1 259 ? 9.401 -21.439 14.462 1.00 8.24 259 ARG B C 1
ATOM 5095 O O . ARG B 1 259 ? 8.597 -20.610 14.032 1.00 8.37 259 ARG B O 1
ATOM 5103 N N . ASN B 1 260 ? 10.411 -21.115 15.265 1.00 6.93 260 ASN B N 1
ATOM 5104 C CA . ASN B 1 260 ? 10.602 -19.743 15.727 1.00 7.55 260 ASN B CA 1
ATOM 5105 C C . ASN B 1 260 ? 10.939 -18.792 14.595 1.00 6.48 260 ASN B C 1
ATOM 5106 O O . ASN B 1 260 ? 10.459 -17.657 14.564 1.00 7.12 260 ASN B O 1
ATOM 5111 N N . ALA B 1 261 ? 11.753 -19.256 13.648 1.00 6.70 261 ALA B N 1
ATOM 5112 C CA . ALA B 1 261 ? 12.097 -18.435 12.497 1.00 6.69 261 ALA B CA 1
ATOM 5113 C C . ALA B 1 261 ? 10.842 -18.106 11.699 1.00 6.87 261 ALA B C 1
ATOM 5114 O O . ALA B 1 261 ? 10.609 -16.958 11.314 1.00 7.37 261 ALA B O 1
ATOM 5116 N N . PHE B 1 262 ? 10.034 -19.127 11.451 1.00 6.21 262 PHE B N 1
ATOM 5117 C CA . PHE B 1 262 ? 8.856 -18.955 10.617 1.00 7.87 262 PHE B CA 1
ATOM 5118 C C . PHE B 1 262 ? 7.791 -18.119 11.321 1.00 7.23 262 PHE B C 1
ATOM 5119 O O . PHE B 1 262 ? 7.114 -17.323 10.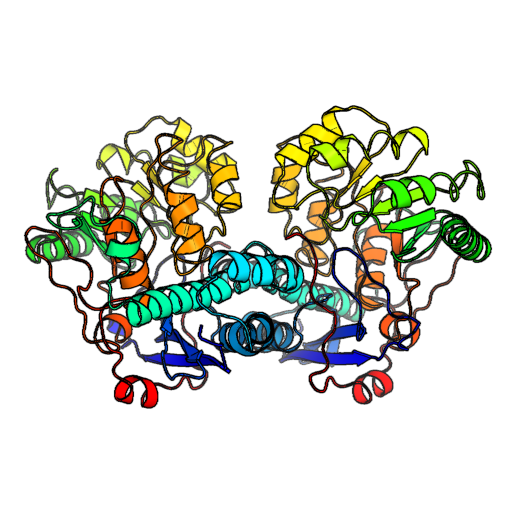680 1.00 7.64 262 PHE B O 1
ATOM 5127 N N . ASN B 1 263 ? 7.672 -18.261 12.637 1.00 7.41 263 ASN B N 1
ATOM 5128 C CA . ASN B 1 263 ? 6.775 -17.406 13.394 1.00 7.26 263 ASN B CA 1
ATOM 5129 C C . ASN B 1 263 ? 7.154 -15.940 13.223 1.00 6.84 263 ASN B C 1
ATOM 5130 O O . ASN B 1 263 ? 6.289 -15.086 13.047 1.00 7.48 263 ASN B O 1
ATOM 5135 N N . ASP B 1 264 ? 8.450 -15.641 13.240 1.00 6.70 264 ASP B N 1
ATOM 5136 C CA . ASP B 1 264 ? 8.877 -14.257 13.057 1.00 8.26 264 ASP B CA 1
ATOM 5137 C C . ASP B 1 264 ? 8.493 -13.736 11.669 1.00 7.03 264 ASP B C 1
ATOM 5138 O O . ASP B 1 264 ? 8.059 -12.590 11.529 1.00 8.37 264 ASP B O 1
ATOM 5143 N N . TYR B 1 265 ? 8.651 -14.568 10.641 1.00 7.13 265 TYR B N 1
ATOM 5144 C CA . TYR B 1 265 ? 8.240 -14.160 9.296 1.00 7.66 265 TYR B CA 1
ATOM 5145 C C . TYR B 1 265 ? 6.727 -13.941 9.241 1.00 8.38 265 TYR B C 1
ATOM 5146 O O . TYR B 1 265 ? 6.259 -12.945 8.694 1.00 9.26 265 TYR B O 1
ATOM 5155 N N . ILE B 1 266 ? 5.963 -14.866 9.812 1.00 7.86 266 ILE B N 1
ATOM 5156 C CA . ILE B 1 266 ? 4.505 -14.739 9.810 1.00 8.96 266 ILE B CA 1
ATOM 5157 C C . ILE B 1 266 ? 4.027 -13.485 10.549 1.00 9.74 266 ILE B C 1
ATOM 5158 O O . ILE B 1 266 ? 3.165 -12.753 10.054 1.00 10.15 266 ILE B O 1
ATOM 5163 N N A ARG B 1 267 ? 4.599 -13.226 11.719 0.53 8.76 267 ARG B N 1
ATOM 5164 N N B ARG B 1 267 ? 4.599 -13.237 11.724 0.47 8.78 267 ARG B N 1
ATOM 5165 C CA A ARG B 1 267 ? 4.211 -12.065 12.524 0.53 11.09 267 ARG B CA 1
ATOM 5166 C CA B ARG B 1 267 ? 4.235 -12.071 12.531 0.47 11.12 267 ARG B CA 1
ATOM 5167 C C A ARG B 1 267 ? 4.513 -10.752 11.817 0.53 10.79 267 ARG B C 1
ATOM 5168 C C B ARG B 1 267 ? 4.447 -10.784 11.757 0.47 10.79 267 ARG B C 1
ATOM 5169 O O A ARG B 1 267 ? 3.934 -9.714 12.143 0.53 12.18 267 ARG B O 1
ATOM 5170 O O B ARG B 1 267 ? 3.741 -9.797 11.977 0.47 12.31 267 ARG B O 1
ATOM 5185 N N . ASN B 1 268 ? 5.430 -10.794 10.860 1.00 9.44 268 ASN B N 1
ATOM 5186 C CA . ASN B 1 268 ? 5.772 -9.607 10.102 1.00 10.01 268 ASN B CA 1
ATOM 5187 C C . ASN B 1 268 ? 5.182 -9.589 8.692 1.00 7.38 268 ASN B C 1
ATOM 5188 O O . ASN B 1 268 ? 5.594 -8.790 7.858 1.00 9.85 268 ASN B O 1
ATOM 5193 N N . ASP B 1 269 ? 4.213 -10.468 8.441 1.00 9.18 269 ASP B N 1
ATOM 5194 C CA . ASP B 1 269 ? 3.528 -10.513 7.139 1.00 7.88 269 ASP B CA 1
ATOM 5195 C C . ASP B 1 269 ? 4.525 -10.649 5.989 1.00 6.96 269 ASP B C 1
ATOM 5196 O O . ASP B 1 269 ? 4.369 -10.047 4.926 1.00 7.96 269 ASP B O 1
ATOM 5201 N N . ALA B 1 270 ? 5.546 -11.470 6.212 1.00 6.47 270 ALA B N 1
ATOM 5202 C CA . ALA B 1 270 ? 6.710 -11.498 5.343 1.00 6.71 270 ALA B CA 1
ATOM 5203 C C . ALA B 1 270 ? 6.863 -12.783 4.526 1.00 7.87 270 ALA B C 1
ATOM 5204 O O . ALA B 1 270 ? 7.888 -12.974 3.884 1.00 7.73 270 ALA B O 1
ATOM 5206 N N . ILE B 1 271 ? 5.871 -13.668 4.545 1.00 6.12 271 ILE B N 1
ATOM 5207 C CA . ILE B 1 271 ? 6.047 -14.957 3.872 1.00 6.75 271 ILE B CA 1
ATOM 5208 C C . ILE B 1 271 ? 4.733 -15.543 3.354 1.00 6.26 271 ILE B C 1
ATOM 5209 O O . ILE B 1 271 ? 3.704 -15.480 4.038 1.00 6.80 271 ILE B O 1
ATOM 5214 N N . ASP B 1 272 ? 4.781 -16.123 2.153 1.00 6.15 272 ASP B N 1
ATOM 5215 C CA . ASP B 1 272 ? 3.648 -16.857 1.592 1.00 6.06 272 ASP B CA 1
ATOM 5216 C C . ASP B 1 272 ? 3.842 -18.364 1.683 1.00 6.26 272 ASP B C 1
ATOM 5217 O O . ASP B 1 272 ? 2.898 -19.098 1.933 1.00 6.48 272 ASP B O 1
ATOM 5222 N N . VAL B 1 273 ? 5.071 -18.805 1.430 1.00 6.15 273 VAL B N 1
ATOM 5223 C CA . VAL B 1 273 ? 5.402 -20.223 1.384 1.00 5.40 273 VAL B CA 1
ATOM 5224 C C . VAL B 1 273 ? 6.566 -20.499 2.322 1.00 5.65 273 VAL B C 1
ATOM 5225 O O . VAL B 1 273 ? 7.675 -20.005 2.114 1.00 6.25 273 VAL B O 1
ATOM 5229 N N . LEU B 1 274 ? 6.275 -21.257 3.378 1.00 6.13 274 LEU B N 1
ATOM 5230 C CA . LEU B 1 274 ? 7.288 -21.684 4.332 1.00 5.95 274 LEU B CA 1
ATOM 5231 C C . LEU B 1 274 ? 7.963 -22.933 3.774 1.00 5.68 274 LEU B C 1
ATOM 5232 O O . LEU B 1 274 ? 7.281 -23.895 3.435 1.00 6.73 274 LEU B O 1
ATOM 5237 N N . GLN B 1 275 ? 9.292 -22.922 3.681 1.00 5.49 275 GLN B N 1
ATOM 5238 C CA . GLN B 1 275 ? 10.016 -24.035 3.050 1.00 5.68 275 GLN B CA 1
ATOM 5239 C C . GLN B 1 275 ? 10.864 -24.861 4.015 1.00 5.69 275 GLN B C 1
ATOM 5240 O O . GLN B 1 275 ? 11.798 -25.550 3.602 1.00 6.77 275 GLN B O 1
ATOM 5246 N N . ALA B 1 276 ? 10.509 -24.823 5.297 1.00 6.01 276 ALA B N 1
ATOM 5247 C CA . ALA B 1 276 ? 11.182 -25.634 6.312 1.00 6.24 276 ALA B CA 1
ATOM 5248 C C . ALA B 1 276 ? 11.332 -27.074 5.827 1.00 6.53 276 ALA B C 1
ATOM 5249 O O . ALA B 1 276 ? 10.351 -27.727 5.462 1.00 6.91 276 ALA B O 1
ATOM 5251 N N . ASP B 1 277 ? 12.567 -27.560 5.851 1.00 5.96 277 ASP B N 1
ATOM 5252 C CA . ASP B 1 277 ? 12.925 -28.906 5.421 1.00 7.13 277 ASP B CA 1
ATOM 5253 C C . ASP B 1 277 ? 13.000 -29.783 6.676 1.00 7.12 277 ASP B C 1
ATOM 5254 O O . ASP B 1 277 ? 13.683 -29.430 7.648 1.00 7.11 277 ASP B O 1
ATOM 5259 N N . ALA B 1 278 ? 12.307 -30.912 6.678 1.00 6.34 278 ALA B N 1
ATOM 5260 C CA . ALA B 1 278 ? 12.350 -31.810 7.833 1.00 6.91 278 ALA B CA 1
ATOM 5261 C C . ALA B 1 278 ? 13.772 -32.192 8.228 1.00 8.90 278 ALA B C 1
ATOM 5262 O O . ALA B 1 278 ? 14.035 -32.458 9.407 1.00 7.69 278 ALA B O 1
ATOM 5264 N N . SER B 1 279 ? 14.678 -32.238 7.252 1.00 6.96 279 SER B N 1
ATOM 5265 C CA . SER B 1 279 ? 16.064 -32.641 7.499 1.00 7.47 279 SER B CA 1
ATOM 5266 C C . SER B 1 279 ? 17.013 -31.498 7.882 1.00 6.97 279 SER B C 1
ATOM 5267 O O . SER B 1 279 ? 18.204 -31.728 8.104 1.00 7.16 279 SER B O 1
ATOM 5270 N N . ARG B 1 280 ? 16.486 -30.277 7.966 1.00 7.22 280 ARG B N 1
ATOM 5271 C CA . ARG B 1 280 ? 17.297 -29.106 8.314 1.00 5.89 280 ARG B CA 1
ATOM 5272 C C . ARG B 1 280 ? 16.734 -28.306 9.481 1.00 5.95 280 ARG B C 1
ATOM 5273 O O . ARG B 1 280 ? 17.482 -27.850 10.344 1.00 7.29 280 ARG B O 1
ATOM 5281 N N . ALA B 1 281 ? 15.419 -28.105 9.482 1.00 7.15 281 ALA B N 1
ATOM 5282 C CA . ALA B 1 281 ? 14.789 -27.113 10.353 1.00 6.49 281 ALA B CA 1
ATOM 5283 C C . ALA B 1 281 ? 14.464 -27.630 11.751 1.00 6.25 281 ALA B C 1
ATOM 5284 O O . ALA B 1 281 ? 13.976 -26.869 12.596 1.00 7.81 281 ALA B O 1
ATOM 5286 N N . GLY B 1 282 ? 14.718 -28.915 11.986 1.00 6.56 282 GLY B N 1
ATOM 5287 C CA . GLY B 1 282 ? 14.542 -29.516 13.296 1.00 7.06 282 GLY B CA 1
ATOM 5288 C C . GLY B 1 282 ? 14.094 -30.972 13.295 1.00 8.88 282 GLY B C 1
ATOM 5289 O O . GLY B 1 282 ? 14.092 -31.602 14.353 1.00 13.65 282 GLY B O 1
ATOM 5290 N N . GLY B 1 283 ? 13.718 -31.527 12.148 1.00 6.22 283 GLY B N 1
ATOM 5291 C CA . GLY B 1 283 ? 13.269 -32.908 12.101 1.00 8.59 283 GLY B CA 1
ATOM 5292 C C . GLY B 1 283 ? 11.870 -33.033 11.536 1.00 7.70 283 GLY B C 1
ATOM 5293 O O . GLY B 1 283 ? 11.193 -32.041 11.253 1.00 7.76 283 GLY B O 1
ATOM 5294 N N . ILE B 1 284 ? 11.416 -34.265 11.375 1.00 7.55 284 ILE B N 1
ATOM 5295 C CA . ILE B 1 284 ? 10.010 -34.505 11.107 1.00 8.61 284 ILE B CA 1
ATOM 5296 C C . ILE B 1 284 ? 9.157 -33.887 12.224 1.00 8.55 284 ILE B C 1
ATOM 5297 O O . ILE B 1 284 ? 8.128 -33.267 11.954 1.00 8.13 284 ILE B O 1
ATOM 5302 N N . THR B 1 285 ? 9.601 -34.033 13.473 1.00 7.76 285 THR B N 1
ATOM 5303 C CA . THR B 1 285 ? 8.851 -33.506 14.613 1.00 7.78 285 THR B CA 1
ATOM 5304 C C . THR B 1 285 ? 8.622 -32.003 14.442 1.00 9.30 285 THR B C 1
ATOM 5305 O O . THR B 1 285 ? 7.519 -31.489 14.651 1.00 8.93 285 THR B O 1
ATOM 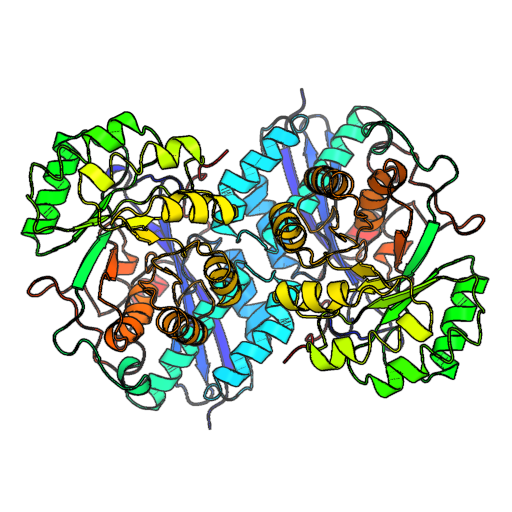5309 N N . GLU B 1 286 ? 9.672 -31.293 14.044 1.00 6.97 286 GLU B N 1
ATOM 5310 C CA . GLU B 1 286 ? 9.578 -29.847 13.918 1.00 8.02 286 GLU B CA 1
ATOM 5311 C C . GLU B 1 286 ? 8.847 -29.416 12.636 1.00 8.17 286 GLU B C 1
ATOM 5312 O O . GLU B 1 286 ? 8.051 -28.471 12.660 1.00 7.56 286 GLU B O 1
ATOM 5318 N N . ALA B 1 287 ? 9.107 -30.100 11.523 1.00 7.28 287 ALA B N 1
ATOM 5319 C CA . ALA B 1 287 ? 8.393 -29.790 10.284 1.00 7.54 287 ALA B CA 1
ATOM 5320 C C . ALA B 1 287 ? 6.881 -29.969 10.415 1.00 7.20 287 ALA B C 1
ATOM 5321 O O . ALA B 1 287 ? 6.119 -29.206 9.838 1.00 8.04 287 ALA B O 1
ATOM 5323 N N . LEU B 1 288 ? 6.442 -30.969 11.173 1.00 8.52 288 LEU B N 1
ATOM 5324 C CA . LEU B 1 288 ? 5.009 -31.159 11.417 1.00 9.15 288 LEU B CA 1
ATOM 5325 C C . LEU B 1 288 ? 4.390 -29.919 12.034 1.00 7.75 288 LEU B C 1
ATOM 5326 O O . LEU B 1 288 ? 3.300 -29.484 11.633 1.00 9.56 288 LEU B O 1
ATOM 5331 N N . ALA B 1 289 ? 5.082 -29.358 13.017 1.00 7.55 289 ALA B N 1
ATOM 5332 C CA . ALA B 1 289 ? 4.588 -28.182 13.715 1.00 8.71 289 ALA B CA 1
ATOM 5333 C C . ALA B 1 289 ? 4.583 -26.989 12.774 1.00 7.68 289 ALA B C 1
ATOM 5334 O O . ALA B 1 289 ? 3.666 -26.172 12.800 1.00 8.66 289 ALA B O 1
ATOM 5336 N N . ILE B 1 290 ? 5.613 -26.875 11.947 1.00 8.04 290 ILE B N 1
ATOM 5337 C CA . ILE B 1 290 ? 5.698 -25.741 11.038 1.00 7.67 290 ILE B CA 1
ATOM 5338 C C . ILE B 1 290 ? 4.609 -25.808 9.970 1.00 7.68 290 ILE B C 1
ATOM 5339 O O . ILE B 1 290 ? 3.983 -24.799 9.643 1.00 8.45 290 ILE B O 1
ATOM 5344 N N . SER B 1 291 ? 4.370 -27.002 9.441 1.00 7.21 291 SER B N 1
ATOM 5345 C CA . SER B 1 291 ? 3.306 -27.197 8.469 1.00 7.42 291 SER B CA 1
ATOM 5346 C C . SER B 1 291 ? 1.939 -26.793 9.041 1.00 8.09 291 SER B C 1
ATOM 5347 O O . SER B 1 291 ? 1.148 -26.106 8.388 1.00 7.84 291 SER B O 1
ATOM 5350 N N . ALA B 1 292 ? 1.665 -27.220 10.272 1.00 8.03 292 ALA B N 1
ATOM 5351 C CA . ALA B 1 292 ? 0.420 -26.864 10.946 1.00 8.20 292 ALA B CA 1
ATOM 5352 C C . ALA B 1 292 ? 0.306 -25.358 11.151 1.00 8.66 292 ALA B C 1
ATOM 5353 O O . ALA B 1 292 ? -0.761 -24.776 10.937 1.00 9.17 292 ALA B O 1
ATOM 5355 N N A SER B 1 293 ? 1.402 -24.736 11.557 0.80 7.98 293 SER B N 1
ATOM 5356 N N B SER B 1 293 ? 1.406 -24.733 11.563 0.20 8.04 293 SER B N 1
ATOM 5357 C CA A SER B 1 293 ? 1.411 -23.300 11.816 0.80 8.90 293 SER B CA 1
ATOM 5358 C CA B SER B 1 293 ? 1.418 -23.294 11.807 0.20 8.90 293 SER B CA 1
ATOM 5359 C C A SER B 1 293 ? 1.189 -22.490 10.538 0.80 8.32 293 SER B C 1
ATOM 5360 C C B SER B 1 293 ? 1.134 -22.524 10.522 0.20 8.32 293 SER B C 1
ATOM 5361 O O A SER B 1 293 ? 0.545 -21.436 10.569 0.80 8.35 293 SER B O 1
ATOM 5362 O O B SER B 1 293 ? 0.395 -21.538 10.532 0.20 8.45 293 SER B O 1
ATOM 5367 N N . ALA B 1 294 ? 1.719 -22.978 9.416 1.00 7.58 294 ALA B N 1
ATOM 5368 C CA . ALA B 1 294 ? 1.479 -22.343 8.121 1.00 6.74 294 ALA B CA 1
ATOM 5369 C C . ALA B 1 294 ? -0.013 -22.378 7.813 1.00 7.46 294 ALA B C 1
ATOM 5370 O O . ALA B 1 294 ? -0.606 -21.368 7.449 1.00 8.21 294 ALA B O 1
ATOM 5372 N N . ALA B 1 295 ? -0.626 -23.546 7.962 1.00 7.09 295 ALA B N 1
ATOM 5373 C CA . ALA B 1 295 ? -2.044 -23.693 7.664 1.00 8.57 295 ALA B CA 1
ATOM 5374 C C . ALA B 1 295 ? -2.909 -22.786 8.550 1.00 7.67 295 ALA B C 1
ATOM 5375 O O . ALA B 1 295 ? -3.871 -22.170 8.079 1.00 8.50 295 ALA B O 1
ATOM 5377 N N A SER B 1 296 ? -2.562 -22.695 9.830 0.68 7.09 296 SER B N 1
ATOM 5378 N N B SER B 1 296 ? -2.547 -22.692 9.825 0.32 7.16 296 SER B N 1
ATOM 5379 C CA A SER B 1 296 ? -3.298 -21.835 10.749 0.68 8.17 296 SER B CA 1
ATOM 5380 C CA B SER B 1 296 ? -3.275 -21.851 10.768 0.32 8.25 296 SER B CA 1
ATOM 5381 C C A SER B 1 296 ? -3.307 -20.390 10.279 0.68 9.70 296 SER B C 1
ATOM 5382 C C B SER B 1 296 ? -3.285 -20.389 10.322 0.32 9.68 296 SER B C 1
ATOM 5383 O O A SER B 1 296 ? -4.302 -19.679 10.446 0.68 9.71 296 SER B O 1
ATOM 5384 O O B SER B 1 296 ? -4.265 -19.672 10.533 0.32 9.71 296 SER B O 1
ATOM 5389 N N . ALA B 1 297 ? -2.189 -19.955 9.707 1.00 8.15 297 ALA B N 1
ATOM 5390 C CA . ALA B 1 297 ? -2.048 -18.584 9.224 1.00 8.88 297 ALA B CA 1
ATOM 5391 C C . ALA B 1 297 ? -2.554 -18.382 7.798 1.00 8.54 297 ALA B C 1
ATOM 5392 O O . ALA B 1 297 ? -2.379 -17.300 7.227 1.00 10.12 297 ALA B O 1
ATOM 5394 N N . HIS B 1 298 ? -3.149 -19.426 7.214 1.00 8.07 298 HIS B N 1
ATOM 5395 C CA . HIS B 1 298 ? -3.637 -19.391 5.830 1.00 7.81 298 HIS B CA 1
ATOM 5396 C C . HIS B 1 298 ? -2.508 -19.198 4.821 1.00 8.47 298 HIS B C 1
ATOM 5397 O O . HIS B 1 298 ? -2.677 -18.552 3.781 1.00 9.67 298 HIS B O 1
ATOM 5404 N N . LEU B 1 299 ? -1.367 -19.795 5.145 1.00 7.55 299 LEU B N 1
ATOM 5405 C CA . LEU B 1 299 ? -0.185 -19.802 4.290 1.00 8.03 299 LEU B CA 1
ATOM 5406 C C . LEU B 1 299 ? 0.135 -21.243 3.902 1.00 9.75 299 LEU B C 1
ATOM 5407 O O . LEU B 1 299 ? -0.526 -22.175 4.357 1.00 10.05 299 LEU B O 1
ATOM 5412 N N . ALA B 1 300 ? 1.156 -21.430 3.074 1.00 7.69 300 ALA B N 1
ATOM 5413 C CA . ALA B 1 300 ? 1.497 -22.759 2.575 1.00 7.34 300 ALA B CA 1
ATOM 5414 C C . ALA B 1 300 ? 2.818 -23.237 3.153 1.00 6.26 300 ALA B C 1
ATOM 5415 O O . ALA B 1 300 ? 3.690 -22.435 3.449 1.00 7.65 300 ALA B O 1
ATOM 5417 N N . TRP B 1 301 ? 2.941 -24.551 3.328 1.00 6.41 301 TRP B N 1
ATOM 5418 C CA . TRP B 1 301 ? 4.220 -25.197 3.618 1.00 5.74 301 TRP B CA 1
ATOM 5419 C C . TRP B 1 301 ? 4.548 -26.110 2.443 1.00 6.87 301 TRP B C 1
ATOM 5420 O O . TRP B 1 301 ? 3.799 -27.033 2.154 1.00 7.50 301 TRP B O 1
ATOM 5431 N N . ASN B 1 302 ? 5.641 -25.799 1.756 1.00 6.18 302 ASN B N 1
ATOM 5432 C CA . ASN B 1 302 ? 6.173 -26.601 0.657 1.00 4.72 302 ASN B CA 1
ATOM 5433 C C . ASN B 1 302 ? 7.657 -26.719 0.949 1.00 6.73 302 ASN B C 1
ATOM 5434 O O . ASN B 1 302 ? 8.404 -25.775 0.725 1.00 6.80 302 ASN B O 1
ATOM 5439 N N . PRO B 1 303 ? 8.090 -27.867 1.491 1.00 5.97 303 PRO B N 1
ATOM 5440 C CA . PRO B 1 303 ? 9.468 -27.950 1.988 1.00 6.27 303 PRO B CA 1
ATOM 5441 C C . PRO B 1 303 ? 10.529 -27.901 0.901 1.00 5.83 303 PRO B C 1
ATOM 5442 O O . PRO B 1 303 ? 10.330 -28.385 -0.216 1.00 7.47 303 PRO B O 1
ATOM 5446 N N . HIS B 1 304 ? 11.671 -27.340 1.265 1.00 5.77 304 HIS B N 1
ATOM 5447 C CA . HIS B 1 304 ? 12.932 -27.650 0.609 1.00 6.68 304 HIS B CA 1
ATOM 5448 C C . HIS B 1 304 ? 13.243 -29.119 0.918 1.00 6.10 304 HIS B C 1
ATOM 5449 O O . HIS B 1 304 ? 12.979 -29.592 2.031 1.00 6.86 304 HIS B O 1
ATOM 5456 N N . THR B 1 305 ? 13.775 -29.850 -0.062 1.00 7.00 305 THR B N 1
ATOM 5457 C CA . THR B 1 305 ? 14.051 -31.278 0.132 1.00 7.50 305 THR B CA 1
ATOM 5458 C C . THR B 1 305 ? 15.429 -31.714 -0.388 1.00 6.45 305 THR B C 1
ATOM 5459 O O . THR B 1 305 ? 15.754 -32.908 -0.358 1.00 8.15 305 THR B O 1
ATOM 5463 N N . PHE B 1 306 ? 16.226 -30.751 -0.850 1.00 7.29 306 PHE B N 1
ATOM 5464 C CA . PHE B 1 306 ? 17.366 -30.987 -1.742 1.00 6.99 306 PHE B CA 1
ATOM 5465 C C . PHE B 1 306 ? 18.633 -31.366 -0.975 1.00 7.64 306 PHE B C 1
ATOM 5466 O O . PHE B 1 306 ? 19.281 -30.502 -0.392 1.00 9.32 306 PHE B O 1
ATOM 5474 N N . ASN B 1 307 ? 18.961 -32.657 -0.971 1.00 7.23 307 ASN B N 1
ATOM 5475 C CA . ASN B 1 307 ? 20.293 -33.151 -0.596 1.00 7.18 307 ASN B CA 1
ATOM 5476 C C . ASN B 1 307 ? 20.491 -34.612 -0.957 1.00 6.99 307 ASN B C 1
ATOM 5477 O O . ASN B 1 307 ? 21.505 -34.977 -1.556 1.00 7.13 307 ASN B O 1
ATOM 5482 N N . ASP B 1 308 ? 19.547 -35.459 -0.577 1.00 7.22 308 ASP B N 1
ATOM 5483 C CA . ASP B 1 308 ? 19.697 -36.885 -0.826 1.00 6.88 308 ASP B CA 1
ATOM 5484 C C . ASP B 1 308 ? 18.331 -37.560 -0.767 1.00 8.08 308 ASP B C 1
ATOM 5485 O O . ASP B 1 308 ? 17.335 -36.911 -0.460 1.00 7.57 308 ASP B O 1
ATOM 5490 N N . ILE B 1 309 ? 18.270 -38.848 -1.075 1.00 7.92 309 ILE B N 1
ATOM 5491 C CA . ILE B 1 309 ? 16.977 -39.520 -1.148 1.00 6.91 309 ILE B CA 1
ATOM 5492 C C . ILE B 1 309 ? 16.288 -39.631 0.220 1.00 7.60 309 ILE B C 1
ATOM 5493 O O . ILE B 1 309 ? 15.069 -39.757 0.294 1.00 8.37 309 ILE B O 1
ATOM 5498 N N . ILE B 1 310 ? 17.070 -39.592 1.296 1.00 7.67 310 ILE B N 1
ATOM 5499 C CA . ILE B 1 310 ? 16.473 -39.627 2.632 1.00 8.74 310 ILE B CA 1
ATOM 5500 C C . ILE B 1 310 ? 15.805 -38.298 2.962 1.00 8.20 310 ILE B C 1
ATOM 5501 O O . ILE B 1 310 ? 14.688 -38.276 3.468 1.00 9.15 310 ILE B O 1
ATOM 5506 N N . THR B 1 311 ? 16.466 -37.190 2.645 1.00 6.73 311 THR B N 1
ATOM 5507 C CA . THR B 1 311 ? 15.816 -35.903 2.884 1.00 8.38 311 THR B CA 1
ATOM 5508 C C . THR B 1 311 ? 14.566 -35.767 2.011 1.00 8.05 311 THR B C 1
ATOM 5509 O O . THR B 1 311 ? 13.543 -35.240 2.450 1.00 7.88 311 THR B O 1
ATOM 5513 N N . VAL B 1 312 ? 14.630 -36.265 0.781 1.00 6.59 312 VAL B N 1
ATOM 5514 C CA . VAL B 1 312 ? 13.445 -36.282 -0.072 1.00 7.77 312 VAL B CA 1
ATOM 5515 C C . VAL B 1 312 ? 12.332 -37.126 0.544 1.00 8.02 312 VAL B C 1
ATOM 5516 O O . VAL B 1 312 ? 11.210 -36.663 0.687 1.00 8.11 312 VAL B O 1
ATOM 5520 N N . ALA B 1 313 ? 12.647 -38.369 0.906 1.00 7.79 313 ALA B N 1
ATOM 5521 C CA . ALA B 1 313 ? 11.632 -39.271 1.446 1.00 8.53 313 ALA B CA 1
ATOM 5522 C C . ALA B 1 313 ? 11.011 -38.762 2.746 1.00 8.51 313 ALA B C 1
ATOM 5523 O O . ALA B 1 313 ? 9.795 -38.832 2.920 1.00 9.29 313 ALA B O 1
ATOM 5525 N N . ALA B 1 314 ? 11.839 -38.239 3.649 1.00 7.47 314 ALA B N 1
ATOM 5526 C CA . ALA B 1 314 ? 11.324 -37.762 4.927 1.00 7.34 314 ALA B CA 1
ATOM 5527 C C . ALA B 1 314 ? 10.267 -36.682 4.707 1.00 7.91 314 ALA B C 1
ATOM 5528 O O . ALA B 1 314 ? 9.169 -36.746 5.276 1.00 8.44 314 ALA B O 1
ATOM 5530 N N . ASN B 1 315 ? 10.592 -35.696 3.874 1.00 7.25 315 ASN B N 1
ATOM 5531 C CA . ASN B 1 315 ? 9.630 -34.657 3.543 1.00 7.14 315 ASN B CA 1
ATOM 5532 C C . ASN B 1 315 ? 8.410 -35.174 2.787 1.00 6.96 315 ASN B C 1
ATOM 5533 O O . ASN B 1 315 ? 7.299 -34.715 3.029 1.00 8.58 315 ASN B O 1
ATOM 5538 N N . LEU B 1 316 ? 8.612 -36.135 1.893 1.00 6.33 316 LEU B N 1
ATOM 5539 C CA . LEU B 1 316 ? 7.504 -36.649 1.099 1.00 8.01 316 LEU B CA 1
ATOM 5540 C C . LEU B 1 316 ? 6.435 -37.337 1.958 1.00 8.06 316 LEU B C 1
ATOM 5541 O O . LEU B 1 316 ? 5.241 -37.204 1.684 1.00 7.96 316 LEU B O 1
ATOM 5546 N N . HIS B 1 317 ? 6.848 -38.077 2.984 1.00 8.04 317 HIS B N 1
ATOM 5547 C CA . HIS B 1 317 ? 5.869 -38.649 3.910 1.00 7.84 317 HIS B CA 1
ATOM 5548 C C . HIS B 1 317 ? 4.980 -37.558 4.510 1.00 7.70 317 HIS B C 1
ATOM 5549 O O . HIS B 1 317 ? 3.762 -37.707 4.593 1.00 8.70 317 HIS B O 1
ATOM 5556 N N . LEU B 1 318 ? 5.603 -36.461 4.935 1.00 7.06 318 LEU B N 1
ATOM 5557 C CA . LEU B 1 318 ? 4.863 -35.358 5.533 1.00 7.93 318 LEU B CA 1
ATOM 5558 C C . LEU B 1 318 ? 3.984 -34.647 4.512 1.00 8.19 318 LEU B C 1
ATOM 5559 O O . LEU B 1 318 ? 2.827 -34.328 4.784 1.00 8.55 318 LEU B O 1
ATOM 5564 N N . VAL B 1 319 ? 4.541 -34.389 3.333 1.00 7.80 319 VAL B N 1
ATOM 5565 C CA . VAL B 1 319 ? 3.797 -33.694 2.288 1.00 8.26 319 VAL B CA 1
ATOM 5566 C C . VAL B 1 319 ? 2.581 -34.501 1.861 1.00 9.05 319 VAL B C 1
ATOM 5567 O O . VAL B 1 319 ? 1.497 -33.949 1.670 1.00 9.54 319 VAL B O 1
ATOM 5571 N N . ALA B 1 320 ? 2.752 -35.815 1.731 1.00 8.42 320 ALA B N 1
ATOM 5572 C CA . ALA B 1 320 ? 1.641 -36.671 1.332 1.00 8.87 320 ALA B CA 1
ATOM 5573 C C . ALA B 1 320 ? 0.501 -36.592 2.345 1.00 9.29 320 ALA B C 1
ATOM 5574 O O . ALA B 1 320 ? -0.679 -36.699 1.983 1.00 8.87 320 ALA B O 1
ATOM 5576 N N . ALA B 1 321 ? 0.856 -36.408 3.612 1.00 8.27 321 ALA B N 1
ATOM 5577 C CA . ALA B 1 321 ? -0.134 -36.384 4.685 1.00 9.08 321 ALA B CA 1
ATOM 5578 C C . ALA B 1 321 ? -0.743 -35.002 4.932 1.00 10.06 321 ALA B C 1
ATOM 5579 O O . ALA B 1 321 ? -1.703 -34.866 5.690 1.00 13.57 321 ALA B O 1
ATOM 5581 N N A SER B 1 322 ? -0.192 -33.988 4.273 0.79 9.42 322 SER B N 1
ATOM 5582 N N B SER B 1 322 ? -0.175 -33.975 4.304 0.21 9.53 322 SER B N 1
ATOM 5583 C CA A SER B 1 322 ? -0.588 -32.612 4.538 0.79 11.44 322 SER B CA 1
ATOM 5584 C CA B SER B 1 322 ? -0.580 -32.596 4.575 0.21 11.45 322 SER B CA 1
ATOM 5585 C C A SER B 1 322 ? -1.571 -32.050 3.514 0.79 9.94 322 SER B C 1
ATOM 5586 C C B SER B 1 322 ? -1.551 -32.042 3.531 0.21 10.07 322 SER B C 1
ATOM 5587 O O A SER B 1 322 ? -1.433 -32.279 2.321 0.79 11.04 322 SER B O 1
ATOM 5588 O O B SER B 1 322 ? -1.394 -32.290 2.338 0.21 11.04 322 SER B O 1
ATOM 5593 N N . PRO B 1 323 ? -2.562 -31.280 3.983 1.00 11.76 323 PRO B N 1
ATOM 5594 C CA . PRO B 1 323 ? -3.535 -30.664 3.070 1.00 12.45 323 PRO B CA 1
ATOM 5595 C C . PRO B 1 323 ? -2.991 -29.485 2.249 1.00 11.30 323 PRO B C 1
ATOM 5596 O O . PRO B 1 323 ? -3.711 -28.950 1.403 1.00 13.79 323 PRO B O 1
ATOM 5600 N N . HIS B 1 324 ? -1.745 -29.084 2.468 1.00 7.72 324 HIS B N 1
ATOM 5601 C CA . HIS B 1 324 ? -1.177 -28.004 1.669 1.00 9.45 324 HIS B CA 1
ATOM 5602 C C . HIS B 1 324 ? -1.139 -28.395 0.194 1.00 10.72 324 HIS B C 1
ATOM 5603 O O . HIS B 1 324 ? -0.886 -29.555 -0.137 1.00 10.69 324 HIS B O 1
ATOM 5610 N N . PRO B 1 325 ? -1.368 -27.422 -0.702 1.00 11.24 325 PRO B N 1
ATOM 5611 C CA . PRO B 1 325 ? -1.235 -27.697 -2.136 1.00 10.49 325 PRO B CA 1
ATOM 5612 C C . PRO B 1 325 ? 0.163 -28.212 -2.401 1.00 10.93 325 PRO B C 1
ATOM 5613 O O . PRO B 1 325 ? 1.121 -27.644 -1.892 1.00 12.92 325 PRO B O 1
ATOM 5617 N N . ALA B 1 326 ? 0.285 -29.276 -3.178 1.00 9.25 326 ALA B N 1
ATOM 5618 C CA . ALA B 1 326 ? 1.587 -29.888 -3.407 1.00 8.93 326 ALA B CA 1
ATOM 5619 C C . ALA B 1 326 ? 2.436 -29.130 -4.425 1.00 8.24 326 ALA B C 1
ATOM 5620 O O . ALA B 1 326 ? 1.961 -28.761 -5.495 1.00 9.64 326 ALA B O 1
ATOM 5622 N N . MET B 1 327 ? 3.695 -28.898 -4.071 1.00 7.45 327 MET B N 1
ATOM 5623 C CA . MET B 1 327 ? 4.674 -28.343 -4.995 1.00 7.09 327 MET B CA 1
ATOM 5624 C C . MET B 1 327 ? 6.004 -28.912 -4.520 1.00 6.32 327 MET B C 1
ATOM 5625 O O . MET B 1 327 ? 6.817 -28.226 -3.889 1.00 7.51 327 MET B O 1
ATOM 5630 N N . PHE B 1 328 ? 6.192 -30.200 -4.797 1.00 5.96 328 PHE B N 1
ATOM 5631 C CA . PHE B 1 328 ? 7.187 -31.001 -4.104 1.00 6.58 328 PHE B CA 1
ATOM 5632 C C . PHE B 1 328 ? 8.533 -31.000 -4.816 1.00 6.82 328 PHE B C 1
ATOM 5633 O O . PHE B 1 328 ? 8.646 -31.461 -5.958 1.00 7.06 328 PHE B O 1
ATOM 5641 N N . GLU B 1 329 ? 9.564 -30.519 -4.129 1.00 7.16 329 GLU B N 1
ATOM 5642 C CA . GLU B 1 329 ? 10.890 -30.380 -4.725 1.00 6.58 329 GLU B CA 1
ATOM 5643 C C . GLU B 1 329 ? 11.539 -31.722 -5.039 1.00 7.26 329 GLU B C 1
ATOM 5644 O O . GLU B 1 329 ? 11.699 -32.562 -4.155 1.00 7.38 329 GLU B O 1
ATOM 5650 N N . TRP B 1 330 ? 11.920 -31.915 -6.302 1.00 6.89 330 TRP B N 1
ATOM 5651 C CA . TRP B 1 330 ? 12.653 -33.117 -6.691 1.00 8.28 330 TRP B CA 1
ATOM 5652 C C . TRP B 1 330 ? 13.957 -32.769 -7.416 1.00 8.45 330 TRP B C 1
ATOM 5653 O O . TRP B 1 330 ? 13.950 -32.315 -8.563 1.00 8.45 330 TRP B O 1
ATOM 5664 N N . ASP B 1 331 ? 15.071 -32.998 -6.726 1.00 7.45 331 ASP B N 1
ATOM 5665 C CA . ASP B 1 331 ? 16.425 -32.805 -7.247 1.00 7.52 331 ASP B CA 1
ATOM 5666 C C . ASP B 1 331 ? 16.645 -33.643 -8.510 1.00 7.49 331 ASP B C 1
ATOM 5667 O O . ASP B 1 331 ? 16.651 -34.879 -8.441 1.00 8.75 331 ASP B O 1
ATOM 5672 N N . ILE B 1 332 ? 16.823 -32.978 -9.651 1.00 7.02 332 ILE B N 1
ATOM 5673 C CA . ILE B 1 332 ? 17.073 -33.684 -10.917 1.00 8.86 332 ILE B CA 1
ATOM 5674 C C . ILE B 1 332 ? 18.513 -33.537 -11.382 1.00 8.65 332 ILE B C 1
ATOM 5675 O O . ILE B 1 332 ? 18.851 -33.926 -12.510 1.00 9.68 332 ILE B O 1
ATOM 5680 N N . THR B 1 333 ? 19.365 -32.971 -10.530 1.00 7.91 333 THR B N 1
ATOM 5681 C CA . THR B 1 333 ? 20.773 -32.790 -10.877 1.00 9.08 333 THR B CA 1
ATOM 5682 C C . THR B 1 333 ? 21.565 -34.070 -10.648 1.00 9.44 333 THR B C 1
ATOM 5683 O O . THR B 1 333 ? 21.059 -35.025 -10.067 1.00 9.36 333 THR B O 1
ATOM 5687 N N . HIS B 1 334 ? 22.811 -34.091 -11.099 1.00 9.04 334 HIS B N 1
ATOM 5688 C CA . HIS B 1 334 ? 23.628 -35.283 -10.926 1.00 8.06 334 HIS B CA 1
ATOM 5689 C C . HIS B 1 334 ? 23.870 -35.556 -9.447 1.00 8.02 334 HIS B C 1
ATOM 5690 O O . HIS B 1 334 ? 24.489 -34.751 -8.754 1.00 9.05 334 HIS B O 1
ATOM 5697 N N . ASN B 1 335 ? 23.392 -36.695 -8.968 1.00 7.71 335 ASN B N 1
ATOM 5698 C CA . ASN B 1 335 ? 23.455 -36.973 -7.540 1.00 6.87 335 ASN B CA 1
ATOM 5699 C C . ASN B 1 335 ? 23.283 -38.456 -7.259 1.00 7.81 335 ASN B C 1
ATOM 5700 O O . ASN B 1 335 ? 22.170 -38.966 -7.231 1.00 8.48 335 ASN B O 1
ATOM 5705 N N . ASP B 1 336 ? 24.401 -39.144 -7.042 1.00 8.15 336 ASP B N 1
ATOM 5706 C CA . ASP B 1 336 ? 24.355 -40.570 -6.712 1.00 10.16 336 ASP B CA 1
ATOM 5707 C C . ASP B 1 336 ? 23.552 -40.851 -5.438 1.00 9.72 336 ASP B C 1
ATOM 5708 O O . ASP B 1 336 ? 23.053 -41.960 -5.249 1.00 9.41 336 ASP B O 1
ATOM 5713 N N . LEU B 1 337 ? 23.443 -39.859 -4.553 1.00 8.87 337 LEU B N 1
ATOM 5714 C CA . LEU B 1 337 ? 22.678 -40.054 -3.316 1.00 9.23 337 LEU B CA 1
ATOM 5715 C C . LEU B 1 337 ? 21.170 -40.046 -3.562 1.00 8.40 337 LEU B C 1
ATOM 5716 O O . LEU B 1 337 ? 20.391 -40.386 -2.661 1.00 11.40 337 LEU B O 1
ATOM 5721 N N . MET B 1 338 ? 20.763 -39.659 -4.771 1.00 9.66 338 MET B N 1
ATOM 5722 C CA . MET B 1 338 ? 19.363 -39.743 -5.183 1.00 10.26 338 MET B CA 1
ATOM 5723 C C . MET B 1 338 ? 19.027 -41.068 -5.860 1.00 13.39 338 MET B C 1
ATOM 5724 O O . MET B 1 338 ? 17.865 -41.472 -5.898 1.00 18.89 338 MET B O 1
ATOM 5729 N N . THR B 1 339 ? 20.037 -41.751 -6.385 1.00 11.86 339 THR B N 1
ATOM 5730 C CA . THR B 1 339 ? 19.789 -42.923 -7.223 1.00 15.28 339 THR B CA 1
ATOM 5731 C C . THR B 1 339 ? 20.325 -44.238 -6.661 1.00 16.17 339 THR B C 1
ATOM 5732 O O . THR B 1 339 ? 19.736 -45.294 -6.885 1.00 18.41 339 THR B O 1
ATOM 5736 N N . ARG B 1 340 ? 21.435 -44.183 -5.934 1.00 12.13 340 ARG B N 1
ATOM 5737 C CA . ARG B 1 340 ? 22.155 -45.408 -5.590 1.00 15.25 340 ARG B CA 1
ATOM 5738 C C . ARG B 1 340 ? 22.204 -45.749 -4.098 1.00 16.40 340 ARG B C 1
ATOM 5739 O O . ARG B 1 340 ? 22.647 -46.836 -3.718 1.00 14.68 340 ARG B O 1
ATOM 5747 N N . LEU B 1 341 ? 21.741 -44.834 -3.253 1.00 13.56 341 LEU B N 1
ATOM 5748 C CA . LEU B 1 341 ? 21.776 -45.056 -1.816 1.00 14.24 341 LEU B CA 1
ATOM 5749 C C . LEU B 1 341 ? 20.689 -46.019 -1.374 1.00 13.71 341 LEU B C 1
ATOM 5750 O O . LEU B 1 341 ? 20.905 -46.837 -0.480 1.00 14.95 341 LEU B O 1
ATOM 5755 N N . ALA B 1 342 ? 19.519 -45.918 -1.994 1.00 13.46 342 ALA B N 1
ATOM 5756 C CA . ALA B 1 342 ? 18.368 -46.697 -1.547 1.00 14.52 342 ALA B CA 1
ATOM 5757 C C . ALA B 1 342 ? 17.513 -47.238 -2.684 1.00 21.90 342 ALA B C 1
ATOM 5758 O O . ALA B 1 342 ? 17.660 -46.835 -3.833 1.00 22.54 342 ALA B O 1
ATOM 5760 N N . SER B 1 343 ? 16.598 -48.134 -2.329 1.00 26.15 343 SER B N 1
ATOM 5761 C CA . SER B 1 343 ? 15.761 -48.842 -3.293 1.00 26.21 343 SER B CA 1
ATOM 5762 C C . SER B 1 343 ? 14.571 -48.027 -3.804 1.00 30.11 343 SER B C 1
ATOM 5763 O O . SER B 1 343 ? 13.803 -48.501 -4.638 1.00 38.55 343 SER B O 1
ATOM 5766 N N . TYR B 1 344 ? 14.418 -46.806 -3.302 1.00 26.82 344 TYR B N 1
ATOM 5767 C CA . TYR B 1 344 ? 13.328 -45.930 -3.727 1.00 28.88 344 TYR B CA 1
ATOM 5768 C C . TYR B 1 344 ? 13.801 -44.894 -4.752 1.00 25.32 344 TYR B C 1
ATOM 5769 O O . TYR B 1 344 ? 14.788 -44.195 -4.519 1.00 29.10 344 TYR B O 1
ATOM 5778 N N . ASP B 1 345 ? 13.082 -44.792 -5.870 1.00 22.82 345 ASP B N 1
ATOM 5779 C CA . ASP B 1 345 ? 13.481 -43.956 -7.012 1.00 28.67 345 ASP B CA 1
ATOM 5780 C C . ASP B 1 345 ? 12.362 -43.047 -7.528 1.00 30.61 345 ASP B C 1
ATOM 5781 O O . ASP B 1 345 ? 11.197 -43.223 -7.167 1.00 26.22 345 ASP B O 1
ATOM 5786 N N . LEU B 1 346 ? 12.716 -42.099 -8.402 1.00 24.69 346 LEU B N 1
ATOM 5787 C CA . LEU B 1 346 ? 11.725 -41.217 -9.025 1.00 21.16 346 LEU B CA 1
ATOM 5788 C C . LEU B 1 346 ? 10.808 -41.992 -9.954 1.00 25.72 346 LEU B C 1
ATOM 5789 O O . LEU B 1 346 ? 11.255 -42.619 -10.917 1.00 26.71 346 LEU B O 1
ATOM 5794 N N . LYS B 1 347 ? 9.519 -41.948 -9.651 1.00 20.14 347 LYS B N 1
ATOM 5795 C CA . LYS B 1 347 ? 8.508 -42.517 -10.516 1.00 25.68 347 LYS B CA 1
ATOM 5796 C C . LYS B 1 347 ? 7.416 -41.478 -10.639 1.00 21.55 347 LYS B C 1
ATOM 5797 O O . LYS B 1 347 ? 6.637 -41.252 -9.713 1.00 18.02 347 LYS B O 1
ATOM 5803 N N . LEU B 1 348 ? 7.395 -40.822 -11.787 1.00 23.26 348 LEU B N 1
ATOM 5804 C CA . LEU B 1 348 ? 6.486 -39.727 -12.031 1.00 20.27 348 LEU B CA 1
ATOM 5805 C C . LEU B 1 348 ? 5.316 -40.247 -12.854 1.00 23.43 348 LEU B C 1
ATOM 5806 O O . LEU B 1 348 ? 5.509 -40.802 -13.935 1.00 29.88 348 LEU B O 1
ATOM 5811 N N . GLU B 1 349 ? 4.105 -40.095 -12.331 1.00 19.67 349 GLU B N 1
ATOM 5812 C CA . GLU B 1 349 ? 2.900 -40.525 -13.033 1.00 26.55 349 GLU B CA 1
ATOM 5813 C C . GLU B 1 349 ? 1.878 -39.398 -13.063 1.00 26.13 349 GLU B C 1
ATOM 5814 O O . GLU B 1 349 ? 1.379 -38.973 -12.021 1.00 22.16 349 GLU B O 1
ATOM 5820 N N . ASN B 1 350 ? 1.564 -38.913 -14.261 1.00 21.70 350 ASN B N 1
ATOM 5821 C CA . ASN B 1 350 ? 0.699 -37.750 -14.394 1.00 20.79 350 ASN B CA 1
ATOM 5822 C C . ASN B 1 350 ? 1.209 -36.583 -13.547 1.00 13.18 350 ASN B C 1
ATOM 5823 O O . ASN B 1 350 ? 0.428 -35.832 -12.971 1.00 19.11 350 ASN B O 1
ATOM 5828 N N . GLY B 1 351 ? 2.531 -36.442 -13.500 1.00 15.25 351 GLY B N 1
ATOM 5829 C CA . GLY B 1 351 ? 3.159 -35.345 -12.783 1.00 12.37 351 GLY B CA 1
ATOM 5830 C C . GLY B 1 351 ? 3.252 -35.519 -11.280 1.00 12.32 351 GLY B C 1
ATOM 5831 O O . GLY B 1 351 ? 3.718 -34.611 -10.587 1.00 10.64 351 GLY B O 1
ATOM 5832 N N . LEU B 1 352 ? 2.820 -36.679 -10.781 1.00 11.32 352 LEU B N 1
ATOM 5833 C CA . LEU B 1 352 ? 2.789 -36.952 -9.344 1.00 10.20 352 LEU B CA 1
ATOM 5834 C C . LEU B 1 352 ? 3.785 -38.023 -8.926 1.00 11.68 352 LEU B C 1
ATOM 5835 O O . LEU B 1 352 ? 4.099 -38.942 -9.695 1.00 14.02 352 LEU B O 1
ATOM 5840 N N . VAL B 1 353 ? 4.259 -37.916 -7.686 1.00 11.15 353 VAL B N 1
ATOM 5841 C CA . VAL B 1 353 ? 5.036 -38.977 -7.053 1.00 10.34 353 VAL B CA 1
ATOM 5842 C C . VAL B 1 353 ? 4.256 -39.563 -5.875 1.00 11.10 353 VAL B C 1
ATOM 5843 O O . VAL B 1 353 ? 3.317 -38.950 -5.379 1.00 12.95 353 VAL B O 1
ATOM 5847 N N . GLN B 1 354 ? 4.645 -40.758 -5.435 1.00 14.25 354 GLN B N 1
ATOM 5848 C CA . GLN B 1 354 ? 4.030 -41.391 -4.270 1.00 14.12 354 GLN B CA 1
ATOM 5849 C C . GLN B 1 354 ? 5.114 -41.660 -3.238 1.00 12.37 354 GLN B C 1
ATOM 5850 O O . GLN B 1 354 ? 6.239 -42.001 -3.607 1.00 14.45 354 GLN B O 1
ATOM 5856 N N . PRO B 1 355 ? 4.792 -41.515 -1.943 1.00 13.64 355 PRO B N 1
ATOM 5857 C CA . PRO B 1 355 ? 5.793 -41.815 -0.916 1.00 14.09 355 PRO B CA 1
ATOM 5858 C C . PRO B 1 355 ? 6.132 -43.299 -0.929 1.00 15.53 355 PRO B C 1
ATOM 5859 O O . PRO B 1 355 ? 5.321 -44.099 -1.397 1.00 15.46 355 PRO B O 1
ATOM 5863 N N . PRO B 1 356 ? 7.327 -43.657 -0.445 1.00 13.80 356 PRO B N 1
ATOM 5864 C CA . PRO B 1 356 ? 7.684 -45.071 -0.306 1.00 17.69 356 PRO B CA 1
ATOM 5865 C C . PRO B 1 356 ? 6.630 -45.787 0.539 1.00 16.04 356 PRO B C 1
ATOM 5866 O O . PRO B 1 356 ? 6.062 -45.183 1.458 1.00 18.46 356 PRO B O 1
ATOM 5870 N N . GLN B 1 357 ? 6.366 -47.054 0.232 1.00 16.45 357 GLN B N 1
ATOM 5871 C CA . GLN B 1 357 ? 5.302 -47.790 0.911 1.00 17.55 357 GLN B CA 1
ATOM 5872 C C . GLN B 1 357 ? 5.771 -48.749 2.010 1.00 17.01 357 GLN B C 1
ATOM 5873 O O . GLN B 1 357 ? 4.947 -49.324 2.721 1.00 20.13 357 GLN B O 1
ATOM 5879 N N . GLY B 1 358 ? 7.080 -48.914 2.161 1.00 13.14 358 GLY B N 1
ATOM 5880 C CA . GLY B 1 358 ? 7.614 -49.758 3.220 1.00 12.63 358 GLY B CA 1
ATOM 5881 C C . GLY B 1 358 ? 7.497 -49.152 4.616 1.00 12.66 358 GLY B C 1
ATOM 5882 O O . GLY B 1 358 ? 7.017 -48.029 4.783 1.00 13.88 358 GLY B O 1
ATOM 5883 N N . PRO B 1 359 ? 7.938 -49.898 5.636 1.00 11.02 359 PRO B N 1
ATOM 5884 C CA . PRO B 1 359 ? 7.896 -49.395 7.012 1.00 11.84 359 PRO B CA 1
ATOM 5885 C C . PRO B 1 359 ? 8.887 -48.253 7.226 1.00 12.26 359 PRO B C 1
ATOM 5886 O O . PRO B 1 359 ? 9.940 -48.222 6.592 1.00 11.71 359 PRO B O 1
ATOM 5890 N N . GLY B 1 360 ? 8.554 -47.334 8.128 1.00 10.20 360 GLY B N 1
ATOM 5891 C CA . GLY B 1 360 ? 9.419 -46.197 8.404 1.00 11.36 360 GLY B CA 1
ATOM 5892 C C . GLY B 1 360 ? 9.521 -45.283 7.195 1.00 9.11 360 GLY B C 1
ATOM 5893 O O . GLY B 1 360 ? 8.505 -44.920 6.594 1.00 9.63 360 GLY B O 1
ATOM 5894 N N . LEU B 1 361 ? 10.746 -44.911 6.830 1.00 8.72 361 LEU B N 1
ATOM 5895 C CA . LEU B 1 361 ? 10.965 -44.144 5.604 1.00 9.82 361 LEU B CA 1
ATOM 5896 C C . LEU B 1 361 ? 10.543 -44.917 4.355 1.00 10.77 361 LEU B C 1
ATOM 5897 O O . LEU B 1 361 ? 10.232 -44.318 3.328 1.00 11.25 361 LEU B O 1
ATOM 5902 N N . GLY B 1 362 ? 10.562 -46.244 4.446 1.00 11.44 362 GLY B N 1
ATOM 5903 C CA . GLY B 1 362 ? 9.910 -47.072 3.449 1.00 14.64 362 GLY B CA 1
ATOM 5904 C C . GLY B 1 362 ? 10.770 -47.720 2.385 1.00 13.97 362 GLY B C 1
ATOM 5905 O O . GLY B 1 362 ? 10.241 -48.249 1.408 1.00 17.22 362 GLY B O 1
ATOM 5906 N N . PHE B 1 363 ? 12.081 -47.692 2.577 1.00 14.54 363 PHE B N 1
ATOM 5907 C CA . PHE B 1 363 ? 13.002 -48.367 1.667 1.00 16.25 363 PHE B CA 1
ATOM 5908 C C . PHE B 1 363 ? 14.195 -48.919 2.430 1.00 16.38 363 PHE B C 1
ATOM 5909 O O . PHE B 1 363 ? 14.381 -48.631 3.611 1.00 19.15 363 PHE B O 1
ATOM 5917 N N . GLU B 1 364 ? 15.009 -49.714 1.743 1.00 18.88 364 GLU B N 1
ATOM 5918 C CA . GLU B 1 364 ? 16.207 -50.266 2.356 1.00 20.87 364 GLU B CA 1
ATOM 5919 C C . GLU B 1 364 ? 17.445 -49.548 1.841 1.00 17.94 364 GLU B C 1
ATOM 5920 O O . GLU B 1 364 ? 17.498 -49.143 0.680 1.00 22.18 364 GLU B O 1
ATOM 5926 N N . ILE B 1 365 ? 18.428 -49.392 2.719 1.00 17.94 365 ILE B N 1
ATOM 5927 C CA . ILE B 1 365 ? 19.714 -48.806 2.359 1.00 14.27 365 ILE B CA 1
ATOM 5928 C C . ILE B 1 365 ? 20.619 -49.846 1.690 1.00 17.33 365 ILE B C 1
ATOM 5929 O O . ILE B 1 365 ? 20.652 -51.007 2.109 1.00 19.69 365 ILE B O 1
ATOM 5934 N N . ASP B 1 366 ? 21.348 -49.434 0.654 1.00 14.11 366 ASP B N 1
ATOM 5935 C CA . ASP B 1 366 ? 22.372 -50.289 0.060 1.00 15.89 366 ASP B CA 1
ATOM 5936 C C . ASP B 1 366 ? 23.667 -50.076 0.831 1.00 14.82 366 ASP B C 1
ATOM 5937 O O . ASP B 1 366 ? 24.423 -49.137 0.570 1.00 13.84 366 ASP B O 1
ATOM 5942 N N . TRP B 1 367 ? 23.924 -50.951 1.792 1.00 15.57 367 TRP B N 1
ATOM 5943 C CA . TRP B 1 367 ? 25.055 -50.764 2.679 1.00 14.92 367 TRP B CA 1
ATOM 5944 C C . TRP B 1 367 ? 26.392 -50.997 1.977 1.00 13.59 367 TRP B C 1
ATOM 5945 O O . TRP B 1 367 ? 27.425 -50.515 2.430 1.00 14.23 367 TRP B O 1
ATOM 5956 N N . ASP B 1 368 ? 26.366 -51.713 0.857 1.00 15.26 368 ASP B N 1
ATOM 5957 C CA . ASP B 1 368 ? 27.579 -51.878 0.060 1.00 16.76 368 ASP B CA 1
ATOM 5958 C C . ASP B 1 368 ? 27.950 -50.548 -0.588 1.00 12.45 368 ASP B C 1
ATOM 5959 O O . ASP B 1 368 ? 29.112 -50.156 -0.608 1.00 15.65 368 ASP B O 1
ATOM 5964 N N . PHE B 1 369 ? 26.945 -49.850 -1.106 1.00 14.43 369 PHE B N 1
ATOM 5965 C CA . PHE B 1 369 ? 27.155 -48.502 -1.619 1.00 14.76 369 PHE B CA 1
ATOM 5966 C C . PHE B 1 369 ? 27.701 -47.583 -0.518 1.00 12.20 369 PHE B C 1
ATOM 5967 O O . PHE B 1 369 ? 28.658 -46.844 -0.735 1.00 11.80 369 PHE B O 1
ATOM 5975 N N . VAL B 1 370 ? 27.099 -47.649 0.670 1.00 12.74 370 VAL B N 1
ATOM 5976 C CA . VAL B 1 370 ? 27.563 -46.845 1.796 1.00 13.02 370 VAL B CA 1
ATOM 5977 C C . VAL B 1 370 ? 29.039 -47.102 2.086 1.00 11.59 370 VAL B C 1
ATOM 5978 O O . VAL B 1 370 ? 29.832 -46.176 2.208 1.00 12.61 370 VAL B O 1
ATOM 5982 N N . ALA B 1 371 ? 29.410 -48.374 2.182 1.00 14.32 371 ALA B N 1
ATOM 5983 C CA . ALA B 1 371 ? 30.790 -48.737 2.483 1.00 17.22 371 ALA B CA 1
ATOM 5984 C C . ALA B 1 371 ? 31.778 -48.225 1.433 1.00 17.19 371 ALA B C 1
ATOM 5985 O O . ALA B 1 371 ? 32.921 -47.889 1.753 1.00 18.94 371 ALA B O 1
ATOM 5987 N N . ALA B 1 372 ? 31.332 -48.163 0.183 1.00 12.39 372 ALA B N 1
ATOM 5988 C CA . ALA B 1 372 ? 32.204 -47.787 -0.924 1.00 13.36 372 ALA B CA 1
ATOM 5989 C C . ALA B 1 372 ? 32.338 -46.276 -1.116 1.00 14.45 372 ALA B C 1
ATOM 5990 O O . ALA B 1 372 ? 33.090 -45.822 -1.980 1.00 14.63 372 ALA B O 1
ATOM 5992 N N . HIS B 1 373 ? 31.611 -45.493 -0.320 1.00 11.87 373 HIS B N 1
ATOM 5993 C CA . HIS B 1 373 ? 31.624 -44.049 -0.520 1.00 11.89 373 HIS B CA 1
ATOM 5994 C C . HIS B 1 373 ? 31.960 -43.252 0.731 1.00 9.94 373 HIS B C 1
ATOM 5995 O O . HIS B 1 373 ? 31.484 -42.133 0.914 1.00 10.23 373 HIS B O 1
ATOM 6002 N N . ALA B 1 374 ? 32.820 -43.814 1.573 1.00 10.47 374 ALA B N 1
ATOM 6003 C CA . ALA B 1 374 ? 33.319 -43.079 2.730 1.00 10.75 374 ALA B CA 1
ATOM 6004 C C . ALA B 1 374 ? 33.969 -41.771 2.310 1.00 10.82 374 ALA B C 1
ATOM 6005 O O . ALA B 1 374 ? 34.788 -41.733 1.392 1.00 13.07 374 ALA B O 1
ATOM 6007 N N . TRP B 1 375 ? 33.602 -40.697 2.998 1.00 10.29 375 TRP B N 1
ATOM 6008 C CA . TRP B 1 375 ? 34.208 -39.388 2.806 1.00 9.70 375 TRP B CA 1
ATOM 6009 C C . TRP B 1 375 ? 35.701 -39.432 3.105 1.00 12.11 375 TRP B C 1
ATOM 6010 O O . TRP B 1 375 ? 36.124 -40.041 4.086 1.00 12.82 375 TRP B O 1
ATOM 6021 N N . LYS B 1 376 ? 36.492 -38.790 2.249 1.00 11.82 376 LYS B N 1
ATOM 6022 C CA . LYS B 1 376 ? 37.938 -38.696 2.445 1.00 14.03 376 LYS B CA 1
ATOM 6023 C C . LYS B 1 376 ? 38.424 -37.244 2.484 1.00 15.05 376 LYS B C 1
ATOM 6024 O O . LYS B 1 376 ? 39.567 -36.944 2.139 1.00 20.27 376 LYS B O 1
ATOM 6030 N N . GLY B 1 377 ? 37.550 -36.338 2.907 1.00 11.98 377 GLY B N 1
ATOM 6031 C CA . GLY B 1 377 ? 37.930 -34.952 3.096 1.00 12.35 377 GLY B CA 1
ATOM 6032 C C . GLY B 1 377 ? 37.594 -34.038 1.929 1.00 12.04 377 GLY B C 1
ATOM 6033 O O . GLY B 1 377 ? 37.899 -32.842 1.981 1.00 14.10 377 GLY B O 1
ATOM 6034 N N . GLU B 1 378 ? 36.961 -34.589 0.895 1.00 12.59 378 GLU B N 1
ATOM 6035 C CA . GLU B 1 378 ? 36.543 -33.798 -0.261 1.00 12.74 378 GLU B CA 1
ATOM 6036 C C . GLU B 1 378 ? 35.588 -32.686 0.170 1.00 11.89 378 GLU B C 1
ATOM 6037 O O . GLU B 1 378 ? 34.813 -32.859 1.113 1.00 11.18 378 GLU B O 1
ATOM 6043 N N . PRO B 1 379 ? 35.627 -31.541 -0.526 1.00 11.99 379 PRO B N 1
ATOM 6044 C CA . PRO B 1 379 ? 34.645 -30.484 -0.270 1.00 12.47 379 PRO B CA 1
ATOM 6045 C C . PRO B 1 379 ? 33.328 -30.772 -0.985 1.00 12.46 379 PRO B C 1
ATOM 6046 O O . PRO B 1 379 ? 33.309 -31.477 -1.996 1.00 12.34 379 PRO B O 1
ATOM 6050 N N . ALA B 1 380 ? 32.230 -30.227 -0.479 1.00 10.25 380 ALA B N 1
ATOM 6051 C CA . ALA B 1 380 ? 30.940 -30.419 -1.130 1.00 9.19 380 ALA B CA 1
ATOM 6052 C C . ALA B 1 380 ? 30.636 -29.323 -2.140 1.00 9.90 380 ALA B C 1
ATOM 6053 O O . ALA B 1 380 ? 30.059 -29.584 -3.201 1.00 10.23 380 ALA B O 1
ATOM 6055 N N . ILE B 1 381 ? 31.009 -28.094 -1.815 1.00 9.86 381 ILE B N 1
ATOM 6056 C CA . ILE B 1 381 ? 30.546 -26.951 -2.593 1.00 10.64 381 ILE B CA 1
ATOM 6057 C C . ILE B 1 381 ? 31.550 -25.811 -2.536 1.00 11.51 381 ILE B C 1
ATOM 6058 O O . ILE B 1 381 ? 32.227 -25.607 -1.527 1.00 11.88 381 ILE B O 1
ATOM 6063 N N . GLY B 1 382 ? 31.672 -25.082 -3.636 1.00 10.54 382 GLY B N 1
ATOM 6064 C CA . GLY B 1 382 ? 32.548 -23.928 -3.676 1.00 11.11 382 GLY B CA 1
ATOM 6065 C C . GLY B 1 382 ? 31.954 -22.757 -2.920 1.00 12.55 382 GLY B C 1
ATOM 6066 O O . GLY B 1 382 ? 30.830 -22.836 -2.425 1.00 12.90 382 GLY B O 1
ATOM 6067 N N . ALA B 1 383 ? 32.702 -21.662 -2.834 1.00 11.99 383 ALA B N 1
ATOM 6068 C CA . ALA B 1 383 ? 32.283 -20.520 -2.032 1.00 13.04 383 ALA B CA 1
ATOM 6069 C C . ALA B 1 383 ? 30.966 -19.971 -2.541 1.00 11.67 383 ALA B C 1
ATOM 6070 O O . ALA B 1 383 ? 30.775 -19.800 -3.750 1.00 13.58 383 ALA B O 1
ATOM 6072 N N . GLY B 1 384 ? 30.048 -19.703 -1.618 1.00 11.12 384 GLY B N 1
ATOM 6073 C CA . GLY B 1 384 ? 28.774 -19.113 -1.968 1.00 12.74 384 GLY B CA 1
ATOM 6074 C C . GLY B 1 384 ? 28.864 -17.624 -2.233 1.00 14.54 384 GLY B C 1
ATOM 6075 O O . GLY B 1 384 ? 29.929 -17.008 -2.110 1.00 14.21 384 GLY B O 1
ATOM 6076 N N . HIS B 1 385 ? 27.725 -17.045 -2.587 1.00 14.20 385 HIS B N 1
ATOM 6077 C CA . HIS B 1 385 ? 27.670 -15.650 -2.989 1.00 16.18 385 HIS B CA 1
ATOM 6078 C C . HIS B 1 385 ? 26.924 -14.822 -1.953 1.00 18.99 385 HIS B C 1
ATOM 6079 O O . HIS B 1 385 ? 26.365 -15.366 -1.002 1.00 16.87 385 HIS B O 1
ATOM 6086 N N . GLY B 1 386 ? 26.928 -13.506 -2.130 1.00 23.36 386 GLY B N 1
ATOM 6087 C CA . GLY B 1 386 ? 26.146 -12.628 -1.278 1.00 21.85 386 GLY B CA 1
ATOM 6088 C C . GLY B 1 386 ? 26.944 -11.440 -0.792 1.00 30.49 386 GLY B C 1
ATOM 6089 O O . GLY B 1 386 ? 26.395 -10.473 -0.259 1.00 27.41 386 GLY B O 1
ATOM 6090 N N . MET B 1 387 ? 28.254 -11.517 -0.985 1.00 27.01 387 MET B N 1
ATOM 6091 C CA . MET B 1 387 ? 29.159 -10.472 -0.534 1.00 33.45 387 MET B CA 1
ATOM 6092 C C . MET B 1 387 ? 29.044 -9.229 -1.410 1.00 39.60 387 MET B C 1
ATOM 6093 O O . MET B 1 387 ? 29.070 -8.103 -0.911 1.00 42.62 387 MET B O 1
#

InterPro domains:
  IPR013341 Mandelate racemase, N-terminal domain [PF02746] (30-129)
  IPR013342 Mandelate racemase, C-terminal domain [PF13378] (153-366)
  IPR013342 Mandelate racemase, C-terminal domain [SM00922] (150-246)
  IPR018110 Mandelate racemase/muconate lactonizing enzyme, conserved site [PS00908] (104-129)
  IPR029017 Enolase-like, N-terminal [G3DSA:3.30.390.10] (3-367)
  IPR029017 Enolase-like, N-terminal [SSF54826] (1-131)
  IPR036849 Enolase-like, C-terminal domain superfamily [G3DSA:3.20.20.120] (122-364)
  IPR036849 Enolase-like, C-terminal domain superfamily [SSF51604] (117-374)
  IPR046945 L-rhamnonate dehydratase-like [PTHR13794] (2-375)